Protein 5K04 (pdb70)

InterPro domains:
  IPR011990 Tetratricopeptide-like helical domain superfamily [G3DSA:1.25.40.10] (2-239)
  IPR011990 Tetratricopeptide-like helical domain superfamily [SSF48452] (12-106)
  IPR019183 N-alpha-acetyltransferase 25, NatB auxiliary subunit [PF09797] (243-547)

Secondary structure (DSSP, 8-state):
-HHHHHHHH--HHHHHHHHHHHH---HHHHHHHHHHHHHH-SHHHHHHHHHHHHT----HHHHHHHHHHHHHTT-HHHHHHHHHHHHHH-GGGHHHHHHHHHHHHTTS--HHHHHHHHHHHHHT---HHHHHHHHHHHHHHHTT--HHHHHHHHHHHHHHHHTTPSP-SHHHHHHHHTT--HHHHHHHHTT--SPPPHHHHHHHHHHHHHTT-HHHHHHHHHHHHHHS----HHHHHHHHHHHHHTT--HHHHHTT--S--HHHHHHHHHHHHHTT--SHHHHHHHHHHHTTSTTHHHHHTTS---HHHHH------SHHHHHHHHHHTT----HHHHHHS-S--SSTTSPPTHHHHHHHHHHHH--S-HHHHHHHHHHHHHHHHHSTT-HHHHHHHHHHHTTBS-GGGSHHHHHHTT--THHHHHHGGGGTT----HHHHHHHHHHHHHHHHHHHHHHHHHHHHHHTT-HHHHHHHHHHHHHHHTBHHHHHHHHHHHHHHHHTT-HHHHHHHHHHHHH-HHHHTSPPB----SSGGGTTS---S-------HHHHHHHHHHHHHHT-SS--HHHHHHHHHHHTT----HHHHHHHHHHHHHHHHHHS---HHHHHHHHHHHHHHSSHHHHGGGS-SSTTBTHHHHHHHHHHHHHHHHHHHHHHS--HHHHHHHHHHTTHHHHHHTT-HHHHHHHHHHH-----SS---SHHHHHHHHHHHHHHHHHHHTT-/-EEEE--GGGGGG-HHHHTSTT-----HHHHHHHHHH-GGGEEEEEETTTTEEEEEEEEEEEEE---EEEEEEEEEEE-GGG-SSSHHHHHHHHGGGSHHHHTSSEEEEEEETT-HHHHHHHHHTT-EEEEEE-----S-TTS-EEEEEEE--

Structure (mmCIF, N/CA/C/O backbone):
data_5K04
#
_entry.id   5K04
#
_cell.length_a   108.450
_cell.length_b   108.450
_cell.length_c   223.294
_cell.angle_alpha   90.000
_cell.angle_beta   90.000
_cell.angle_gamma   90.000
#
_symmetry.space_group_name_H-M   'P 43 21 2'
#
loop_
_entity.id
_entity.type
_entity.pdbx_description
1 polymer 'Uncharacterized protein'
2 polymer 'N-terminal acetyltransferase B complex subunit NAT3'
3 non-polymer '2-(N-MORPHOLINO)-ETHANESULFONIC ACID'
4 non-polymer 'COENZYME A'
5 water water
#
loop_
_atom_site.group_PDB
_atom_site.id
_atom_site.type_symbol
_atom_site.label_atom_id
_atom_site.label_alt_id
_atom_site.label_comp_id
_atom_site.label_asym_id
_atom_site.label_entity_id
_atom_site.label_seq_id
_atom_site.pdbx_PDB_ins_code
_atom_site.Cartn_x
_atom_site.Cartn_y
_atom_site.Cartn_z
_atom_site.occupancy
_atom_site.B_iso_or_equiv
_atom_site.auth_seq_id
_atom_site.auth_comp_id
_atom_site.auth_asym_id
_atom_site.auth_atom_id
_atom_site.pdbx_PDB_model_num
ATOM 1 N N . GLU A 1 13 ? 10.537 13.148 -29.822 1.00 125.70 8 GLU A N 1
ATOM 2 C CA . GLU A 1 13 ? 9.619 12.021 -29.951 1.00 119.53 8 GLU A CA 1
ATOM 3 C C . GLU A 1 13 ? 10.366 10.761 -30.369 1.00 118.62 8 GLU A C 1
ATOM 4 O O . GLU A 1 13 ? 9.971 9.651 -30.011 1.00 115.86 8 GLU A O 1
ATOM 6 N N . ILE A 1 14 ? 11.446 10.945 -31.134 1.00 123.65 9 ILE A N 1
ATOM 7 C CA . ILE A 1 14 ? 12.253 9.808 -31.572 1.00 125.75 9 ILE A CA 1
ATOM 8 C C . ILE A 1 14 ? 12.776 9.010 -30.383 1.00 132.49 9 ILE A C 1
ATOM 9 O O . ILE A 1 14 ? 12.800 7.774 -30.416 1.00 132.54 9 ILE A O 1
ATOM 11 N N . ILE A 1 15 ? 13.192 9.703 -29.318 1.00 137.02 10 ILE A N 1
ATOM 12 C CA . ILE A 1 15 ? 13.628 9.016 -28.105 1.00 136.91 10 ILE A CA 1
ATOM 13 C C . ILE A 1 15 ? 12.485 8.252 -27.448 1.00 132.24 10 ILE A C 1
ATOM 14 O O . ILE A 1 15 ? 12.716 7.226 -26.798 1.00 132.51 10 ILE A O 1
ATOM 16 N N . ASP A 1 16 ? 11.250 8.729 -27.607 1.00 131.29 11 ASP A N 1
ATOM 17 C CA . ASP A 1 16 ? 10.109 8.045 -27.006 1.00 134.95 11 ASP A CA 1
ATOM 18 C C . ASP A 1 16 ? 9.807 6.732 -27.719 1.00 133.61 11 ASP A C 1
ATOM 19 O O . ASP A 1 16 ? 9.421 5.747 -27.079 1.00 135.08 11 ASP A O 1
ATOM 21 N N . PHE A 1 17 ? 9.966 6.701 -29.045 1.00 129.54 12 PHE A N 1
ATOM 22 C CA . PHE A 1 17 ? 9.729 5.468 -29.790 1.00 125.45 12 PHE A CA 1
ATOM 23 C C . PHE A 1 17 ? 10.717 4.381 -29.387 1.00 126.50 12 PHE A C 1
ATOM 24 O O . PHE A 1 17 ? 10.362 3.198 -29.333 1.00 125.87 12 PHE A O 1
ATOM 26 N N . ILE A 1 18 ? 11.965 4.763 -29.099 1.00 127.69 13 ILE A N 1
ATOM 27 C CA . ILE A 1 18 ? 12.945 3.792 -28.618 1.00 128.95 13 ILE A CA 1
ATOM 28 C C . ILE A 1 18 ? 12.554 3.255 -27.247 1.00 132.57 13 ILE A C 1
ATOM 29 O O . ILE A 1 18 ? 12.780 2.077 -26.943 1.00 129.26 13 ILE A O 1
ATOM 31 N N . ASP A 1 19 ? 11.966 4.109 -26.405 1.00 137.57 14 ASP A N 1
ATOM 32 C CA . ASP A 1 19 ? 11.510 3.674 -25.088 1.00 134.69 14 ASP A CA 1
ATOM 33 C C . ASP A 1 19 ? 10.406 2.636 -25.210 1.00 125.82 14 ASP A C 1
ATOM 34 O O . ASP A 1 19 ? 10.457 1.576 -24.575 1.00 121.12 14 ASP A O 1
ATOM 36 N N . GLN A 1 20 ? 9.393 2.936 -26.025 1.00 127.85 15 GLN A N 1
ATOM 37 C CA . GLN A 1 20 ? 8.305 1.996 -26.273 1.00 125.81 15 GLN A CA 1
ATOM 38 C C . GLN A 1 20 ? 8.841 0.649 -26.741 1.00 127.49 15 GLN A C 1
ATOM 39 O O . GLN A 1 20 ? 8.526 -0.396 -26.159 1.00 127.89 15 GLN A O 1
ATOM 41 N N . GLY A 1 21 ? 9.671 0.658 -27.787 1.00 124.03 16 GLY A N 1
ATOM 42 C CA . GLY A 1 21 ? 10.252 -0.579 -28.294 1.00 113.46 16 GLY A CA 1
ATOM 43 C C . GLY A 1 21 ? 11.140 -1.263 -27.264 1.00 118.34 16 GLY A C 1
ATOM 44 O O . GLY A 1 21 ? 11.425 -2.458 -27.410 1.00 118.66 16 GLY A O 1
ATOM 45 N N . ASN A 1 22 ? 11.572 -0.536 -26.231 1.00 120.09 17 ASN A N 1
ATOM 46 C CA . ASN A 1 22 ? 12.472 -1.052 -25.196 1.00 120.19 17 ASN A CA 1
ATOM 47 C C . ASN A 1 22 ? 13.752 -1.617 -25.795 1.00 123.76 17 ASN A C 1
ATOM 48 O O . ASN A 1 22 ? 13.876 -2.826 -25.980 1.00 127.33 17 ASN A O 1
ATOM 50 N N . THR A 1 24 ? 15.609 -0.685 -23.446 1.00 134.17 19 THR A N 1
ATOM 51 C CA . THR A 1 24 ? 14.770 -0.276 -22.325 1.00 136.88 19 THR A CA 1
ATOM 52 C C . THR A 1 24 ? 15.564 0.529 -21.293 1.00 139.55 19 THR A C 1
ATOM 53 O O . THR A 1 24 ? 14.994 1.329 -20.550 1.00 134.72 19 THR A O 1
ATOM 55 N N . TYR A 1 25 ? 16.881 0.315 -21.251 1.00 146.74 20 TYR A N 1
ATOM 56 C CA . TYR A 1 25 ? 17.748 1.025 -20.314 1.00 148.96 20 TYR A CA 1
ATOM 57 C C . TYR A 1 25 ? 18.216 2.371 -20.857 1.00 150.99 20 TYR A C 1
ATOM 58 O O . TYR A 1 25 ? 18.315 3.343 -20.099 1.00 151.15 20 TYR A O 1
ATOM 60 N N . ALA A 1 26 ? 18.515 2.447 -22.158 1.00 149.45 21 ALA A N 1
ATOM 61 C CA . ALA A 1 26 ? 18.850 3.728 -22.771 1.00 144.11 21 ALA A CA 1
ATOM 62 C C . ALA A 1 26 ? 17.668 4.683 -22.750 1.00 142.41 21 ALA A C 1
ATOM 63 O O . ALA A 1 26 ? 17.858 5.896 -22.895 1.00 142.75 21 ALA A O 1
ATOM 65 N N . GLN A 1 27 ? 16.455 4.158 -22.567 1.00 139.20 22 GLN A N 1
ATOM 66 C CA . GLN A 1 27 ? 15.264 4.996 -22.521 1.00 133.42 22 GLN A CA 1
ATOM 67 C C . GLN A 1 27 ? 15.267 5.887 -21.284 1.00 133.15 22 GLN A C 1
ATOM 68 O O . GLN A 1 27 ? 15.133 7.111 -21.386 1.00 133.66 22 GLN A O 1
ATOM 70 N N . SER A 1 28 ? 15.418 5.283 -20.100 1.00 131.50 23 SER A N 1
ATOM 71 C CA . SER A 1 28 ? 15.434 6.062 -18.864 1.00 128.70 23 SER A CA 1
ATOM 72 C C . SER A 1 28 ? 16.584 7.059 -18.845 1.00 135.02 23 SER A C 1
ATOM 73 O O . SER A 1 28 ? 16.461 8.138 -18.256 1.00 134.71 23 SER A O 1
ATOM 75 N N . LEU A 1 29 ? 17.706 6.718 -19.486 1.00 140.23 24 LEU A N 1
ATOM 76 C CA . LEU A 1 29 ? 18.827 7.649 -19.568 1.00 140.58 24 LEU A CA 1
ATOM 77 C C . LEU A 1 29 ? 18.532 8.785 -20.540 1.00 139.70 24 LEU A C 1
ATOM 78 O O . LEU A 1 29 ? 18.852 9.947 -20.262 1.00 139.54 24 LEU A O 1
ATOM 80 N N . ILE A 1 30 ? 17.924 8.470 -21.688 1.00 138.38 25 ILE A N 1
ATOM 81 C CA . ILE A 1 30 ? 17.566 9.515 -22.642 1.00 134.85 25 ILE A CA 1
ATOM 82 C C . ILE A 1 30 ? 16.554 10.483 -22.042 1.00 134.61 25 ILE A C 1
ATOM 83 O O . ILE A 1 30 ? 16.633 11.696 -22.267 1.00 134.63 25 ILE A O 1
ATOM 85 N N . THR A 1 31 ? 15.598 9.966 -21.265 1.00 133.13 26 THR A N 1
ATOM 86 C CA . THR A 1 31 ? 14.619 10.829 -20.611 1.00 128.41 26 THR A CA 1
ATOM 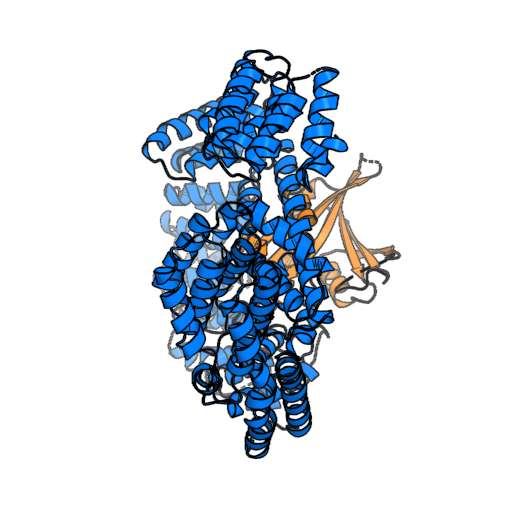87 C C . THR A 1 31 ? 15.233 11.562 -19.428 1.00 131.20 26 THR A C 1
ATOM 88 O O . THR A 1 31 ? 14.881 12.717 -19.161 1.00 128.00 26 THR A O 1
ATOM 90 N N . LYS A 1 32 ? 16.153 10.909 -18.709 1.00 136.06 27 LYS A N 1
ATOM 91 C CA . LYS A 1 32 ? 16.860 11.584 -17.625 1.00 130.66 27 LYS A CA 1
ATOM 92 C C . LYS A 1 32 ? 17.670 12.759 -18.155 1.00 131.61 27 LYS A C 1
ATOM 93 O O . LYS A 1 32 ? 17.805 13.787 -17.482 1.00 128.05 27 LYS A O 1
ATOM 95 N N . LYS A 1 33 ? 18.200 12.630 -19.372 1.00 137.01 28 LYS A N 1
ATOM 96 C CA . LYS A 1 33 ? 18.938 13.718 -19.999 1.00 142.64 28 LYS A CA 1
ATOM 97 C C . LYS A 1 33 ? 17.996 14.786 -20.542 1.00 140.99 28 LYS A C 1
ATOM 98 O O . LYS A 1 33 ? 18.179 15.979 -20.277 1.00 142.66 28 LYS A O 1
ATOM 100 N N . LEU A 1 34 ? 16.982 14.372 -21.306 1.00 138.87 29 LEU A N 1
ATOM 101 C CA . LEU A 1 34 ? 16.050 15.327 -21.901 1.00 135.43 29 LEU A CA 1
ATOM 102 C C . LEU A 1 34 ? 15.324 16.134 -20.830 1.00 135.86 29 LEU A C 1
ATOM 103 O O . LEU A 1 34 ? 15.191 17.359 -20.940 1.00 132.61 29 LEU A O 1
ATOM 105 N N . ALA A 1 35 ? 14.845 15.459 -19.783 1.00 138.32 30 ALA A N 1
ATOM 106 C CA . ALA A 1 35 ? 14.139 16.161 -18.717 1.00 138.43 30 ALA A CA 1
ATOM 107 C C . ALA A 1 35 ? 15.087 17.034 -17.903 1.00 142.75 30 ALA A C 1
ATOM 108 O O . ALA A 1 35 ? 14.697 18.112 -17.438 1.00 142.70 30 ALA A O 1
ATOM 110 N N . LYS A 1 36 ? 16.334 16.585 -17.712 1.00 143.99 31 LYS A N 1
ATOM 111 C CA . LYS A 1 36 ? 17.318 17.426 -17.039 1.00 140.76 31 LYS A CA 1
ATOM 112 C C . LYS A 1 36 ? 17.558 18.715 -17.810 1.00 141.67 31 LYS A C 1
ATOM 113 O O . LYS A 1 36 ? 17.936 19.732 -17.218 1.00 140.65 31 LYS A O 1
ATOM 115 N N . SER A 1 37 ? 17.335 18.694 -19.126 1.00 144.88 32 SER A N 1
ATOM 116 C CA . SER A 1 37 ? 17.393 19.921 -19.913 1.00 147.71 32 SER A CA 1
ATOM 117 C C . SER A 1 37 ? 16.198 20.820 -19.614 1.00 148.76 32 SER A C 1
ATOM 118 O O . SER A 1 37 ? 16.359 22.024 -19.383 1.00 151.45 32 SER A O 1
ATOM 120 N N . PRO A 1 38 ? 14.992 20.254 -19.612 1.00 143.19 33 PRO A N 1
ATOM 121 C CA . PRO A 1 38 ? 13.784 21.017 -19.309 1.00 136.83 33 PRO A CA 1
ATOM 122 C C . PRO A 1 38 ? 13.812 21.544 -17.878 1.00 137.05 33 PRO A C 1
ATOM 123 O O . PRO A 1 38 ? 13.650 22.741 -17.648 1.00 138.24 33 PRO A O 1
ATOM 125 N N . LEU A 1 41 ? 7.961 20.173 -20.725 1.00 113.81 36 LEU A N 1
ATOM 126 C CA . LEU A 1 41 ? 8.474 19.605 -19.487 1.00 118.80 36 LEU A CA 1
ATOM 127 C C . LEU A 1 41 ? 7.551 18.509 -18.961 1.00 120.06 36 LEU A C 1
ATOM 128 O O . LEU A 1 41 ? 8.011 17.431 -18.588 1.00 122.69 36 LEU A O 1
ATOM 130 N N . PHE A 1 42 ? 6.242 18.788 -18.939 1.00 115.30 37 PHE A N 1
ATOM 131 C CA . PHE A 1 42 ? 5.289 17.820 -18.403 1.00 108.36 37 PHE A CA 1
ATOM 132 C C . PHE A 1 42 ? 5.284 16.534 -19.218 1.00 108.18 37 PHE A C 1
ATOM 133 O O . PHE A 1 42 ? 5.084 15.445 -18.667 1.00 103.93 37 PHE A O 1
ATOM 135 N N . TYR A 1 43 ? 5.522 16.644 -20.527 1.00 112.37 38 TYR A N 1
ATOM 136 C CA . TYR A 1 43 ? 5.583 15.469 -21.392 1.00 107.61 38 TYR A CA 1
ATOM 137 C C . TYR A 1 43 ? 6.650 14.487 -20.923 1.00 107.34 38 TYR A C 1
ATOM 138 O O . TYR A 1 43 ? 6.375 13.299 -20.719 1.00 105.55 38 TYR A O 1
ATOM 147 N N . HIS A 1 44 ? 7.882 14.972 -20.746 1.00 111.21 39 HIS A N 1
ATOM 148 C CA . HIS A 1 44 ? 8.988 14.084 -20.399 1.00 111.46 39 HIS A CA 1
ATOM 149 C C . HIS A 1 44 ? 8.759 13.412 -19.053 1.00 108.16 39 HIS A C 1
ATOM 150 O O . HIS A 1 44 ? 9.107 12.240 -18.870 1.00 103.74 39 HIS A O 1
ATOM 157 N N . VAL A 1 45 ? 8.167 14.138 -18.099 1.00 113.48 40 VAL A N 1
ATOM 158 C CA . VAL A 1 45 ? 7.829 13.539 -16.811 1.00 115.21 40 VAL A CA 1
ATOM 159 C C . VAL A 1 45 ? 6.784 12.446 -16.980 1.00 109.41 40 VAL A C 1
ATOM 160 O O . VAL A 1 45 ? 6.839 11.410 -16.310 1.00 107.28 40 VAL A O 1
ATOM 162 N N . LEU A 1 46 ? 5.824 12.662 -17.876 1.00 105.91 41 LEU A N 1
ATOM 163 C CA . LEU A 1 46 ? 4.873 11.608 -18.200 1.00 106.16 41 LEU A CA 1
ATOM 164 C C . LEU A 1 46 ? 5.581 10.407 -18.809 1.00 107.95 41 LEU A C 1
ATOM 165 O O . LEU A 1 46 ? 5.231 9.254 -18.527 1.00 109.23 41 LEU A O 1
ATOM 170 N N . GLN A 1 47 ? 6.583 10.663 -19.647 1.00 108.01 42 GLN A N 1
ATOM 171 C CA . GLN A 1 47 ? 7.404 9.589 -20.188 1.00 111.20 42 GLN A CA 1
ATOM 172 C C . GLN A 1 47 ? 8.129 8.845 -19.076 1.00 114.00 42 GLN A C 1
ATOM 173 O O . GLN A 1 47 ? 8.012 7.620 -18.946 1.00 113.16 42 GLN A O 1
ATOM 179 N N . ASN A 1 48 ? 8.897 9.580 -18.269 1.00 114.64 43 ASN A N 1
ATOM 180 C CA . ASN A 1 48 ? 9.648 8.976 -17.175 1.00 119.51 43 ASN A CA 1
ATOM 181 C C . ASN A 1 48 ? 8.790 8.017 -16.363 1.00 119.17 43 ASN A C 1
ATOM 182 O O . ASN A 1 48 ? 9.209 6.901 -16.046 1.00 120.54 43 ASN A O 1
ATOM 184 N N . GLU A 1 49 ? 7.562 8.428 -16.059 1.00 115.37 44 GLU A N 1
ATOM 185 C CA . GLU A 1 49 ? 6.685 7.636 -15.211 1.00 111.58 44 GLU A CA 1
ATOM 186 C C . GLU A 1 49 ? 6.027 6.493 -15.965 1.00 109.53 44 GLU A C 1
ATOM 187 O O . GLU A 1 49 ? 5.584 5.521 -15.341 1.00 111.61 44 GLU A O 1
ATOM 193 N N . ILE A 1 50 ? 5.977 6.576 -17.293 1.00 105.37 45 ILE A N 1
ATOM 194 C CA . ILE A 1 50 ? 5.624 5.407 -18.090 1.00 103.21 45 ILE A CA 1
ATOM 195 C C . ILE A 1 50 ? 6.738 4.375 -18.051 1.00 105.23 45 ILE A C 1
ATOM 196 O O . ILE A 1 50 ? 6.489 3.179 -17.854 1.00 103.88 45 ILE A O 1
ATOM 198 N N . HIS A 1 51 ? 7.980 4.823 -18.249 1.00 106.29 46 HIS A N 1
ATOM 199 C CA . HIS A 1 51 ? 9.117 3.915 -18.169 1.00 110.58 46 HIS A CA 1
ATOM 200 C C . HIS A 1 51 ? 9.165 3.229 -16.812 1.00 117.48 46 HIS A C 1
ATOM 201 O O . HIS A 1 51 ? 9.530 2.051 -16.714 1.00 121.96 46 HIS A O 1
ATOM 203 N N . LEU A 1 52 ? 8.795 3.950 -15.752 1.00 115.27 47 LEU A N 1
ATOM 204 C CA . LEU A 1 52 ? 8.672 3.317 -14.446 1.00 111.03 47 LEU A CA 1
ATOM 205 C C . LEU A 1 52 ? 7.576 2.261 -14.468 1.00 108.40 47 LEU A C 1
ATOM 206 O O . LEU A 1 52 ? 7.787 1.129 -14.024 1.00 107.31 47 LEU A O 1
ATOM 211 N N . LYS A 1 53 ? 6.405 2.607 -15.015 1.00 108.13 48 LYS A N 1
ATOM 212 C CA . LYS A 1 53 ? 5.337 1.622 -15.164 1.00 108.64 48 LYS A CA 1
ATOM 213 C C . LYS A 1 53 ? 5.834 0.377 -15.885 1.00 115.43 48 LYS A C 1
ATOM 214 O O . LYS A 1 53 ? 5.459 -0.748 -15.535 1.00 115.14 48 LYS A O 1
ATOM 216 N N . SER A 1 54 ? 6.697 0.559 -16.887 1.00 119.55 49 SER A N 1
ATOM 217 C CA . SER A 1 54 ? 7.298 -0.577 -17.577 1.00 121.31 49 SER A CA 1
ATOM 218 C C . SER A 1 54 ? 8.241 -1.364 -16.673 1.00 120.17 49 SER A C 1
ATOM 219 O O . SER A 1 54 ? 8.477 -2.551 -16.923 1.00 118.80 49 SER A O 1
ATOM 221 N N . GLY A 1 55 ? 8.777 -0.735 -15.628 1.00 120.35 50 GLY A N 1
ATOM 222 C CA . GLY A 1 55 ? 9.531 -1.441 -14.610 1.00 118.38 50 GLY A CA 1
ATOM 223 C C . GLY A 1 55 ? 8.664 -1.844 -13.428 1.00 120.52 50 GLY A C 1
ATOM 224 O O . GLY A 1 55 ? 8.649 -3.017 -13.049 1.00 118.83 50 GLY A O 1
ATOM 225 N N . GLN A 1 56 ? 7.948 -0.882 -12.833 1.00 124.26 51 GLN A N 1
ATOM 226 C CA . GLN A 1 56 ? 7.031 -1.121 -11.719 1.00 119.55 51 GLN A CA 1
ATOM 227 C C . GLN A 1 56 ? 6.038 0.037 -11.625 1.00 116.01 51 GLN A C 1
ATOM 228 O O . GLN A 1 56 ? 6.395 1.198 -11.847 1.00 115.07 51 GLN A O 1
ATOM 230 N N . ARG A 1 57 ? 4.798 -0.288 -11.244 1.00 112.13 52 ARG A N 1
ATOM 231 C CA . ARG A 1 57 ? 3.637 0.532 -11.587 1.00 109.00 52 ARG A CA 1
ATOM 232 C C . ARG A 1 57 ? 3.042 1.364 -10.458 1.00 111.82 52 ARG A C 1
ATOM 233 O O . ARG A 1 57 ? 2.510 2.440 -10.738 1.00 110.06 52 ARG A O 1
ATOM 235 N N . GLU A 1 58 ? 3.054 0.887 -9.209 1.00 115.23 53 GLU A N 1
ATOM 236 C CA . G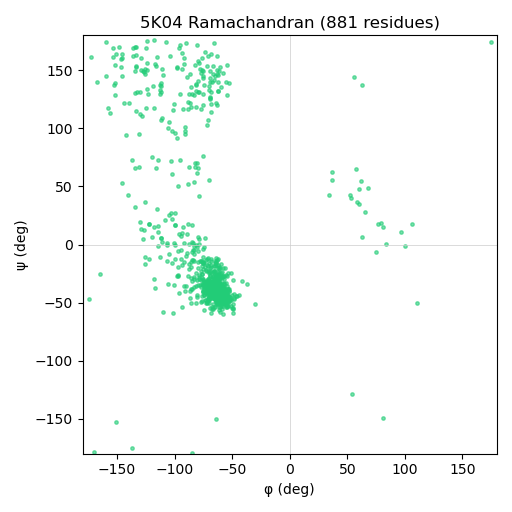LU A 1 58 ? 2.414 1.647 -8.137 1.00 111.19 53 GLU A CA 1
ATOM 237 C C . GLU A 1 58 ? 2.987 3.053 -8.055 1.00 110.16 53 GLU A C 1
ATOM 238 O O . GLU A 1 58 ? 2.248 4.023 -7.847 1.00 104.11 53 GLU A O 1
ATOM 240 N N . LEU A 1 59 ? 4.303 3.183 -8.230 1.00 117.66 54 LEU A N 1
ATOM 241 C CA . LEU A 1 59 ? 4.900 4.506 -8.349 1.00 119.98 54 LEU A CA 1
ATOM 242 C C . LEU A 1 59 ? 4.324 5.253 -9.545 1.00 117.17 54 LEU A C 1
ATOM 243 O O . LEU A 1 59 ? 4.031 6.449 -9.454 1.00 114.95 54 LEU A O 1
ATOM 245 N N . ALA A 1 60 ? 4.119 4.550 -10.662 1.00 118.83 55 ALA A N 1
ATOM 246 C CA . ALA A 1 60 ? 3.713 5.209 -11.902 1.00 109.92 55 ALA A CA 1
ATOM 247 C C . ALA A 1 60 ? 2.337 5.854 -11.782 1.00 103.16 55 ALA A C 1
ATOM 248 O O . ALA A 1 60 ? 2.104 6.932 -12.340 1.00 97.81 55 ALA A O 1
ATOM 250 N N . ILE A 1 61 ? 1.406 5.210 -11.072 1.00 102.61 56 ILE A N 1
ATOM 251 C CA . ILE A 1 61 ? 0.068 5.780 -10.914 1.00 98.64 56 ILE A CA 1
ATOM 252 C C . ILE A 1 61 ? 0.110 7.006 -10.008 1.00 102.32 56 ILE A C 1
ATOM 253 O O . ILE A 1 61 ? -0.425 8.069 -10.348 1.00 99.29 56 ILE A O 1
ATOM 258 N N . LYS A 1 62 ? 0.732 6.869 -8.831 1.00 110.06 57 LYS A N 1
ATOM 259 C CA . LYS A 1 62 ? 0.978 8.027 -7.972 1.00 112.34 57 LYS A CA 1
ATOM 260 C C . LYS A 1 62 ? 1.625 9.158 -8.756 1.00 110.20 57 LYS A C 1
ATOM 261 O O . LYS A 1 62 ? 1.255 10.328 -8.614 1.00 109.13 57 LYS A O 1
ATOM 267 N N . LYS A 1 63 ? 2.607 8.819 -9.588 1.00 108.12 58 LYS A N 1
ATOM 268 C CA . LYS A 1 63 ? 3.335 9.831 -10.343 1.00 104.16 58 LYS A CA 1
ATOM 269 C C . LYS A 1 63 ? 2.462 10.457 -11.432 1.00 104.04 58 LYS A C 1
ATOM 270 O O . LYS A 1 63 ? 2.529 11.673 -11.671 1.00 99.96 58 LYS A O 1
ATOM 276 N N . ASN A 1 64 ? 1.621 9.650 -12.089 1.00 104.85 59 ASN A N 1
ATOM 277 C CA . ASN A 1 64 ? 0.718 10.193 -13.105 1.00 98.47 59 ASN A CA 1
ATOM 278 C C . ASN A 1 64 ? -0.421 10.981 -12.468 1.00 92.00 59 ASN A C 1
ATOM 279 O O . ASN A 1 64 ? -0.856 12.001 -13.013 1.00 83.06 59 ASN A O 1
ATOM 284 N N . LEU A 1 65 ? -0.912 10.526 -11.311 1.00 97.61 60 LEU A N 1
ATOM 285 C CA . LEU A 1 65 ? -1.859 11.330 -10.545 1.00 96.87 60 LEU A CA 1
ATOM 286 C C . LEU A 1 65 ? -1.250 12.672 -10.172 1.00 98.39 60 LEU A C 1
ATOM 287 O O . LEU A 1 65 ? -1.929 13.705 -10.211 1.00 93.91 60 LEU A O 1
ATOM 292 N N . GLU A 1 66 ? 0.032 12.669 -9.801 1.00 105.98 61 GLU A N 1
ATOM 293 C CA . GLU A 1 66 ? 0.744 13.909 -9.519 1.00 106.94 61 GLU A CA 1
ATOM 294 C C . GLU A 1 66 ? 0.745 14.829 -10.736 1.00 102.83 61 GLU A C 1
ATOM 295 O O . GLU A 1 66 ? 0.527 16.039 -10.608 1.00 99.87 61 GLU A O 1
ATOM 301 N N . LEU A 1 67 ? 0.966 14.267 -11.929 1.00 104.83 62 LEU A N 1
ATOM 302 C CA . LEU A 1 67 ? 0.966 15.072 -13.150 1.00 100.04 62 LEU A CA 1
ATOM 303 C C . LEU A 1 67 ? -0.415 15.644 -13.447 1.00 95.27 62 LEU A C 1
ATOM 304 O O . LEU A 1 67 ? -0.539 16.800 -13.873 1.00 93.88 62 LEU A O 1
ATOM 309 N N . LEU A 1 68 ? -1.459 14.841 -13.247 1.00 88.58 63 LEU A N 1
ATOM 310 C CA . LEU A 1 68 ? -2.814 15.277 -13.557 1.00 88.88 63 LEU A CA 1
ATOM 311 C C . LEU A 1 68 ? -3.160 16.572 -12.837 1.00 90.94 63 LEU A C 1
ATOM 312 O O . LEU A 1 68 ? -3.753 17.484 -13.426 1.00 82.46 63 LEU A O 1
ATOM 317 N N . ASN A 1 69 ? -2.771 16.681 -11.566 1.00 100.09 64 ASN A N 1
ATOM 318 C CA . ASN A 1 69 ? -3.145 17.842 -10.768 1.00 102.93 64 ASN A CA 1
ATOM 319 C C . ASN A 1 69 ? -2.419 19.110 -11.200 1.00 104.56 64 ASN A C 1
ATOM 320 O O . ASN A 1 69 ? -2.876 20.209 -10.872 1.00 104.58 64 ASN A O 1
ATOM 325 N N . ARG A 1 70 ? -1.315 18.989 -11.936 1.00 102.81 65 ARG A N 1
ATOM 326 C CA . ARG A 1 70 ? -0.626 20.155 -12.472 1.00 97.76 65 ARG A CA 1
ATOM 327 C C . ARG A 1 70 ? -1.308 20.716 -13.710 1.00 90.11 65 ARG A C 1
ATOM 328 O O . ARG A 1 70 ? -0.814 21.695 -14.276 1.00 87.16 65 ARG A O 1
ATOM 336 N N . TYR A 1 71 ? -2.425 20.112 -14.138 1.00 95.47 66 TYR A N 1
ATOM 337 C CA . TYR A 1 71 ? -3.285 20.572 -15.231 1.00 93.02 66 TYR A CA 1
ATOM 338 C C . TYR A 1 71 ? -2.675 20.664 -16.630 1.00 91.55 66 TYR A C 1
ATOM 339 O O . TYR A 1 71 ? -2.757 21.705 -17.295 1.00 94.57 66 TYR A O 1
ATOM 348 N N . PRO A 1 72 ? -2.105 19.554 -17.109 1.00 87.98 67 PRO A N 1
ATOM 349 C CA . PRO A 1 72 ? -1.076 19.624 -18.160 1.00 91.14 67 PRO A CA 1
ATOM 350 C C . PRO A 1 72 ? -1.082 20.602 -19.320 1.00 99.86 67 PRO A C 1
ATOM 351 O O . PRO A 1 72 ? 0.005 20.965 -19.791 1.00 107.34 67 PRO A O 1
ATOM 355 N N . ASN A 1 73 ? -2.246 20.983 -19.847 1.00 98.44 68 ASN A N 1
ATOM 356 C CA . ASN A 1 73 ? -2.447 22.002 -20.902 1.00 103.29 68 ASN A CA 1
ATOM 357 C C . ASN A 1 73 ? -1.813 21.708 -22.270 1.00 102.64 68 ASN A C 1
ATOM 358 O O . ASN A 1 73 ? -1.888 22.576 -23.145 1.00 99.76 68 ASN A O 1
ATOM 363 N N . ASP A 1 74 ? -1.229 20.529 -22.500 1.00 103.55 69 ASP A N 1
ATOM 364 C CA . ASP A 1 74 ? -0.668 20.191 -23.810 1.00 98.14 69 ASP A CA 1
ATOM 365 C C . ASP A 1 74 ? -1.366 18.968 -24.397 1.00 95.26 69 ASP A C 1
ATOM 366 O O . ASP A 1 74 ? -1.574 17.977 -23.688 1.00 96.22 69 ASP A O 1
ATOM 371 N N . PRO A 1 75 ? -1.712 18.987 -25.688 1.00 92.93 70 PRO A N 1
ATOM 372 C CA . PRO A 1 75 ? -2.566 17.905 -26.222 1.00 86.63 70 PRO A CA 1
ATOM 373 C C . PRO A 1 75 ? -1.923 16.526 -26.165 1.00 86.66 70 PRO A C 1
ATOM 374 O O . PRO A 1 75 ? -2.587 15.554 -25.784 1.00 73.95 70 PRO A O 1
ATOM 378 N N . LEU A 1 76 ? -0.644 16.409 -26.534 1.00 98.89 71 LEU A N 1
ATOM 379 C CA . LEU A 1 76 ? 0.009 15.100 -26.517 1.00 98.78 71 LEU A CA 1
ATOM 380 C C . LEU A 1 76 ? 0.122 14.555 -25.101 1.00 95.05 71 LEU A C 1
ATOM 381 O O . LEU A 1 76 ? -0.126 13.367 -24.865 1.00 93.28 71 LEU A O 1
ATOM 386 N N . THR A 1 77 ? 0.505 15.408 -24.148 1.00 92.23 72 THR A N 1
ATOM 387 C CA . THR A 1 77 ? 0.629 14.965 -22.765 1.00 92.38 72 THR A CA 1
ATOM 388 C C . THR A 1 77 ? -0.726 14.554 -22.197 1.00 87.20 72 THR A C 1
ATOM 389 O O . THR A 1 77 ? -0.829 13.551 -21.481 1.00 84.06 72 THR A O 1
ATOM 393 N N . ILE A 1 78 ? -1.779 15.310 -22.519 1.00 80.89 73 ILE A N 1
ATOM 394 C CA . ILE A 1 78 ? -3.121 14.958 -22.061 1.00 71.84 73 ILE A CA 1
ATOM 395 C C . ILE A 1 78 ? -3.524 13.602 -22.615 1.00 73.66 73 ILE A C 1
ATOM 396 O O . ILE A 1 78 ? -4.002 12.730 -21.879 1.00 66.04 73 ILE A O 1
ATOM 401 N N . GLU A 1 79 ? -3.318 13.404 -23.924 1.00 87.38 74 GLU A N 1
ATOM 402 C CA . GLU A 1 79 ? -3.680 12.142 -24.566 1.00 89.02 74 GLU A CA 1
ATOM 403 C C . GLU A 1 79 ? -3.008 10.967 -23.875 1.00 80.70 74 GLU A C 1
ATOM 404 O O . GLU A 1 79 ? -3.648 9.943 -23.611 1.00 75.28 74 GLU A O 1
ATOM 410 N N . LYS A 1 80 ? -1.722 11.104 -23.551 1.00 80.78 75 LYS A N 1
ATOM 411 C CA . LYS A 1 80 ? -1.007 9.982 -22.958 1.00 89.07 75 LYS A CA 1
ATOM 412 C C . LYS A 1 80 ? -1.497 9.710 -21.543 1.00 85.89 75 LYS A C 1
ATOM 413 O O . LYS A 1 80 ? -1.802 8.563 -21.196 1.00 84.34 75 LYS A O 1
ATOM 419 N N . LEU A 1 81 ? -1.615 10.755 -20.722 1.00 84.88 76 LEU A N 1
ATOM 420 C CA . LEU A 1 81 ? -2.217 10.598 -19.398 1.00 83.62 76 LEU A CA 1
ATOM 421 C C . LEU A 1 81 ? -3.549 9.855 -19.475 1.00 87.75 76 LEU A C 1
ATOM 422 O O . LEU A 1 81 ? -3.716 8.793 -18.865 1.00 90.12 76 LEU A O 1
ATOM 427 N N . SER A 1 82 ? -4.509 10.400 -20.237 1.00 82.68 77 SER A N 1
ATOM 428 C CA . SER A 1 82 ? -5.819 9.760 -20.355 1.00 85.45 77 SER A CA 1
ATOM 429 C C . SER A 1 82 ? -5.682 8.338 -20.866 1.00 87.95 77 SER A C 1
ATOM 430 O O . SER A 1 82 ? -6.450 7.452 -20.475 1.00 86.02 77 SER A O 1
ATOM 433 N N . ASP A 1 83 ? -4.703 8.098 -21.736 1.00 91.47 78 ASP A N 1
ATOM 434 C CA . ASP A 1 83 ? -4.402 6.732 -22.143 1.00 95.89 78 ASP A CA 1
ATOM 435 C C . ASP A 1 83 ? -3.911 5.907 -20.956 1.00 95.61 78 ASP A C 1
ATOM 436 O O . ASP A 1 83 ? -4.392 4.793 -20.724 1.00 91.03 78 ASP A O 1
ATOM 441 N N . PHE A 1 84 ? -2.977 6.456 -20.170 1.00 100.38 79 PHE A N 1
ATOM 442 C CA . PHE A 1 84 ? -2.410 5.711 -19.048 1.00 105.87 79 PHE A CA 1
ATOM 443 C C . PHE A 1 84 ? -3.477 5.336 -18.025 1.00 99.18 79 PHE A C 1
ATOM 444 O O . PHE A 1 84 ? -3.534 4.191 -17.564 1.00 98.83 79 PHE A O 1
ATOM 452 N N . PHE A 1 85 ? -4.329 6.292 -17.648 1.00 96.04 80 PHE A N 1
ATOM 453 C CA . PHE A 1 85 ? -5.333 6.008 -16.625 1.00 94.47 80 PHE A CA 1
ATOM 454 C C . PHE A 1 85 ? -6.364 5.010 -17.127 1.00 94.18 80 PHE A C 1
ATOM 455 O O . PHE A 1 85 ? -6.799 4.129 -16.376 1.00 94.05 80 PHE A O 1
ATOM 463 N N . SER A 1 86 ? -6.769 5.135 -18.392 1.00 92.51 81 SER A N 1
ATOM 464 C CA . SER A 1 86 ? -7.676 4.151 -18.967 1.00 91.24 81 SER A CA 1
ATOM 465 C C . SER A 1 86 ? -7.049 2.763 -18.981 1.00 95.50 81 SER A C 1
ATOM 466 O O . SER A 1 86 ? -7.747 1.765 -18.772 1.00 92.25 81 SER A O 1
ATOM 469 N N . LYS A 1 87 ? -5.734 2.679 -19.211 1.00 102.08 82 LYS A N 1
ATOM 470 C CA . LYS A 1 87 ? -5.040 1.396 -19.160 1.00 103.90 82 LYS A CA 1
ATOM 471 C C . LYS A 1 87 ? -5.106 0.765 -17.777 1.00 100.73 82 LYS A C 1
ATOM 472 O O . LYS A 1 87 ? -5.016 -0.461 -17.663 1.00 101.40 82 LYS A O 1
ATOM 478 N N . MET A 1 88 ? -5.261 1.569 -16.727 1.00 99.28 83 MET A N 1
ATOM 479 C CA . MET A 1 88 ? -5.314 1.075 -15.360 1.00 97.08 83 MET A CA 1
ATOM 480 C C . MET A 1 88 ? -6.737 1.028 -14.813 1.00 100.05 83 MET A C 1
ATOM 481 O O . MET A 1 88 ? -6.925 1.030 -13.592 1.00 98.16 83 MET A O 1
ATOM 486 N N . GLU A 1 89 ? -7.739 0.985 -15.695 1.00 102.99 84 GLU A N 1
ATOM 487 C CA . GLU A 1 89 ? -9.145 0.897 -15.294 1.00 105.42 84 GLU A CA 1
ATOM 488 C C . GLU A 1 89 ? -9.531 2.073 -14.402 1.00 103.08 84 GLU A C 1
ATOM 489 O O . GLU A 1 89 ? -10.307 1.938 -13.454 1.00 101.68 84 GLU A O 1
ATOM 495 N N . MET A 1 90 ? -8.975 3.237 -14.712 1.00 104.31 85 MET A N 1
ATOM 496 C CA . MET A 1 90 ? -9.232 4.473 -13.986 1.00 100.44 85 MET A CA 1
ATOM 497 C C . MET A 1 90 ? -9.904 5.460 -14.939 1.00 100.52 85 MET A C 1
ATOM 498 O O . MET A 1 90 ? -9.337 6.501 -15.283 1.00 99.24 85 MET A O 1
ATOM 503 N N . GLU A 1 91 ? -11.124 5.117 -15.369 1.00 107.35 86 GLU A N 1
ATOM 504 C CA . GLU A 1 91 ? -11.860 5.953 -16.317 1.00 109.21 86 GLU A CA 1
ATOM 505 C C . GLU A 1 91 ? -12.142 7.338 -15.755 1.00 102.15 86 GLU A C 1
ATOM 506 O O . GLU A 1 91 ? -12.258 8.302 -16.520 1.00 94.37 86 GLU A O 1
ATOM 512 N N . LYS A 1 92 ? -12.287 7.450 -14.431 1.00 103.61 87 LYS A N 1
ATOM 513 C CA . LYS A 1 92 ? -12.479 8.754 -13.807 1.00 97.88 87 LYS A CA 1
ATOM 514 C C . LYS A 1 92 ? -11.362 9.705 -14.209 1.00 90.24 87 LYS A C 1
ATOM 515 O O . LYS A 1 92 ? -11.608 10.798 -14.733 1.00 78.82 87 LYS A O 1
ATOM 521 N N . GLU A 1 93 ? -10.118 9.275 -14.007 1.00 93.10 88 GLU A N 1
ATOM 522 C CA . GLU A 1 93 ? -8.968 10.132 -14.241 1.00 83.13 88 GLU A CA 1
ATOM 523 C C . GLU A 1 93 ? -8.693 10.325 -15.733 1.00 75.31 88 GLU A C 1
ATOM 524 O O . GLU A 1 93 ? -8.309 11.422 -16.151 1.00 69.63 88 GLU A O 1
ATOM 530 N N . SER A 1 94 ? -8.895 9.288 -16.555 1.00 78.13 89 SER A N 1
ATOM 531 C CA . SER A 1 94 ? -8.663 9.433 -17.995 1.00 83.68 89 SER A CA 1
ATOM 532 C C . SER A 1 94 ? -9.565 10.497 -18.613 1.00 69.86 89 SER A C 1
ATOM 533 O O . SER A 1 94 ? -9.190 11.131 -19.603 1.00 62.53 89 SER A O 1
ATOM 536 N N . SER A 1 95 ? -10.749 10.710 -18.041 1.00 70.80 90 SER A N 1
ATOM 537 C CA . SER A 1 95 ? -11.632 11.774 -18.503 1.00 68.99 90 SER A CA 1
ATOM 538 C C . SER A 1 95 ? -11.256 13.119 -17.887 1.00 62.44 90 SER A C 1
ATOM 539 O O . SER A 1 95 ? -11.340 14.159 -18.551 1.00 50.31 90 SER A O 1
ATOM 542 N N . LEU A 1 96 ? -10.823 13.113 -16.624 1.00 67.96 91 LEU A N 1
ATOM 543 C CA . LEU A 1 96 ? -10.551 14.359 -15.918 1.00 72.91 91 LEU A CA 1
ATOM 544 C C . LEU A 1 96 ? -9.392 15.150 -16.528 1.00 72.36 91 LEU A C 1
ATOM 545 O O . LEU A 1 96 ? -9.343 16.376 -16.377 1.00 65.95 91 LEU A O 1
ATOM 550 N N . VAL A 1 97 ? -8.447 14.485 -17.199 1.00 69.61 92 VAL A N 1
ATOM 551 C CA . VAL A 1 97 ? -7.341 15.214 -17.819 1.00 71.89 92 VAL A CA 1
ATOM 552 C C . VAL A 1 97 ? -7.869 16.182 -18.867 1.00 64.71 92 VAL A C 1
ATOM 553 O O . VAL A 1 97 ? -7.479 17.353 -18.913 1.00 61.78 92 VAL A O 1
ATOM 557 N N . TYR A 1 98 ? -8.766 15.697 -19.731 1.00 67.85 93 TYR A N 1
ATOM 558 C CA . TYR A 1 98 ? -9.332 16.550 -20.769 1.00 58.67 93 TYR A CA 1
ATOM 559 C C . TYR A 1 98 ? -10.268 17.597 -20.174 1.00 56.55 93 TYR A C 1
ATOM 560 O O . TYR A 1 98 ? -10.202 18.776 -20.547 1.00 52.16 93 TYR A O 1
ATOM 569 N N . GLU A 1 99 ? -11.143 17.182 -19.246 1.00 64.44 94 GLU A N 1
ATOM 570 C CA . GLU A 1 99 ? -12.106 18.105 -18.644 1.00 60.60 94 GLU A CA 1
ATOM 571 C C . GLU A 1 99 ? -11.403 19.242 -17.920 1.00 59.09 94 GLU A C 1
ATOM 572 O O . GLU A 1 99 ? -11.830 20.400 -17.998 1.00 53.97 94 GLU A O 1
ATOM 578 N N . ASN A 1 100 ? -10.331 18.926 -17.195 1.00 63.48 95 ASN A N 1
ATOM 579 C CA . ASN A 1 100 ? -9.580 19.970 -16.511 1.00 61.93 95 ASN A CA 1
ATOM 580 C C . ASN A 1 100 ? -8.978 20.945 -17.511 1.00 62.84 95 ASN A C 1
ATOM 581 O O . ASN A 1 100 ? -8.968 22.158 -17.276 1.00 63.75 95 ASN A O 1
ATOM 586 N N . ALA A 1 101 ? -8.495 20.434 -18.647 1.00 66.57 96 ALA A N 1
ATOM 587 C CA . ALA A 1 101 ? -7.899 21.303 -19.659 1.00 65.52 96 ALA A CA 1
ATOM 588 C C . ALA A 1 101 ? -8.947 22.203 -20.305 1.00 66.31 96 ALA A C 1
ATOM 589 O O . ALA A 1 101 ? -8.701 23.392 -20.535 1.00 63.69 96 ALA A O 1
ATOM 591 N N . ILE A 1 102 ? -10.117 21.644 -20.617 1.00 68.08 97 ILE A N 1
ATOM 592 C CA . ILE A 1 102 ? -11.209 22.430 -21.182 1.00 60.75 97 ILE A CA 1
ATOM 593 C C . ILE A 1 102 ? -11.676 23.487 -20.192 1.00 67.10 97 ILE A C 1
ATOM 594 O O . ILE A 1 102 ? -11.923 24.644 -20.558 1.00 64.03 97 ILE A O 1
ATOM 599 N N . LYS A 1 103 ? -11.827 23.095 -18.925 1.00 72.35 98 LYS A N 1
ATOM 600 C CA . LYS A 1 103 ? -12.197 24.044 -17.881 1.00 72.35 98 LYS A CA 1
ATOM 601 C C . LYS A 1 103 ? -11.173 25.174 -17.769 1.00 75.68 98 LYS A C 1
ATOM 602 O O . LYS A 1 103 ? -11.543 26.352 -17.703 1.00 71.14 98 LYS A O 1
ATOM 608 N N . LYS A 1 104 ? -9.878 24.834 -17.787 1.00 82.11 99 LYS A N 1
ATOM 609 C CA . LYS A 1 104 ? -8.804 25.810 -17.590 1.00 77.19 99 LYS A CA 1
ATOM 610 C C . LYS A 1 104 ? -8.536 26.654 -18.835 1.00 77.69 99 LYS A C 1
ATOM 611 O O . LYS A 1 104 ? -8.113 27.809 -18.711 1.00 71.04 99 LYS A O 1
ATOM 617 N N . TYR A 1 105 ? -8.756 26.105 -20.033 1.00 77.57 100 TYR A N 1
ATOM 618 C CA . TYR A 1 105 ? -8.436 26.774 -21.299 1.00 72.31 100 TYR A CA 1
ATOM 619 C C . TYR A 1 105 ? -9.593 26.631 -22.282 1.00 70.37 100 TYR A C 1
ATOM 620 O O . TYR A 1 105 ? -9.450 26.000 -23.336 1.00 64.97 100 TYR A O 1
ATOM 629 N N . PRO A 1 106 ? -10.749 27.233 -21.981 1.00 73.15 101 PRO A N 1
ATOM 630 C CA . PRO A 1 106 ? -11.943 27.006 -22.821 1.00 69.22 101 PRO A CA 1
ATOM 631 C C . PRO A 1 106 ? -11.822 27.472 -24.281 1.00 67.64 101 PRO A C 1
ATOM 632 O O . PRO A 1 106 ? -12.675 27.087 -25.098 1.00 57.53 101 PRO A O 1
ATOM 636 N N . VAL A 1 107 ? -10.804 28.259 -24.647 1.00 64.89 102 VAL A N 1
ATOM 637 C CA . VAL A 1 107 ? -10.618 28.596 -26.058 1.00 67.54 102 VAL A CA 1
ATOM 638 C C . VAL A 1 107 ? -10.151 27.404 -26.883 1.00 66.82 102 VAL A C 1
ATOM 639 O O . VAL A 1 107 ? -10.345 27.388 -28.104 1.00 59.44 102 VAL A O 1
ATOM 643 N N . SER A 1 108 ? -9.507 26.421 -26.254 1.00 71.96 103 SER A N 1
ATOM 644 C CA . SER A 1 108 ? -9.050 25.215 -26.929 1.00 68.18 103 SER A CA 1
ATOM 645 C C . SER A 1 108 ? -10.072 24.085 -26.854 1.00 55.58 103 SER A C 1
ATOM 646 O O . SER A 1 108 ? -9.736 22.933 -27.148 1.00 55.72 103 SER A O 1
ATOM 649 N N . THR A 1 109 ? -11.315 24.411 -26.488 1.00 53.38 104 THR A N 1
ATOM 650 C CA . THR A 1 109 ? -12.358 23.414 -26.265 1.00 51.13 104 THR A CA 1
ATOM 651 C C . THR A 1 109 ? -12.577 22.528 -27.486 1.00 49.70 104 THR A C 1
ATOM 652 O O . THR A 1 109 ? -12.588 21.296 -27.374 1.00 43.23 104 THR A O 1
ATOM 656 N N . GLU A 1 110 ? -12.762 23.139 -28.660 1.00 54.19 105 GLU A N 1
ATOM 657 C CA . GLU A 1 110 ? -13.005 22.355 -29.866 1.00 56.68 105 GLU A CA 1
ATOM 658 C C . GLU A 1 110 ? -11.830 21.420 -30.151 1.00 53.19 105 GLU A C 1
ATOM 659 O O . GLU A 1 110 ? -12.004 20.200 -30.261 1.00 40.99 105 GLU A O 1
ATOM 665 N N . THR A 1 111 ? -10.620 21.980 -30.217 1.00 53.59 106 THR A N 1
ATOM 666 C CA . THR A 1 111 ? -9.420 21.200 -30.527 1.00 54.27 106 THR A CA 1
ATOM 667 C C . THR A 1 111 ? -9.187 20.080 -29.514 1.00 50.69 106 THR A C 1
ATOM 668 O O . THR A 1 111 ? -8.853 18.950 -29.894 1.00 36.36 106 THR A O 1
ATOM 672 N N . LEU A 1 112 ? -9.345 20.377 -28.217 1.00 49.92 107 LEU A N 1
ATOM 673 C CA . LEU A 1 112 ? -9.188 19.339 -27.205 1.00 53.61 107 LEU A CA 1
ATOM 674 C C . LEU A 1 112 ? -10.256 18.261 -27.361 1.00 48.93 107 LEU A C 1
ATOM 675 O O . LEU A 1 112 ? -9.951 17.064 -27.339 1.00 35.85 107 LEU A O 1
ATOM 680 N N . CYS A 1 113 ? -11.512 18.680 -27.539 1.00 47.25 108 CYS A N 1
ATOM 681 C CA . CYS A 1 113 ? -12.618 17.735 -27.635 1.00 48.11 108 CYS A CA 1
ATOM 682 C C . CYS A 1 113 ? -12.465 16.817 -28.845 1.00 43.17 108 CYS A C 1
ATOM 683 O O . CYS A 1 113 ? -12.729 15.615 -28.748 1.00 34.20 108 CYS A O 1
ATOM 686 N N . LEU A 1 114 ? -11.968 17.348 -29.975 1.00 52.59 109 LEU A N 1
ATOM 687 C CA . LEU A 1 114 ? -11.823 16.524 -31.179 1.00 50.28 109 LEU A CA 1
ATOM 688 C C . LEU A 1 114 ? -10.704 15.500 -31.032 1.00 47.52 109 LEU A C 1
ATOM 689 O O . LEU A 1 114 ? -10.825 14.375 -31.528 1.00 39.60 109 LEU A O 1
ATOM 694 N N . SER A 1 115 ? -9.600 15.875 -30.371 1.00 47.92 110 SER A N 1
ATOM 695 C CA . SER A 1 115 ? -8.549 14.907 -30.040 1.00 43.98 110 SER A CA 1
ATOM 696 C C . SER A 1 115 ? -9.085 13.830 -29.096 1.00 43.48 110 SER A C 1
ATOM 697 O O . SER A 1 115 ? -8.911 12.631 -29.332 1.00 35.62 110 SER A O 1
ATOM 700 N N . TRP A 1 116 ? -9.741 14.264 -28.010 1.00 47.27 111 TRP A N 1
ATOM 701 C CA . TRP A 1 116 ? -10.448 13.378 -27.091 1.00 48.43 111 TRP A CA 1
ATOM 702 C C . TRP A 1 116 ? -11.348 12.400 -27.834 1.00 48.01 111 TRP A C 1
ATOM 703 O O . TRP A 1 116 ? -11.355 11.198 -27.554 1.00 40.03 111 TRP A O 1
ATOM 714 N N . PHE A 1 117 ? -12.127 12.913 -28.783 1.00 50.96 112 PHE A N 1
ATOM 715 C CA . PHE A 1 117 ? -13.103 12.093 -29.487 1.00 50.10 112 PHE A CA 1
ATOM 716 C C . PHE A 1 117 ? -12.417 11.133 -30.452 1.00 41.13 112 PHE A C 1
ATOM 717 O O . PHE A 1 117 ? -12.721 9.937 -30.470 1.00 29.04 112 PHE A O 1
ATOM 725 N N . ASP A 1 118 ? -11.478 11.650 -31.254 1.00 47.49 113 ASP A N 1
ATOM 726 C CA . ASP A 1 118 ? -10.762 10.818 -32.219 1.00 45.15 113 ASP A CA 1
ATOM 727 C C . ASP A 1 118 ? -10.012 9.691 -31.530 1.00 43.15 113 ASP A C 1
ATOM 728 O O . ASP A 1 118 ? -9.951 8.573 -32.045 1.00 37.38 113 ASP A O 1
ATOM 733 N N . ASN A 1 119 ? -9.442 9.966 -30.359 1.00 53.35 114 ASN A N 1
ATOM 734 C CA . ASN A 1 119 ? -8.743 8.936 -29.611 1.00 51.79 114 ASN A CA 1
ATOM 735 C C . ASN A 1 119 ? -9.706 8.001 -28.896 1.00 51.78 114 ASN A C 1
ATOM 736 O O . ASN A 1 119 ? -9.338 6.864 -28.604 1.00 48.38 114 ASN A O 1
ATOM 741 N N . SER A 1 120 ? -10.938 8.448 -28.640 1.00 49.49 115 SER A N 1
ATOM 742 C CA . SER A 1 120 ? -11.908 7.676 -27.878 1.00 52.55 115 SER A CA 1
ATOM 743 C C . SER A 1 120 ? -12.693 6.697 -28.730 1.00 51.42 115 SER A C 1
ATOM 744 O O . SER A 1 120 ? -13.342 5.812 -28.168 1.00 49.55 115 SER A O 1
ATOM 747 N N . ILE A 1 121 ? -12.659 6.836 -30.057 1.00 54.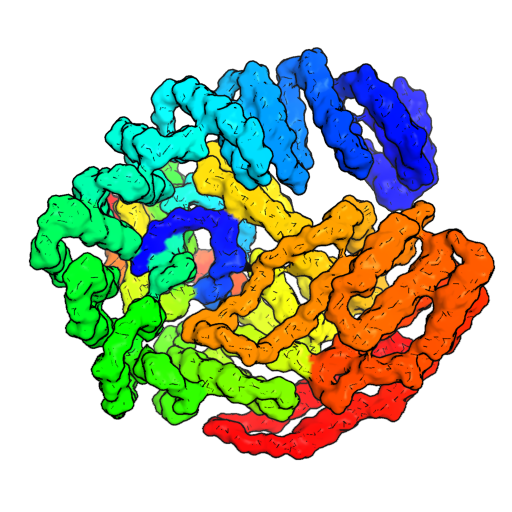24 116 ILE A N 1
ATOM 748 C CA . ILE A 1 121 ? -13.581 6.080 -30.902 1.00 59.25 116 ILE A CA 1
ATOM 749 C C . ILE A 1 121 ? -13.369 4.579 -30.722 1.00 72.17 116 ILE A C 1
ATOM 750 O O . ILE A 1 121 ? -14.326 3.826 -30.501 1.00 62.16 116 ILE A O 1
ATOM 755 N N . GLU A 1 122 ? -12.105 4.136 -30.769 1.00 79.19 117 GLU A N 1
ATOM 756 C CA . GLU A 1 122 ? -11.751 2.733 -30.552 1.00 74.83 117 GLU A CA 1
ATOM 757 C C . GLU A 1 122 ? -12.391 2.152 -29.294 1.00 67.40 117 GLU A C 1
ATOM 758 O O . GLU A 1 122 ? -12.671 0.950 -29.239 1.00 60.52 117 GLU A O 1
ATOM 764 N N . LYS A 1 123 ? -12.619 2.980 -28.280 1.00 71.70 118 LYS A N 1
ATOM 765 C CA . LYS A 1 123 ? -13.243 2.583 -27.019 1.00 75.35 118 LYS A CA 1
ATOM 766 C C . LYS A 1 123 ? -14.661 3.125 -27.030 1.00 75.34 118 LYS A C 1
ATOM 767 O O . LYS A 1 123 ? -14.891 4.298 -26.728 1.00 82.77 118 LYS A O 1
ATOM 773 N N . TYR A 1 124 ? -15.618 2.266 -27.346 1.00 71.48 119 TYR A N 1
ATOM 774 C CA . TYR A 1 124 ? -16.966 2.732 -27.682 1.00 74.01 119 TYR A CA 1
ATOM 775 C C . TYR A 1 124 ? -17.760 2.999 -26.400 1.00 73.08 119 TYR A C 1
ATOM 776 O O . TYR A 1 124 ? -18.744 2.332 -26.073 1.00 65.12 119 TYR A O 1
ATOM 785 N N . ASP A 1 125 ? -17.302 4.012 -25.665 1.00 79.94 120 ASP A N 1
ATOM 786 C CA . ASP A 1 125 ? -17.911 4.429 -24.400 1.00 75.03 120 ASP A CA 1
ATOM 787 C C . ASP A 1 125 ? -18.822 5.605 -24.718 1.00 60.17 120 ASP A C 1
ATOM 788 O O . ASP A 1 125 ? -18.408 6.767 -24.691 1.00 44.42 120 ASP A O 1
ATOM 793 N N . PHE A 1 126 ? -20.087 5.288 -24.996 1.00 66.39 121 PHE A N 1
ATOM 794 C CA . PHE A 1 126 ? -21.051 6.308 -25.403 1.00 70.02 121 PHE A CA 1
ATOM 795 C C . PHE A 1 126 ? -21.267 7.368 -24.328 1.00 57.17 121 PHE A C 1
ATOM 796 O O . PHE A 1 126 ? -21.755 8.458 -24.646 1.00 51.05 121 PHE A O 1
ATOM 804 N N . LYS A 1 127 ? -20.948 7.060 -23.064 1.00 64.41 122 LYS A N 1
ATOM 805 C CA . LYS A 1 127 ? -20.959 8.082 -22.018 1.00 74.32 122 LYS A CA 1
ATOM 806 C C . LYS A 1 127 ? -19.843 9.089 -22.232 1.00 65.93 122 LYS A C 1
ATOM 807 O O . LYS A 1 127 ? -19.996 10.268 -21.895 1.00 46.86 122 LYS A O 1
ATOM 813 N N . VAL A 1 128 ? -18.720 8.631 -22.795 1.00 73.43 123 VAL A N 1
ATOM 814 C CA . VAL A 1 128 ? -17.622 9.524 -23.145 1.00 59.24 123 VAL A CA 1
ATOM 815 C C . VAL A 1 128 ? -17.979 10.355 -24.376 1.00 46.86 123 VAL A C 1
ATOM 816 O O . VAL A 1 128 ? -17.810 11.578 -24.373 1.00 38.42 123 VAL A O 1
ATOM 820 N N . PHE A 1 129 ? -18.494 9.710 -25.435 1.00 44.06 124 PHE A N 1
ATOM 821 C CA . PHE A 1 129 ? -18.964 10.452 -26.602 1.00 46.58 124 PHE A CA 1
ATOM 822 C C . PHE A 1 129 ? -19.891 11.582 -26.177 1.00 47.84 124 PHE A C 1
ATOM 823 O O . PHE A 1 129 ? -19.721 12.738 -26.578 1.00 36.57 124 PHE A O 1
ATOM 831 N N . ASN A 1 130 ? -20.892 11.244 -25.360 1.00 49.93 125 ASN A N 1
ATOM 832 C CA . ASN A 1 130 ? -21.886 12.209 -24.924 1.00 47.77 125 ASN A CA 1
ATOM 833 C C . ASN A 1 130 ? -21.268 13.261 -24.010 1.00 43.30 125 ASN A C 1
ATOM 834 O O . ASN A 1 130 ? -21.647 14.436 -24.062 1.00 32.70 125 ASN A O 1
ATOM 839 N N . ARG A 1 131 ? -20.309 12.856 -23.178 1.00 46.88 126 ARG A N 1
ATOM 840 C CA . ARG A 1 131 ? -19.593 13.827 -22.364 1.00 48.80 126 ARG A CA 1
ATOM 841 C C . ARG A 1 131 ? -18.750 14.761 -23.228 1.00 42.37 126 ARG A C 1
ATOM 842 O O . ARG A 1 131 ? -18.720 15.973 -22.993 1.00 34.72 126 ARG A O 1
ATOM 850 N N . ILE A 1 132 ? -18.055 14.218 -24.231 1.00 48.87 127 ILE A N 1
ATOM 851 C CA . ILE A 1 132 ? -17.270 15.066 -25.126 1.00 50.83 127 ILE A CA 1
ATOM 852 C C . ILE A 1 132 ? -18.175 16.062 -25.823 1.00 50.02 127 ILE A C 1
ATOM 853 O O . ILE A 1 132 ? -17.901 17.267 -25.866 1.00 30.94 127 ILE A O 1
ATOM 858 N N . PHE A 1 133 ? -19.276 15.560 -26.376 1.00 48.81 128 PHE A N 1
ATOM 859 C CA . PHE A 1 133 ? -20.205 16.401 -27.101 1.00 41.91 128 PHE A CA 1
ATOM 860 C C . PHE A 1 133 ? -20.860 17.436 -26.193 1.00 40.52 128 PHE A C 1
ATOM 861 O O . PHE A 1 133 ? -21.186 18.538 -26.646 1.00 32.83 128 PHE A O 1
ATOM 869 N N . MET A 1 134 ? -21.032 17.117 -24.910 1.00 49.33 129 MET A N 1
ATOM 870 C CA . MET A 1 134 ? -21.578 18.094 -23.975 1.00 47.84 129 MET A CA 1
ATOM 871 C C . MET A 1 134 ? -20.654 19.305 -23.846 1.00 41.22 129 MET A C 1
ATOM 872 O O . MET A 1 134 ? -21.096 20.453 -23.970 1.00 37.55 129 MET A O 1
ATOM 877 N N . TYR A 1 135 ? -19.365 19.065 -23.582 1.00 53.11 130 TYR A N 1
ATOM 878 C CA . TYR A 1 135 ? -18.403 20.167 -23.519 1.00 54.33 130 TYR A CA 1
ATOM 879 C C . TYR A 1 135 ? -18.329 20.908 -24.848 1.00 51.47 130 TYR A C 1
ATOM 880 O O . TYR A 1 135 ? -18.281 22.141 -24.887 1.00 50.39 130 TYR A O 1
ATOM 889 N N . LEU A 1 136 ? -18.330 20.165 -25.947 1.00 51.13 131 LEU A N 1
ATOM 890 C CA . LEU A 1 136 ? -18.155 20.762 -27.260 1.00 56.26 131 LEU A CA 1
ATOM 891 C C . LEU A 1 136 ? -19.360 21.608 -27.655 1.00 54.68 131 LEU A C 1
ATOM 892 O O . LEU A 1 136 ? -19.232 22.560 -28.434 1.00 49.11 131 LEU A O 1
ATOM 897 N N . ASN A 1 137 ? -20.528 21.277 -27.133 1.00 51.86 132 ASN A N 1
ATOM 898 C CA . ASN A 1 137 ? -21.734 22.017 -27.446 1.00 53.71 132 ASN A CA 1
ATOM 899 C C . ASN A 1 137 ? -21.944 23.202 -26.517 1.00 53.64 132 ASN A C 1
ATOM 900 O O . ASN A 1 137 ? -22.685 24.132 -26.864 1.00 35.73 132 ASN A O 1
ATOM 905 N N . LYS A 1 138 ? -21.318 23.184 -25.342 1.00 55.96 133 LYS A N 1
ATOM 906 C CA . LYS A 1 138 ? -21.431 24.315 -24.436 1.00 58.09 133 LYS A CA 1
ATOM 907 C C . LYS A 1 138 ? -20.594 25.476 -24.953 1.00 68.24 133 LYS A C 1
ATOM 908 O O . LYS A 1 138 ? -21.109 26.572 -25.204 1.00 70.95 133 LYS A O 1
ATOM 914 N N . ASN A 1 139 ? -19.303 25.232 -25.160 1.00 85.37 134 ASN A N 1
ATOM 915 C CA . ASN A 1 139 ? -18.404 26.148 -25.864 1.00 88.46 134 ASN A CA 1
ATOM 916 C C . ASN A 1 139 ? -18.419 25.867 -27.367 1.00 83.61 134 ASN A C 1
ATOM 917 O O . ASN A 1 139 ? -17.389 25.671 -28.007 1.00 72.71 134 ASN A O 1
ATOM 922 N N . GLY A 1 140 ? -19.624 25.841 -27.932 1.00 98.49 135 GLY A N 1
ATOM 923 C CA . GLY A 1 140 ? -19.827 25.555 -29.338 1.00 98.81 135 GLY A CA 1
ATOM 924 C C . GLY A 1 140 ? -20.966 26.358 -29.931 1.00 98.85 135 GLY A C 1
ATOM 925 O O . GLY A 1 140 ? -22.106 26.309 -29.454 1.00 87.64 135 GLY A O 1
ATOM 926 N N . LYS A 1 141 ? -20.649 27.130 -30.962 1.00 105.41 136 LYS A N 1
ATOM 927 C CA . LYS A 1 141 ? -21.638 27.857 -31.758 1.00 97.27 136 LYS A CA 1
ATOM 928 C C . LYS A 1 141 ? -21.984 27.071 -33.012 1.00 85.08 136 LYS A C 1
ATOM 929 O O . LYS A 1 141 ? -21.942 27.596 -34.130 1.00 82.62 136 LYS A O 1
ATOM 935 N N . SER A 1 142 ? -22.311 25.790 -32.844 1.00 65.83 137 SER A N 1
ATOM 936 C CA . SER A 1 142 ? -22.370 24.871 -33.969 1.00 43.80 137 SER A CA 1
ATOM 937 C C . SER A 1 142 ? -23.646 24.052 -33.919 1.00 43.05 137 SER A C 1
ATOM 938 O O . SER A 1 142 ? -23.857 23.261 -32.994 1.00 40.57 137 SER A O 1
ATOM 941 N N . ARG A 1 143 ? -24.492 24.259 -34.921 1.00 41.75 138 ARG A N 1
ATOM 942 C CA . ARG A 1 143 ? -25.627 23.382 -35.166 1.00 37.42 138 ARG A CA 1
ATOM 943 C C . ARG A 1 143 ? -25.185 21.921 -35.280 1.00 35.08 138 ARG A C 1
ATOM 944 O O . ARG A 1 143 ? -25.824 21.022 -34.723 1.00 25.32 138 ARG A O 1
ATOM 952 N N . LEU A 1 144 ? -24.082 21.676 -35.996 1.00 38.97 139 LEU A N 1
ATOM 953 C CA . LEU A 1 144 ? -23.545 20.326 -36.134 1.00 40.66 139 LEU A CA 1
ATOM 954 C C . LEU A 1 144 ? -23.258 19.706 -34.772 1.00 44.74 139 LEU A C 1
ATOM 955 O O . LEU A 1 144 ? -23.624 18.553 -34.516 1.00 34.34 139 LEU A O 1
ATOM 960 N N . HIS A 1 145 ? -22.601 20.470 -33.882 1.00 45.22 140 HIS A N 1
ATOM 961 C CA . HIS A 1 145 ? -22.238 19.962 -32.560 1.00 43.27 140 HIS A CA 1
ATOM 962 C C . HIS A 1 145 ? -23.466 19.683 -31.708 1.00 41.10 140 HIS A C 1
ATOM 963 O O . HIS A 1 145 ? -23.462 18.742 -30.905 1.00 30.64 140 HIS A O 1
ATOM 970 N N . THR A 1 146 ? -24.518 20.494 -31.852 1.00 47.72 141 THR A N 1
ATOM 971 C CA . THR A 1 146 ? -25.760 20.197 -31.145 1.00 46.89 141 THR A CA 1
ATOM 972 C C . THR A 1 146 ? -26.348 18.873 -31.622 1.00 38.92 141 THR A C 1
ATOM 973 O O . THR A 1 146 ? -26.851 18.070 -30.822 1.00 28.61 141 THR A O 1
ATOM 977 N N . LEU A 1 147 ? -26.258 18.617 -32.926 1.00 41.10 142 LEU A N 1
ATOM 978 C CA . LEU A 1 147 ? -26.740 17.360 -33.484 1.00 41.97 142 LEU A CA 1
ATOM 979 C C . LEU A 1 147 ? -25.938 16.182 -32.945 1.00 37.72 142 LEU A C 1
ATOM 980 O O . LEU A 1 147 ? -26.509 15.149 -32.580 1.00 22.65 142 LEU A O 1
ATOM 985 N N . TRP A 1 148 ? -24.604 16.319 -32.924 1.00 43.01 143 TRP A N 1
ATOM 986 C CA . TRP A 1 148 ? -23.726 15.318 -32.319 1.00 41.07 143 TRP A CA 1
ATOM 987 C C . TRP A 1 148 ? -24.200 14.948 -30.921 1.00 38.92 143 TRP A C 1
ATOM 988 O O . TRP A 1 148 ? -24.444 13.776 -30.604 1.00 23.85 143 TRP A O 1
ATOM 999 N N . TYR A 1 149 ? -24.332 15.970 -30.077 1.00 39.91 144 TYR A N 1
ATOM 1000 C CA . TYR A 1 149 ? -24.723 15.785 -28.688 1.00 42.11 144 TYR A CA 1
ATOM 1001 C C . TYR A 1 149 ? -26.064 15.064 -28.595 1.00 40.27 144 TYR A C 1
ATOM 1002 O O . TYR A 1 149 ? -26.203 14.091 -27.848 1.00 32.62 144 TYR A O 1
ATOM 1011 N N . ALA A 1 150 ? -27.042 15.504 -29.400 1.00 44.39 145 ALA A N 1
ATOM 1012 C CA . ALA A 1 150 ? -28.370 14.890 -29.431 1.00 44.01 145 ALA A CA 1
ATOM 1013 C C . ALA A 1 150 ? -28.304 13.446 -29.903 1.00 37.90 145 ALA A C 1
ATOM 1014 O O . ALA A 1 150 ? -28.913 12.545 -29.306 1.00 26.29 145 ALA A O 1
ATOM 1016 N N . PHE A 1 151 ? -27.590 13.216 -30.999 1.00 35.07 146 PHE A N 1
ATOM 1017 C CA . PHE A 1 151 ? -27.440 11.859 -31.508 1.00 43.52 146 PHE A CA 1
ATOM 1018 C C . PHE A 1 151 ? -26.766 10.955 -30.478 1.00 40.41 146 PHE A C 1
ATOM 1019 O O . PHE A 1 151 ? -27.114 9.773 -30.363 1.00 32.50 146 PHE A O 1
ATOM 1027 N N . SER A 1 152 ? -25.834 11.510 -29.695 1.00 43.65 147 SER A N 1
ATOM 1028 C CA . SER A 1 152 ? -25.126 10.725 -28.691 1.00 38.90 147 SER A CA 1
ATOM 1029 C C . SER A 1 152 ? -26.063 10.245 -27.590 1.00 42.38 147 SER A C 1
ATOM 1030 O O . SER A 1 152 ? -25.753 9.252 -26.924 1.00 30.07 147 SER A O 1
ATOM 1033 N N . PHE A 1 153 ? -27.201 10.925 -27.388 1.00 47.92 148 PHE A N 1
ATOM 1034 C CA . PHE A 1 153 ? -28.175 10.463 -26.399 1.00 40.17 148 PHE A CA 1
ATOM 1035 C C . PHE A 1 153 ? -28.916 9.232 -26.887 1.00 35.27 148 PHE A C 1
ATOM 1036 O O . PHE A 1 153 ? -29.241 8.340 -26.095 1.00 33.97 148 PHE A O 1
ATOM 1044 N N . HIS A 1 154 ? -29.186 9.176 -28.187 1.00 42.49 149 HIS A N 1
ATOM 1045 C CA . HIS A 1 154 ? -29.692 7.955 -28.797 1.00 48.15 149 HIS A CA 1
ATOM 1046 C C . HIS A 1 154 ? -28.701 6.804 -28.653 1.00 48.17 149 HIS A C 1
ATOM 1047 O O . HIS A 1 154 ? -29.093 5.676 -28.332 1.00 37.26 149 HIS A O 1
ATOM 1054 N N . LEU A 1 155 ? -27.415 7.064 -28.934 1.00 51.24 150 LEU A N 1
ATOM 1055 C CA . LEU A 1 155 ? -26.383 6.044 -28.770 1.00 47.96 150 LEU A CA 1
ATOM 1056 C C . LEU A 1 155 ? -26.396 5.470 -27.364 1.00 47.08 150 LEU A C 1
ATOM 1057 O O . LEU A 1 155 ? -26.327 4.248 -27.184 1.00 28.43 150 LEU A O 1
ATOM 1062 N N . LEU A 1 156 ? -26.491 6.350 -26.357 1.00 50.00 151 LEU A N 1
ATOM 1063 C CA . LEU A 1 156 ? -26.542 5.920 -24.960 1.00 49.69 151 LEU A CA 1
ATOM 1064 C C . LEU A 1 156 ? -27.780 5.085 -24.691 1.00 46.89 151 LEU A C 1
ATOM 1065 O O . LEU A 1 156 ? -27.710 4.048 -24.024 1.00 42.08 151 LEU A O 1
ATOM 1070 N N . LEU A 1 157 ? -28.932 5.542 -25.196 1.00 49.80 152 LEU A N 1
ATOM 1071 C CA . LEU A 1 157 ? -30.191 4.822 -25.027 1.00 54.03 152 LEU A CA 1
ATOM 1072 C C . LEU A 1 157 ? -30.115 3.398 -25.553 1.00 58.47 152 LEU A C 1
ATOM 1073 O O . LEU A 1 157 ? -30.933 2.556 -25.160 1.00 58.88 152 LEU A O 1
ATOM 1078 N N . GLN A 1 158 ? -29.154 3.118 -26.437 1.00 60.06 153 GLN A N 1
ATOM 1079 C CA . GLN A 1 158 ? -28.980 1.801 -27.021 1.00 62.59 153 GLN A CA 1
ATOM 1080 C C . GLN A 1 158 ? -28.150 0.898 -26.129 1.00 64.39 153 GLN A C 1
ATOM 1081 O O . GLN A 1 158 ? -27.624 -0.113 -26.602 1.00 63.48 153 GLN A O 1
ATOM 1087 N N . GLU A 1 159 ? -27.993 1.247 -24.858 1.00 70.70 154 GLU A N 1
ATOM 1088 C CA . GLU A 1 159 ? -27.177 0.444 -23.952 1.00 78.03 154 GLU A CA 1
ATOM 1089 C C . GLU A 1 159 ? -27.940 -0.140 -22.770 1.00 82.01 154 GLU A C 1
ATOM 1090 O O . GLU A 1 159 ? -27.559 -1.210 -22.290 1.00 84.39 154 GLU A O 1
ATOM 1096 N N . GLY A 1 160 ? -28.995 0.508 -22.296 1.00 84.13 155 GLY A N 1
ATOM 1097 C CA . GLY A 1 160 ? -29.945 -0.129 -21.406 1.00 83.57 155 GLY A CA 1
ATOM 1098 C C . GLY A 1 160 ? -29.931 0.247 -19.926 1.00 86.69 155 GLY A C 1
ATOM 1099 O O . GLY A 1 160 ? -30.480 -0.513 -19.114 1.00 87.55 155 GLY A O 1
ATOM 1100 N N . GLU A 1 161 ? -29.325 1.373 -19.547 1.00 85.92 156 GLU A N 1
ATOM 1101 C CA . GLU A 1 161 ? -29.512 1.918 -18.201 1.00 85.06 156 GLU A CA 1
ATOM 1102 C C . GLU A 1 161 ? -30.894 2.561 -18.167 1.00 88.08 156 GLU A C 1
ATOM 1103 O O . GLU A 1 161 ? -31.056 3.783 -18.213 1.00 88.64 156 GLU A O 1
ATOM 1109 N N . THR A 1 162 ? -31.907 1.697 -18.081 1.00 92.15 157 THR A N 1
ATOM 1110 C CA . THR A 1 162 ? -33.303 2.104 -18.182 1.00 91.78 157 THR A CA 1
ATOM 1111 C C . THR A 1 162 ? -33.673 3.216 -17.208 1.00 93.56 157 THR A C 1
ATOM 1112 O O . THR A 1 162 ? -34.630 3.956 -17.464 1.00 92.01 157 THR A O 1
ATOM 1116 N N . ASP A 1 163 ? -32.947 3.350 -16.094 1.00 96.95 158 ASP A N 1
ATOM 1117 C CA . ASP A 1 163 ? -33.267 4.395 -15.127 1.00 92.55 158 ASP A CA 1
ATOM 1118 C C . ASP A 1 163 ? -32.871 5.783 -15.621 1.00 78.86 158 ASP A C 1
ATOM 1119 O O . ASP A 1 163 ? -33.376 6.782 -15.097 1.00 76.74 158 ASP A O 1
ATOM 1124 N N . LYS A 1 164 ? -31.982 5.865 -16.608 1.00 72.35 159 LYS A N 1
ATOM 1125 C CA . LYS A 1 164 ? -31.593 7.128 -17.221 1.00 73.43 159 LYS A CA 1
ATOM 1126 C C . LYS A 1 164 ? -32.351 7.408 -18.513 1.00 61.01 159 LYS A C 1
ATOM 1127 O O . LYS A 1 164 ? -32.211 8.499 -19.075 1.00 53.54 159 LYS A O 1
ATOM 1133 N N . ALA A 1 165 ? -33.163 6.454 -18.977 1.00 49.31 160 ALA A N 1
ATOM 1134 C CA . ALA A 1 165 ? -33.687 6.499 -20.337 1.00 54.75 160 ALA A CA 1
ATOM 1135 C C . ALA A 1 165 ? -34.583 7.713 -20.554 1.00 57.59 160 ALA A C 1
ATOM 1136 O O . ALA A 1 165 ? -34.479 8.408 -21.573 1.00 48.28 160 ALA A O 1
ATOM 1138 N N . SER A 1 166 ? -35.481 7.972 -19.605 1.00 58.74 161 SER A N 1
ATOM 1139 C CA . SER A 1 166 ? -36.383 9.111 -19.702 1.00 53.85 161 SER A CA 1
ATOM 1140 C C . SER A 1 166 ? -35.606 10.425 -19.810 1.00 50.02 161 SER A C 1
ATOM 1141 O O . SER A 1 166 ? -35.925 11.287 -20.639 1.00 42.53 161 SER A O 1
ATOM 1144 N N . LEU A 1 167 ? -34.578 10.598 -18.973 1.00 45.83 162 LEU A N 1
ATOM 1145 C CA . LEU A 1 167 ? -33.771 11.813 -19.028 1.00 47.34 162 LEU A CA 1
ATOM 1146 C C . LEU A 1 167 ? -33.060 11.945 -20.368 1.00 48.93 162 LEU A C 1
ATOM 1147 O O . LEU A 1 167 ? -33.083 13.013 -20.995 1.00 34.43 162 LEU A O 1
ATOM 1152 N N . TYR A 1 168 ? -32.400 10.863 -20.808 1.00 51.79 163 TYR A N 1
ATOM 1153 C CA . TYR A 1 168 ? -31.649 10.887 -22.061 1.00 49.48 163 TYR A CA 1
ATOM 1154 C C . TYR A 1 168 ? -32.559 11.225 -23.234 1.00 44.86 163 TYR A C 1
ATOM 1155 O O . TYR A 1 168 ? -32.176 11.965 -24.147 1.00 30.38 163 TYR A O 1
ATOM 1164 N N . ASN A 1 169 ? -33.776 10.695 -23.216 1.00 46.32 164 ASN A N 1
ATOM 1165 C CA . ASN A 1 169 ? -34.709 10.938 -24.304 1.00 40.93 164 ASN A CA 1
ATOM 1166 C C . ASN A 1 169 ? -35.220 12.368 -24.287 1.00 40.28 164 ASN A C 1
ATOM 1167 O O . ASN A 1 169 ? -35.424 12.971 -25.347 1.00 32.68 164 ASN A O 1
ATOM 1172 N N . SER A 1 170 ? -35.436 12.919 -23.088 1.00 39.30 165 SER A N 1
ATOM 1173 C CA . SER A 1 170 ? -35.900 14.296 -22.954 1.00 42.43 165 SER A CA 1
ATOM 1174 C C . SER A 1 170 ? -34.824 15.292 -23.364 1.00 43.52 165 SER A C 1
ATOM 1175 O O . SER A 1 170 ? -35.131 16.345 -23.933 1.00 26.92 165 SER A O 1
ATOM 1178 N N . LEU A 1 171 ? -33.557 14.992 -23.060 1.00 49.49 166 LEU A N 1
ATOM 1179 C CA . LEU A 1 171 ? -32.484 15.919 -23.417 1.00 43.11 166 LEU A CA 1
ATOM 1180 C C . LEU A 1 171 ? -32.235 15.911 -24.919 1.00 40.46 166 LEU A C 1
ATOM 1181 O O . LEU A 1 171 ? -31.949 16.957 -25.511 1.00 36.03 166 LEU A O 1
ATOM 1186 N N . GLY A 1 172 ? -32.331 14.742 -25.556 1.00 45.17 167 GLY A N 1
ATOM 1187 C CA . GLY A 1 172 ? -32.115 14.689 -26.994 1.00 46.19 167 GLY A CA 1
ATOM 1188 C C . GLY A 1 172 ? -33.240 15.355 -27.762 1.00 41.10 167 GLY A C 1
ATOM 1189 O O . GLY A 1 172 ? -33.001 16.084 -28.730 1.00 31.52 167 GLY A O 1
ATOM 1190 N N . LYS A 1 173 ? -34.482 15.106 -27.337 1.00 40.89 168 LYS A N 1
ATOM 1191 C CA . LYS A 1 173 ? -35.643 15.713 -27.970 1.00 43.74 168 LYS A CA 1
ATOM 1192 C C . LYS A 1 173 ? -35.568 17.230 -27.905 1.00 42.31 168 LYS A C 1
ATOM 1193 O O . LYS A 1 173 ? -35.804 17.924 -28.900 1.00 31.55 168 LYS A O 1
ATOM 1199 N N . LYS A 1 174 ? -35.217 17.758 -26.738 1.00 50.19 169 LYS A N 1
ATOM 1200 C CA . LYS A 1 174 ? -35.200 19.202 -26.530 1.00 48.15 169 LYS A CA 1
ATOM 1201 C C . LYS A 1 174 ? -34.062 19.868 -27.301 1.00 35.68 169 LYS A C 1
ATOM 1202 O O . LYS A 1 174 ? -34.218 20.986 -27.797 1.00 26.86 169 LYS A O 1
ATOM 1208 N N . LEU A 1 175 ? -32.913 19.201 -27.407 1.00 42.14 170 LEU A N 1
ATOM 1209 C CA . LEU A 1 175 ? -31.824 19.710 -28.240 1.00 44.97 170 LEU A CA 1
ATOM 1210 C C . LEU A 1 175 ? -32.246 19.817 -29.696 1.00 43.70 170 LEU A C 1
ATOM 1211 O O . LEU A 1 175 ? -31.920 20.796 -30.376 1.00 24.48 170 LEU A O 1
ATOM 1216 N N . MET A 1 176 ? -32.953 18.796 -30.198 1.00 43.11 171 MET A N 1
ATOM 1217 C CA . MET A 1 176 ? -33.401 18.799 -31.588 1.00 36.95 171 MET A CA 1
ATOM 1218 C C . MET A 1 176 ? -34.492 19.840 -31.813 1.00 41.36 171 MET A C 1
ATOM 1219 O O . MET A 1 176 ? -34.476 20.557 -32.820 1.00 28.31 171 MET A O 1
ATOM 1224 N N . GLU A 1 177 ? -35.437 19.955 -30.872 1.00 46.28 172 GLU A N 1
ATOM 1225 C CA . GLU A 1 177 ? -36.462 20.985 -30.987 1.00 42.78 172 GLU A CA 1
ATOM 1226 C C . GLU A 1 177 ? -35.830 22.369 -31.086 1.00 41.56 172 GLU A C 1
ATOM 1227 O O . GLU A 1 177 ? -36.328 23.223 -31.829 1.00 31.02 172 GLU A O 1
ATOM 1233 N N . GLY A 1 178 ? -34.685 22.583 -30.421 1.00 50.91 173 GLY A N 1
ATOM 1234 C CA . GLY A 1 178 ? -33.964 23.853 -30.500 1.00 44.61 173 GLY A CA 1
ATOM 1235 C C . GLY A 1 178 ? -33.427 24.199 -31.886 1.00 45.16 173 GLY A C 1
ATOM 1236 O O . GLY A 1 178 ? -33.075 25.360 -32.122 1.00 31.65 173 GLY A O 1
ATOM 1237 N N . LEU A 1 179 ? -33.369 23.227 -32.801 1.00 49.20 174 LEU A N 1
ATOM 1238 C CA . LEU A 1 179 ? -32.796 23.404 -34.134 1.00 46.43 174 LEU A CA 1
ATOM 1239 C C . LEU A 1 179 ? -33.849 23.634 -35.208 1.00 50.54 174 LEU A C 1
ATOM 1240 O O . LEU A 1 179 ? -33.497 23.787 -36.382 1.00 48.14 174 LEU A O 1
ATOM 1245 N N . GLN A 1 180 ? -35.125 23.633 -34.841 1.00 44.09 175 GLN A N 1
ATOM 1246 C CA . GLN A 1 180 ? -36.163 23.862 -35.825 1.00 44.66 175 GLN A CA 1
ATOM 1247 C C . GLN A 1 180 ? -36.078 25.295 -36.346 1.00 37.64 175 GLN A C 1
ATOM 1248 O O . GLN A 1 180 ? -35.727 26.210 -35.601 1.00 27.15 175 GLN A O 1
ATOM 1254 N N . PRO A 1 181 ? -36.417 25.518 -37.631 1.00 50.17 176 PRO A N 1
ATOM 1255 C CA . PRO A 1 181 ? -36.914 24.500 -38.577 1.00 35.14 176 PRO A CA 1
ATOM 1256 C C . PRO A 1 181 ? -35.799 23.610 -39.105 1.00 38.24 176 PRO A C 1
ATOM 1257 O O . PRO A 1 181 ? -34.662 24.069 -39.243 1.00 34.90 176 PRO A O 1
ATOM 1261 N N . PHE A 1 182 ? -36.127 22.352 -39.386 1.00 43.46 177 PHE A N 1
ATOM 1262 C CA . PHE A 1 182 ? -35.138 21.388 -39.841 1.00 41.90 177 PHE A CA 1
ATOM 1263 C C . PHE A 1 182 ? -34.761 21.650 -41.297 1.00 39.86 177 PHE A C 1
ATOM 1264 O O . PHE A 1 182 ? -35.601 22.015 -42.122 1.00 28.60 177 PHE A O 1
ATOM 1272 N N . GLU A 1 183 ? -33.488 21.440 -41.608 1.00 42.74 178 GLU A N 1
ATOM 1273 C CA . GLU A 1 183 ? -32.962 21.777 -42.919 1.00 45.80 178 GLU A CA 1
ATOM 1274 C C . GLU A 1 183 ? -32.784 20.569 -43.829 1.00 45.61 178 GLU A C 1
ATOM 1275 O O . GLU A 1 183 ? -32.632 20.749 -45.040 1.00 34.07 178 GLU A O 1
ATOM 1281 N N . ASN A 1 184 ? -32.799 19.350 -43.287 1.00 43.66 179 ASN A N 1
ATOM 1282 C CA . ASN A 1 184 ? -32.602 18.170 -44.111 1.00 44.82 179 ASN A CA 1
ATOM 1283 C C . ASN A 1 184 ? -33.162 16.951 -43.390 1.00 40.31 179 ASN A C 1
ATOM 1284 O O . ASN A 1 184 ? -33.569 17.013 -42.227 1.00 26.65 179 ASN A O 1
ATOM 1289 N N . THR A 1 185 ? -33.151 15.826 -44.107 1.00 38.04 180 THR A N 1
ATOM 1290 C CA . THR A 1 185 ? -33.769 14.596 -43.629 1.00 37.38 180 THR A CA 1
ATOM 1291 C C . THR A 1 185 ? -32.932 13.893 -42.563 1.00 35.97 180 THR A C 1
ATOM 1292 O O . THR A 1 185 ? -33.471 13.068 -41.816 1.00 23.85 180 THR A O 1
ATOM 1296 N N . GLN A 1 186 ? -31.637 14.229 -42.459 1.00 43.29 181 GLN A N 1
ATOM 1297 C CA . GLN A 1 186 ? -30.795 13.698 -41.386 1.00 40.07 181 GLN A CA 1
ATOM 1298 C C . GLN A 1 186 ? -31.188 14.279 -40.033 1.00 38.68 181 GLN A C 1
ATOM 1299 O O . GLN A 1 186 ? -31.267 13.552 -39.031 1.00 31.68 181 GLN A O 1
ATOM 1305 N N . GLU A 1 187 ? -31.398 15.599 -39.980 1.00 42.41 182 GLU A N 1
ATOM 1306 C CA . GLU A 1 187 ? -31.814 16.229 -38.730 1.00 40.69 182 GLU A CA 1
ATOM 1307 C C . GLU A 1 187 ? -33.176 15.697 -38.294 1.00 34.94 182 GLU A C 1
ATOM 1308 O O . GLU A 1 187 ? -33.380 15.374 -37.120 1.00 27.97 182 GLU A O 1
ATOM 1314 N N . ILE A 1 188 ? -34.115 15.592 -39.236 1.00 37.92 183 ILE A N 1
ATOM 1315 C CA . ILE A 1 188 ? -35.429 15.037 -38.927 1.00 38.43 183 ILE A CA 1
ATOM 1316 C C . ILE A 1 188 ? -35.291 13.613 -38.401 1.00 35.98 183 ILE A C 1
ATOM 1317 O O . ILE A 1 188 ? -35.926 13.240 -37.406 1.00 25.43 183 ILE A O 1
ATOM 1322 N N . TYR A 1 189 ? -34.432 12.808 -39.038 1.00 43.47 184 TYR A N 1
ATOM 1323 C CA . TYR A 1 189 ? -34.177 11.455 -38.548 1.00 37.20 184 TYR A CA 1
ATOM 1324 C C . TYR A 1 189 ? -33.769 11.471 -37.071 1.00 35.18 184 TYR A C 1
ATOM 1325 O O . TYR A 1 189 ? -34.349 10.749 -36.251 1.00 23.98 184 TYR A O 1
ATOM 1334 N N . VAL A 1 190 ? -32.793 12.319 -36.710 1.00 39.89 185 VAL A N 1
ATOM 1335 C CA . VAL A 1 190 ? -32.296 12.348 -35.334 1.00 38.80 185 VAL A CA 1
ATOM 1336 C C . VAL A 1 190 ? -33.435 12.633 -34.373 1.00 37.12 185 VAL A C 1
ATOM 1337 O O . VAL A 1 190 ? -33.576 11.978 -33.333 1.00 34.64 185 VAL A O 1
ATOM 1341 N N . TYR A 1 191 ? -34.258 13.629 -34.713 1.00 40.20 186 TYR A N 1
ATOM 1342 C CA . TYR A 1 191 ? -35.404 13.997 -33.891 1.00 37.07 186 TYR A CA 1
ATOM 1343 C C . TYR A 1 191 ? -36.304 12.786 -33.638 1.00 38.54 186 TYR A C 1
ATOM 1344 O O . TYR A 1 191 ? -36.713 12.536 -32.498 1.00 24.56 186 TYR A O 1
ATOM 1353 N N . THR A 1 192 ? -36.594 11.998 -34.693 1.00 42.70 187 THR A N 1
ATOM 1354 C CA . THR A 1 192 ? -37.488 10.846 -34.549 1.00 36.71 187 THR A CA 1
ATOM 1355 C C . THR A 1 192 ? -36.944 9.807 -33.581 1.00 36.84 187 THR A C 1
ATOM 1356 O O . THR A 1 192 ? -37.720 8.996 -33.066 1.00 27.45 187 THR A O 1
ATOM 1360 N N . LEU A 1 193 ? -35.633 9.813 -33.315 1.00 42.03 188 LEU A N 1
ATOM 1361 C CA . LEU A 1 193 ? -35.079 8.842 -32.375 1.00 38.28 188 LEU A CA 1
ATOM 1362 C C . LEU A 1 193 ? -35.607 9.037 -30.958 1.00 36.76 188 LEU A C 1
ATOM 1363 O O . LEU A 1 193 ? -35.477 8.129 -30.138 1.00 32.21 188 LEU A O 1
ATOM 1368 N N . PHE A 1 194 ? -36.208 10.186 -30.648 1.00 40.93 189 PHE A N 1
ATOM 1369 C CA . PHE A 1 194 ? -36.688 10.459 -29.295 1.00 41.90 189 PHE A CA 1
ATOM 1370 C C . PHE A 1 194 ? -38.203 10.574 -29.217 1.00 40.92 189 PHE A C 1
ATOM 1371 O O . PHE A 1 194 ? -38.729 10.989 -28.177 1.00 29.27 189 PHE A O 1
ATOM 1379 N N . LEU A 1 195 ? -38.914 10.214 -30.288 1.00 44.11 190 LEU A N 1
ATOM 1380 C CA . LEU A 1 195 ? -40.339 10.450 -30.411 1.00 37.08 190 LEU A CA 1
ATOM 1381 C C . LEU A 1 195 ? -41.131 9.154 -30.351 1.00 41.62 190 LEU A C 1
ATOM 1382 O O . LEU A 1 195 ? -40.669 8.097 -30.787 1.00 32.40 190 LEU A O 1
ATOM 1387 N N . SER A 1 196 ? -42.362 9.264 -29.859 1.00 47.87 191 SER A N 1
ATOM 1388 C CA . SER A 1 196 ? -43.281 8.147 -29.930 1.00 39.33 191 SER A CA 1
ATOM 1389 C C . SER A 1 196 ? -43.780 7.970 -31.359 1.00 38.71 191 SER A C 1
ATOM 1390 O O . SER A 1 196 ? -43.636 8.842 -32.222 1.00 28.20 191 SER A O 1
ATOM 1393 N N . SER A 1 197 ? -44.388 6.811 -31.591 1.00 46.14 192 SER A N 1
ATOM 1394 C CA . SER A 1 197 ? -45.017 6.539 -32.876 1.00 41.89 192 SER A CA 1
ATOM 1395 C C . SER A 1 197 ? -46.077 7.591 -33.200 1.00 45.24 192 SER A C 1
ATOM 1396 O O . SER A 1 197 ? -46.211 8.012 -34.357 1.00 29.93 192 SER A O 1
ATOM 1399 N N . LYS A 1 198 ? -46.836 8.032 -32.182 1.00 46.48 193 LYS A N 1
ATOM 1400 C CA . LYS A 1 198 ? -47.839 9.076 -32.388 1.00 42.42 193 LYS A CA 1
ATOM 1401 C C . LYS A 1 198 ? -47.186 10.385 -32.798 1.00 42.65 193 LYS A C 1
ATOM 1402 O O . LYS A 1 198 ? -47.665 11.073 -33.710 1.00 32.17 193 LYS A O 1
ATOM 1408 N N . GLU A 1 199 ? -46.093 10.749 -32.124 1.00 45.30 194 GLU A N 1
ATOM 1409 C CA . GLU A 1 199 ? -45.417 12.001 -32.435 1.00 43.23 194 GLU A CA 1
ATOM 1410 C C . GLU A 1 199 ? -44.748 11.936 -33.804 1.00 38.57 194 GLU A C 1
ATOM 1411 O O . GLU A 1 199 ? -44.783 12.909 -34.564 1.00 25.85 194 GLU A O 1
ATOM 1417 N N . ILE A 1 200 ? -44.156 10.786 -34.138 1.00 43.57 195 ILE A N 1
ATOM 1418 C CA . ILE A 1 200 ? -43.509 10.607 -35.439 1.00 41.90 195 ILE A CA 1
ATOM 1419 C C . ILE A 1 200 ? -44.493 10.894 -36.577 1.00 42.56 195 ILE A C 1
ATOM 1420 O O . ILE A 1 200 ? -44.176 11.622 -37.526 1.00 36.60 195 ILE A O 1
ATOM 1425 N N . GLU A 1 201 ? -45.697 10.313 -36.513 1.00 46.29 196 GLU A N 1
ATOM 1426 C CA . GLU A 1 201 ? -46.684 10.561 -37.567 1.00 45.87 196 GLU A CA 1
ATOM 1427 C C . GLU A 1 201 ? -47.033 12.038 -37.651 1.00 47.13 196 GLU A C 1
ATOM 1428 O O . GLU A 1 201 ? -47.094 12.618 -38.742 1.00 40.82 196 GLU A O 1
ATOM 1434 N N . GLN A 1 202 ? -47.292 12.651 -36.492 1.00 44.13 197 GLN A N 1
ATOM 1435 C CA . GLN A 1 202 ? -47.627 14.066 -36.441 1.00 43.43 197 GLN A CA 1
ATOM 1436 C C . GLN A 1 202 ? -46.494 14.919 -37.013 1.00 36.48 197 GLN A C 1
ATOM 1437 O O . GLN A 1 202 ? -46.739 15.847 -37.787 1.00 36.02 197 GLN A O 1
ATOM 1443 N N . VAL A 1 203 ? -45.245 14.593 -36.675 1.00 45.07 198 VAL A N 1
ATOM 1444 C CA . VAL A 1 203 ? -44.107 15.364 -37.174 1.00 45.44 198 VAL A CA 1
ATOM 1445 C C . VAL A 1 203 ? -43.929 15.156 -38.673 1.00 38.18 198 VAL A C 1
ATOM 1446 O O . VAL A 1 203 ? -43.898 16.117 -39.449 1.00 27.98 198 VAL A O 1
ATOM 1450 N N . LEU A 1 204 ? -43.819 13.894 -39.102 1.00 41.76 199 LEU A N 1
ATOM 1451 C CA . LEU A 1 204 ? -43.534 13.603 -40.503 1.00 40.80 199 LEU A CA 1
ATOM 1452 C C . LEU A 1 204 ? -44.664 14.030 -41.440 1.00 42.10 199 LEU A C 1
ATOM 1453 O O . LEU A 1 204 ? -44.415 14.244 -42.628 1.00 36.62 199 LEU A O 1
ATOM 1458 N N . SER A 1 205 ? -45.892 14.168 -40.931 1.00 46.84 200 SER A N 1
ATOM 1459 C CA . SER A 1 205 ? -47.009 14.619 -41.753 1.00 39.89 200 SER A CA 1
ATOM 1460 C C . SER A 1 205 ? -46.941 16.108 -42.061 1.00 38.71 200 SER A C 1
ATOM 1461 O O . SER A 1 205 ? -47.662 16.572 -42.945 1.00 29.34 200 SER A O 1
ATOM 1464 N N . GLY A 1 206 ? -46.125 16.876 -41.333 1.00 47.66 201 GLY A N 1
ATOM 1465 C CA . GLY A 1 206 ? -46.012 18.300 -41.601 1.00 46.01 201 GLY A CA 1
ATOM 1466 C C . GLY A 1 206 ? -44.718 18.711 -42.285 1.00 45.59 201 GLY A C 1
ATOM 1467 O O . GLY A 1 206 ? -44.479 19.895 -42.527 1.00 40.02 201 GLY A O 1
ATOM 1468 N N . VAL A 1 207 ? -43.859 17.742 -42.586 1.00 53.26 202 VAL A N 1
ATOM 1469 C CA . VAL A 1 207 ? -42.572 18.053 -43.187 1.00 51.82 202 VAL A CA 1
ATOM 1470 C C . VAL A 1 207 ? -42.789 18.558 -44.601 1.00 50.77 202 VAL A C 1
ATOM 1471 O O . VAL A 1 207 ? -43.420 17.881 -45.420 1.00 38.72 202 VAL A O 1
ATOM 1475 N N . THR A 1 208 ? -42.238 19.740 -44.901 1.00 56.13 203 THR A N 1
ATOM 1476 C CA . THR A 1 208 ? -42.293 20.279 -46.258 1.00 54.20 203 THR A CA 1
ATOM 1477 C C . THR A 1 208 ? -41.170 19.757 -47.146 1.00 49.18 203 THR A C 1
ATOM 1478 O O . THR A 1 208 ? -41.369 19.616 -48.357 1.00 42.99 203 THR A O 1
ATOM 1482 N N . LEU A 1 209 ? -40.005 19.459 -46.571 1.00 50.87 204 LEU A N 1
ATOM 1483 C CA . LEU A 1 209 ? -38.921 18.854 -47.333 1.00 49.11 204 LEU A CA 1
ATOM 1484 C C . LEU A 1 209 ? -39.339 17.485 -47.868 1.00 50.15 204 LEU A C 1
ATOM 1485 O O . LEU A 1 209 ? -40.064 16.742 -47.200 1.00 45.76 204 LEU A O 1
ATOM 1490 N N . PRO A 1 210 ? -38.858 17.108 -49.049 1.00 50.89 205 PRO A N 1
ATOM 1491 C CA . PRO A 1 210 ? -39.102 15.744 -49.531 1.00 44.12 205 PRO A CA 1
ATOM 1492 C C . PRO A 1 210 ? -38.470 14.728 -48.597 1.00 38.46 205 PRO A C 1
ATOM 1493 O O . PRO A 1 210 ? -37.303 14.846 -48.219 1.00 34.79 205 PRO A O 1
ATOM 1497 N N . LEU A 1 211 ? -39.249 13.717 -48.244 1.00 47.49 206 LEU A N 1
ATOM 1498 C CA . LEU A 1 211 ? -38.771 12.631 -47.405 1.00 42.28 206 LEU A CA 1
ATOM 1499 C C . LEU A 1 211 ? -37.885 11.686 -48.205 1.00 42.65 206 LEU A C 1
ATOM 1500 O O . LEU A 1 211 ? -38.122 11.422 -49.389 1.00 31.28 206 LEU A O 1
ATOM 1505 N N . ASP A 1 212 ? -36.872 11.154 -47.537 1.00 44.42 207 ASP A N 1
ATOM 1506 C CA . ASP A 1 212 ? -36.062 10.104 -48.121 1.00 40.18 207 ASP A CA 1
ATOM 1507 C C . ASP A 1 212 ? -36.677 8.750 -47.771 1.00 38.78 207 ASP A C 1
ATOM 1508 O O . ASP A 1 212 ? -37.641 8.662 -47.005 1.00 22.23 207 ASP A O 1
ATOM 1513 N N . LEU A 1 213 ? -36.112 7.684 -48.359 1.00 45.52 208 LEU A N 1
ATOM 1514 C CA . LEU A 1 213 ? -36.652 6.341 -48.145 1.00 44.12 208 LEU A CA 1
ATOM 1515 C C . LEU A 1 213 ? -36.683 5.998 -46.659 1.00 40.80 208 LEU A C 1
ATOM 1516 O O . LEU A 1 213 ? -37.665 5.446 -46.164 1.00 29.15 208 LEU A O 1
ATOM 1521 N N . GLU A 1 214 ? -35.622 6.350 -45.929 1.00 48.12 209 GLU A N 1
ATOM 1522 C CA . GLU A 1 214 ? -35.547 6.059 -44.498 1.00 44.82 209 GLU A CA 1
ATOM 1523 C C . GLU A 1 214 ? -36.770 6.594 -43.755 1.00 41.57 209 GLU A C 1
ATOM 1524 O O . GLU A 1 214 ? -37.374 5.892 -42.938 1.00 35.90 209 GLU A O 1
ATOM 1530 N N . LEU A 1 215 ? -37.154 7.844 -44.040 1.00 42.23 210 LEU A N 1
ATOM 1531 C CA . LEU A 1 215 ? -38.243 8.485 -43.308 1.00 44.53 210 LEU A CA 1
ATOM 1532 C C . LEU A 1 215 ? -39.608 8.059 -43.829 1.00 40.38 210 LEU A C 1
ATOM 1533 O O . LEU A 1 215 ? -40.571 8.010 -43.052 1.00 25.66 210 LEU A O 1
ATOM 1538 N N . LYS A 1 216 ? -39.707 7.747 -45.129 1.00 46.45 211 LYS A N 1
ATOM 1539 C CA . LYS A 1 216 ? -40.949 7.198 -45.668 1.00 42.75 211 LYS A CA 1
ATOM 1540 C C . LYS A 1 216 ? -41.287 5.885 -44.989 1.00 35.25 211 LYS A C 1
ATOM 1541 O O . LYS A 1 216 ? -42.429 5.659 -44.576 1.00 27.32 211 LYS A O 1
ATOM 1547 N N . LEU A 1 217 ? -40.290 5.005 -44.852 1.00 42.92 212 LEU A N 1
ATOM 1548 C CA . LEU A 1 217 ? -40.526 3.732 -44.178 1.00 47.79 212 LEU A CA 1
ATOM 1549 C C . LEU A 1 217 ? -40.925 3.959 -42.732 1.00 41.65 212 LEU A C 1
ATOM 1550 O O . LEU A 1 217 ? -41.844 3.311 -42.221 1.00 32.22 212 LEU A O 1
ATOM 1555 N N . LEU A 1 218 ? -40.247 4.897 -42.067 1.00 57.30 213 LEU A N 1
ATOM 1556 C CA . LEU A 1 218 ? -40.563 5.231 -40.685 1.00 48.81 213 LEU A CA 1
ATOM 1557 C C . LEU A 1 218 ? -41.968 5.815 -40.572 1.00 43.23 213 LEU A C 1
ATOM 1558 O O . LEU A 1 218 ? -42.712 5.492 -39.640 1.00 30.91 213 LEU A O 1
ATOM 1563 N N . TYR A 1 219 ? -42.346 6.671 -41.526 1.00 41.97 214 TYR A N 1
ATOM 1564 C CA . TYR A 1 219 ? -43.683 7.245 -41.531 1.00 42.71 214 TYR A CA 1
ATOM 1565 C C . TYR A 1 219 ? -44.746 6.160 -41.659 1.00 45.55 214 TYR A C 1
ATOM 1566 O O . TYR A 1 219 ? -45.780 6.204 -40.980 1.00 33.83 214 TYR A O 1
ATOM 1575 N N . MET A 1 220 ? -44.514 5.182 -42.542 1.00 49.88 215 MET A N 1
ATOM 1576 C CA . MET A 1 220 ? -45.509 4.137 -42.764 1.00 46.05 215 MET A CA 1
ATOM 1577 C C . MET A 1 220 ? -45.604 3.213 -41.555 1.00 38.41 215 MET A C 1
ATOM 1578 O O . MET A 1 220 ? -46.701 2.802 -41.165 1.00 28.05 215 MET A O 1
ATOM 1583 N N . LYS A 1 221 ? -44.459 2.895 -40.939 1.00 43.80 216 LYS A N 1
ATOM 1584 C CA . LYS A 1 221 ? -44.452 2.061 -39.743 1.00 45.02 216 LYS A CA 1
ATOM 1585 C C . LYS A 1 221 ? -45.186 2.740 -38.593 1.00 45.61 216 LYS A C 1
ATOM 1586 O O . LYS A 1 221 ? -45.916 2.087 -37.837 1.00 39.48 216 LYS A O 1
ATOM 1592 N N . ALA A 1 222 ? -45.003 4.053 -38.459 1.00 42.09 217 ALA A N 1
ATOM 1593 C CA . ALA A 1 222 ? -45.681 4.803 -37.410 1.00 42.74 217 ALA A CA 1
ATOM 1594 C C . ALA A 1 222 ? -47.193 4.770 -37.601 1.00 42.18 217 ALA A C 1
ATOM 1595 O O . ALA A 1 222 ? -47.935 4.410 -36.674 1.00 32.16 217 ALA A O 1
ATOM 1597 N N . MET A 1 223 ? -47.667 5.114 -38.810 1.00 44.85 218 MET A N 1
ATOM 1598 C CA . MET A 1 223 ? -49.102 5.078 -39.099 1.00 41.60 218 MET A CA 1
ATOM 1599 C C . MET A 1 223 ? -49.700 3.717 -38.799 1.00 42.87 218 MET A C 1
ATOM 1600 O O . MET A 1 223 ? -50.802 3.614 -38.247 1.00 36.74 218 MET A O 1
ATOM 1605 N N . LYS A 1 224 ? -48.993 2.655 -39.174 1.00 46.63 219 LYS A N 1
ATOM 1606 C CA . LYS A 1 224 ? -49.494 1.320 -38.891 1.00 51.16 219 LYS A CA 1
ATOM 1607 C C . LYS A 1 224 ? -49.617 1.101 -37.391 1.00 50.10 219 LYS A C 1
ATOM 1608 O O . LYS A 1 224 ? -50.649 0.625 -36.908 1.00 44.58 219 LYS A O 1
ATOM 1614 N N . GLU A 1 225 ? -48.575 1.472 -36.636 1.00 51.94 220 GLU A N 1
ATOM 1615 C CA . GLU A 1 225 ? -48.596 1.313 -35.184 1.00 52.81 220 GLU A CA 1
ATOM 1616 C C . GLU A 1 225 ? -49.675 2.176 -34.533 1.00 48.80 220 GLU A C 1
ATOM 1617 O O . GLU A 1 225 ? -50.273 1.774 -33.531 1.00 37.72 220 GLU A O 1
ATOM 1623 N N . ASN A 1 226 ? -49.934 3.366 -35.080 1.00 50.18 221 ASN A N 1
ATOM 1624 C CA . ASN A 1 226 ? -50.993 4.220 -34.553 1.00 46.98 221 ASN A CA 1
ATOM 1625 C C . ASN A 1 226 ? -52.384 3.819 -35.042 1.00 45.79 221 ASN A C 1
ATOM 1626 O O . ASN A 1 226 ? -53.371 4.436 -34.623 1.00 34.90 221 ASN A O 1
ATOM 1631 N N . ALA A 1 227 ? -52.485 2.804 -35.904 1.00 51.41 222 ALA A N 1
ATOM 1632 C CA . ALA A 1 227 ? -53.752 2.405 -36.529 1.00 47.61 222 ALA A CA 1
ATOM 1633 C C . ALA A 1 227 ? -54.336 3.545 -37.356 1.00 45.86 222 ALA A C 1
ATOM 1634 O O . ALA A 1 227 ? -55.556 3.729 -37.414 1.00 37.63 222 ALA A O 1
ATOM 1636 N N . SER A 1 228 ? -53.452 4.331 -37.977 1.00 53.57 223 SER A N 1
ATOM 1637 C CA . SER A 1 228 ? -53.846 5.434 -38.860 1.00 51.39 223 SER A CA 1
ATOM 1638 C C . SER A 1 228 ? -54.038 4.896 -40.281 1.00 51.43 223 SER A C 1
ATOM 1639 O O . SER A 1 228 ? -53.292 5.197 -41.219 1.00 40.88 223 SER A O 1
ATOM 1642 N N . PHE A 1 229 ? -55.068 4.062 -40.423 1.00 58.47 224 PHE A N 1
ATOM 1643 C CA . PHE A 1 229 ? -55.187 3.254 -41.626 1.00 54.14 224 PHE A CA 1
ATOM 1644 C C . PHE A 1 229 ? -55.740 4.044 -42.796 1.00 53.34 224 PHE A C 1
ATOM 1645 O O . PHE A 1 229 ? -55.443 3.719 -43.951 1.00 46.99 224 PHE A O 1
ATOM 1653 N N . GLU A 1 230 ? -56.538 5.076 -42.533 1.00 60.76 225 GLU A N 1
ATOM 1654 C CA . GLU A 1 230 ? -56.895 5.985 -43.613 1.00 59.55 225 GLU A CA 1
ATOM 1655 C C . GLU A 1 230 ? -55.648 6.669 -44.161 1.00 55.68 225 GLU A C 1
ATOM 1656 O O . GLU A 1 230 ? -55.390 6.641 -45.370 1.00 48.98 225 GLU A O 1
ATOM 1662 N N . ALA A 1 231 ? -54.831 7.246 -43.270 1.00 51.98 226 ALA A N 1
ATOM 1663 C CA . ALA A 1 231 ? -53.671 8.003 -43.720 1.00 49.27 226 ALA A CA 1
ATOM 1664 C C . ALA A 1 231 ? -52.664 7.114 -44.437 1.00 42.53 226 ALA A C 1
ATOM 1665 O O . ALA A 1 231 ? -51.960 7.573 -45.342 1.00 40.15 226 ALA A O 1
ATOM 1667 N N . LEU A 1 232 ? -52.574 5.852 -44.040 1.00 41.86 227 LEU A N 1
ATOM 1668 C CA . LEU A 1 232 ? -51.571 4.965 -44.609 1.00 45.00 227 LEU A CA 1
ATOM 1669 C C . LEU A 1 232 ? -52.018 4.401 -45.944 1.00 44.64 227 LEU A C 1
ATOM 1670 O O . LEU A 1 232 ? -51.191 4.207 -46.838 1.00 32.82 227 LEU A O 1
ATOM 1675 N N . HIS A 1 233 ? -53.319 4.124 -46.077 1.00 44.21 228 HIS A N 1
ATOM 1676 C CA . HIS A 1 233 ? -53.863 3.626 -47.330 1.00 46.13 228 HIS A CA 1
ATOM 1677 C C . HIS A 1 233 ? -53.728 4.681 -48.412 1.00 52.31 228 HIS A C 1
ATOM 1678 O O . HIS A 1 233 ? -53.280 4.395 -49.530 1.00 49.02 228 HIS A O 1
ATOM 1685 N N . ALA A 1 234 ? -54.080 5.920 -48.070 1.00 55.47 229 ALA A N 1
ATOM 1686 C CA . ALA A 1 234 ? -53.851 7.052 -48.959 1.00 53.48 229 ALA A CA 1
ATOM 1687 C C . ALA A 1 234 ? -52.373 7.199 -49.293 1.00 45.53 229 ALA A C 1
ATOM 1688 O O . ALA A 1 234 ? -52.005 7.373 -50.460 1.00 41.43 229 ALA A O 1
ATOM 1690 N N . TYR A 1 235 ? -51.505 7.124 -48.283 1.00 50.77 230 TYR A N 1
ATOM 1691 C CA . TYR A 1 235 ? -50.080 7.347 -48.529 1.00 51.02 230 TYR A CA 1
ATOM 1692 C C . TYR A 1 235 ? -49.493 6.235 -49.400 1.00 49.67 230 TYR A C 1
ATOM 1693 O O . TYR A 1 235 ? -48.875 6.510 -50.437 1.00 41.78 230 TYR A O 1
ATOM 1702 N N . THR A 1 236 ? -49.713 4.970 -49.018 1.00 56.12 231 THR A N 1
ATOM 1703 C CA . THR A 1 236 ? -49.181 3.857 -49.802 1.00 51.94 231 THR A CA 1
ATOM 1704 C C . THR A 1 236 ? -49.729 3.864 -51.227 1.00 48.29 231 THR A C 1
ATOM 1705 O O . THR A 1 236 ? -48.977 3.650 -52.186 1.00 36.88 231 THR A O 1
ATOM 1709 N N . GLU A 1 237 ? -51.032 4.121 -51.384 1.00 49.91 232 GLU A N 1
ATOM 1710 C CA . GLU A 1 237 ? -51.617 4.191 -52.722 1.00 55.74 232 GLU A CA 1
ATOM 1711 C C . GLU A 1 237 ? -50.900 5.226 -53.588 1.00 55.26 232 GLU A C 1
ATOM 1712 O O . GLU A 1 237 ? -50.638 4.980 -54.773 1.00 50.09 232 GLU A O 1
ATOM 1718 N N . LYS A 1 238 ? -50.546 6.376 -53.005 1.00 59.21 233 LYS A N 1
ATOM 1719 C CA . LYS A 1 238 ? -49.760 7.367 -53.735 1.00 58.85 233 LYS A CA 1
ATOM 1720 C C . LYS A 1 238 ? -48.433 6.776 -54.206 1.00 51.60 233 LYS A C 1
ATOM 1721 O O . LYS A 1 238 ? -48.078 6.881 -55.388 1.00 37.46 233 LYS A O 1
ATOM 1727 N N . LEU A 1 239 ? -47.681 6.156 -53.286 1.00 45.39 234 LEU A N 1
ATOM 1728 C CA . LEU A 1 239 ? -46.382 5.598 -53.649 1.00 45.78 234 LEU A CA 1
ATOM 1729 C C . LEU A 1 239 ? -46.517 4.579 -54.764 1.00 43.68 234 LEU A C 1
ATOM 1730 O O . LEU A 1 239 ? -45.723 4.579 -55.710 1.00 36.96 234 LEU A O 1
ATOM 1735 N N . LEU A 1 240 ? -47.536 3.718 -54.677 1.00 52.63 235 LEU A N 1
ATOM 1736 C CA . LEU A 1 240 ? -47.640 2.556 -55.555 1.00 53.11 235 LEU A CA 1
ATOM 1737 C C . LEU A 1 240 ? -48.208 2.914 -56.926 1.00 57.61 235 LEU A C 1
ATOM 1738 O O . LEU A 1 240 ? -47.705 2.438 -57.952 1.00 46.49 235 LEU A O 1
ATOM 1743 N N . PHE A 1 241 ? -49.256 3.738 -56.966 1.00 54.79 236 PHE A N 1
ATOM 1744 C CA . PHE A 1 241 ? -49.985 3.989 -58.204 1.00 58.04 236 PHE A CA 1
ATOM 1745 C C . PHE A 1 241 ? -49.594 5.293 -58.892 1.00 59.00 236 PHE A C 1
ATOM 1746 O O . PHE A 1 241 ? -49.966 5.489 -60.054 1.00 61.41 236 PHE A O 1
ATOM 1754 N N . LYS A 1 242 ? -48.853 6.178 -58.220 1.00 56.67 237 LYS A N 1
ATOM 1755 C CA . LYS A 1 242 ? -48.454 7.454 -58.806 1.00 57.72 237 LYS A CA 1
ATOM 1756 C C . LYS A 1 242 ? -46.952 7.733 -58.783 1.00 61.41 237 LYS A C 1
ATOM 1757 O O . LYS A 1 242 ? -46.505 8.615 -59.527 1.00 61.08 237 LYS A O 1
ATOM 1763 N N . GLU A 1 243 ? -46.159 7.023 -57.978 1.00 60.95 238 GLU A N 1
ATOM 1764 C CA . GLU A 1 243 ? -44.727 7.290 -57.863 1.00 52.42 238 GLU A CA 1
ATOM 1765 C C . GLU A 1 243 ? -43.880 6.066 -58.213 1.00 51.96 238 GLU A C 1
ATOM 1766 O O . GLU A 1 243 ? -42.688 6.017 -57.877 1.00 44.69 238 GLU A O 1
ATOM 1772 N N . LYS A 1 244 ? -44.485 5.095 -58.899 1.00 65.01 239 LYS A N 1
ATOM 1773 C CA . LYS A 1 244 ? -43.853 3.867 -59.409 1.00 71.92 239 LYS A CA 1
ATOM 1774 C C . LYS A 1 244 ? -42.795 3.324 -58.451 1.00 63.76 239 LYS A C 1
ATOM 1775 O O . LYS A 1 244 ? -41.635 3.085 -58.803 1.00 61.57 239 LYS A O 1
ATOM 1781 N N . PHE A 1 245 ? -43.236 3.104 -57.221 1.00 65.39 240 PHE A N 1
ATOM 1782 C CA . PHE A 1 245 ? -42.361 2.518 -56.225 1.00 62.09 240 PHE A CA 1
ATOM 1783 C C . PHE A 1 245 ? -42.300 0.995 -56.377 1.00 66.14 240 PHE A C 1
ATOM 1784 O O . PHE A 1 245 ? -41.208 0.425 -56.487 1.00 78.31 240 PHE A O 1
ATOM 1792 N N . ASP A 1 246 ? -43.454 0.330 -56.446 1.00 58.44 241 ASP A N 1
ATOM 1793 C CA . ASP A 1 246 ? -43.551 -1.129 -56.682 1.00 49.55 241 ASP A CA 1
ATOM 1794 C C . ASP A 1 246 ? -42.779 -1.914 -55.622 1.00 43.76 241 ASP A C 1
ATOM 1795 O O . ASP A 1 246 ? -41.808 -2.619 -55.905 1.00 34.83 241 ASP A O 1
ATOM 1800 N N . ASP A 1 247 ? -43.262 -1.791 -54.388 1.00 50.79 242 ASP A N 1
ATOM 1801 C CA . ASP A 1 247 ? -42.563 -2.233 -53.187 1.00 42.01 242 ASP A CA 1
ATOM 1802 C C . ASP A 1 247 ? -43.469 -3.184 -52.412 1.00 47.21 242 ASP A C 1
ATOM 1803 O O . ASP A 1 247 ? -44.555 -2.788 -51.968 1.00 33.86 242 ASP A O 1
ATOM 1808 N N . PHE A 1 248 ? -43.028 -4.437 -52.253 1.00 48.39 243 PHE A N 1
ATOM 1809 C CA . PHE A 1 248 ? -43.913 -5.456 -51.692 1.00 47.30 243 PHE A CA 1
ATOM 1810 C C . PHE A 1 248 ? -44.386 -5.081 -50.288 1.00 40.77 243 PHE A C 1
ATOM 1811 O O . PHE A 1 248 ? -45.579 -5.167 -49.987 1.00 36.24 243 PHE A O 1
ATOM 1819 N N . ASP A 1 249 ? -43.461 -4.666 -49.417 1.00 45.85 244 ASP A N 1
ATOM 1820 C CA . ASP A 1 249 ? -43.844 -4.248 -48.072 1.00 41.73 244 ASP A CA 1
ATOM 1821 C C . ASP A 1 249 ? -44.886 -3.133 -48.117 1.00 39.03 244 ASP A C 1
ATOM 1822 O O . ASP A 1 249 ? -45.827 -3.115 -47.315 1.00 35.01 244 ASP A O 1
ATOM 1827 N N . THR A 1 250 ? -44.752 -2.212 -49.075 1.00 47.34 245 THR A N 1
ATOM 1828 C CA . THR A 1 250 ? -45.718 -1.129 -49.216 1.00 46.08 245 THR A CA 1
ATOM 1829 C C . THR A 1 250 ? -47.050 -1.631 -49.773 1.00 43.58 245 THR A C 1
ATOM 1830 O O . THR A 1 250 ? -48.110 -1.094 -49.419 1.00 37.74 245 THR A O 1
ATOM 1834 N N . TRP A 1 251 ? -47.019 -2.668 -50.620 1.00 50.14 246 TRP A N 1
ATOM 1835 C CA . TRP A 1 251 ? -48.257 -3.268 -51.113 1.00 49.59 246 TRP A CA 1
ATOM 1836 C C . TRP A 1 251 ? -49.028 -3.923 -49.978 1.00 44.32 246 TRP A C 1
ATOM 1837 O O . TRP A 1 251 ? -50.258 -3.800 -49.898 1.00 39.57 246 TRP A O 1
ATOM 1848 N N . LYS A 1 252 ? -48.320 -4.622 -49.093 1.00 46.11 247 LYS A N 1
ATOM 1849 C CA . LYS A 1 252 ? -48.985 -5.314 -47.995 1.00 48.86 247 LYS A CA 1
ATOM 1850 C C . LYS A 1 252 ? -49.658 -4.325 -47.055 1.00 47.23 247 LYS A C 1
ATOM 1851 O O . LYS A 1 252 ? -50.799 -4.542 -46.628 1.00 41.03 247 LYS A O 1
ATOM 1857 N N . LEU A 1 253 ? -48.967 -3.228 -46.729 1.00 54.56 248 LEU A N 1
ATOM 1858 C CA . LEU A 1 253 ? -49.587 -2.177 -45.928 1.00 53.15 248 LEU A CA 1
ATOM 1859 C C . LEU A 1 253 ? -50.813 -1.599 -46.630 1.00 48.09 248 LEU A C 1
ATOM 1860 O O . LEU A 1 253 ? -51.808 -1.270 -45.976 1.00 43.73 248 LEU A O 1
ATOM 1865 N N . TRP A 1 254 ? -50.777 -1.525 -47.965 1.00 52.25 249 TRP A N 1
ATOM 1866 C CA . TRP A 1 254 ? -51.894 -0.956 -48.716 1.00 53.80 249 TRP A CA 1
ATOM 1867 C C . TRP A 1 254 ? -53.146 -1.824 -48.629 1.00 49.69 249 TRP A C 1
ATOM 1868 O O . TRP A 1 254 ? -54.258 -1.293 -48.518 1.00 42.84 249 TRP A O 1
ATOM 1879 N N . ILE A 1 255 ? -52.998 -3.155 -48.700 1.00 53.47 250 ILE A N 1
ATOM 1880 C CA . ILE A 1 255 ? -54.177 -4.017 -48.583 1.00 60.31 250 ILE A CA 1
ATOM 1881 C C . ILE A 1 255 ? -54.610 -4.139 -47.131 1.00 56.10 250 ILE A C 1
ATOM 1882 O O . ILE A 1 255 ? -55.807 -4.240 -46.835 1.00 40.76 250 ILE A O 1
ATOM 1887 N N . LEU A 1 256 ? -53.645 -4.147 -46.211 1.00 59.71 251 LEU A N 1
ATOM 1888 C CA . LEU A 1 256 ? -53.975 -4.145 -44.794 1.00 62.88 251 LEU A CA 1
ATOM 1889 C C . LEU A 1 256 ? -54.829 -2.932 -44.450 1.00 54.17 251 LEU A C 1
ATOM 1890 O O . LEU A 1 256 ? -55.968 -3.064 -43.993 1.00 42.35 251 LEU A O 1
ATOM 1895 N N . SER A 1 257 ? -54.292 -1.734 -44.693 1.00 54.24 252 SER A N 1
ATOM 1896 C CA . SER A 1 257 ? -55.027 -0.520 -44.373 1.00 52.70 252 SER A CA 1
ATOM 1897 C C . SER A 1 257 ? -56.324 -0.435 -45.168 1.00 52.62 252 SER A C 1
ATOM 1898 O O . SER A 1 257 ? -57.338 0.056 -44.653 1.00 45.00 252 SER A O 1
ATOM 1901 N N . GLY A 1 258 ? -56.318 -0.929 -46.406 1.00 54.29 253 GLY A N 1
ATOM 1902 C CA . GLY A 1 258 ? -57.544 -0.942 -47.194 1.00 59.65 253 GLY A CA 1
ATOM 1903 C C . GLY A 1 258 ? -58.663 -1.711 -46.517 1.00 62.45 253 GLY A C 1
ATOM 1904 O O . GLY A 1 258 ? -59.800 -1.237 -46.426 1.00 59.46 253 GLY A O 1
ATOM 1905 N N . LYS A 1 259 ? -58.356 -2.913 -46.023 1.00 66.39 254 LYS A N 1
ATOM 1906 C CA . LYS A 1 259 ? -59.366 -3.677 -45.296 1.00 60.27 254 LYS A CA 1
ATOM 1907 C C . LYS A 1 259 ? -59.769 -2.960 -44.015 1.00 57.43 254 LYS A C 1
ATOM 1908 O O . LYS A 1 259 ? -60.951 -2.913 -43.664 1.00 47.87 254 LYS A O 1
ATOM 1914 N N . GLU A 1 260 ? -58.794 -2.374 -43.317 1.00 64.21 255 GLU A N 1
ATOM 1915 C CA . GLU A 1 260 ? -59.079 -1.746 -42.035 1.00 64.51 255 GLU A CA 1
ATOM 1916 C C . GLU A 1 260 ? -60.093 -0.614 -42.177 1.00 62.55 255 GLU A C 1
ATOM 1917 O O . GLU A 1 260 ? -60.925 -0.407 -41.288 1.00 57.45 255 GLU A O 1
ATOM 1923 N N . ILE A 1 261 ? -60.061 0.106 -43.302 1.00 62.81 256 ILE A N 1
ATOM 1924 C CA . ILE A 1 261 ? -60.956 1.240 -43.515 1.00 60.05 256 ILE A CA 1
ATOM 1925 C C . ILE A 1 261 ? -62.223 0.809 -44.254 1.00 64.33 256 ILE A C 1
ATOM 1926 O O . ILE A 1 261 ? -63.017 1.655 -44.682 1.00 55.14 256 ILE A O 1
ATOM 1931 N N . GLY A 1 262 ? -62.421 -0.505 -44.411 1.00 68.49 257 GLY A N 1
ATOM 1932 C CA . GLY A 1 262 ? -63.678 -1.047 -44.901 1.00 69.09 257 GLY A CA 1
ATOM 1933 C C . GLY A 1 262 ? -63.754 -1.367 -46.380 1.00 65.50 257 GLY A C 1
ATOM 1934 O O . GLY A 1 262 ? -64.853 -1.637 -46.879 1.00 54.80 257 GLY A O 1
ATOM 1935 N N . LYS A 1 263 ? -62.633 -1.347 -47.097 1.00 66.76 258 LYS A N 1
ATOM 1936 C CA . LYS A 1 263 ? -62.664 -1.638 -48.523 1.00 58.18 258 LYS A CA 1
ATOM 1937 C C . LYS A 1 263 ? -62.986 -3.106 -48.754 1.00 59.35 258 LYS A C 1
ATOM 1938 O O . LYS A 1 263 ? -62.561 -3.980 -47.993 1.00 55.77 258 LYS A O 1
ATOM 1944 N N . SER A 1 264 ? -63.748 -3.377 -49.812 1.00 69.53 259 SER A N 1
ATOM 1945 C CA . SER A 1 264 ? -64.057 -4.756 -50.161 1.00 71.00 259 SER A CA 1
ATOM 1946 C C . SER A 1 264 ? -62.859 -5.430 -50.828 1.00 66.09 259 SER A C 1
ATOM 1947 O O . SER A 1 264 ? -61.938 -4.778 -51.326 1.00 52.07 259 SER A O 1
ATOM 1950 N N . PHE A 1 265 ? -62.885 -6.766 -50.825 1.00 75.13 260 PHE A N 1
ATOM 1951 C CA . PHE A 1 265 ? -61.887 -7.527 -51.568 1.00 70.97 260 PHE A CA 1
ATOM 1952 C C . PHE A 1 265 ? -61.868 -7.099 -53.030 1.00 69.12 260 PHE A C 1
ATOM 1953 O O . PHE A 1 265 ? -60.806 -6.813 -53.595 1.00 58.61 260 PHE A O 1
ATOM 1961 N N . GLU A 1 266 ? -63.053 -7.024 -53.646 1.00 71.02 261 GLU A N 1
ATOM 1962 C CA . GLU A 1 266 ? -63.162 -6.654 -55.054 1.00 66.12 261 GLU A CA 1
ATOM 1963 C C . GLU A 1 266 ? -62.592 -5.261 -55.313 1.00 68.49 261 GLU A C 1
ATOM 1964 O O . GLU A 1 266 ? -61.951 -5.029 -56.345 1.00 60.30 261 GLU A O 1
ATOM 1970 N N . GLU A 1 267 ? -62.853 -4.312 -54.404 1.00 68.87 262 GLU A N 1
ATOM 1971 C CA . GLU A 1 267 ? -62.320 -2.962 -54.564 1.00 72.43 262 GLU A CA 1
ATOM 1972 C C . GLU A 1 267 ? -60.800 -2.980 -54.665 1.00 66.64 262 GLU A C 1
ATOM 1973 O O . GLU A 1 267 ? -60.217 -2.263 -55.486 1.00 64.15 262 GLU A O 1
ATOM 1979 N N . LEU A 1 268 ? -60.142 -3.802 -53.843 1.00 62.67 263 LEU A N 1
ATOM 1980 C CA . LEU A 1 268 ? -58.685 -3.878 -53.882 1.00 59.37 263 LEU A CA 1
ATOM 1981 C C . LEU A 1 268 ? -58.209 -4.615 -55.130 1.00 57.89 263 LEU A C 1
ATOM 1982 O O . LEU A 1 268 ? -57.368 -4.107 -55.880 1.00 54.93 263 LEU A O 1
ATOM 1987 N N . ASP A 1 269 ? -58.778 -5.796 -55.384 1.00 60.19 264 ASP A N 1
ATOM 1988 C CA . ASP A 1 269 ? -58.334 -6.658 -56.480 1.00 61.81 264 ASP A CA 1
ATOM 1989 C C . ASP A 1 269 ? -58.503 -5.996 -57.847 1.00 61.65 264 ASP A C 1
ATOM 1990 O O . ASP A 1 269 ? -57.704 -6.246 -58.755 1.00 51.49 264 ASP A O 1
ATOM 1995 N N . GLN A 1 270 ? -59.520 -5.144 -58.015 1.00 63.92 265 GLN A N 1
ATOM 1996 C CA . GLN A 1 270 ? -59.729 -4.486 -59.304 1.00 67.12 265 GLN A CA 1
ATOM 1997 C C . GLN A 1 270 ? -58.590 -3.531 -59.646 1.00 62.89 265 GLN A C 1
ATOM 1998 O O . GLN A 1 270 ? -58.358 -3.245 -60.824 1.00 52.00 265 GLN A O 1
ATOM 2004 N N . LYS A 1 271 ? -57.869 -3.027 -58.640 1.00 66.57 266 LYS A N 1
ATOM 2005 C CA . LYS A 1 271 ? -56.679 -2.216 -58.883 1.00 72.63 266 LYS A CA 1
ATOM 2006 C C . LYS A 1 271 ? -55.426 -3.053 -59.132 1.00 68.39 266 LYS A C 1
ATOM 2007 O O . LYS A 1 271 ? -54.361 -2.484 -59.392 1.00 61.07 266 LYS A O 1
ATOM 2013 N N . LEU A 1 272 ? -55.532 -4.379 -59.080 1.00 72.29 267 LEU A N 1
ATOM 2014 C CA . LEU A 1 272 ? -54.379 -5.262 -59.248 1.00 69.36 267 LEU A CA 1
ATOM 2015 C C . LEU A 1 272 ? -54.403 -5.874 -60.650 1.00 64.72 267 LEU A C 1
ATOM 2016 O O . LEU A 1 272 ? -54.664 -7.059 -60.845 1.00 59.49 267 LEU A O 1
ATOM 2021 N N . THR A 1 273 ? -54.102 -5.026 -61.636 1.00 72.02 268 THR A N 1
ATOM 2022 C CA . THR A 1 273 ? -54.299 -5.355 -63.048 1.00 76.59 268 THR A CA 1
ATOM 2023 C C . THR A 1 273 ? -53.034 -5.833 -63.753 1.00 67.39 268 THR A C 1
ATOM 2024 O O . THR A 1 273 ? -53.130 -6.594 -64.721 1.00 57.37 268 THR A O 1
ATOM 2028 N N . LEU A 1 274 ? -51.849 -5.405 -63.291 1.00 67.93 269 LEU A N 1
ATOM 2029 C CA . LEU A 1 274 ? -50.554 -5.704 -63.894 1.00 69.64 269 LEU A CA 1
ATOM 2030 C C . LEU A 1 274 ? -50.033 -7.046 -63.398 1.00 65.39 269 LEU A C 1
ATOM 2031 O O . LEU A 1 274 ? -49.988 -7.274 -62.185 1.00 62.21 269 LEU A O 1
ATOM 2036 N N . PRO A 1 275 ? -49.623 -7.943 -64.291 1.00 67.18 270 PRO A N 1
ATOM 2037 C CA . PRO A 1 275 ? -49.163 -9.268 -63.844 1.00 64.71 270 PRO A CA 1
ATOM 2038 C C . PRO A 1 275 ? -47.739 -9.276 -63.299 1.00 62.84 270 PRO A C 1
ATOM 2039 O O . PRO A 1 275 ? -46.976 -10.207 -63.579 1.00 55.12 270 PRO A O 1
ATOM 2043 N N . THR A 1 276 ? -47.377 -8.265 -62.506 1.00 65.28 271 THR A N 1
ATOM 2044 C CA . THR A 1 276 ? -46.036 -8.207 -61.946 1.00 57.15 271 THR A CA 1
ATOM 2045 C C . THR A 1 276 ? -45.855 -9.282 -60.876 1.00 54.72 271 THR A C 1
ATOM 2046 O O . THR A 1 276 ? -46.819 -9.863 -60.364 1.00 49.78 271 THR A O 1
ATOM 2050 N N . ARG A 1 277 ? -44.584 -9.566 -60.577 1.00 53.34 272 ARG A N 1
ATOM 2051 C CA . ARG A 1 277 ? -44.251 -10.511 -59.516 1.00 51.87 272 ARG A CA 1
ATOM 2052 C C . ARG A 1 277 ? -44.897 -10.102 -58.198 1.00 48.29 272 ARG A C 1
ATOM 2053 O O . ARG A 1 277 ? -45.612 -10.893 -57.571 1.00 48.21 272 ARG A O 1
ATOM 2061 N N . ASN A 1 278 ? -44.663 -8.860 -57.771 1.00 53.59 273 ASN A N 1
ATOM 2062 C CA . ASN A 1 278 ? -45.144 -8.427 -56.462 1.00 50.63 273 ASN A CA 1
ATOM 2063 C C . ASN A 1 278 ? -46.665 -8.479 -56.373 1.00 48.60 273 ASN A C 1
ATOM 2064 O O . ASN A 1 278 ? -47.219 -8.816 -55.321 1.00 36.26 273 ASN A O 1
ATOM 2069 N N . ILE A 1 279 ? -47.355 -8.143 -57.464 1.00 44.19 274 ILE A N 1
ATOM 2070 C CA . ILE A 1 279 ? -48.813 -8.177 -57.446 1.00 48.28 274 ILE A CA 1
ATOM 2071 C C . ILE A 1 279 ? -49.309 -9.620 -57.472 1.00 51.27 274 ILE A C 1
ATOM 2072 O O . ILE A 1 279 ? -50.341 -9.945 -56.872 1.00 41.07 274 ILE A O 1
ATOM 2077 N N . SER A 1 280 ? -48.569 -10.512 -58.135 1.00 57.23 275 SER A N 1
ATOM 2078 C CA . SER A 1 280 ? -48.965 -11.914 -58.174 1.00 50.88 275 SER A CA 1
ATOM 2079 C C . SER A 1 280 ? -48.876 -12.541 -56.794 1.00 42.71 275 SER A C 1
ATOM 2080 O O . SER A 1 280 ? -49.773 -13.281 -56.382 1.00 42.41 275 SER A O 1
ATOM 2083 N N . LEU A 1 281 ? -47.812 -12.225 -56.053 1.00 50.12 276 LEU A N 1
ATOM 2084 C CA . LEU A 1 281 ? -47.706 -12.684 -54.673 1.00 47.11 276 LEU A CA 1
ATOM 2085 C C . LEU A 1 281 ? -48.719 -11.977 -53.787 1.00 47.33 276 LEU A C 1
ATOM 2086 O O . LEU A 1 281 ? -49.262 -12.580 -52.853 1.00 41.85 276 LEU A O 1
ATOM 2091 N N . LEU A 1 282 ? -48.983 -10.699 -54.066 1.00 52.84 277 LEU A N 1
ATOM 2092 C CA . LEU A 1 282 ? -49.908 -9.941 -53.229 1.00 56.36 277 LEU A CA 1
ATOM 2093 C C . LEU A 1 282 ? -51.297 -10.553 -53.255 1.00 52.28 277 LEU A C 1
ATOM 2094 O O . LEU A 1 282 ? -51.998 -10.554 -52.238 1.00 41.10 277 LEU A O 1
ATOM 2099 N N . LYS A 1 283 ? -51.704 -11.087 -54.417 1.00 57.40 278 LYS A N 1
ATOM 2100 C CA . LYS A 1 283 ? -53.017 -11.715 -54.550 1.00 52.68 278 LYS A CA 1
ATOM 2101 C C . LYS A 1 283 ? -53.165 -12.887 -53.591 1.00 53.96 278 LYS A C 1
ATOM 2102 O O . LYS A 1 283 ? -54.259 -13.124 -53.061 1.00 46.23 278 LYS A O 1
ATOM 2108 N N . ILE A 1 284 ? -52.065 -13.603 -53.336 1.00 61.50 279 ILE A N 1
ATOM 2109 C CA . ILE A 1 284 ? -52.044 -14.608 -52.278 1.00 58.78 279 ILE A CA 1
ATOM 2110 C C . ILE A 1 284 ? -52.218 -13.946 -50.923 1.00 53.82 279 ILE A C 1
ATOM 2111 O O . ILE A 1 284 ? -53.008 -14.398 -50.085 1.00 51.96 279 ILE A O 1
ATOM 2116 N N . GLU A 1 285 ? -51.459 -12.877 -50.682 1.00 57.26 280 GLU A N 1
ATOM 2117 C CA . GLU A 1 285 ? -51.563 -12.150 -49.421 1.00 51.95 280 GLU A CA 1
ATOM 2118 C C . GLU A 1 285 ? -52.956 -11.550 -49.243 1.00 54.18 280 GLU A C 1
ATOM 2119 O O . GLU A 1 285 ? -53.432 -11.398 -48.112 1.00 46.58 280 GLU A O 1
ATOM 2125 N N . LEU A 1 286 ? -53.634 -11.230 -50.348 1.00 58.51 281 LEU A N 1
ATOM 2126 C CA . LEU A 1 286 ? -54.955 -10.624 -50.250 1.00 56.50 281 LEU A CA 1
ATOM 2127 C C . LEU A 1 286 ? -56.016 -11.678 -49.967 1.00 58.21 281 LEU A C 1
ATOM 2128 O O . LEU A 1 286 ? -56.976 -11.405 -49.243 1.00 47.54 281 LEU A O 1
ATOM 2133 N N . ASP A 1 287 ? -55.847 -12.890 -50.515 1.00 64.86 282 ASP A N 1
ATOM 2134 C CA . ASP A 1 287 ? -56.724 -14.004 -50.157 1.00 62.31 282 ASP A CA 1
ATOM 2135 C C . ASP A 1 287 ? -56.641 -14.312 -48.666 1.00 60.46 282 ASP A C 1
ATOM 2136 O O . ASP A 1 287 ? -57.666 -14.479 -47.995 1.00 57.42 282 ASP A O 1
ATOM 2141 N N . ILE A 1 288 ? -55.421 -14.400 -48.135 1.00 63.91 283 ILE A N 1
ATOM 2142 C CA . ILE A 1 288 ? -55.232 -14.653 -46.710 1.00 66.89 283 ILE A CA 1
ATOM 2143 C C . ILE A 1 288 ? -55.911 -13.566 -45.883 1.00 65.88 283 ILE A C 1
ATOM 2144 O O . ILE A 1 288 ? -56.618 -13.851 -44.909 1.00 58.66 283 ILE A O 1
ATOM 2149 N N . LEU A 1 289 ? -55.713 -12.305 -46.276 1.00 67.05 284 LEU A N 1
ATOM 2150 C CA . LEU A 1 289 ? -56.234 -11.167 -45.524 1.00 64.63 284 LEU A CA 1
ATOM 2151 C C . LEU A 1 289 ? -57.758 -11.166 -45.456 1.00 62.70 284 LEU A C 1
ATOM 2152 O O . LEU A 1 289 ? -58.335 -10.649 -44.492 1.00 56.69 284 LEU A O 1
ATOM 2157 N N . TYR A 1 290 ? -58.424 -11.726 -46.466 1.00 59.59 285 TYR A N 1
ATOM 2158 C CA . TYR A 1 290 ? -59.879 -11.762 -46.521 1.00 63.08 285 TYR A CA 1
ATOM 2159 C C . TYR A 1 290 ? -60.415 -13.166 -46.293 1.00 59.74 285 TYR A C 1
ATOM 2160 O O . TYR A 1 290 ? -61.547 -13.468 -46.687 1.00 56.63 285 TYR A O 1
ATOM 2169 N N . SER A 1 291 ? -59.611 -14.030 -45.669 1.00 68.12 286 SER A N 1
ATOM 2170 C CA . SER A 1 291 ? -60.033 -15.379 -45.282 1.00 72.47 286 SER A CA 1
ATOM 2171 C C . SER A 1 291 ? -60.636 -16.153 -46.460 1.00 69.99 286 SER A C 1
ATOM 2172 O O . SER A 1 291 ? -61.638 -16.858 -46.326 1.00 63.98 286 SER A O 1
ATOM 2175 N N . ARG A 1 292 ? -59.997 -16.033 -47.622 1.00 71.06 287 ARG A N 1
ATOM 2176 C CA . ARG A 1 292 ? -60.386 -16.712 -48.848 1.00 70.18 287 ARG A CA 1
ATOM 2177 C C . ARG A 1 292 ? -59.404 -17.841 -49.171 1.00 77.12 287 ARG A C 1
ATOM 2178 O O . ARG A 1 292 ? -58.365 -18.008 -48.524 1.00 79.31 287 ARG A O 1
ATOM 2186 N N . ASN A 1 293 ? -59.738 -18.606 -50.213 1.00 78.68 288 ASN A N 1
ATOM 2187 C CA . ASN A 1 293 ? -58.953 -19.767 -50.599 1.00 74.76 288 ASN A CA 1
ATOM 2188 C C . ASN A 1 293 ? -57.703 -19.366 -51.379 1.00 68.17 288 ASN A C 1
ATOM 2189 O O . ASN A 1 293 ? -57.773 -18.610 -52.352 1.00 56.73 288 ASN A O 1
ATOM 2194 N N . ILE A 1 294 ? -56.563 -19.925 -50.965 1.00 76.67 289 ILE A N 1
ATOM 2195 C CA . ILE A 1 294 ? -55.254 -19.607 -51.531 1.00 79.12 289 ILE A CA 1
ATOM 2196 C C . ILE A 1 294 ? -55.058 -20.152 -52.950 1.00 73.14 289 ILE A C 1
ATOM 2197 O O . ILE A 1 294 ? -54.264 -19.597 -53.719 1.00 70.11 289 ILE A O 1
ATOM 2202 N N . GLU A 1 295 ? -55.810 -21.189 -53.332 1.00 70.32 290 GLU A N 1
ATOM 2203 C CA . GLU A 1 295 ? -55.396 -22.102 -54.400 1.00 69.72 290 GLU A CA 1
ATOM 2204 C C . GLU A 1 295 ? -55.170 -21.398 -55.735 1.00 69.56 290 GLU A C 1
ATOM 2205 O O . GLU A 1 295 ? -54.110 -21.545 -56.354 1.00 66.05 290 GLU A O 1
ATOM 2211 N N . THR A 1 296 ? -56.184 -20.682 -56.228 1.00 75.11 291 THR A N 1
ATOM 2212 C CA . THR A 1 296 ? -56.114 -20.152 -57.588 1.00 69.81 291 THR A CA 1
ATOM 2213 C C . THR A 1 296 ? -54.991 -19.130 -57.731 1.00 66.52 291 THR A C 1
ATOM 2214 O O . THR A 1 296 ? -54.328 -19.070 -58.773 1.00 58.47 291 THR A O 1
ATOM 2218 N N . SER A 1 297 ? -54.754 -18.320 -56.695 1.00 68.09 292 SER A N 1
ATOM 2219 C CA . SER A 1 297 ? -53.689 -17.331 -56.793 1.00 65.66 292 SER A CA 1
ATOM 2220 C C . SER A 1 297 ? -52.307 -17.962 -56.638 1.00 63.03 292 SER A C 1
ATOM 2221 O O . SER A 1 297 ? -51.329 -17.422 -57.164 1.00 49.16 292 SER A O 1
ATOM 2224 N N . VAL A 1 298 ? -52.206 -19.108 -55.958 1.00 65.56 293 VAL A N 1
ATOM 2225 C CA . VAL A 1 298 ? -50.950 -19.854 -55.976 1.00 62.94 293 VAL A CA 1
ATOM 2226 C C . VAL A 1 298 ? -50.692 -20.415 -57.366 1.00 58.75 293 VAL A C 1
ATOM 2227 O O . VAL A 1 298 ? -49.576 -20.326 -57.892 1.00 50.05 293 VAL A O 1
ATOM 2231 N N . GLU A 1 299 ? -51.719 -21.010 -57.979 1.00 60.81 294 GLU A N 1
ATOM 2232 C CA . GLU A 1 299 ? -51.574 -21.555 -59.326 1.00 59.62 294 GLU A CA 1
ATOM 2233 C C . GLU A 1 299 ? -51.222 -20.463 -60.333 1.00 57.07 294 GLU A C 1
ATOM 2234 O O . GLU A 1 299 ? -50.410 -20.684 -61.236 1.00 52.69 294 GLU A O 1
ATOM 2240 N N . ASN A 1 300 ? -51.807 -19.267 -60.180 1.00 64.24 295 ASN A N 1
ATOM 2241 C CA . ASN A 1 300 ? -51.545 -18.184 -61.127 1.00 55.34 295 ASN A CA 1
ATOM 2242 C C . ASN A 1 300 ? -50.118 -17.661 -60.981 1.00 54.06 295 ASN A C 1
ATOM 2243 O O . ASN A 1 300 ? -49.470 -17.329 -61.979 1.00 49.03 295 ASN A O 1
ATOM 2248 N N . TYR A 1 301 ? -49.606 -17.585 -59.750 1.00 55.06 296 TYR A N 1
ATOM 2249 C CA . TYR A 1 301 ? -48.209 -17.195 -59.579 1.00 50.83 296 TYR A CA 1
ATOM 2250 C C . TYR A 1 301 ? -47.284 -18.224 -60.213 1.00 53.77 296 TYR A C 1
ATOM 2251 O O . TYR A 1 301 ? -46.331 -17.865 -60.913 1.00 49.03 296 TYR A O 1
ATOM 2260 N N . TYR A 1 302 ? -47.569 -19.511 -59.990 1.00 58.47 297 TYR A N 1
ATOM 2261 C CA . TYR A 1 302 ? -46.721 -20.580 -60.504 1.00 55.44 297 TYR A CA 1
ATOM 2262 C C . TYR A 1 302 ? -46.699 -20.588 -62.031 1.00 60.71 297 TYR A C 1
ATOM 2263 O O . TYR A 1 302 ? -45.652 -20.833 -62.642 1.00 54.16 297 TYR A O 1
ATOM 2272 N N . GLN A 1 303 ? -47.848 -20.338 -62.665 1.00 64.59 298 GLN A N 1
ATOM 2273 C CA . GLN A 1 303 ? -47.904 -20.368 -64.124 1.00 61.92 298 GLN A CA 1
ATOM 2274 C C . GLN A 1 303 ? -47.086 -19.244 -64.729 1.00 51.77 298 GLN A C 1
ATOM 2275 O O . GLN A 1 303 ? -46.518 -19.398 -65.815 1.00 51.06 298 GLN A O 1
ATOM 2281 N N . LYS A 1 304 ? -47.020 -18.111 -64.039 1.00 55.99 299 LYS A N 1
ATOM 2282 C CA . LYS A 1 304 ? -46.259 -16.976 -64.526 1.00 61.46 299 LYS A CA 1
ATOM 2283 C C . LYS A 1 304 ? -44.778 -17.082 -64.191 1.00 60.43 299 LYS A C 1
ATOM 2284 O O . LYS A 1 304 ? -43.950 -16.550 -64.937 1.00 58.13 299 LYS A O 1
ATOM 2290 N N . PHE A 1 305 ? -44.416 -17.771 -63.098 1.00 60.04 300 PHE A N 1
ATOM 2291 C CA . PHE A 1 305 ? -43.049 -17.696 -62.589 1.00 55.61 300 PHE A CA 1
ATOM 2292 C C . PHE A 1 305 ? -42.346 -19.045 -62.397 1.00 56.99 300 PHE A C 1
ATOM 2293 O O . PHE A 1 305 ? -41.254 -19.075 -61.822 1.00 43.19 300 PHE A O 1
ATOM 2301 N N . ASN A 1 306 ? -42.895 -20.153 -62.920 1.00 49.00 301 ASN A N 1
ATOM 2302 C CA . ASN A 1 306 ? -42.211 -21.438 -62.746 1.00 47.18 301 ASN A CA 1
ATOM 2303 C C . ASN A 1 306 ? -40.903 -21.526 -63.537 1.00 44.11 301 ASN A C 1
ATOM 2304 O O . ASN A 1 306 ? -40.033 -22.317 -63.169 1.00 35.13 301 ASN A O 1
ATOM 2309 N N . THR A 1 307 ? -40.750 -20.747 -64.614 1.00 51.58 302 THR A N 1
ATOM 2310 C CA . THR A 1 307 ? -39.491 -20.673 -65.348 1.00 46.96 302 THR A CA 1
ATOM 2311 C C . THR A 1 307 ? -38.465 -19.783 -64.659 1.00 49.91 302 THR A C 1
ATOM 2312 O O . THR A 1 307 ? -37.379 -19.575 -65.216 1.00 35.66 302 THR A O 1
ATOM 2316 N N . LYS A 1 308 ? -38.777 -19.272 -63.466 1.00 49.59 303 LYS A N 1
ATOM 2317 C CA . LYS A 1 308 ? -37.891 -18.386 -62.719 1.00 44.15 303 LYS A CA 1
ATOM 2318 C C . LYS A 1 308 ? -37.405 -19.078 -61.453 1.00 44.69 303 LYS A C 1
ATOM 2319 O O . LYS A 1 308 ? -38.180 -19.725 -60.740 1.00 36.42 303 LYS A O 1
ATOM 2325 N N . LEU A 1 309 ? -36.116 -18.921 -61.170 1.00 52.61 304 LEU A N 1
ATOM 2326 C CA . LEU A 1 309 ? -35.539 -19.594 -60.020 1.00 49.35 304 LEU A CA 1
ATOM 2327 C C . LEU A 1 309 ? -36.143 -19.108 -58.701 1.00 47.36 304 LEU A C 1
ATOM 2328 O O . LEU A 1 309 ? -36.011 -19.788 -57.679 1.00 33.05 304 LEU A O 1
ATOM 2333 N N . CYS A 1 310 ? -36.837 -17.966 -58.716 1.00 54.17 305 CYS A N 1
ATOM 2334 C CA . CYS A 1 310 ? -37.467 -17.429 -57.514 1.00 54.20 305 CYS A CA 1
ATOM 2335 C C . CYS A 1 310 ? -38.701 -18.214 -57.075 1.00 47.10 305 CYS A C 1
ATOM 2336 O O . CYS A 1 310 ? -39.047 -18.147 -55.889 1.00 40.68 305 CYS A O 1
ATOM 2339 N N . CYS A 1 311 ? -39.349 -18.969 -57.986 1.00 42.25 306 CYS A N 1
ATOM 2340 C CA . CYS A 1 311 ? -40.705 -19.464 -57.740 1.00 46.84 306 CYS A CA 1
ATOM 2341 C C . CYS A 1 311 ? -40.820 -20.175 -56.390 1.00 34.44 306 CYS A C 1
ATOM 2342 O O . CYS A 1 311 ? -41.686 -19.848 -55.573 1.00 31.10 306 CYS A O 1
ATOM 2345 N N . TYR A 1 312 ? -39.946 -21.148 -56.147 1.00 42.04 307 TYR A N 1
ATOM 2346 C CA . TYR A 1 312 ? -40.045 -21.970 -54.942 1.00 50.12 307 TYR A CA 1
ATOM 2347 C C . TYR A 1 312 ? -39.936 -21.130 -53.680 1.00 53.21 307 TYR A C 1
ATOM 2348 O O . TYR A 1 312 ? -40.728 -21.296 -52.745 1.00 46.21 307 TYR A O 1
ATOM 2357 N N . ALA A 1 313 ? -38.924 -20.252 -53.616 1.00 50.32 308 ALA A N 1
ATOM 2358 C CA . ALA A 1 313 ? -38.717 -19.458 -52.405 1.00 50.82 308 ALA A CA 1
ATOM 2359 C C . ALA A 1 313 ? -39.889 -18.510 -52.159 1.00 43.61 308 ALA A C 1
ATOM 2360 O O . ALA A 1 313 ? -40.257 -18.251 -51.008 1.00 33.19 308 ALA A O 1
ATOM 2362 N N . ASP A 1 314 ? -40.500 -18.016 -53.227 1.00 46.60 309 ASP A N 1
ATOM 2363 C CA . ASP A 1 314 ? -41.653 -17.140 -53.086 1.00 43.57 309 ASP A CA 1
ATOM 2364 C C . ASP A 1 314 ? -42.883 -17.895 -52.557 1.00 46.58 309 ASP A C 1
ATOM 2365 O O . ASP A 1 314 ? -43.610 -17.385 -51.695 1.00 36.68 309 ASP A O 1
ATOM 2370 N N . LEU A 1 315 ? -43.142 -19.108 -53.056 1.00 55.09 310 LEU A N 1
ATOM 2371 C CA . LEU A 1 315 ? -44.365 -19.817 -52.671 1.00 53.12 310 LEU A CA 1
ATOM 2372 C C . LEU A 1 315 ? -44.230 -20.610 -51.374 1.00 53.66 310 LEU A C 1
ATOM 2373 O O . LEU A 1 315 ? -45.173 -20.653 -50.571 1.00 43.39 310 LEU A O 1
ATOM 2378 N N . SER A 1 316 ? -43.071 -21.233 -51.150 1.00 59.89 311 SER A N 1
ATOM 2379 C CA . SER A 1 316 ? -42.887 -22.119 -50.008 1.00 64.20 311 SER A CA 1
ATOM 2380 C C . SER A 1 316 ? -43.030 -21.397 -48.679 1.00 63.95 311 SER A C 1
ATOM 2381 O O . SER A 1 316 ? -43.141 -22.062 -47.642 1.00 66.60 311 SER A O 1
ATOM 2384 N N . GLN A 1 317 ? -43.031 -20.065 -48.682 1.00 59.62 312 GLN A N 1
ATOM 2385 C CA . GLN A 1 317 ? -43.284 -19.327 -47.453 1.00 64.13 312 GLN A CA 1
ATOM 2386 C C . GLN A 1 317 ? -44.756 -19.349 -47.056 1.00 63.94 312 GLN A C 1
ATOM 2387 O O . GLN A 1 317 ? -45.085 -19.011 -45.915 1.00 59.94 312 GLN A O 1
ATOM 2393 N N . TYR A 1 318 ? -45.644 -19.718 -47.973 1.00 62.40 313 TYR A N 1
ATOM 2394 C CA . TYR A 1 318 ? -47.053 -19.899 -47.673 1.00 59.97 313 TYR A CA 1
ATOM 2395 C C . TYR A 1 318 ? -47.329 -21.370 -47.404 1.00 60.50 313 TYR A C 1
ATOM 2396 O O . TYR A 1 318 ? -46.482 -22.239 -47.624 1.00 60.69 313 TYR A O 1
ATOM 2405 N N . GLU A 1 319 ? -48.530 -21.637 -46.899 1.00 66.72 314 GLU A N 1
ATOM 2406 C CA . GLU A 1 319 ? -48.983 -23.002 -46.653 1.00 71.39 314 GLU A CA 1
ATOM 2407 C C . GLU A 1 319 ? -49.688 -23.462 -47.917 1.00 68.38 314 GLU A C 1
ATOM 2408 O O . GLU A 1 319 ? -50.834 -23.087 -48.182 1.00 59.85 314 GLU A O 1
ATOM 2414 N N . LEU A 1 320 ? -48.987 -24.253 -48.705 1.00 66.79 315 LEU A N 1
ATOM 2415 C CA . LEU A 1 320 ? -49.479 -24.600 -50.019 1.00 59.77 315 LEU A CA 1
ATOM 2416 C C . LEU A 1 320 ? -50.500 -25.728 -49.924 1.00 60.06 315 LEU A C 1
ATOM 2417 O O . LEU A 1 320 ? -50.307 -26.683 -49.168 1.00 57.02 315 LEU A O 1
ATOM 2422 N N . PRO A 1 321 ? -51.600 -25.627 -50.661 1.00 67.77 316 PRO A N 1
ATOM 2423 C CA . PRO A 1 321 ? -52.597 -26.703 -50.649 1.00 74.18 316 PRO A CA 1
ATOM 2424 C C . PRO A 1 321 ? -52.030 -27.986 -51.245 1.00 80.93 316 PRO A C 1
ATOM 2425 O O . PRO A 1 321 ? -51.230 -27.960 -52.183 1.00 78.78 316 PRO A O 1
ATOM 2429 N N . THR A 1 322 ? -52.459 -29.123 -50.686 1.00 87.81 317 THR A N 1
ATOM 2430 C CA . THR A 1 322 ? -51.965 -30.417 -51.150 1.00 82.53 317 THR A CA 1
ATOM 2431 C C . THR A 1 322 ? -52.405 -30.728 -52.581 1.00 70.86 317 THR A C 1
ATOM 2432 O O . THR A 1 322 ? -51.786 -31.567 -53.242 1.00 67.97 317 THR A O 1
ATOM 2436 N N . SER A 1 323 ? -53.428 -30.040 -53.085 1.00 68.57 318 SER A N 1
ATOM 2437 C CA . SER A 1 323 ? -53.831 -30.209 -54.479 1.00 75.12 318 SER A CA 1
ATOM 2438 C C . SER A 1 323 ? -52.810 -29.604 -55.443 1.00 81.43 318 SER A C 1
ATOM 2439 O O . SER A 1 323 ? -52.533 -30.182 -56.502 1.00 82.01 318 SER A O 1
ATOM 2442 N N . PHE A 1 324 ? -52.268 -28.426 -55.110 1.00 79.55 319 PHE A N 1
ATOM 2443 C CA . PHE A 1 324 ? -51.279 -27.789 -55.978 1.00 71.44 319 PHE A CA 1
ATOM 2444 C C . PHE A 1 324 ? -50.036 -28.652 -56.113 1.00 64.79 319 PHE A C 1
ATOM 2445 O O . PHE A 1 324 ? -49.522 -28.854 -57.220 1.00 58.28 319 PHE A O 1
ATOM 2453 N N . ILE A 1 325 ? -49.547 -29.177 -54.988 1.00 68.34 320 ILE A N 1
ATOM 2454 C CA . ILE A 1 325 ? -48.386 -30.053 -54.995 1.00 63.51 320 ILE A CA 1
ATOM 2455 C C . ILE A 1 325 ? -48.685 -31.351 -55.727 1.00 74.76 320 ILE A C 1
ATOM 2456 O O . ILE A 1 325 ? -47.785 -31.955 -56.323 1.00 71.85 320 ILE A O 1
ATOM 2461 N N . GLY A 1 326 ? -49.943 -31.800 -55.697 1.00 85.94 321 GLY A N 1
ATOM 2462 C CA . GLY A 1 326 ? -50.319 -33.013 -56.400 1.00 86.85 321 GLY A CA 1
ATOM 2463 C C . GLY A 1 326 ? -49.967 -32.994 -57.870 1.00 87.53 321 GLY A C 1
ATOM 2464 O O . GLY A 1 326 ? -49.751 -34.049 -58.472 1.00 91.98 321 GLY A O 1
ATOM 2465 N N . SER A 1 327 ? -49.891 -31.805 -58.465 1.00 89.93 322 SER A N 1
ATOM 2466 C CA . SER A 1 327 ? -49.357 -31.671 -59.812 1.00 95.56 322 SER A CA 1
ATOM 2467 C C . SER A 1 327 ? -47.849 -31.933 -59.815 1.00 99.85 322 SER A C 1
ATOM 2468 O O . SER A 1 327 ? -47.056 -31.086 -60.241 1.00 95.40 322 SER A O 1
ATOM 2471 N N . LEU A 1 328 ? -47.455 -33.108 -59.312 1.00 105.22 323 LEU A N 1
ATOM 2472 C CA . LEU A 1 328 ? -46.104 -33.648 -59.421 1.00 98.03 323 LEU A CA 1
ATOM 2473 C C . LEU A 1 328 ? -46.016 -34.738 -60.488 1.00 98.95 323 LEU A C 1
ATOM 2474 O O . LEU A 1 328 ? -45.161 -35.628 -60.409 1.00 92.71 323 LEU A O 1
ATOM 2479 N N . LYS A 1 329 ? -46.885 -34.679 -61.491 1.00 98.72 324 LYS A N 1
ATOM 2480 C CA . LYS A 1 329 ? -47.005 -35.723 -62.497 1.00 100.21 324 LYS A CA 1
ATOM 2481 C C . LYS A 1 329 ? -46.370 -35.239 -63.799 1.00 106.24 324 LYS A C 1
ATOM 2482 O O . LYS A 1 329 ? -46.931 -34.380 -64.490 1.00 105.77 324 LYS A O 1
ATOM 2488 N N . ASN A 1 330 ? -45.186 -35.778 -64.106 1.00 108.19 325 ASN A N 1
ATOM 2489 C CA . ASN A 1 330 ? -44.483 -35.579 -65.381 1.00 102.56 325 ASN A CA 1
ATOM 2490 C C . ASN A 1 330 ? -44.102 -34.127 -65.645 1.00 93.39 325 ASN A C 1
ATOM 2491 O O . ASN A 1 330 ? -43.572 -33.809 -66.712 1.00 92.55 325 ASN A O 1
ATOM 2496 N N . GLU A 1 334 ? -39.957 -32.329 -67.391 1.00 92.20 329 GLU A N 1
ATOM 2497 C CA . GLU A 1 334 ? -40.453 -31.284 -68.276 1.00 84.15 329 GLU A CA 1
ATOM 2498 C C . GLU A 1 334 ? -39.319 -30.723 -69.139 1.00 77.47 329 GLU A C 1
ATOM 2499 O O . GLU A 1 334 ? -38.176 -31.175 -69.046 1.00 75.44 329 GLU A O 1
ATOM 2505 N N . GLU A 1 335 ? -39.635 -29.733 -69.977 1.00 69.63 330 GLU A N 1
ATOM 2506 C CA . GLU A 1 335 ? -38.662 -29.221 -70.935 1.00 68.51 330 GLU A CA 1
ATOM 2507 C C . GLU A 1 335 ? -37.840 -28.067 -70.384 1.00 64.07 330 GLU A C 1
ATOM 2508 O O . GLU A 1 335 ? -36.655 -27.956 -70.707 1.00 60.65 330 GLU A O 1
ATOM 2514 N N . ASN A 1 336 ? -38.442 -27.209 -69.561 1.00 62.15 331 ASN A N 1
ATOM 2515 C CA . ASN A 1 336 ? -37.748 -26.053 -69.013 1.00 55.44 331 ASN A CA 1
ATOM 2516 C C . ASN A 1 336 ? -37.051 -26.446 -67.716 1.00 52.73 331 ASN A C 1
ATOM 2517 O O . ASN A 1 336 ? -37.704 -26.798 -66.725 1.00 38.46 331 ASN A O 1
ATOM 2522 N N . LEU A 1 337 ? -35.721 -26.347 -67.734 1.00 46.39 332 LEU A N 1
ATOM 2523 C CA . LEU A 1 337 ? -34.888 -26.810 -66.630 1.00 48.72 332 LEU A CA 1
ATOM 2524 C C . LEU A 1 337 ? -35.326 -26.207 -65.296 1.00 48.85 332 LEU A C 1
ATOM 2525 O O . LEU A 1 337 ? -35.487 -26.922 -64.301 1.00 44.19 332 LEU A O 1
ATOM 2530 N N . ILE A 1 338 ? -35.543 -24.892 -65.263 1.00 51.88 333 ILE A N 1
ATOM 2531 C CA . ILE A 1 338 ? -35.895 -24.223 -64.008 1.00 48.20 333 ILE A CA 1
ATOM 2532 C C . ILE A 1 338 ? -37.297 -24.622 -63.524 1.00 44.30 333 ILE A C 1
ATOM 2533 O O . ILE A 1 338 ? -37.531 -24.754 -62.316 1.00 34.61 333 ILE A O 1
ATOM 2538 N N . THR A 1 339 ? -38.236 -24.856 -64.444 1.00 47.24 334 THR A N 1
ATOM 2539 C CA . THR A 1 339 ? -39.506 -25.468 -64.061 1.00 43.54 334 THR A CA 1
ATOM 2540 C C . THR A 1 339 ? -39.268 -26.768 -63.304 1.00 43.50 334 THR A C 1
ATOM 2541 O O . THR A 1 339 ? -39.879 -27.008 -62.260 1.00 36.54 334 THR A O 1
ATOM 2545 N N . VAL A 1 340 ? -38.350 -27.604 -63.799 1.00 58.83 335 VAL A N 1
ATOM 2546 C CA . VAL A 1 340 ? -38.063 -28.871 -63.133 1.00 51.13 335 VAL A CA 1
ATOM 2547 C C . VAL A 1 340 ? -37.399 -28.634 -61.779 1.00 43.40 335 VAL A C 1
ATOM 2548 O O . VAL A 1 340 ? -37.702 -29.317 -60.794 1.00 41.06 335 VAL A O 1
ATOM 2552 N N . VAL A 1 341 ? -36.491 -27.662 -61.708 1.00 44.85 336 VAL A N 1
ATOM 2553 C CA . VAL A 1 341 ? -35.814 -27.362 -60.451 1.00 46.02 336 VAL A CA 1
ATOM 2554 C C . VAL A 1 341 ? -36.835 -26.983 -59.381 1.00 50.03 336 VAL A C 1
ATOM 2555 O O . VAL A 1 341 ? -36.798 -27.489 -58.253 1.00 45.87 336 VAL A O 1
ATOM 2559 N N . ASN A 1 342 ? -37.770 -26.096 -59.728 1.00 48.21 337 ASN A N 1
ATOM 2560 C CA . ASN A 1 342 ? -38.786 -25.682 -58.766 1.00 45.38 337 ASN A CA 1
ATOM 2561 C C . ASN A 1 342 ? -39.663 -26.860 -58.357 1.00 40.26 337 ASN A C 1
ATOM 2562 O O . ASN A 1 342 ? -39.899 -27.086 -57.164 1.00 35.91 337 ASN A O 1
ATOM 2567 N N . ASN A 1 343 ? -40.112 -27.654 -59.340 1.00 43.65 338 ASN A N 1
ATOM 2568 C CA . ASN A 1 343 ? -40.968 -28.806 -59.050 1.00 42.43 338 ASN A CA 1
ATOM 2569 C C . ASN A 1 343 ? -40.271 -29.807 -58.138 1.00 45.29 338 ASN A C 1
ATOM 2570 O O . ASN A 1 343 ? -40.876 -30.307 -57.183 1.00 41.01 338 ASN A O 1
ATOM 2575 N N . ARG A 1 344 ? -38.994 -30.103 -58.404 1.00 54.92 339 ARG A N 1
ATOM 2576 C CA . ARG A 1 344 ? -38.262 -31.032 -57.544 1.00 52.60 339 ARG A CA 1
ATOM 2577 C C . ARG A 1 344 ? -38.097 -30.476 -56.134 1.00 53.18 339 ARG A C 1
ATOM 2578 O O . ARG A 1 344 ? -38.067 -31.238 -55.161 1.00 44.66 339 ARG A O 1
ATOM 2586 N N . LYS A 1 345 ? -37.979 -29.152 -56.008 1.00 55.35 340 LYS A N 1
ATOM 2587 C CA . LYS A 1 345 ? -37.943 -28.533 -54.687 1.00 45.26 340 LYS A CA 1
ATOM 2588 C C . LYS A 1 345 ? -39.301 -28.621 -54.003 1.00 46.40 340 LYS A C 1
ATOM 2589 O O . LYS A 1 345 ? -39.379 -28.916 -52.806 1.00 44.13 340 LYS A O 1
ATOM 2595 N N . PHE A 1 346 ? -40.382 -28.366 -54.747 1.00 48.81 341 PHE A N 1
ATOM 2596 C CA . PHE A 1 346 ? -41.707 -28.411 -54.144 1.00 48.84 341 PHE A CA 1
ATOM 2597 C C . PHE A 1 346 ? -41.993 -29.788 -53.551 1.00 56.75 341 PHE A C 1
ATOM 2598 O O . PHE A 1 346 ? -42.519 -29.890 -52.437 1.00 53.80 341 PHE A O 1
ATOM 2606 N N . VAL A 1 347 ? -41.625 -30.860 -54.261 1.00 61.55 342 VAL A N 1
ATOM 2607 C CA . VAL A 1 347 ? -41.878 -32.229 -53.801 1.00 50.64 342 VAL A CA 1
ATOM 2608 C C . VAL A 1 347 ? -40.720 -32.735 -52.949 1.00 49.34 342 VAL A C 1
ATOM 2609 O O . VAL A 1 347 ? -40.672 -33.916 -52.594 1.00 55.23 342 VAL A O 1
ATOM 2613 N N . ASN A 1 348 ? -39.800 -31.838 -52.605 1.00 57.21 343 ASN A N 1
ATOM 2614 C CA . ASN A 1 348 ? -38.548 -32.148 -51.907 1.00 63.63 343 ASN A CA 1
ATOM 2615 C C . ASN A 1 348 ? -37.944 -33.483 -52.349 1.00 62.17 343 ASN A C 1
ATOM 2616 O O . ASN A 1 348 ? -37.785 -34.419 -51.566 1.00 57.07 343 ASN A O 1
ATOM 2621 N N . GLN A 1 349 ? -37.594 -33.552 -53.633 1.00 61.21 344 GLN A N 1
ATOM 2622 C CA . GLN A 1 349 ? -36.943 -34.736 -54.174 1.00 55.30 344 GLN A CA 1
ATOM 2623 C C . GLN A 1 349 ? -35.438 -34.533 -54.165 1.00 50.23 344 GLN A C 1
ATOM 2624 O O . GLN A 1 349 ? -34.944 -33.513 -54.647 1.00 45.32 344 GLN A O 1
ATOM 2630 N N . THR A 1 350 ? -34.716 -35.516 -53.620 1.00 61.23 345 THR A N 1
ATOM 2631 C CA . THR A 1 350 ? -33.269 -35.450 -53.482 1.00 62.38 345 THR A CA 1
ATOM 2632 C C . THR A 1 350 ? -32.519 -36.312 -54.487 1.00 58.85 345 THR A C 1
ATOM 2633 O O . THR A 1 350 ? -31.290 -36.213 -54.556 1.00 55.45 345 THR A O 1
ATOM 2637 N N . ASP A 1 351 ? -33.211 -37.151 -55.256 1.00 58.13 346 ASP A N 1
ATOM 2638 C CA . ASP A 1 351 ? -32.572 -37.995 -56.271 1.00 63.22 346 ASP A CA 1
ATOM 2639 C C . ASP A 1 351 ? -32.759 -37.321 -57.628 1.00 56.74 346 ASP A C 1
ATOM 2640 O O . ASP A 1 351 ? -33.795 -37.483 -58.282 1.00 41.30 346 ASP A O 1
ATOM 2645 N N . ASN A 1 352 ? -31.741 -36.570 -58.055 1.00 54.75 347 ASN A N 1
ATOM 2646 C CA . ASN A 1 352 ? -31.883 -35.652 -59.178 1.00 55.62 347 ASN A CA 1
ATOM 2647 C C . ASN A 1 352 ? -30.809 -35.813 -60.255 1.00 54.07 347 ASN A C 1
ATOM 2648 O O . ASN A 1 352 ? -30.686 -34.941 -61.122 1.00 47.93 347 ASN A O 1
ATOM 2653 N N . TRP A 1 353 ? -30.036 -36.903 -60.234 1.00 59.04 348 TRP A N 1
ATOM 2654 C CA . TRP A 1 353 ? -29.058 -37.133 -61.294 1.00 56.10 348 TRP A CA 1
ATOM 2655 C C . TRP A 1 353 ? -29.722 -37.272 -62.656 1.00 48.04 348 TRP A C 1
ATOM 2656 O O . TRP A 1 353 ? -29.113 -36.935 -63.678 1.00 43.03 348 TRP A O 1
ATOM 2667 N N . ASP A 1 354 ? -30.966 -37.752 -62.691 1.00 46.06 349 ASP A N 1
ATOM 2668 C CA . ASP A 1 354 ? -31.658 -37.884 -63.970 1.00 47.83 349 ASP A CA 1
ATOM 2669 C C . ASP A 1 354 ? -31.800 -36.527 -64.651 1.00 47.73 349 ASP A C 1
ATOM 2670 O O . ASP A 1 354 ? -31.646 -36.417 -65.872 1.00 40.74 349 ASP A O 1
ATOM 2675 N N . VAL A 1 355 ? -32.058 -35.472 -63.871 1.00 53.82 350 VAL A N 1
ATOM 2676 C CA . VAL A 1 355 ? -32.188 -34.141 -64.456 1.00 53.79 350 VAL A CA 1
ATOM 2677 C C . VAL A 1 355 ? -30.819 -33.596 -64.823 1.00 50.50 350 VAL A C 1
ATOM 2678 O O . VAL A 1 355 ? -30.644 -32.982 -65.886 1.00 38.12 350 VAL A O 1
ATOM 2682 N N . TYR A 1 356 ? -29.828 -33.815 -63.948 1.00 48.02 351 TYR A N 1
ATOM 2683 C CA . TYR A 1 356 ? -28.444 -33.483 -64.271 1.00 45.74 351 TYR A CA 1
ATOM 2684 C C . TYR A 1 356 ? -28.031 -34.071 -65.622 1.00 49.55 351 TYR A C 1
ATOM 2685 O O . TYR A 1 356 ? -27.460 -33.376 -66.469 1.00 44.65 351 TYR A O 1
ATOM 2694 N N . GLU A 1 357 ? -28.326 -35.351 -65.847 1.00 53.41 352 GLU A N 1
ATOM 2695 C CA . GLU A 1 357 ? -27.931 -35.981 -67.106 1.00 55.94 352 GLU A CA 1
ATOM 2696 C C . GLU A 1 357 ? -28.590 -35.328 -68.315 1.00 55.65 352 GLU A C 1
ATOM 2697 O O . GLU A 1 357 ? -28.047 -35.411 -69.421 1.00 42.64 352 GLU A O 1
ATOM 2703 N N . ARG A 1 358 ? -29.732 -34.667 -68.130 1.00 64.06 353 ARG A N 1
ATOM 2704 C CA . ARG A 1 358 ? -30.408 -33.977 -69.224 1.00 57.06 353 ARG A CA 1
ATOM 2705 C C . ARG A 1 358 ? -29.918 -32.551 -69.422 1.00 49.80 353 ARG A C 1
ATOM 2706 O O . ARG A 1 358 ? -30.168 -31.968 -70.478 1.00 52.43 353 ARG A O 1
ATOM 2714 N N . PHE A 1 359 ? -29.230 -31.977 -68.438 1.00 56.24 354 PHE A N 1
ATOM 2715 C CA . PHE A 1 359 ? -28.754 -30.598 -68.518 1.00 56.57 354 PHE A CA 1
ATOM 2716 C C . PHE A 1 359 ? -27.353 -30.462 -67.914 1.00 54.30 354 PHE A C 1
ATOM 2717 O O . PHE A 1 359 ? -27.069 -29.508 -67.179 1.00 39.91 354 PHE A O 1
ATOM 2725 N N . SER A 1 360 ? -26.454 -31.412 -68.211 1.00 59.78 355 SER A N 1
ATOM 2726 C CA . SER A 1 360 ? -25.101 -31.365 -67.648 1.00 55.42 355 SER A CA 1
ATOM 2727 C C . SER A 1 360 ? -24.251 -30.277 -68.281 1.00 56.03 355 SER A C 1
ATOM 2728 O O . SER A 1 360 ? -23.265 -29.836 -67.678 1.00 42.06 355 SER A O 1
ATOM 2731 N N . THR A 1 361 ? -24.600 -29.862 -69.492 1.00 67.08 356 THR A N 1
ATOM 2732 C CA . THR A 1 361 ? -23.808 -28.904 -70.240 1.00 64.82 356 THR A CA 1
ATOM 2733 C C . THR A 1 361 ? -24.156 -27.492 -69.807 1.00 65.10 356 THR A C 1
ATOM 2734 O O . THR A 1 361 ? -25.329 -27.109 -69.775 1.00 62.80 356 THR A O 1
ATOM 2738 N N . LYS A 1 362 ? -23.128 -26.726 -69.468 1.00 68.19 357 LYS A N 1
ATOM 2739 C CA . LYS A 1 362 ? -23.314 -25.322 -69.158 1.00 68.19 357 LYS A CA 1
ATOM 2740 C C . LYS A 1 362 ? -23.710 -24.559 -70.414 1.00 74.67 357 LYS A C 1
ATOM 2741 O O . LYS A 1 362 ? -23.086 -24.701 -71.472 1.00 70.01 357 LYS A O 1
ATOM 2747 N N . GLU A 1 363 ? -24.757 -23.754 -70.295 1.00 75.81 358 GLU A N 1
ATOM 2748 C CA . GLU A 1 363 ? -25.263 -22.972 -71.406 1.00 67.83 358 GLU A CA 1
ATOM 2749 C C . GLU A 1 363 ? -25.564 -21.560 -70.910 1.00 63.13 358 GLU A C 1
ATOM 2750 O O . GLU A 1 363 ? -25.528 -21.277 -69.709 1.00 53.07 358 GLU A O 1
ATOM 2756 N N . GLY A 1 364 ? -25.827 -20.657 -71.852 1.00 64.77 359 GLY A N 1
ATOM 2757 C CA . GLY A 1 364 ? -26.148 -19.291 -71.487 1.00 56.14 359 GLY A CA 1
ATOM 2758 C C . GLY A 1 364 ? -24.902 -18.475 -71.178 1.00 58.40 359 GLY A C 1
ATOM 2759 O O . GLY A 1 364 ? -23.821 -18.710 -71.723 1.00 53.91 359 GLY A O 1
ATOM 2760 N N . ALA A 1 365 ? -25.065 -17.508 -70.274 1.00 60.82 360 ALA A N 1
ATOM 2761 C CA . ALA A 1 365 ? -23.995 -16.565 -69.968 1.00 64.94 360 ALA A CA 1
ATOM 2762 C C . ALA A 1 365 ? -22.859 -17.255 -69.220 1.00 68.53 360 ALA A C 1
ATOM 2763 O O . ALA A 1 365 ? -23.092 -18.038 -68.293 1.00 70.29 360 ALA A O 1
ATOM 2765 N N . GLU A 1 366 ? -21.617 -16.950 -69.623 1.00 71.43 361 GLU A N 1
ATOM 2766 C CA . GLU A 1 366 ? -20.469 -17.724 -69.143 1.00 74.53 361 GLU A CA 1
ATOM 2767 C C . GLU A 1 366 ? -20.297 -17.629 -67.637 1.00 59.67 361 GLU A C 1
ATOM 2768 O O . GLU A 1 366 ? -19.823 -18.581 -67.011 1.00 59.11 361 GLU A O 1
ATOM 2774 N N . TYR A 1 367 ? -20.681 -16.506 -67.038 1.00 59.06 362 TYR A N 1
ATOM 2775 C CA . TYR A 1 367 ? -20.501 -16.287 -65.608 1.00 52.09 362 TYR A CA 1
ATOM 2776 C C . TYR A 1 367 ? -21.753 -16.612 -64.793 1.00 49.03 362 TYR A C 1
ATOM 2777 O O . TYR A 1 367 ? -21.798 -16.315 -63.593 1.00 39.87 362 TYR A O 1
ATOM 2786 N N . ASP A 1 368 ? -22.763 -17.209 -65.418 1.00 54.23 363 ASP A N 1
ATOM 2787 C CA . ASP A 1 368 ? -23.932 -17.704 -64.710 1.00 58.03 363 ASP A CA 1
ATOM 2788 C C . ASP A 1 368 ? -23.688 -19.120 -64.205 1.00 53.78 363 ASP A C 1
ATOM 2789 O O . ASP A 1 368 ? -22.980 -19.911 -64.828 1.00 45.43 363 ASP A O 1
ATOM 2794 N N . SER A 1 369 ? -24.273 -19.431 -63.055 1.00 55.03 364 SER A N 1
ATOM 2795 C CA . SER A 1 369 ? -24.268 -20.810 -62.599 1.00 45.13 364 SER A CA 1
ATOM 2796 C C . SER A 1 369 ? -25.340 -21.609 -63.344 1.00 49.58 364 SER A C 1
ATOM 2797 O O . SER A 1 369 ? -26.301 -21.058 -63.891 1.00 39.30 364 SER A O 1
ATOM 2800 N N . ASN A 1 370 ? -25.138 -22.920 -63.399 1.00 51.98 365 ASN A N 1
ATOM 2801 C CA . ASN A 1 370 ? -26.104 -23.805 -64.029 1.00 44.89 365 ASN A CA 1
ATOM 2802 C C . ASN A 1 370 ? -27.176 -24.181 -63.016 1.00 51.04 365 ASN A C 1
ATOM 2803 O O . ASN A 1 370 ? -26.861 -24.828 -62.008 1.00 39.46 365 ASN A O 1
ATOM 2808 N N . PRO A 1 371 ? -28.439 -23.834 -63.254 1.00 51.14 366 PRO A N 1
ATOM 2809 C CA . PRO A 1 371 ? -29.474 -24.116 -62.250 1.00 45.42 366 PRO A CA 1
ATOM 2810 C C . PRO A 1 371 ? -29.602 -25.593 -61.882 1.00 42.03 366 PRO A C 1
ATOM 2811 O O . PRO A 1 371 ? -30.145 -25.892 -60.813 1.00 31.72 366 PRO A O 1
ATOM 2815 N N . VAL A 1 372 ? -29.117 -26.525 -62.719 1.00 47.52 367 VAL A N 1
ATOM 2816 C CA . VAL A 1 372 ? -29.168 -27.948 -62.362 1.00 54.29 367 VAL A CA 1
ATOM 2817 C C . VAL A 1 372 ? -28.429 -28.219 -61.065 1.00 47.83 367 VAL A C 1
ATOM 2818 O O . VAL A 1 372 ? -28.744 -29.176 -60.344 1.00 31.42 367 VAL A O 1
ATOM 2822 N N . ASN A 1 373 ? -27.417 -27.411 -60.764 1.00 43.33 368 ASN A N 1
ATOM 2823 C CA . ASN A 1 373 ? -26.594 -27.678 -59.604 1.00 41.76 368 ASN A CA 1
ATOM 2824 C C . ASN A 1 373 ? -27.222 -27.176 -58.319 1.00 37.26 368 ASN A C 1
ATOM 2825 O O . ASN A 1 373 ? -26.622 -27.330 -57.246 1.00 30.07 368 ASN A O 1
ATOM 2830 N N . GLU A 1 374 ? -28.411 -26.570 -58.420 1.00 41.21 369 GLU A N 1
ATOM 2831 C CA . GLU A 1 374 ? -29.265 -26.419 -57.254 1.00 36.73 369 GLU A CA 1
ATOM 2832 C C . GLU A 1 374 ? -29.793 -27.777 -56.822 1.00 41.72 369 GLU A C 1
ATOM 2833 O O . GLU A 1 374 ? -29.882 -28.069 -55.624 1.00 33.58 369 GLU A O 1
ATOM 2839 N N . LEU A 1 375 ? -30.127 -28.629 -57.803 1.00 40.72 370 LEU A N 1
ATOM 2840 C CA . LEU A 1 375 ? -30.610 -29.979 -57.533 1.00 34.74 370 LEU A CA 1
ATOM 2841 C C . LEU A 1 375 ? -29.472 -30.913 -57.132 1.00 43.84 370 LEU A C 1
ATOM 2842 O O . LEU A 1 375 ? -29.600 -31.673 -56.161 1.00 33.27 370 LEU A O 1
ATOM 2847 N N . THR A 1 376 ? -28.347 -30.853 -57.856 1.00 47.36 371 THR A N 1
ATOM 2848 C CA . THR A 1 376 ? -27.239 -31.763 -57.575 1.00 49.41 371 THR A CA 1
ATOM 2849 C C . THR A 1 376 ? -26.637 -31.497 -56.196 1.00 47.41 371 THR A C 1
ATOM 2850 O O . THR A 1 376 ? -26.285 -32.444 -55.475 1.00 33.87 371 THR A O 1
ATOM 2854 N N . LEU A 1 377 ? -26.530 -30.221 -55.800 1.00 43.45 372 LEU A N 1
ATOM 2855 C CA . LEU A 1 377 ? -26.002 -29.916 -54.471 1.00 40.78 372 LEU A CA 1
ATOM 2856 C C . LEU A 1 377 ? -26.909 -30.484 -53.381 1.00 38.31 372 LEU A C 1
ATOM 2857 O O . LEU A 1 377 ? -26.438 -31.131 -52.439 1.00 29.51 372 LEU A O 1
ATOM 2862 N N . ARG A 1 378 ? -28.223 -30.300 -53.526 1.00 43.06 373 ARG A N 1
ATOM 2863 C CA . ARG A 1 378 ? -29.171 -30.936 -52.616 1.00 42.71 373 ARG A CA 1
ATOM 2864 C C . ARG A 1 378 ? -28.975 -32.452 -52.577 1.00 41.79 373 ARG A C 1
ATOM 2865 O O . ARG A 1 378 ? -28.983 -33.066 -51.506 1.00 31.20 373 ARG A O 1
ATOM 2873 N N . THR A 1 379 ? -28.805 -33.078 -53.742 1.00 47.10 374 THR A N 1
ATOM 2874 C CA . THR A 1 379 ? -28.534 -34.509 -53.744 1.00 42.64 374 THR A CA 1
ATOM 2875 C C . THR A 1 379 ? -27.228 -34.809 -53.022 1.00 36.21 374 THR A C 1
ATOM 2876 O O . THR A 1 379 ? -27.158 -35.734 -52.209 1.00 33.40 374 THR A O 1
ATOM 2880 N N . ILE A 1 380 ? -26.190 -34.009 -53.273 1.00 47.84 375 ILE A N 1
ATOM 2881 C CA . ILE A 1 380 ? -24.905 -34.286 -52.644 1.00 45.79 375 ILE A CA 1
ATOM 2882 C C . ILE A 1 380 ? -24.999 -34.081 -51.139 1.00 44.28 375 ILE A C 1
ATOM 2883 O O . ILE A 1 380 ? -24.536 -34.919 -50.355 1.00 34.96 375 ILE A O 1
ATOM 2888 N N . VAL A 1 381 ? -25.646 -32.992 -50.710 1.00 44.11 376 VAL A N 1
ATOM 2889 C CA . VAL A 1 381 ? -25.709 -32.693 -49.282 1.00 44.30 376 VAL A CA 1
ATOM 2890 C C . VAL A 1 381 ? -26.489 -33.775 -48.542 1.00 45.81 376 VAL A C 1
ATOM 2891 O O . VAL A 1 381 ? -26.086 -34.222 -47.459 1.00 38.14 376 VAL A O 1
ATOM 2895 N N . SER A 1 382 ? -27.599 -34.233 -49.130 1.00 47.35 377 SER A N 1
ATOM 2896 C CA . SER A 1 382 ? -28.401 -35.291 -48.519 1.00 47.50 377 SER A CA 1
ATOM 2897 C C . SER A 1 382 ? -27.632 -36.595 -48.406 1.00 46.56 377 SER A C 1
ATOM 2898 O O . SER A 1 382 ? -27.930 -37.417 -47.532 1.00 47.48 377 SER A O 1
ATOM 2901 N N . ASP A 1 383 ? -26.647 -36.809 -49.279 1.00 49.32 378 ASP A N 1
ATOM 2902 C CA . ASP A 1 383 ? -25.885 -38.054 -49.285 1.00 47.01 378 ASP A CA 1
ATOM 2903 C C . ASP A 1 383 ? -24.729 -38.053 -48.283 1.00 45.23 378 ASP A C 1
ATOM 2904 O O . ASP A 1 383 ? -24.175 -39.122 -48.009 1.00 36.41 378 ASP A O 1
ATOM 2909 N N . LEU A 1 384 ? -24.358 -36.890 -47.729 1.00 42.34 379 LEU A N 1
ATOM 2910 C CA . LEU A 1 384 ? -23.170 -36.790 -46.882 1.00 44.70 379 LEU A CA 1
ATOM 2911 C C . LEU A 1 384 ? -23.399 -37.513 -45.563 1.00 50.03 379 LEU A C 1
ATOM 2912 O O . LEU A 1 384 ? -24.390 -37.258 -44.871 1.00 44.69 379 LEU A O 1
ATOM 2917 N N . ASP A 1 385 ? -22.490 -38.425 -45.218 1.00 52.13 380 ASP A N 1
ATOM 2918 C CA . ASP A 1 385 ? -22.624 -39.215 -44.002 1.00 50.40 380 ASP A CA 1
ATOM 2919 C C . ASP A 1 385 ? -21.393 -39.181 -43.102 1.00 44.44 380 ASP A C 1
ATOM 2920 O O . ASP A 1 385 ? -21.375 -39.898 -42.096 1.00 38.28 380 ASP A O 1
ATOM 2925 N N . SER A 1 386 ? -20.370 -38.374 -43.436 1.00 46.00 381 SER A N 1
ATOM 2926 C CA . SER A 1 386 ? -19.117 -38.153 -42.713 1.00 41.96 381 SER A CA 1
ATOM 2927 C C . SER A 1 386 ? -18.139 -39.315 -42.839 1.00 45.93 381 SER A C 1
ATOM 2928 O O . SER A 1 386 ? -17.001 -39.183 -42.408 1.00 39.06 381 SER A O 1
ATOM 2931 N N . SER A 1 387 ? -18.525 -40.436 -43.443 1.00 44.09 382 SER A N 1
ATOM 2932 C CA . SER A 1 387 ? -17.546 -41.471 -43.711 1.00 38.49 382 SER A CA 1
ATOM 2933 C C . SER A 1 387 ? -16.549 -40.965 -44.756 1.00 40.88 382 SER A C 1
ATOM 2934 O O . SER A 1 387 ? -16.942 -40.279 -45.696 1.00 35.30 382 SER A O 1
ATOM 2937 N N . PRO A 1 388 ? -15.250 -41.259 -44.599 1.00 53.04 383 PRO A N 1
ATOM 2938 C CA . PRO A 1 388 ? -14.242 -40.701 -45.530 1.00 48.69 383 PRO A CA 1
ATOM 2939 C C . PRO A 1 388 ? -14.401 -41.149 -46.979 1.00 44.01 383 PRO A C 1
ATOM 2940 O O . PRO A 1 388 ? -14.067 -40.384 -47.891 1.00 36.30 383 PRO A O 1
ATOM 2944 N N . GLN A 1 389 ? -14.888 -42.369 -47.218 1.00 46.48 384 GLN A N 1
ATOM 2945 C CA . GLN A 1 389 ? -15.221 -42.801 -48.573 1.00 48.46 384 GLN A CA 1
ATOM 2946 C C . GLN A 1 389 ? -16.336 -41.951 -49.174 1.00 46.25 384 GLN A C 1
ATOM 2947 O O . GLN A 1 389 ? -16.303 -41.621 -50.365 1.00 33.08 384 GLN A O 1
ATOM 2953 N N . ASN A 1 390 ? -17.353 -41.619 -48.373 1.00 44.44 385 ASN A N 1
ATOM 2954 C CA . ASN A 1 390 ? -18.433 -40.794 -48.895 1.00 47.04 385 ASN A CA 1
ATOM 2955 C C . ASN A 1 390 ? -17.943 -39.380 -49.169 1.00 43.25 385 ASN A C 1
ATOM 2956 O O . ASN A 1 390 ? -18.326 -38.760 -50.167 1.00 29.44 385 ASN A O 1
ATOM 2961 N N . THR A 1 391 ? -17.075 -38.870 -48.296 1.00 51.65 386 THR A N 1
ATOM 2962 C CA . THR A 1 391 ? -16.523 -37.528 -48.458 1.00 45.57 386 THR A CA 1
ATOM 2963 C C . THR A 1 391 ? -15.676 -37.430 -49.723 1.00 37.94 386 THR A C 1
ATOM 2964 O O . THR A 1 391 ? -15.782 -36.463 -50.487 1.00 29.79 386 THR A O 1
ATOM 2968 N N . ILE A 1 392 ? -14.849 -38.445 -49.970 1.00 42.00 387 ILE A N 1
ATOM 2969 C CA . ILE A 1 392 ? -14.003 -38.461 -51.153 1.00 42.14 387 ILE A CA 1
ATOM 2970 C C . ILE A 1 392 ? -14.846 -38.616 -52.411 1.00 44.43 387 ILE A C 1
ATOM 2971 O O . ILE A 1 392 ? -14.611 -37.937 -53.421 1.00 37.55 387 ILE A O 1
ATOM 2976 N N . LYS A 1 393 ? -15.838 -39.509 -52.375 1.00 48.45 388 LYS A N 1
ATOM 2977 C CA . LYS A 1 393 ? -16.730 -39.665 -53.520 1.00 49.41 388 LYS A CA 1
ATOM 2978 C C . LYS A 1 393 ? -17.363 -38.329 -53.891 1.00 45.61 388 LYS A C 1
ATOM 2979 O O . LYS A 1 393 ? -17.359 -37.922 -55.062 1.00 31.07 388 LYS A O 1
ATOM 2985 N N . ASN A 1 394 ? -17.872 -37.609 -52.893 1.00 45.61 389 ASN A N 1
ATOM 2986 C CA . ASN A 1 394 ? -18.556 -36.360 -53.178 1.00 49.40 389 ASN A CA 1
ATOM 2987 C C . ASN A 1 394 ? -17.592 -35.225 -53.508 1.00 45.05 389 ASN A C 1
ATOM 2988 O O . ASN A 1 394 ? -17.973 -34.304 -54.235 1.00 28.61 389 ASN A O 1
ATOM 2993 N N . ILE A 1 395 ? -16.343 -35.286 -53.026 1.00 46.59 390 ILE A N 1
ATOM 2994 C CA . ILE A 1 395 ? -15.300 -34.400 -53.552 1.00 43.48 390 ILE A CA 1
ATOM 2995 C C . ILE A 1 395 ? -15.156 -34.581 -55.067 1.00 45.71 390 ILE A C 1
ATOM 2996 O O . ILE A 1 395 ? -15.039 -33.606 -55.823 1.00 33.99 390 ILE A O 1
ATOM 3001 N N . VAL A 1 396 ? -15.141 -35.837 -55.527 1.00 44.36 391 VAL A N 1
ATOM 3002 C CA . VAL A 1 396 ? -15.031 -36.120 -56.957 1.00 46.72 391 VAL A CA 1
ATOM 3003 C C . VAL A 1 396 ? -16.221 -35.544 -57.718 1.00 43.50 391 VAL A C 1
ATOM 3004 O O . VAL A 1 396 ? -16.078 -35.022 -58.830 1.00 36.20 391 VAL A O 1
ATOM 3008 N N . LEU A 1 397 ? -17.414 -35.618 -57.125 1.00 49.92 392 LEU A N 1
ATOM 3009 C CA . LEU A 1 397 ? -18.599 -35.119 -57.813 1.00 50.33 392 LEU A CA 1
ATOM 3010 C C . LEU A 1 397 ? -18.606 -33.592 -57.864 1.00 44.61 392 LEU A C 1
ATOM 3011 O O . LEU A 1 397 ? -18.901 -33.005 -58.912 1.00 30.63 392 LEU A O 1
ATOM 3016 N N . LEU A 1 398 ? -18.252 -32.935 -56.755 1.00 49.84 393 LEU A N 1
ATOM 3017 C CA . LEU A 1 398 ? -18.192 -31.471 -56.733 1.00 46.57 393 LEU A CA 1
ATOM 3018 C C . LEU A 1 398 ? -17.204 -30.944 -57.769 1.00 39.78 393 LEU A C 1
ATOM 3019 O O . LEU A 1 398 ? -17.549 -30.086 -58.586 1.00 32.43 393 LEU A O 1
ATOM 3024 N N . LYS A 1 399 ? -15.973 -31.482 -57.767 1.00 41.61 394 LYS A N 1
ATOM 3025 C CA . LYS A 1 399 ? -14.973 -31.101 -58.767 1.00 39.35 394 LYS A CA 1
ATOM 3026 C C . LYS A 1 399 ? -15.488 -31.327 -60.183 1.00 39.55 394 LYS A C 1
ATOM 3027 O O . LYS A 1 399 ? -15.229 -30.519 -61.081 1.00 37.49 394 LYS A O 1
ATOM 3033 N N . HIS A 1 400 ? -16.210 -32.426 -60.406 1.00 42.67 395 HIS A N 1
ATOM 3034 C CA . HIS A 1 400 ? -16.697 -32.704 -61.753 1.00 46.59 395 HIS A CA 1
ATOM 3035 C C . HIS A 1 400 ? -17.712 -31.664 -62.193 1.00 41.20 395 HIS A C 1
ATOM 3036 O O . HIS A 1 400 ? -17.636 -31.148 -63.312 1.00 32.77 395 HIS A O 1
ATOM 3043 N N . LEU A 1 401 ? -18.663 -31.342 -61.315 1.00 51.37 396 LEU A N 1
ATOM 3044 C CA . LEU A 1 401 ? -19.622 -30.274 -61.580 1.00 50.57 396 LEU A CA 1
ATOM 3045 C C . LEU A 1 401 ? -18.930 -28.933 -61.827 1.00 45.48 396 LEU A C 1
ATOM 3046 O O . LEU A 1 401 ? -19.354 -28.159 -62.695 1.00 34.08 396 LEU A O 1
ATOM 3051 N N . LEU A 1 402 ? -17.862 -28.641 -61.077 1.00 48.08 397 LEU A N 1
ATOM 3052 C CA . LEU A 1 402 ? -17.181 -27.352 -61.196 1.00 43.93 397 LEU A CA 1
ATOM 3053 C C . LEU A 1 402 ? -16.387 -27.220 -62.491 1.00 39.08 397 LEU A C 1
ATOM 3054 O O . LEU A 1 402 ? -16.034 -26.095 -62.857 1.00 33.37 397 LEU A O 1
ATOM 3059 N N . GLU A 1 403 ? -16.082 -28.337 -63.176 1.00 43.78 398 GLU A N 1
ATOM 3060 C CA . GLU A 1 403 ? -15.419 -28.276 -64.484 1.00 50.25 398 GLU A CA 1
ATOM 3061 C C . GLU A 1 403 ? -16.268 -27.517 -65.497 1.00 51.28 398 GLU A C 1
ATOM 3062 O O . GLU A 1 403 ? -15.755 -26.731 -66.301 1.00 39.01 398 GLU A O 1
ATOM 3068 N N . GLN A 1 404 ? -17.567 -27.772 -65.489 1.00 62.69 399 GLN A N 1
ATOM 3069 C CA . GLN A 1 404 ? -18.506 -27.147 -66.403 1.00 59.86 399 GLN A CA 1
ATOM 3070 C C . GLN A 1 404 ? -19.206 -25.942 -65.785 1.00 57.58 399 GLN A C 1
ATOM 3071 O O . GLN A 1 404 ? -19.584 -25.021 -66.513 1.00 54.26 399 GLN A O 1
ATOM 3077 N N . ASP A 1 405 ? -19.356 -25.913 -64.460 1.00 54.28 400 ASP A N 1
ATOM 3078 C CA . ASP A 1 405 ? -19.997 -24.809 -63.741 1.00 51.27 400 ASP A CA 1
ATOM 3079 C C . ASP A 1 405 ? -18.951 -24.122 -62.860 1.00 46.18 400 ASP A C 1
ATOM 3080 O O . ASP A 1 405 ? -18.976 -24.209 -61.629 1.00 33.64 400 ASP A O 1
ATOM 3085 N N . LYS A 1 406 ? -18.046 -23.377 -63.518 1.00 49.84 401 LYS 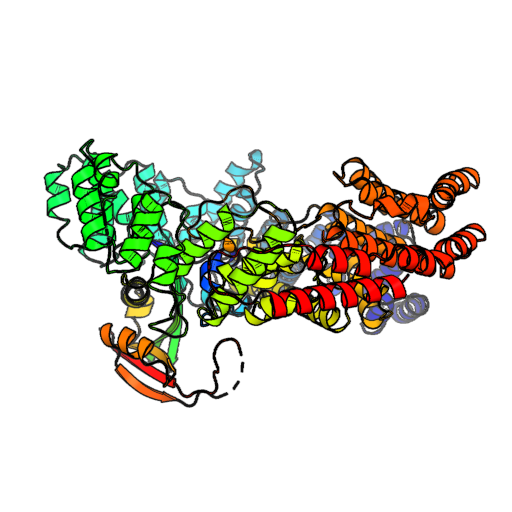A N 1
ATOM 3086 C CA . LYS A 1 406 ? -16.730 -23.040 -62.967 1.00 47.94 401 LYS A CA 1
ATOM 3087 C C . LYS A 1 406 ? -16.759 -21.965 -61.891 1.00 42.82 401 LYS A C 1
ATOM 3088 O O . LYS A 1 406 ? -15.784 -21.844 -61.141 1.00 36.16 401 LYS A O 1
ATOM 3094 N N . TYR A 1 407 ? -17.809 -21.141 -61.827 1.00 49.11 402 TYR A N 1
ATOM 3095 C CA . TYR A 1 407 ? -17.875 -20.063 -60.841 1.00 47.72 402 TYR A CA 1
ATOM 3096 C C . TYR A 1 407 ? -18.993 -20.279 -59.825 1.00 43.66 402 TYR A C 1
ATOM 3097 O O . TYR A 1 407 ? -19.377 -19.338 -59.121 1.00 28.72 402 TYR A O 1
ATOM 3106 N N . ASN A 1 408 ? -19.532 -21.498 -59.737 1.00 47.45 403 ASN A N 1
ATOM 3107 C CA . ASN A 1 408 ? -20.578 -21.773 -58.764 1.00 41.30 403 ASN A CA 1
ATOM 3108 C C . ASN A 1 408 ? -19.956 -21.774 -57.381 1.00 39.37 403 ASN A C 1
ATOM 3109 O O . ASN A 1 408 ? -19.237 -22.705 -57.012 1.00 34.17 403 ASN A O 1
ATOM 3114 N N . TYR A 1 409 ? -20.234 -20.719 -56.615 1.00 43.37 404 TYR A N 1
ATOM 3115 C CA . TYR A 1 409 ? -19.562 -20.541 -55.338 1.00 42.84 404 TYR A CA 1
ATOM 3116 C C . TYR A 1 409 ? -20.061 -21.536 -54.296 1.00 40.77 404 TYR A C 1
ATOM 3117 O O . TYR A 1 409 ? -19.277 -21.987 -53.452 1.00 38.69 404 TYR A O 1
ATOM 3126 N N . LYS A 1 410 ? -21.347 -21.900 -54.332 1.00 40.75 405 LYS A N 1
ATOM 3127 C CA . LYS A 1 410 ? -21.842 -22.841 -53.333 1.00 37.14 405 LYS A CA 1
ATOM 3128 C C . LYS A 1 410 ? -21.121 -24.174 -53.449 1.00 37.76 405 LYS A C 1
ATOM 3129 O O . LYS A 1 410 ? -20.746 -24.774 -52.437 1.00 29.81 405 LYS A O 1
ATOM 3135 N N . LEU A 1 411 ? -20.900 -24.642 -54.676 1.00 44.19 406 LEU A N 1
ATOM 3136 C CA . LEU A 1 411 ? -20.156 -25.883 -54.858 1.00 43.42 406 LEU A CA 1
ATOM 3137 C C . LEU A 1 411 ? -18.736 -25.731 -54.344 1.00 40.40 406 LEU A C 1
ATOM 3138 O O . LEU A 1 411 ? -18.177 -26.671 -53.763 1.00 29.13 406 LEU A O 1
ATOM 3143 N N . LYS A 1 412 ? -18.132 -24.554 -54.566 1.00 41.49 407 LYS A N 1
ATOM 3144 C CA . LYS A 1 412 ? -16.774 -24.293 -54.094 1.00 36.25 407 LYS A CA 1
ATOM 3145 C C . LYS A 1 412 ? -16.701 -24.303 -52.572 1.00 35.39 407 LYS A C 1
ATOM 3146 O O . LYS A 1 412 ? -15.791 -24.908 -51.987 1.00 26.02 407 LYS A O 1
ATOM 3152 N N . LEU A 1 413 ? -17.662 -23.651 -51.911 1.00 33.92 408 LEU A N 1
ATOM 3153 C CA . LEU A 1 413 ? -17.641 -23.619 -50.450 1.00 38.28 408 LEU A CA 1
ATOM 3154 C C . LEU A 1 413 ? -17.756 -25.024 -49.889 1.00 38.39 408 LEU A C 1
ATOM 3155 O O . LEU A 1 413 ? -17.040 -25.387 -48.949 1.00 27.62 408 LEU A O 1
ATOM 3160 N N . TRP A 1 414 ? -18.643 -25.837 -50.471 1.00 37.19 409 TRP A N 1
ATOM 3161 C CA . TRP A 1 414 ? -18.833 -27.197 -49.986 1.00 37.38 409 TRP A CA 1
ATOM 3162 C C . TRP A 1 414 ? -17.580 -28.035 -50.217 1.00 36.37 409 TRP A C 1
ATOM 3163 O O . TRP A 1 414 ? -17.178 -28.813 -49.344 1.00 30.24 409 TRP A O 1
ATOM 3174 N N . LEU A 1 415 ? -16.939 -27.865 -51.380 1.00 40.69 410 LEU A N 1
ATOM 3175 C CA . LEU A 1 415 ? -15.688 -28.564 -51.654 1.00 43.37 410 LEU A CA 1
ATOM 3176 C C . LEU A 1 415 ? -14.652 -28.279 -50.567 1.00 45.92 410 LEU A C 1
ATOM 3177 O O . LEU A 1 415 ? -13.946 -29.190 -50.111 1.00 39.69 410 LEU A O 1
ATOM 3182 N N . MET A 1 416 ? -14.563 -27.019 -50.124 1.00 47.36 411 MET A N 1
ATOM 3183 C CA . MET A 1 416 ? -13.654 -26.692 -49.026 1.00 45.17 411 MET A CA 1
ATOM 3184 C C . MET A 1 416 ? -14.084 -27.370 -47.727 1.00 36.94 411 MET A C 1
ATOM 3185 O O . MET A 1 416 ? -13.238 -27.891 -46.988 1.00 23.19 411 MET A O 1
ATOM 3190 N N . LYS A 1 417 ? -15.397 -27.417 -47.454 1.00 41.98 412 LYS A N 1
ATOM 3191 C CA . LYS A 1 417 ? -15.883 -28.089 -46.243 1.00 43.10 412 LYS A CA 1
ATOM 3192 C C . LYS A 1 417 ? -15.502 -29.565 -46.241 1.00 39.45 412 LYS A C 1
ATOM 3193 O O . LYS A 1 417 ? -15.055 -30.094 -45.219 1.00 39.64 412 LYS A O 1
ATOM 3199 N N . LEU A 1 418 ? -15.683 -30.249 -47.382 1.00 43.71 413 LEU A N 1
ATOM 3200 C CA . LEU A 1 418 ? -15.319 -31.664 -47.472 1.00 44.65 413 LEU A CA 1
ATOM 3201 C C . LEU A 1 418 ? -13.822 -31.859 -47.249 1.00 40.69 413 LEU A C 1
ATOM 3202 O O . LEU A 1 418 ? -13.415 -32.706 -46.448 1.00 27.77 413 LEU A O 1
ATOM 3207 N N . TYR A 1 419 ? -12.989 -31.069 -47.952 1.00 39.63 414 TYR A N 1
ATOM 3208 C CA . TYR A 1 419 ? -11.544 -31.129 -47.755 1.00 39.38 414 TYR A CA 1
ATOM 3209 C C . TYR A 1 419 ? -11.169 -30.868 -46.310 1.00 40.42 414 TYR A C 1
ATOM 3210 O O . TYR A 1 419 ? -10.138 -31.369 -45.834 1.00 32.78 414 TYR A O 1
ATOM 3219 N N . SER A 1 420 ? -11.979 -30.067 -45.607 1.00 39.02 415 SER A N 1
ATOM 3220 C CA . SER A 1 420 ? -11.702 -29.743 -44.213 1.00 33.92 415 SER A CA 1
ATOM 3221 C C . SER A 1 420 ? -11.917 -30.937 -43.300 1.00 37.39 415 SER A C 1
ATOM 3222 O O . SER A 1 420 ? -11.542 -30.861 -42.127 1.00 25.48 415 SER A O 1
ATOM 3225 N N . GLN A 1 421 ? -12.533 -32.011 -43.809 1.00 37.26 416 GLN A N 1
ATOM 3226 C CA . GLN A 1 421 ? -12.745 -33.260 -43.081 1.00 39.26 416 GLN A CA 1
ATOM 3227 C C . GLN A 1 421 ? -11.543 -34.195 -43.149 1.00 39.57 416 GLN A C 1
ATOM 3228 O O . GLN A 1 421 ? -11.504 -35.194 -42.421 1.00 28.09 416 GLN A O 1
ATOM 3234 N N . LEU A 1 422 ? -10.599 -33.921 -44.034 1.00 44.74 417 LEU A N 1
ATOM 3235 C CA . LEU A 1 422 ? -9.480 -34.797 -44.326 1.00 44.23 417 LEU A CA 1
ATOM 3236 C C . LEU A 1 422 ? -8.179 -34.087 -43.967 1.00 41.96 417 LEU A C 1
ATOM 3237 O O . LEU A 1 422 ? -8.176 -32.919 -43.557 1.00 24.87 417 LEU A O 1
ATOM 3242 N N . ASN A 1 423 ? -7.073 -34.824 -44.113 1.00 36.09 418 ASN A N 1
ATOM 3243 C CA . ASN A 1 423 ? -5.734 -34.283 -43.947 1.00 39.60 418 ASN A CA 1
ATOM 3244 C C . ASN A 1 423 ? -5.183 -33.699 -45.245 1.00 41.54 418 ASN A C 1
ATOM 3245 O O . ASN A 1 423 ? -3.968 -33.495 -45.366 1.00 36.42 418 ASN A O 1
ATOM 3250 N N . THR A 1 424 ? -6.067 -33.418 -46.207 1.00 46.17 419 THR A N 1
ATOM 3251 C CA . THR A 1 424 ? -5.729 -32.799 -47.486 1.00 43.76 419 THR A CA 1
ATOM 3252 C C . THR A 1 424 ? -5.656 -31.272 -47.349 1.00 44.58 419 THR A C 1
ATOM 3253 O O . THR A 1 424 ? -6.298 -30.512 -48.076 1.00 30.66 419 THR A O 1
ATOM 3257 N N . ASN A 1 425 ? -4.842 -30.820 -46.392 1.00 47.52 420 ASN A N 1
ATOM 3258 C CA . ASN A 1 425 ? -4.841 -29.410 -46.007 1.00 46.63 420 ASN A CA 1
ATOM 3259 C C . ASN A 1 425 ? -4.215 -28.521 -47.076 1.00 45.34 420 ASN A C 1
ATOM 3260 O O . ASN A 1 425 ? -4.395 -27.297 -47.048 1.00 36.67 420 ASN A O 1
ATOM 3265 N N . ASP A 1 426 ? -3.553 -29.162 -48.035 1.00 50.10 421 ASP A N 1
ATOM 3266 C CA . ASP A 1 426 ? -2.877 -28.566 -49.180 1.00 51.26 421 ASP A CA 1
ATOM 3267 C C . ASP A 1 426 ? -3.835 -27.825 -50.118 1.00 43.32 421 ASP A C 1
ATOM 3268 O O . ASP A 1 426 ? -3.414 -26.913 -50.831 1.00 32.46 421 ASP A O 1
ATOM 3273 N N . LEU A 1 427 ? -5.113 -28.226 -50.152 1.00 46.52 422 LEU A N 1
ATOM 3274 C CA . LEU A 1 427 ? -5.969 -28.066 -51.325 1.00 50.54 422 LEU A CA 1
ATOM 3275 C C . LEU A 1 427 ? -7.089 -27.050 -51.142 1.00 46.59 422 LEU A C 1
ATOM 3276 O O . LEU A 1 427 ? -7.900 -26.861 -52.060 1.00 25.66 422 LEU A O 1
ATOM 3281 N N . ILE A 1 428 ? -7.164 -26.398 -49.991 1.00 45.23 423 ILE A N 1
ATOM 3282 C CA . ILE A 1 428 ? -8.255 -25.468 -49.722 1.00 49.45 423 ILE A CA 1
ATOM 3283 C C . ILE A 1 428 ? -7.940 -24.061 -50.236 1.00 47.31 423 ILE A C 1
ATOM 3284 O O . ILE A 1 428 ? -8.772 -23.430 -50.895 1.00 40.69 423 ILE A O 1
ATOM 3289 N N . PHE A 1 429 ? -6.731 -23.563 -49.959 1.00 43.43 424 PHE A N 1
ATOM 3290 C CA . PHE A 1 429 ? -6.342 -22.215 -50.376 1.00 38.52 424 PHE A CA 1
ATOM 3291 C C . PHE A 1 429 ? -6.544 -21.934 -51.859 1.00 33.88 424 PHE A C 1
ATOM 3292 O O . PHE A 1 429 ? -6.958 -20.809 -52.192 1.00 28.72 424 PHE A O 1
ATOM 3300 N N . PRO A 1 430 ? -6.258 -22.854 -52.784 1.00 37.81 425 PRO A N 1
ATOM 3301 C CA . PRO A 1 430 ? -6.507 -22.532 -54.201 1.00 40.33 425 PRO A CA 1
ATOM 3302 C C . PRO A 1 430 ? -7.970 -22.224 -54.497 1.00 41.37 425 PRO A C 1
ATOM 3303 O O . PRO A 1 430 ? -8.272 -21.351 -55.321 1.00 33.89 425 PRO A O 1
ATOM 3307 N N . ILE A 1 431 ? -8.890 -22.898 -53.805 1.00 49.89 426 ILE A N 1
ATOM 3308 C CA . ILE A 1 431 ? -10.318 -22.666 -54.010 1.00 45.97 426 ILE A CA 1
ATOM 3309 C C . ILE A 1 431 ? -10.727 -21.316 -53.441 1.00 40.08 426 ILE A C 1
ATOM 3310 O O . ILE A 1 431 ? -11.385 -20.513 -54.115 1.00 30.86 426 ILE A O 1
ATOM 3315 N N . TYR A 1 432 ? -10.341 -21.063 -52.187 1.00 42.74 427 TYR A N 1
ATOM 3316 C CA . TYR A 1 432 ? -10.582 -19.788 -51.504 1.00 41.11 427 TYR A CA 1
ATOM 3317 C C . TYR A 1 432 ? -10.100 -18.608 -52.336 1.00 38.31 427 TYR A C 1
ATOM 3318 O O . TYR A 1 432 ? -10.828 -17.624 -52.531 1.00 26.28 427 TYR A O 1
ATOM 3327 N N . ASN A 1 433 ? -8.874 -18.710 -52.862 1.00 39.63 428 ASN A N 1
ATOM 3328 C CA . ASN A 1 433 ? -8.309 -17.639 -53.683 1.00 38.74 428 ASN A CA 1
ATOM 3329 C C . ASN A 1 433 ? -8.962 -17.545 -55.063 1.00 42.09 428 ASN A C 1
ATOM 3330 O O . ASN A 1 433 ? -9.002 -16.459 -55.647 1.00 30.55 428 ASN A O 1
ATOM 3335 N N . GLY A 1 434 ? -9.430 -18.668 -55.623 1.00 47.88 429 GLY A N 1
ATOM 3336 C CA . GLY A 1 434 ? -10.168 -18.618 -56.876 1.00 41.21 429 GLY A CA 1
ATOM 3337 C C . GLY A 1 434 ? -11.528 -17.951 -56.751 1.00 43.26 429 GLY A C 1
ATOM 3338 O O . GLY A 1 434 ? -12.116 -17.559 -57.766 1.00 34.05 429 GLY A O 1
ATOM 3339 N N . LEU A 1 435 ? -12.039 -17.820 -55.522 1.00 45.17 430 LEU A N 1
ATOM 3340 C CA . LEU A 1 435 ? -13.262 -17.076 -55.241 1.00 43.97 430 LEU A CA 1
ATOM 3341 C C . LEU A 1 435 ? -13.006 -15.582 -55.078 1.00 42.56 430 LEU A C 1
ATOM 3342 O O . LEU A 1 435 ? -13.965 -14.809 -54.927 1.00 25.54 430 LEU A O 1
ATOM 3347 N N . LYS A 1 436 ? -11.732 -15.180 -55.118 1.00 44.41 431 LYS A N 1
ATOM 3348 C CA . LYS A 1 436 ? -11.307 -13.780 -55.011 1.00 48.54 431 LYS A CA 1
ATOM 3349 C C . LYS A 1 436 ? -11.893 -13.113 -53.767 1.00 44.81 431 LYS A C 1
ATOM 3350 O O . LYS A 1 436 ? -12.321 -11.958 -53.793 1.00 42.94 431 LYS A O 1
ATOM 3356 N N . ILE A 1 437 ? -11.911 -13.875 -52.668 1.00 50.28 432 ILE A N 1
ATOM 3357 C CA . ILE A 1 437 ? -12.185 -13.333 -51.343 1.00 42.75 432 ILE A CA 1
ATOM 3358 C C . ILE A 1 437 ? -11.219 -12.199 -51.066 1.00 42.08 432 ILE A C 1
ATOM 3359 O O . ILE A 1 437 ? -9.998 -12.357 -51.183 1.00 31.90 432 ILE A O 1
ATOM 3364 N N . ARG A 1 438 ? -11.758 -11.056 -50.665 1.00 43.51 433 ARG A N 1
ATOM 3365 C CA . ARG A 1 438 ? -10.900 -9.939 -50.320 1.00 48.56 433 ARG A CA 1
ATOM 3366 C C . ARG A 1 438 ? -11.612 -9.081 -49.287 1.00 41.84 433 ARG A C 1
ATOM 3367 O O . ARG A 1 438 ? -12.843 -9.091 -49.180 1.00 22.50 433 ARG A O 1
ATOM 3375 N N . MET A 1 439 ? -10.811 -8.361 -48.503 1.00 40.52 434 MET A N 1
ATOM 3376 C CA . MET A 1 439 ? -11.305 -7.376 -47.542 1.00 39.13 434 MET A CA 1
ATOM 3377 C C . MET A 1 439 ? -12.329 -8.036 -46.609 1.00 40.82 434 MET A C 1
ATOM 3378 O O . MET A 1 439 ? -12.032 -9.083 -46.018 1.00 29.70 434 MET A O 1
ATOM 3383 N N . THR A 1 440 ? -13.523 -7.465 -46.442 1.00 41.60 435 THR A N 1
ATOM 3384 C CA . THR A 1 440 ? -14.432 -7.903 -45.392 1.00 37.67 435 THR A CA 1
ATOM 3385 C C . THR A 1 440 ? -14.824 -9.379 -45.525 1.00 36.11 435 THR A C 1
ATOM 3386 O O . THR A 1 440 ? -15.140 -10.032 -44.521 1.00 20.88 435 THR A O 1
ATOM 3390 N N . GLN A 1 441 ? -14.759 -9.939 -46.734 1.00 42.74 436 GLN A N 1
ATOM 3391 C CA . GLN A 1 441 ? -15.052 -11.362 -46.888 1.00 39.09 436 GLN A CA 1
ATOM 3392 C C . GLN A 1 441 ? -14.080 -12.234 -46.093 1.00 34.48 436 GLN A C 1
ATOM 3393 O O . GLN A 1 441 ? -14.445 -13.340 -45.685 1.00 22.21 436 GLN A O 1
ATOM 3399 N N . HIS A 1 442 ? -12.847 -11.761 -45.851 1.00 36.29 437 HIS A N 1
ATOM 3400 C CA . HIS A 1 442 ? -11.945 -12.517 -44.977 1.00 39.94 437 HIS A CA 1
ATOM 3401 C C . HIS A 1 442 ? -12.516 -12.623 -43.571 1.00 39.09 437 HIS A C 1
ATOM 3402 O O . HIS A 1 442 ? -12.396 -13.665 -42.926 1.00 20.77 437 HIS A O 1
ATOM 3409 N N . GLU A 1 443 ? -13.166 -11.556 -43.085 1.00 40.89 438 GLU A N 1
ATOM 3410 C CA . GLU A 1 443 ? -13.724 -11.607 -41.738 1.00 39.73 438 GLU A CA 1
ATOM 3411 C C . GLU A 1 443 ? -14.852 -12.629 -41.650 1.00 36.97 438 GLU A C 1
ATOM 3412 O O . GLU A 1 443 ? -15.030 -13.264 -40.603 1.00 26.22 438 GLU A O 1
ATOM 3418 N N . THR A 1 444 ? -15.577 -12.852 -42.754 1.00 45.43 439 THR A N 1
ATOM 3419 C CA . THR A 1 444 ? -16.720 -13.761 -42.724 1.00 41.75 439 THR A CA 1
ATOM 3420 C C . THR A 1 444 ? -16.406 -15.171 -43.220 1.00 35.52 439 THR A C 1
ATOM 3421 O O . THR A 1 444 ? -17.152 -16.096 -42.879 1.00 21.85 439 THR A O 1
ATOM 3425 N N . LEU A 1 445 ? -15.310 -15.367 -43.982 1.00 36.97 440 LEU A N 1
ATOM 3426 C CA . LEU A 1 445 ? -15.037 -16.636 -44.673 1.00 35.43 440 LEU A CA 1
ATOM 3427 C C . LEU A 1 445 ? -13.708 -17.294 -44.303 1.00 34.84 440 LEU A C 1
ATOM 3428 O O . LEU A 1 445 ? -13.465 -18.443 -44.695 1.00 26.63 440 LEU A O 1
ATOM 3433 N N . ASN A 1 446 ? -12.832 -16.568 -43.626 1.00 38.72 441 ASN A N 1
ATOM 3434 C CA . ASN A 1 446 ? -11.579 -16.990 -43.017 1.00 49.74 441 ASN A CA 1
ATOM 3435 C C . ASN A 1 446 ? -11.546 -18.436 -42.542 1.00 39.06 441 ASN A C 1
ATOM 3436 O O . ASN A 1 446 ? -10.587 -19.176 -42.779 1.00 32.47 441 ASN A O 1
ATOM 3441 N N . TYR A 1 447 ? -12.577 -18.780 -41.769 1.00 41.38 442 TYR A N 1
ATOM 3442 C CA . TYR A 1 447 ? -12.623 -20.038 -41.048 1.00 34.54 442 TYR A CA 1
ATOM 3443 C C . TYR A 1 447 ? -12.594 -21.236 -41.988 1.00 38.05 442 TYR A C 1
ATOM 3444 O O . TYR A 1 447 ? -12.274 -22.343 -41.542 1.00 30.47 442 TYR A O 1
ATOM 3453 N N . TYR A 1 448 ? -12.928 -21.037 -43.276 1.00 33.21 443 TYR A N 1
ATOM 3454 C CA . TYR A 1 448 ? -12.754 -22.091 -44.272 1.00 37.04 443 TYR A CA 1
ATOM 3455 C C . TYR A 1 448 ? -11.296 -22.519 -44.399 1.00 37.08 443 TYR A C 1
ATOM 3456 O O . TYR A 1 448 ? -11.028 -23.612 -44.902 1.00 30.41 443 TYR A O 1
ATOM 3465 N N . LEU A 1 449 ? -10.356 -21.683 -43.956 1.00 45.84 444 LEU A N 1
ATOM 3466 C CA . LEU A 1 449 ? -8.932 -21.985 -4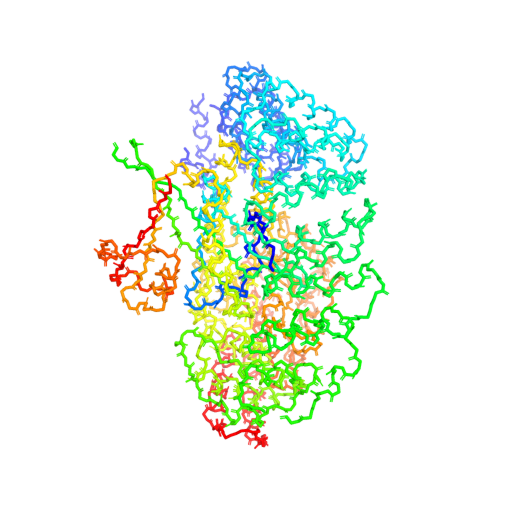4.003 1.00 45.27 444 LEU A CA 1
ATOM 3467 C C . LEU A 1 449 ? -8.418 -22.603 -42.704 1.00 38.03 444 LEU A C 1
ATOM 3468 O O . LEU A 1 449 ? -7.205 -22.798 -42.557 1.00 32.74 444 LEU A O 1
ATOM 3473 N N . THR A 1 450 ? -9.323 -22.931 -41.779 1.00 38.59 445 THR A N 1
ATOM 3474 C CA . THR A 1 450 ? -8.953 -23.426 -40.452 1.00 34.90 445 THR A CA 1
ATOM 3475 C C . THR A 1 450 ? -7.904 -24.540 -40.513 1.00 40.64 445 THR A C 1
ATOM 3476 O O . THR A 1 450 ? -6.916 -24.513 -39.770 1.00 26.77 445 THR A O 1
ATOM 3480 N N . THR A 1 451 ? -8.095 -25.523 -41.399 1.00 43.11 446 THR A N 1
ATOM 3481 C CA . THR A 1 451 ? -7.259 -26.724 -41.452 1.00 33.52 446 THR A CA 1
ATOM 3482 C C . THR A 1 451 ? -6.075 -26.602 -42.402 1.00 38.48 446 THR A C 1
ATOM 3483 O O . THR A 1 451 ? -5.314 -27.565 -42.545 1.00 29.72 446 THR A O 1
ATOM 3487 N N . THR A 1 452 ? -5.901 -25.456 -43.056 1.00 43.35 447 THR A N 1
ATOM 3488 C CA . THR A 1 452 ? -4.784 -25.280 -43.971 1.00 44.24 447 THR A CA 1
ATOM 3489 C C . THR A 1 452 ? -3.453 -25.504 -43.254 1.00 42.12 447 THR A C 1
ATOM 3490 O O . THR A 1 452 ? -3.303 -25.212 -42.063 1.00 30.64 447 THR A O 1
ATOM 3494 N N . ASN A 1 453 ? -2.475 -26.035 -44.017 1.00 46.60 448 ASN A N 1
ATOM 3495 C CA . ASN A 1 453 ? -1.161 -26.504 -43.595 1.00 47.19 448 ASN A CA 1
ATOM 3496 C C . ASN A 1 453 ? -0.212 -25.337 -43.310 1.00 47.54 448 ASN A C 1
ATOM 3497 O O . ASN A 1 453 ? -0.300 -24.279 -43.951 1.00 26.87 448 ASN A O 1
ATOM 3502 N N . PRO A 1 454 ? 0.731 -25.525 -42.361 1.00 48.76 449 PRO A N 1
ATOM 3503 C CA . PRO A 1 454 ? 1.656 -24.443 -41.963 1.00 46.22 449 PRO A CA 1
ATOM 3504 C C . PRO A 1 454 ? 2.812 -24.269 -42.938 1.00 46.56 449 PRO A C 1
ATOM 3505 O O . PRO A 1 454 ? 3.980 -24.496 -42.622 1.00 47.21 449 PRO A O 1
ATOM 3509 N N . SER A 1 455 ? 2.489 -23.849 -44.158 1.00 45.74 450 SER A N 1
ATOM 3510 C CA . SER A 1 455 ? 3.511 -23.524 -45.138 1.00 45.64 450 SER A CA 1
ATOM 3511 C C . SER A 1 455 ? 3.841 -22.030 -45.091 1.00 42.08 450 SER A C 1
ATOM 3512 O O . SER A 1 455 ? 3.107 -21.223 -44.520 1.00 36.28 450 SER A O 1
ATOM 3515 N N . LYS A 1 456 ? 4.971 -21.672 -45.719 1.00 49.75 451 LYS A N 1
ATOM 3516 C CA . LYS A 1 456 ? 5.399 -20.277 -45.800 1.00 51.04 451 LYS A CA 1
ATOM 3517 C C . LYS A 1 456 ? 4.483 -19.463 -46.713 1.00 49.58 451 LYS A C 1
ATOM 3518 O O . LYS A 1 456 ? 4.154 -18.305 -46.412 1.00 33.67 451 LYS A O 1
ATOM 3524 N N . ILE A 1 457 ? 4.055 -20.058 -47.828 1.00 49.93 452 ILE A N 1
ATOM 3525 C CA . ILE A 1 457 ? 3.103 -19.390 -48.717 1.00 52.00 452 ILE A CA 1
ATOM 3526 C C . ILE A 1 457 ? 1.791 -19.108 -47.995 1.00 44.91 452 ILE A C 1
ATOM 3527 O O . ILE A 1 457 ? 1.215 -18.023 -48.129 1.00 41.05 452 ILE A O 1
ATOM 3532 N N . ASN A 1 458 ? 1.309 -20.071 -47.207 1.00 49.32 453 ASN A N 1
ATOM 3533 C CA . ASN A 1 458 ? 0.093 -19.846 -46.435 1.00 51.26 453 ASN A CA 1
ATOM 3534 C C . ASN A 1 458 ? 0.312 -18.783 -45.357 1.00 51.74 453 ASN A C 1
ATOM 3535 O O . ASN A 1 458 ? -0.567 -17.942 -45.118 1.00 35.11 453 ASN A O 1
ATOM 3540 N N . LEU A 1 459 ? 1.483 -18.805 -44.703 1.00 52.69 454 LEU A N 1
ATOM 3541 C CA . LEU A 1 459 ? 1.815 -17.778 -43.718 1.00 47.32 454 LEU A CA 1
ATOM 3542 C C . LEU A 1 459 ? 1.728 -16.379 -44.329 1.00 45.71 454 LEU A C 1
ATOM 3543 O O . LEU A 1 459 ? 1.097 -15.480 -43.766 1.00 32.81 454 LEU A O 1
ATOM 3548 N N . ASP A 1 460 ? 2.349 -16.186 -45.49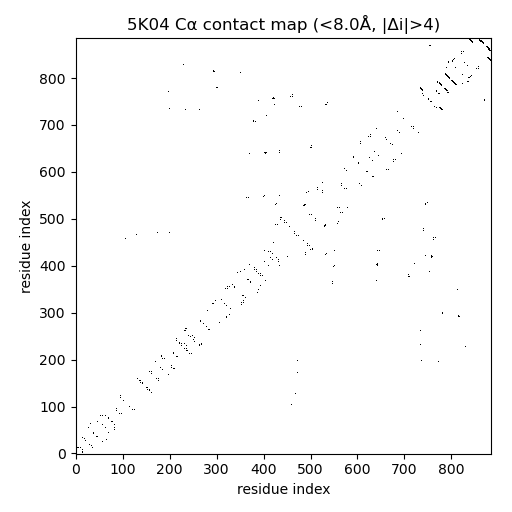5 1.00 50.22 455 ASP A N 1
ATOM 3549 C CA . ASP A 1 460 ? 2.294 -14.889 -46.160 1.00 49.76 455 ASP A CA 1
ATOM 3550 C C . ASP A 1 460 ? 0.869 -14.521 -46.550 1.00 41.04 455 ASP A C 1
ATOM 3551 O O . ASP A 1 460 ? 0.501 -13.343 -46.527 1.00 30.86 455 ASP A O 1
ATOM 3556 N N . ALA A 1 461 ? 0.049 -15.510 -46.889 1.00 47.05 456 ALA A N 1
ATOM 3557 C CA . ALA A 1 461 ? -1.358 -15.235 -47.167 1.00 48.68 456 ALA A CA 1
ATOM 3558 C C . ALA A 1 461 ? -2.090 -14.782 -45.906 1.00 47.46 456 ALA A C 1
ATOM 3559 O O . ALA A 1 461 ? -2.907 -13.852 -45.948 1.00 24.42 456 ALA A O 1
ATOM 3561 N N . TRP A 1 462 ? -1.795 -15.420 -44.768 1.00 47.68 457 TRP A N 1
ATOM 3562 C CA . TRP A 1 462 ? -2.414 -15.010 -43.508 1.00 46.48 457 TRP A CA 1
ATOM 3563 C C . TRP A 1 462 ? -2.012 -13.594 -43.106 1.00 36.34 457 TRP A C 1
ATOM 3564 O O . TRP A 1 462 ? -2.840 -12.824 -42.611 1.00 24.14 457 TRP A O 1
ATOM 3575 N N . VAL A 1 463 ? -0.736 -13.244 -43.283 1.00 40.63 458 VAL A N 1
ATOM 3576 C CA . VAL A 1 463 ? -0.294 -11.881 -43.005 1.00 39.86 458 VAL A CA 1
ATOM 3577 C C . VAL A 1 463 ? -1.056 -10.904 -43.888 1.00 44.45 458 VAL A C 1
ATOM 3578 O O . VAL A 1 463 ? -1.435 -9.807 -43.455 1.00 33.41 458 VAL A O 1
ATOM 3582 N N . ASP A 1 464 ? -1.318 -11.308 -45.136 1.00 46.91 459 ASP A N 1
ATOM 3583 C CA . ASP A 1 464 ? -2.093 -10.477 -46.050 1.00 48.92 459 ASP A CA 1
ATOM 3584 C C . ASP A 1 464 ? -3.514 -10.281 -45.533 1.00 37.33 459 ASP A C 1
ATOM 3585 O O . ASP A 1 464 ? -4.068 -9.177 -45.604 1.00 32.15 459 ASP A O 1
ATOM 3590 N N . ILE A 1 465 ? -4.104 -11.343 -44.983 1.00 36.99 460 ILE A N 1
ATOM 3591 C CA . ILE A 1 465 ? -5.403 -11.240 -44.335 1.00 37.82 460 ILE A CA 1
ATOM 3592 C C . ILE A 1 465 ? -5.337 -10.287 -43.146 1.00 38.66 460 ILE A C 1
ATOM 3593 O O . ILE A 1 465 ? -6.235 -9.458 -42.949 1.00 35.74 460 ILE A O 1
ATOM 3598 N N . TYR A 1 466 ? -4.266 -10.375 -42.345 1.00 46.23 461 TYR A N 1
ATOM 3599 C CA . TYR A 1 466 ? -4.110 -9.450 -41.222 1.00 41.28 461 TYR A CA 1
ATOM 3600 C C . TYR A 1 466 ? -3.985 -7.999 -41.689 1.00 39.56 461 TYR A C 1
ATOM 3601 O O . TYR A 1 466 ? -4.470 -7.087 -41.006 1.00 29.50 461 TYR A O 1
ATOM 3610 N N . ARG A 1 467 ? -3.342 -7.759 -42.844 1.00 42.76 462 ARG A N 1
ATOM 3611 C CA . ARG A 1 467 ? -3.242 -6.390 -43.356 1.00 42.64 462 ARG A CA 1
ATOM 3612 C C . ARG A 1 467 ? -4.602 -5.834 -43.766 1.00 35.50 462 ARG A C 1
ATOM 3613 O O . ARG A 1 467 ? -4.810 -4.618 -43.705 1.00 28.39 462 ARG A O 1
ATOM 3621 N N . PHE A 1 468 ? -5.533 -6.700 -44.184 1.00 40.25 463 PHE A N 1
ATOM 3622 C CA . PHE A 1 468 ? -6.910 -6.263 -44.386 1.00 37.14 463 PHE A CA 1
ATOM 3623 C C . PHE A 1 468 ? -7.486 -5.726 -43.080 1.00 38.02 463 PHE A C 1
ATOM 3624 O O . PHE A 1 468 ? -8.101 -4.656 -43.053 1.00 23.77 463 PHE A O 1
ATOM 3632 N N . TYR A 1 469 ? -7.274 -6.463 -41.981 1.00 38.88 464 TYR A N 1
ATOM 3633 C CA . TYR A 1 469 ? -7.726 -6.015 -40.663 1.00 42.43 464 TYR A CA 1
ATOM 3634 C C . TYR A 1 469 ? -7.121 -4.662 -40.287 1.00 40.82 464 TYR A C 1
ATOM 3635 O O . TYR A 1 469 ? -7.819 -3.788 -39.756 1.00 27.25 464 TYR A O 1
ATOM 3644 N N . LEU A 1 470 ? -5.828 -4.467 -40.563 1.00 42.77 465 LEU A N 1
ATOM 3645 C CA . LEU A 1 470 ? -5.200 -3.171 -40.305 1.00 39.34 465 LEU A CA 1
ATOM 3646 C C . LEU A 1 470 ? -5.836 -2.070 -41.145 1.00 38.77 465 LEU A C 1
ATOM 3647 O O . LEU A 1 470 ? -6.050 -0.952 -40.665 1.00 29.35 465 LEU A O 1
ATOM 3652 N N . THR A 1 471 ? -6.135 -2.378 -42.411 1.00 52.16 466 THR A N 1
ATOM 3653 C CA . THR A 1 471 ? -6.721 -1.411 -43.336 1.00 51.25 466 THR A CA 1
ATOM 3654 C C . THR A 1 471 ? -8.162 -1.061 -42.952 1.00 41.08 466 THR A C 1
ATOM 3655 O O . THR A 1 471 ? -8.551 0.114 -42.951 1.00 30.96 466 THR A O 1
ATOM 3659 N N . SER A 1 472 ? -8.960 -2.074 -42.619 1.00 44.39 467 SER A N 1
ATOM 3660 C CA . SER A 1 472 ? -10.351 -1.857 -42.238 1.00 42.32 467 SER A CA 1
ATOM 3661 C C . SER A 1 472 ? -10.456 -1.034 -40.958 1.00 41.96 467 SER A C 1
ATOM 3662 O O . SER A 1 472 ? -11.283 -0.118 -40.869 1.00 29.94 467 SER A O 1
ATOM 3665 N N . LYS A 1 473 ? -9.616 -1.342 -39.959 1.00 45.82 468 LYS A N 1
ATOM 3666 C CA . LYS A 1 473 ? -9.595 -0.572 -38.718 1.00 42.09 468 LYS A CA 1
ATOM 3667 C C . LYS A 1 473 ? -9.396 0.918 -38.984 1.00 44.51 468 LYS A C 1
ATOM 3668 O O . LYS A 1 473 ? -10.105 1.760 -38.420 1.00 39.84 468 LYS A O 1
ATOM 3674 N N . GLN A 1 474 ? -8.449 1.264 -39.863 1.00 45.62 469 GLN A N 1
ATOM 3675 C CA . GLN A 1 474 ? -8.195 2.675 -40.148 1.00 41.53 469 GLN A CA 1
ATOM 3676 C C . GLN A 1 474 ? -9.273 3.280 -41.044 1.00 39.34 469 GLN A C 1
ATOM 3677 O O . GLN A 1 474 ? -9.606 4.462 -40.898 1.00 28.95 469 GLN A O 1
ATOM 3683 N N . GLU A 1 475 ? -9.820 2.496 -41.979 1.00 46.78 470 GLU A N 1
ATOM 3684 C CA . GLU A 1 475 ? -10.849 3.030 -42.863 1.00 46.40 470 GLU A CA 1
ATOM 3685 C C . GLU A 1 475 ? -12.154 3.303 -42.106 1.00 42.33 470 GLU A C 1
ATOM 3686 O O . GLU A 1 475 ? -12.788 4.347 -42.313 1.00 25.97 470 GLU A O 1
ATOM 3692 N N . ILE A 1 476 ? -12.558 2.406 -41.193 1.00 41.08 471 ILE A N 1
ATOM 3693 C CA . ILE A 1 476 ? -13.825 2.623 -40.494 1.00 39.68 471 ILE A CA 1
ATOM 3694 C C . ILE A 1 476 ? -13.716 3.770 -39.492 1.00 41.25 471 ILE A C 1
ATOM 3695 O O . ILE A 1 476 ? -14.661 4.552 -39.334 1.00 30.71 471 ILE A O 1
ATOM 3700 N N . LYS A 1 477 ? -12.561 3.920 -38.836 1.00 43.58 472 LYS A N 1
ATOM 3701 C CA . LYS A 1 477 ? -12.356 5.078 -37.970 1.00 41.97 472 LYS A CA 1
ATOM 3702 C C . LYS A 1 477 ? -12.580 6.370 -38.742 1.00 43.11 472 LYS A C 1
ATOM 3703 O O . LYS A 1 477 ? -13.340 7.243 -38.305 1.00 32.02 472 LYS A O 1
ATOM 3709 N N . GLU A 1 478 ? -11.936 6.496 -39.911 1.00 49.70 473 GLU A N 1
ATOM 3710 C CA . GLU A 1 478 ? -12.095 7.691 -40.747 1.00 46.81 473 GLU A CA 1
ATOM 3711 C C . GLU A 1 478 ? -13.543 7.864 -41.217 1.00 41.00 473 GLU A C 1
ATOM 3712 O O . GLU A 1 478 ? -14.066 8.980 -41.245 1.00 28.26 473 GLU A O 1
ATOM 3718 N N . SER A 1 479 ? -14.207 6.762 -41.570 1.00 43.70 474 SER A N 1
ATOM 3719 C CA . SER A 1 479 ? -15.627 6.804 -41.920 1.00 45.25 474 SER A CA 1
ATOM 3720 C C . SER A 1 479 ? -16.472 7.391 -40.786 1.00 45.26 474 SER A C 1
ATOM 3721 O O . SER A 1 479 ? -17.383 8.194 -41.030 1.00 26.97 474 SER A O 1
ATOM 3724 N N . ILE A 1 480 ? -16.181 6.999 -39.539 1.00 39.48 475 ILE A N 1
ATOM 3725 C CA . ILE A 1 480 ? -16.897 7.543 -38.386 1.00 43.48 475 ILE A CA 1
ATOM 3726 C C . ILE A 1 480 ? -16.641 9.039 -38.234 1.00 37.06 475 ILE A C 1
ATOM 3727 O O . ILE A 1 480 ? -17.556 9.812 -37.929 1.00 34.02 475 ILE A O 1
ATOM 3732 N N . ILE A 1 481 ? -15.401 9.472 -38.459 1.00 42.61 476 ILE A N 1
ATOM 3733 C CA . ILE A 1 481 ? -15.059 10.889 -38.329 1.00 42.91 476 ILE A CA 1
ATOM 3734 C C . ILE A 1 481 ? -15.760 11.702 -39.405 1.00 37.16 476 ILE A C 1
ATOM 3735 O O . ILE A 1 481 ? -16.349 12.758 -39.135 1.00 31.60 476 ILE A O 1
ATOM 3740 N N . GLN A 1 482 ? -15.703 11.218 -40.643 1.00 37.69 477 GLN A N 1
ATOM 3741 C CA . GLN A 1 482 ? -16.336 11.916 -41.760 1.00 40.97 477 GLN A CA 1
ATOM 3742 C C . GLN A 1 482 ? -17.852 11.864 -41.655 1.00 30.93 477 GLN A C 1
ATOM 3743 O O . GLN A 1 482 ? -18.540 12.831 -42.003 1.00 34.07 477 GLN A O 1
ATOM 3749 N N . GLY A 1 483 ? -18.393 10.728 -41.213 1.00 38.31 478 GLY A N 1
ATOM 3750 C CA . GLY A 1 483 ? -19.832 10.638 -41.039 1.00 40.44 478 GLY A CA 1
ATOM 3751 C C . GLY A 1 483 ? -20.351 11.633 -40.018 1.00 42.84 478 GLY A C 1
ATOM 3752 O O . GLY A 1 483 ? -21.433 12.188 -40.186 1.00 28.93 478 GLY A O 1
ATOM 3753 N N . PHE A 1 484 ? -19.594 11.857 -38.933 1.00 41.94 479 PHE A N 1
ATOM 3754 C CA . PHE A 1 484 ? -19.956 12.918 -37.997 1.00 43.50 479 PHE A CA 1
ATOM 3755 C C . PHE A 1 484 ? -19.753 14.304 -38.611 1.00 40.97 479 PHE A C 1
ATOM 3756 O O . PHE A 1 484 ? -20.616 15.175 -38.472 1.00 31.33 479 PHE A O 1
ATOM 3764 N N . ASP A 1 485 ? -18.610 14.527 -39.283 1.00 39.99 480 ASP A N 1
ATOM 3765 C CA . ASP A 1 485 ? -18.312 15.848 -39.842 1.00 41.67 480 ASP A CA 1
ATOM 3766 C C . ASP A 1 485 ? -19.354 16.254 -40.868 1.00 43.12 480 ASP A C 1
ATOM 3767 O O . ASP A 1 485 ? -19.777 17.415 -40.923 1.00 33.04 480 ASP A O 1
ATOM 3772 N N . ASN A 1 486 ? -19.724 15.330 -41.731 1.00 47.36 481 ASN A N 1
ATOM 3773 C CA . ASN A 1 486 ? -20.932 15.508 -42.505 1.00 54.78 481 ASN A CA 1
ATOM 3774 C C . ASN A 1 486 ? -22.408 15.424 -42.175 1.00 55.30 481 ASN A C 1
ATOM 3775 O O . ASN A 1 486 ? -23.251 15.451 -43.058 1.00 60.91 481 ASN A O 1
ATOM 3780 N N . GLY A 1 487 ? -22.752 15.237 -40.940 1.00 52.37 482 GLY A N 1
ATOM 3781 C CA . GLY A 1 487 ? -24.179 14.966 -40.862 1.00 46.29 482 GLY A CA 1
ATOM 3782 C C . GLY A 1 487 ? -24.981 13.735 -41.177 1.00 36.40 482 GLY A C 1
ATOM 3783 O O . GLY A 1 487 ? -26.190 13.831 -41.382 1.00 29.75 482 GLY A O 1
ATOM 3784 N N . VAL A 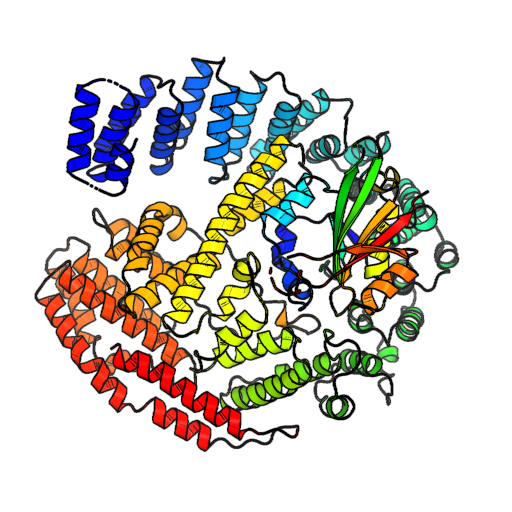1 488 ? -24.314 12.582 -41.265 1.00 36.62 483 VAL A N 1
ATOM 3785 C CA . VAL A 1 488 ? -24.930 11.402 -41.860 1.00 41.53 483 VAL A CA 1
ATOM 3786 C C . VAL A 1 488 ? -25.377 10.456 -40.759 1.00 35.93 483 VAL A C 1
ATOM 3787 O O . VAL A 1 488 ? -24.948 9.297 -40.690 1.00 26.91 483 VAL A O 1
ATOM 3791 N N . PHE A 1 489 ? -26.280 10.952 -39.911 1.00 41.15 484 PHE A N 1
ATOM 3792 C CA . PHE A 1 489 ? -26.736 10.194 -38.748 1.00 38.76 484 PHE A CA 1
ATOM 3793 C C . PHE A 1 489 ? -27.532 8.950 -39.149 1.00 34.79 484 PHE A C 1
ATOM 3794 O O . PHE A 1 489 ? -27.543 7.960 -38.405 1.00 35.01 484 PHE A O 1
ATOM 3802 N N . ASN A 1 490 ? -28.190 8.988 -40.324 1.00 41.39 485 ASN A N 1
ATOM 3803 C CA . ASN A 1 490 ? -28.791 7.851 -41.039 1.00 46.70 485 ASN A CA 1
ATOM 3804 C C . ASN A 1 490 ? -27.949 6.579 -41.046 1.00 41.52 485 ASN A C 1
ATOM 3805 O O . ASN A 1 490 ? -28.491 5.473 -41.134 1.00 32.40 485 ASN A O 1
ATOM 3810 N N . LYS A 1 491 ? -26.623 6.739 -41.032 1.00 40.21 486 LYS A N 1
ATOM 3811 C CA . LYS A 1 491 ? -25.688 5.657 -41.280 1.00 38.13 486 LYS A CA 1
ATOM 3812 C C . LYS A 1 491 ? -24.666 5.492 -40.178 1.00 34.22 486 LYS A C 1
ATOM 3813 O O . LYS A 1 491 ? -23.925 4.500 -40.190 1.00 27.13 486 LYS A O 1
ATOM 3819 N N . LEU A 1 492 ? -24.592 6.450 -39.246 1.00 43.84 487 LEU A N 1
ATOM 3820 C CA . LEU A 1 492 ? -23.497 6.507 -38.284 1.00 44.12 487 LEU A CA 1
ATOM 3821 C C . LEU A 1 492 ? -23.487 5.291 -37.373 1.00 40.29 487 LEU A C 1
ATOM 3822 O O . LEU A 1 492 ? -22.438 4.665 -37.166 1.00 26.94 487 LEU A O 1
ATOM 3827 N N . GLU A 1 493 ? -24.651 4.961 -36.800 1.00 44.08 488 GLU A N 1
ATOM 3828 C CA . GLU A 1 493 ? -24.745 3.812 -35.900 1.00 40.47 488 GLU A CA 1
ATOM 3829 C C . GLU A 1 493 ? -24.200 2.549 -36.553 1.00 33.20 488 GLU A C 1
ATOM 3830 O O . GLU A 1 493 ? -23.558 1.729 -35.892 1.00 23.70 488 GLU A O 1
ATOM 3836 N N . GLY A 1 494 ? -24.455 2.379 -37.861 1.00 38.34 489 GLY A N 1
ATOM 3837 C CA . GLY A 1 494 ? -23.933 1.222 -38.568 1.00 32.60 489 GLY A CA 1
ATOM 3838 C C . GLY A 1 494 ? -22.425 1.263 -38.762 1.00 38.14 489 GLY A C 1
ATOM 3839 O O . GLY A 1 494 ? -21.772 0.219 -38.760 1.00 30.52 489 GLY A O 1
ATOM 3840 N N . PHE A 1 495 ? -21.850 2.460 -38.950 1.00 35.10 490 PHE A N 1
ATOM 3841 C CA . PHE A 1 495 ? -20.389 2.571 -38.972 1.00 36.08 490 PHE A CA 1
ATOM 3842 C C . PHE A 1 495 ? -19.803 2.167 -37.626 1.00 32.10 490 PHE A C 1
ATOM 3843 O O . PHE A 1 495 ? -18.838 1.401 -37.552 1.00 23.48 490 PHE A O 1
ATOM 3851 N N . ILE A 1 496 ? -20.384 2.694 -36.548 1.00 39.55 491 ILE A N 1
ATOM 3852 C CA . ILE A 1 496 ? -19.877 2.441 -35.205 1.00 36.73 491 ILE A CA 1
ATOM 3853 C C . ILE A 1 496 ? -19.985 0.961 -34.875 1.00 37.79 491 ILE A C 1
ATOM 3854 O O . ILE A 1 496 ? -19.021 0.338 -34.402 1.00 25.79 491 ILE A O 1
ATOM 3859 N N . ASN A 1 497 ? -21.149 0.364 -35.163 1.00 45.25 492 ASN A N 1
ATOM 3860 C CA . ASN A 1 497 ? -21.359 -1.055 -34.873 1.00 42.91 492 ASN A CA 1
ATOM 3861 C C . ASN A 1 497 ? -20.460 -1.932 -35.726 1.00 39.26 492 ASN A C 1
ATOM 3862 O O . ASN A 1 497 ? -19.972 -2.969 -35.258 1.00 29.43 492 ASN A O 1
ATOM 3867 N N . PHE A 1 498 ? -20.246 -1.536 -36.986 1.00 42.26 493 PHE A N 1
ATOM 3868 C CA . PHE A 1 498 ? -19.302 -2.241 -37.845 1.00 39.62 493 PHE A CA 1
ATOM 3869 C C . PHE A 1 498 ? -17.922 -2.269 -37.204 1.00 37.01 493 PHE A C 1
ATOM 3870 O O . PHE A 1 498 ? -17.301 -3.329 -37.076 1.00 24.34 493 PHE A O 1
ATOM 3878 N N . SER A 1 499 ? -17.437 -1.092 -36.790 1.00 41.93 494 SER A N 1
ATOM 3879 C CA . SER A 1 499 ? -16.158 -0.988 -36.095 1.00 43.05 494 SER A CA 1
ATOM 3880 C C . SER A 1 499 ? -16.120 -1.898 -34.870 1.00 42.57 494 SER A C 1
ATOM 3881 O O . SER A 1 499 ? -15.207 -2.719 -34.732 1.00 31.84 494 SER A O 1
ATOM 3884 N N . LYS A 1 500 ? -17.116 -1.763 -33.971 1.00 47.72 495 LYS A N 1
ATOM 3885 C CA . LYS A 1 500 ? -17.198 -2.608 -32.770 1.00 46.91 495 LYS A CA 1
ATOM 3886 C C . LYS A 1 500 ? -17.110 -4.092 -33.100 1.00 44.13 495 LYS A C 1
ATOM 3887 O O . LYS A 1 500 ? -16.430 -4.856 -32.403 1.00 31.79 495 LYS A O 1
ATOM 3893 N N . ARG A 1 501 ? -17.840 -4.530 -34.130 1.00 38.00 496 ARG A N 1
ATOM 3894 C CA . ARG A 1 501 ? -17.869 -5.950 -34.439 1.00 39.38 496 ARG A CA 1
ATOM 3895 C C . ARG A 1 501 ? -16.533 -6.437 -34.984 1.00 38.88 496 ARG A C 1
ATOM 3896 O O . ARG A 1 501 ? -16.253 -7.638 -34.928 1.00 25.20 496 ARG A O 1
ATOM 3904 N N . MET A 1 502 ? -15.704 -5.519 -35.492 1.00 40.78 497 MET A N 1
ATOM 3905 C CA . MET A 1 502 ? -14.433 -5.826 -36.141 1.00 40.81 497 MET A CA 1
ATOM 3906 C C . MET A 1 502 ? -13.250 -5.772 -35.185 1.00 36.61 497 MET A C 1
ATOM 3907 O O . MET A 1 502 ? -12.194 -6.336 -35.485 1.00 27.72 497 MET A O 1
ATOM 3912 N N . GLN A 1 503 ? -13.425 -5.126 -34.030 1.00 39.97 498 GLN A N 1
ATOM 3913 C CA . GLN A 1 503 ? -12.309 -4.810 -33.146 1.00 43.11 498 GLN A CA 1
ATOM 3914 C C . GLN A 1 503 ? -11.717 -6.060 -32.499 1.00 43.01 498 GLN A C 1
ATOM 3915 O O . GLN A 1 503 ? -10.501 -6.136 -32.284 1.00 27.77 498 GLN A O 1
ATOM 3921 N N . ASN A 1 504 ? -12.556 -7.039 -32.167 1.00 45.53 499 ASN A N 1
ATOM 3922 C CA . ASN A 1 504 ? -12.100 -8.214 -31.436 1.00 40.19 499 ASN A CA 1
ATOM 3923 C C . ASN A 1 504 ? -12.864 -9.455 -31.877 1.00 35.56 499 ASN A C 1
ATOM 3924 O O . ASN A 1 504 ? -13.438 -10.184 -31.068 1.00 21.83 499 ASN A O 1
ATOM 3929 N N . SER A 1 505 ? -12.888 -9.693 -33.184 1.00 39.54 500 SER A N 1
ATOM 3930 C CA . SER A 1 505 ? -13.648 -10.804 -33.715 1.00 37.25 500 SER A CA 1
ATOM 3931 C C . SER A 1 505 ? -12.838 -12.090 -33.596 1.00 38.93 500 SER A C 1
ATOM 3932 O O . SER A 1 505 ? -11.604 -12.077 -33.545 1.00 29.40 500 SER A O 1
ATOM 3935 N N . ILE A 1 506 ? -13.560 -13.208 -33.532 1.00 38.91 501 ILE A N 1
ATOM 3936 C CA . ILE A 1 506 ? -12.906 -14.507 -33.482 1.00 39.76 501 ILE A CA 1
ATOM 3937 C C . ILE A 1 506 ? -12.093 -14.739 -34.753 1.00 34.62 501 ILE A C 1
ATOM 3938 O O . ILE A 1 506 ? -11.020 -15.349 -34.711 1.00 27.42 501 ILE A O 1
ATOM 3943 N N . SER A 1 507 ? -12.545 -14.185 -35.883 1.00 40.33 502 SER A N 1
ATOM 3944 C CA . SER A 1 507 ? -11.807 -14.350 -37.138 1.00 41.07 502 SER A CA 1
ATOM 3945 C C . SER A 1 507 ? -10.485 -13.577 -37.130 1.00 36.41 502 SER A C 1
ATOM 3946 O O . SER A 1 507 ? -9.498 -14.011 -37.748 1.00 22.32 502 SER A O 1
ATOM 3949 N N . LEU A 1 508 ? -10.457 -12.419 -36.462 1.00 40.71 503 LEU A N 1
ATOM 3950 C CA . LEU A 1 508 ? -9.226 -11.639 -36.321 1.00 41.23 503 LEU A CA 1
ATOM 3951 C C . LEU A 1 508 ? -8.238 -12.350 -35.416 1.00 36.32 503 LEU A C 1
ATOM 3952 O O . LEU A 1 508 ? -7.040 -12.433 -35.717 1.00 25.61 503 LEU A O 1
ATOM 3957 N N . ASN A 1 509 ? -8.732 -12.847 -34.277 1.00 43.04 504 ASN A N 1
ATOM 3958 C CA . ASN A 1 509 ? -7.874 -13.537 -33.320 1.00 41.81 504 ASN A CA 1
ATOM 3959 C C . ASN A 1 509 ? -7.409 -14.887 -33.857 1.00 41.26 504 ASN A C 1
ATOM 3960 O O . ASN A 1 509 ? -6.263 -15.287 -33.633 1.00 22.32 504 ASN A O 1
ATOM 3965 N N . PHE A 1 510 ? -8.269 -15.574 -34.613 1.00 41.43 505 PHE A N 1
ATOM 3966 C CA . PHE A 1 510 ? -7.822 -16.772 -35.314 1.00 43.10 505 PHE A CA 1
ATOM 3967 C C . PHE A 1 510 ? -6.706 -16.450 -36.297 1.00 41.54 505 PHE A C 1
ATOM 3968 O O . PHE A 1 510 ? -5.731 -17.202 -36.408 1.00 26.12 505 PHE A O 1
ATOM 3976 N N . THR A 1 511 ? -6.846 -15.334 -37.026 1.00 45.77 506 THR A N 1
ATOM 3977 C CA . THR A 1 511 ? -5.807 -14.895 -37.953 1.00 38.76 506 THR A CA 1
ATOM 3978 C C . THR A 1 511 ? -4.473 -14.702 -37.235 1.00 38.11 506 THR A C 1
ATOM 3979 O O . THR A 1 511 ? -3.431 -15.150 -37.726 1.00 28.85 506 THR A O 1
ATOM 3983 N N . VAL A 1 512 ? -4.492 -14.067 -36.051 1.00 45.75 507 VAL A N 1
ATOM 3984 C CA . VAL A 1 512 ? -3.266 -13.874 -35.274 1.00 41.96 507 VAL A CA 1
ATOM 3985 C C . VAL A 1 512 ? -2.747 -15.209 -34.748 1.00 39.02 507 VAL A C 1
ATOM 3986 O O . VAL A 1 512 ? -1.549 -15.502 -34.846 1.00 23.99 507 VAL A O 1
ATOM 3990 N N . ALA A 1 513 ? -3.644 -16.050 -34.210 1.00 42.18 508 ALA A N 1
ATOM 3991 C CA . ALA A 1 513 ? -3.235 -17.363 -33.703 1.00 38.66 508 ALA A CA 1
ATOM 3992 C C . ALA A 1 513 ? -2.584 -18.204 -34.795 1.00 39.19 508 ALA A C 1
ATOM 3993 O O . ALA A 1 513 ? -1.577 -18.882 -34.555 1.00 27.17 508 ALA A O 1
ATOM 3995 N N . LYS A 1 514 ? -3.150 -18.153 -36.006 1.00 43.93 509 LYS A N 1
ATOM 3996 C CA . LYS A 1 514 ? -2.656 -18.940 -37.129 1.00 47.09 509 LYS A CA 1
ATOM 3997 C C . LYS A 1 514 ? -1.293 -18.444 -37.606 1.00 41.97 509 LYS A C 1
ATOM 3998 O O . LYS A 1 514 ? -0.418 -19.244 -37.953 1.00 31.64 509 LYS A O 1
ATOM 4004 N N . ILE A 1 515 ? -1.099 -17.127 -37.635 1.00 44.18 510 ILE A N 1
ATOM 4005 C CA . ILE A 1 515 ? 0.203 -16.565 -37.981 1.00 42.66 510 ILE A CA 1
ATOM 4006 C C . ILE A 1 515 ? 1.262 -17.012 -36.985 1.00 38.51 510 ILE A C 1
ATOM 4007 O O . ILE A 1 515 ? 2.387 -17.383 -37.362 1.00 26.48 510 ILE A O 1
ATOM 4012 N N . LEU A 1 516 ? 0.935 -16.938 -35.696 1.00 41.09 511 LEU A N 1
ATOM 4013 C CA . LEU A 1 516 ? 1.888 -17.332 -34.668 1.00 38.75 511 LEU A CA 1
ATOM 4014 C C . LEU A 1 516 ? 2.254 -18.804 -34.810 1.00 34.38 511 LEU A C 1
ATOM 4015 O O . LEU A 1 516 ? 3.432 -19.164 -34.809 1.00 26.24 511 LEU A O 1
ATOM 4020 N N . GLN A 1 517 ? 1.248 -19.659 -35.003 1.00 39.95 512 GLN A N 1
ATOM 4021 C CA . GLN A 1 517 ? 1.483 -21.098 -35.061 1.00 40.38 512 GLN A CA 1
ATOM 4022 C C . GLN A 1 517 ? 2.425 -21.456 -36.201 1.00 37.35 512 GLN A C 1
ATOM 4023 O O . GLN A 1 517 ? 3.404 -22.184 -36.008 1.00 31.36 512 GLN A O 1
ATOM 4029 N N . ILE A 1 518 ? 2.130 -20.957 -37.405 1.00 40.77 513 ILE A N 1
ATOM 4030 C CA . ILE A 1 518 ? 2.959 -21.254 -38.570 1.00 44.53 513 ILE A CA 1
ATOM 4031 C C . ILE A 1 518 ? 4.340 -20.629 -38.413 1.00 46.22 513 ILE A C 1
ATOM 4032 O O . ILE A 1 518 ? 5.364 -21.256 -38.724 1.00 36.17 513 ILE A O 1
ATOM 4037 N N . SER A 1 519 ? 4.394 -19.397 -37.890 1.00 44.62 514 SER A N 1
ATOM 4038 C CA . SER A 1 519 ? 5.683 -18.766 -37.613 1.00 47.20 514 SER A CA 1
ATOM 4039 C C . SER A 1 519 ? 6.565 -19.635 -36.719 1.00 41.86 514 SER A C 1
ATOM 4040 O O . SER A 1 519 ? 7.766 -19.760 -36.972 1.00 30.80 514 SER A O 1
ATOM 4043 N N . THR A 1 520 ? 5.996 -20.227 -35.651 1.00 39.70 515 THR A N 1
ATOM 4044 C CA . THR A 1 520 ? 6.844 -21.002 -34.740 1.00 47.22 515 THR A CA 1
ATOM 4045 C C . THR A 1 520 ? 7.166 -22.383 -35.296 1.00 42.29 515 THR A C 1
ATOM 4046 O O . THR A 1 520 ? 8.238 -22.922 -35.017 1.00 32.04 515 THR A O 1
ATOM 4050 N N . ILE A 1 521 ? 6.268 -22.957 -36.093 1.00 50.70 516 ILE A N 1
ATOM 4051 C CA . ILE A 1 521 ? 6.532 -24.256 -36.708 1.00 51.94 516 ILE A CA 1
ATOM 4052 C C . ILE A 1 521 ? 7.653 -24.138 -37.728 1.00 49.44 516 ILE A C 1
ATOM 4053 O O . ILE A 1 521 ? 8.647 -24.866 -37.669 1.00 38.13 516 ILE A O 1
ATOM 4058 N N . LEU A 1 522 ? 7.494 -23.237 -38.695 1.00 59.83 517 LEU A N 1
ATOM 4059 C CA . LEU A 1 522 ? 8.638 -22.766 -39.457 1.00 61.30 517 LEU A CA 1
ATOM 4060 C C . LEU A 1 522 ? 9.551 -21.986 -38.513 1.00 70.71 517 LEU A C 1
ATOM 4061 O O . LEU A 1 522 ? 9.224 -21.750 -37.353 1.00 80.26 517 LEU A O 1
ATOM 4066 N N . GLY A 1 523 ? 10.715 -21.597 -38.986 1.00 73.29 518 GLY A N 1
ATOM 4067 C CA . GLY A 1 523 ? 11.586 -20.900 -38.057 1.00 70.44 518 GLY A CA 1
ATOM 4068 C C . GLY A 1 523 ? 11.577 -19.394 -38.204 1.00 62.74 518 GLY A C 1
ATOM 4069 O O . GLY A 1 523 ? 12.554 -18.730 -37.849 1.00 56.31 518 GLY A O 1
ATOM 4070 N N . THR A 1 524 ? 10.468 -18.842 -38.697 1.00 68.48 519 THR A N 1
ATOM 4071 C CA . THR A 1 524 ? 10.432 -17.474 -39.221 1.00 67.91 519 THR A CA 1
ATOM 4072 C C . THR A 1 524 ? 10.064 -16.498 -38.111 1.00 64.14 519 THR A C 1
ATOM 4073 O O . THR A 1 524 ? 8.885 -16.264 -37.834 1.00 68.03 519 THR A O 1
ATOM 4077 N N . ASP A 1 525 ? 11.079 -15.908 -37.489 1.00 73.10 520 ASP A N 1
ATOM 4078 C CA . ASP A 1 525 ? 10.886 -14.951 -36.405 1.00 82.40 520 ASP A CA 1
ATOM 4079 C C . ASP A 1 525 ? 10.613 -13.538 -36.905 1.00 74.82 520 ASP A C 1
ATOM 4080 O O . ASP A 1 525 ? 10.348 -12.653 -36.081 1.00 60.65 520 ASP A O 1
ATOM 4085 N N . GLY A 1 526 ? 10.670 -13.309 -38.223 1.00 72.83 521 GLY A N 1
ATOM 4086 C CA . GLY A 1 526 ? 10.385 -11.980 -38.744 1.00 67.59 521 GLY A CA 1
ATOM 4087 C C . GLY A 1 526 ? 9.008 -11.486 -38.345 1.00 66.03 521 GLY A C 1
ATOM 4088 O O . GLY A 1 526 ? 8.845 -10.349 -37.895 1.00 67.59 521 GLY A O 1
ATOM 4089 N N . TYR A 1 527 ? 8.003 -12.350 -38.470 1.00 63.55 522 TYR A N 1
ATOM 4090 C CA . TYR A 1 527 ? 6.633 -11.965 -38.154 1.00 66.61 522 TYR A CA 1
ATOM 4091 C C . TYR A 1 527 ? 6.329 -12.072 -36.667 1.00 65.14 522 TYR A C 1
ATOM 4092 O O . TYR A 1 527 ? 5.485 -11.325 -36.154 1.00 53.17 522 TYR A O 1
ATOM 4101 N N . LEU A 1 528 ? 7.001 -12.989 -35.969 1.00 69.77 523 LEU A N 1
ATOM 4102 C CA . LEU A 1 528 ? 6.637 -13.309 -34.592 1.00 65.66 523 LEU A CA 1
ATOM 4103 C C . LEU A 1 528 ? 6.702 -12.083 -33.684 1.00 63.83 523 LEU A C 1
ATOM 4104 O O . LEU A 1 528 ? 5.818 -11.877 -32.847 1.00 56.94 523 LEU A O 1
ATOM 4109 N N . ASN A 1 529 ? 7.738 -11.252 -33.844 1.00 70.65 524 ASN A N 1
ATOM 4110 C CA . ASN A 1 529 ? 7.947 -10.106 -32.958 1.00 68.84 524 ASN A CA 1
ATOM 4111 C C . ASN A 1 529 ? 6.868 -9.038 -33.122 1.00 64.62 524 ASN A C 1
ATOM 4112 O O . ASN A 1 529 ? 6.574 -8.299 -32.176 1.00 54.69 524 ASN A O 1
ATOM 4117 N N . TYR A 1 530 ? 6.293 -8.915 -34.318 1.00 70.06 525 TYR A N 1
ATOM 4118 C CA . TYR A 1 530 ? 5.228 -7.941 -34.521 1.00 61.60 525 TYR A CA 1
ATOM 4119 C C . TYR A 1 530 ? 3.944 -8.379 -33.827 1.00 51.61 525 TYR A C 1
ATOM 4120 O O . TYR A 1 530 ? 3.221 -7.549 -33.260 1.00 32.22 525 TYR A O 1
ATOM 4129 N N . PHE A 1 531 ? 3.647 -9.679 -33.861 1.00 50.58 526 PHE A N 1
ATOM 4130 C CA . PHE A 1 531 ? 2.384 -10.177 -33.337 1.00 50.17 526 PHE A CA 1
ATOM 4131 C C . PHE A 1 531 ? 2.427 -10.449 -31.841 1.00 48.63 526 PHE A C 1
ATOM 4132 O O . PHE A 1 531 ? 1.400 -10.306 -31.163 1.00 37.21 526 PHE A O 1
ATOM 4140 N N . ILE A 1 532 ? 3.599 -10.787 -31.302 1.00 54.50 527 ILE A N 1
ATOM 4141 C CA . ILE A 1 532 ? 3.772 -10.740 -29.855 1.00 52.34 527 ILE A CA 1
ATOM 4142 C C . ILE A 1 532 ? 3.487 -9.332 -29.346 1.00 52.05 527 ILE A C 1
ATOM 4143 O O . ILE A 1 532 ? 2.809 -9.145 -28.326 1.00 38.37 527 ILE A O 1
ATOM 4148 N N . HIS A 1 533 ? 3.980 -8.317 -30.065 1.00 52.82 528 HIS A N 1
ATOM 4149 C CA . HIS A 1 533 ? 3.746 -6.941 -29.643 1.00 48.59 528 HIS A CA 1
ATOM 4150 C C . HIS A 1 533 ? 2.263 -6.566 -29.703 1.00 44.18 528 HIS A C 1
ATOM 4151 O O . HIS A 1 533 ? 1.800 -5.769 -28.882 1.00 43.69 528 HIS A O 1
ATOM 4158 N N . TYR A 1 534 ? 1.505 -7.133 -30.650 1.00 45.68 529 TYR A N 1
ATOM 4159 C CA . TYR A 1 534 ? 0.055 -6.922 -30.668 1.00 40.70 529 TYR A CA 1
ATOM 4160 C C . TYR A 1 534 ? -0.607 -7.517 -29.426 1.00 42.21 529 TYR A C 1
ATOM 4161 O O . TYR A 1 534 ? -1.506 -6.905 -28.837 1.00 30.45 529 TYR A O 1
ATOM 4170 N N . LEU A 1 535 ? -0.181 -8.719 -29.019 1.00 51.05 530 LEU A N 1
ATOM 4171 C CA . LEU A 1 535 ? -0.814 -9.383 -27.878 1.00 47.72 530 LEU A CA 1
ATOM 4172 C C . LEU A 1 535 ? -0.618 -8.590 -26.587 1.00 45.28 530 LEU A C 1
ATOM 4173 O O . LEU A 1 535 ? -1.563 -8.386 -25.820 1.00 37.04 530 LEU A O 1
ATOM 4178 N N . LYS A 1 536 ? 0.617 -8.159 -26.318 1.00 52.44 531 LYS A N 1
ATOM 4179 C CA . LYS A 1 536 ? 0.908 -7.404 -25.103 1.00 51.29 531 LYS A CA 1
ATOM 4180 C C . LYS A 1 536 ? 0.285 -6.016 -25.139 1.00 52.65 531 LYS A C 1
ATOM 4181 O O . LYS A 1 536 ? 0.034 -5.427 -24.084 1.00 50.59 531 LYS A O 1
ATOM 4187 N N . THR A 1 537 ? 0.009 -5.499 -26.338 1.00 58.09 532 THR A N 1
ATOM 4188 C CA . THR A 1 537 ? -0.713 -4.239 -26.490 1.00 54.82 532 THR A CA 1
ATOM 4189 C C . THR A 1 537 ? -2.217 -4.391 -26.224 1.00 53.46 532 THR A C 1
ATOM 4190 O O . THR A 1 537 ? -2.861 -3.445 -25.758 1.00 45.58 532 THR A O 1
ATOM 4194 N N . ASN A 1 538 ? -2.799 -5.558 -26.499 1.00 51.95 533 ASN A N 1
ATOM 4195 C CA . ASN A 1 538 ? -4.251 -5.705 -26.495 1.00 46.62 533 ASN A CA 1
ATOM 4196 C C . ASN A 1 538 ? -4.693 -6.821 -25.581 1.00 42.36 533 ASN A C 1
ATOM 4197 O O . ASN A 1 538 ? -5.675 -7.522 -25.855 1.00 34.71 533 ASN A O 1
ATOM 4202 N N . GLU A 1 539 ? -3.991 -6.972 -24.458 1.00 47.63 534 GLU A N 1
ATOM 4203 C CA . GLU A 1 539 ? -4.325 -8.023 -23.507 1.00 48.96 534 GLU A CA 1
ATOM 4204 C C . GLU A 1 539 ? -5.792 -7.981 -23.108 1.00 47.91 534 GLU A C 1
ATOM 4205 O O . GLU A 1 539 ? -6.439 -9.030 -22.992 1.00 36.09 534 GLU A O 1
ATOM 4211 N N . ALA A 1 540 ? -6.340 -6.775 -22.908 1.00 53.15 535 ALA A N 1
ATOM 4212 C CA . ALA A 1 540 ? -7.728 -6.657 -22.464 1.00 50.41 535 ALA A CA 1
ATOM 4213 C C . ALA A 1 540 ? -8.687 -7.279 -23.469 1.00 46.42 535 ALA A C 1
ATOM 4214 O O . ALA A 1 540 ? -9.700 -7.877 -23.079 1.00 34.10 535 ALA A O 1
ATOM 4216 N N . LEU A 1 541 ? -8.382 -7.151 -24.771 1.00 48.02 536 LEU A N 1
ATOM 4217 C CA . LEU A 1 541 ? -9.220 -7.772 -25.798 1.00 43.42 536 LEU A CA 1
ATOM 4218 C C . LEU A 1 541 ? -9.011 -9.280 -25.854 1.00 45.36 536 LEU A C 1
ATOM 4219 O O . LEU A 1 541 ? -9.980 -10.040 -25.959 1.00 35.35 536 LEU A O 1
ATOM 4224 N N . ILE A 1 542 ? -7.747 -9.724 -25.785 1.00 52.57 537 ILE A N 1
ATOM 4225 C CA . ILE A 1 542 ? -7.416 -11.149 -25.874 1.00 46.74 537 ILE A CA 1
ATOM 4226 C C . ILE A 1 542 ? -8.191 -11.951 -24.830 1.00 43.49 537 ILE A C 1
ATOM 4227 O O . ILE A 1 542 ? -8.617 -13.086 -25.080 1.00 31.06 537 ILE A O 1
ATOM 4232 N N . VAL A 1 543 ? -8.394 -11.357 -23.651 1.00 46.79 538 VAL A N 1
ATOM 4233 C CA . VAL A 1 543 ? -9.042 -12.001 -22.509 1.00 53.48 538 VAL A CA 1
ATOM 4234 C C . VAL A 1 543 ? -10.552 -11.793 -22.509 1.00 48.28 538 VAL A C 1
ATOM 4235 O O . VAL A 1 543 ? -11.266 -12.439 -21.723 1.00 33.28 538 VAL A O 1
ATOM 4239 N N . SER A 1 544 ? -11.064 -10.926 -23.382 1.00 51.15 539 SER A N 1
ATOM 4240 C CA . SER A 1 544 ? -12.487 -10.649 -23.462 1.00 42.88 539 SER A CA 1
ATOM 4241 C C . SER A 1 544 ? -13.179 -11.677 -24.348 1.00 41.59 539 SER A C 1
ATOM 4242 O O . SER A 1 544 ? -12.569 -12.607 -24.877 1.00 32.45 539 SER A O 1
ATOM 4245 N N . ASP A 1 545 ? -14.485 -11.512 -24.494 1.00 50.04 540 ASP A N 1
ATOM 4246 C CA . ASP A 1 545 ? -15.265 -12.343 -25.387 1.00 46.85 540 ASP A CA 1
ATOM 4247 C C . ASP A 1 545 ? -15.206 -11.763 -26.786 1.00 46.29 540 ASP A C 1
ATOM 4248 O O . ASP A 1 545 ? -15.318 -10.545 -26.976 1.00 36.19 540 ASP A O 1
ATOM 4253 N N . TYR A 1 546 ? -15.002 -12.648 -27.755 1.00 49.82 541 TYR A N 1
ATOM 4254 C CA . TYR A 1 546 ? -14.821 -12.276 -29.149 1.00 47.27 541 TYR A CA 1
ATOM 4255 C C . TYR A 1 546 ? -16.172 -12.210 -29.860 1.00 47.44 541 TYR A C 1
ATOM 4256 O O . TYR A 1 546 ? -17.087 -12.981 -29.558 1.00 34.65 541 TYR A O 1
ATOM 4265 N N . THR A 1 547 ? -16.299 -11.266 -30.787 1.00 50.87 542 THR A N 1
ATOM 4266 C CA . THR A 1 547 ? -17.477 -11.207 -31.631 1.00 44.86 542 THR A CA 1
ATOM 4267 C C . THR A 1 547 ? -17.355 -12.239 -32.756 1.00 40.25 542 THR A C 1
ATOM 4268 O O . THR A 1 547 ? -16.268 -12.719 -33.084 1.00 31.08 542 THR A O 1
ATOM 4272 N N . ASP A 1 548 ? -18.503 -12.618 -33.309 1.00 40.82 543 ASP A N 1
ATOM 4273 C CA . ASP A 1 548 ? -18.579 -13.643 -34.342 1.00 34.92 543 ASP A CA 1
ATOM 4274 C C . ASP A 1 548 ? -19.411 -13.096 -35.494 1.00 36.91 543 ASP A C 1
ATOM 4275 O O . ASP A 1 548 ? -20.622 -12.894 -35.360 1.00 31.97 543 ASP A O 1
ATOM 4280 N N . ASN A 1 549 ? -18.748 -12.879 -36.620 1.00 38.31 544 ASN A N 1
ATOM 4281 C CA . ASN A 1 549 ? -19.378 -12.457 -37.860 1.00 41.69 544 ASN A CA 1
ATOM 4282 C C . ASN A 1 549 ? -19.186 -13.483 -38.976 1.00 36.57 544 ASN A C 1
ATOM 4283 O O . ASN A 1 549 ? -19.433 -13.177 -40.154 1.00 24.24 544 ASN A O 1
ATOM 4288 N N . ARG A 1 550 ? -18.774 -14.697 -38.632 1.00 39.35 545 ARG A N 1
ATOM 4289 C CA . ARG A 1 550 ? -18.543 -15.719 -39.640 1.00 41.50 545 ARG A CA 1
ATOM 4290 C C . ARG A 1 550 ? -19.834 -16.068 -40.378 1.00 36.55 545 ARG A C 1
ATOM 4291 O O . ARG A 1 550 ? -20.932 -15.999 -39.823 1.00 26.74 545 ARG A O 1
ATOM 4299 N N . ASP A 1 551 ? -19.672 -16.468 -41.642 1.00 44.72 546 ASP A N 1
ATOM 4300 C CA . ASP A 1 551 ? -20.762 -16.778 -42.573 1.00 43.31 546 ASP A CA 1
ATOM 4301 C C . ASP A 1 551 ? -20.902 -18.294 -42.682 1.00 33.07 546 ASP A C 1
ATOM 4302 O O . ASP A 1 551 ? -20.168 -18.936 -43.428 1.00 25.27 546 ASP A O 1
ATOM 4307 N N . PHE A 1 552 ? -21.847 -18.858 -41.926 1.00 39.55 547 PHE A N 1
ATOM 4308 C CA . PHE A 1 552 ? -22.203 -20.270 -41.974 1.00 39.94 547 PHE A CA 1
ATOM 4309 C C . PHE A 1 552 ? -23.455 -20.524 -42.805 1.00 38.43 547 PHE A C 1
ATOM 4310 O O . PHE A 1 552 ? -24.061 -21.593 -42.691 1.00 28.45 547 PHE A O 1
ATOM 4318 N N . LYS A 1 553 ? -23.847 -19.569 -43.634 1.00 42.41 548 LYS A N 1
ATOM 4319 C CA . LYS A 1 553 ? -25.129 -19.585 -44.324 1.00 42.42 548 LYS A CA 1
ATOM 4320 C C . LYS A 1 553 ? -25.026 -19.643 -45.841 1.00 36.44 548 LYS A C 1
ATOM 4321 O O . LYS A 1 553 ? -25.856 -20.297 -46.476 1.00 24.78 548 LYS A O 1
ATOM 4327 N N . SER A 1 554 ? -24.038 -18.964 -46.441 1.00 42.20 549 SER A N 1
ATOM 4328 C CA . SER A 1 554 ? -24.015 -18.785 -47.893 1.00 43.66 549 SER A CA 1
ATOM 4329 C C . SER A 1 554 ? -23.998 -20.111 -48.642 1.00 37.88 549 SER A C 1
ATOM 4330 O O . SER A 1 554 ? -24.582 -20.211 -49.724 1.00 34.42 549 SER A O 1
ATOM 4333 N N . GLU A 1 555 ? -23.361 -21.148 -48.085 1.00 42.96 550 GLU A N 1
ATOM 4334 C CA . GLU A 1 555 ? -23.344 -22.437 -48.773 1.00 43.22 550 GLU A CA 1
ATOM 4335 C C . GLU A 1 555 ? -24.678 -23.163 -48.687 1.00 43.92 550 GLU A C 1
ATOM 4336 O O . GLU A 1 555 ? -24.812 -24.242 -49.281 1.00 23.35 550 GLU A O 1
ATOM 4342 N N . TRP A 1 556 ? -25.657 -22.585 -47.979 1.00 49.10 551 TRP A N 1
ATOM 4343 C CA . TRP A 1 556 ? -26.995 -23.146 -47.807 1.00 44.84 551 TRP A CA 1
ATOM 4344 C C . TRP A 1 556 ? -28.066 -22.333 -48.512 1.00 46.84 551 TRP A C 1
ATOM 4345 O O . TRP A 1 556 ? -29.256 -22.627 -48.346 1.00 40.54 551 TRP A O 1
ATOM 4356 N N . ASN A 1 557 ? -27.674 -21.312 -49.274 1.00 50.79 552 ASN A N 1
ATOM 4357 C CA . ASN A 1 557 ? -28.628 -20.395 -49.886 1.00 48.11 552 ASN A CA 1
ATOM 4358 C C . ASN A 1 557 ? -29.512 -21.142 -50.870 1.00 45.16 552 ASN A C 1
ATOM 4359 O O . ASN A 1 557 ? -29.017 -21.752 -51.821 1.00 35.75 552 ASN A O 1
ATOM 4364 N N . GLY A 1 558 ? -30.823 -21.119 -50.619 1.00 60.56 553 GLY A N 1
ATOM 4365 C CA . GLY A 1 558 ? -31.762 -21.862 -51.430 1.00 63.67 553 GLY A CA 1
ATOM 4366 C C . GLY A 1 558 ? -31.913 -23.307 -51.034 1.00 68.80 553 GLY A C 1
ATOM 4367 O O . GLY A 1 558 ? -32.684 -24.035 -51.675 1.00 68.23 553 GLY A O 1
ATOM 4368 N N . LEU A 1 559 ? -31.192 -23.750 -50.007 1.00 67.86 554 LEU A N 1
ATOM 4369 C CA . LEU A 1 559 ? -31.335 -25.085 -49.450 1.00 56.17 554 LEU A CA 1
ATOM 4370 C C . LEU A 1 559 ? -31.850 -24.970 -48.029 1.00 48.05 554 LEU A C 1
ATOM 4371 O O . LEU A 1 559 ? -31.761 -23.916 -47.395 1.00 40.13 554 LEU A O 1
ATOM 4376 N N . GLU A 1 560 ? -32.391 -26.076 -47.534 1.00 52.32 555 GLU A N 1
ATOM 4377 C CA . GLU A 1 560 ? -32.762 -26.176 -46.132 1.00 51.64 555 GLU A CA 1
ATOM 4378 C C . GLU A 1 560 ? -31.537 -26.641 -45.355 1.00 47.74 555 GLU A C 1
ATOM 4379 O O . GLU A 1 560 ? -30.979 -27.707 -45.649 1.00 34.45 555 GLU A O 1
ATOM 4385 N N . LYS A 1 561 ? -31.110 -25.835 -44.379 1.00 56.48 556 LYS A N 1
ATOM 4386 C CA . LYS A 1 561 ? -29.967 -26.204 -43.550 1.00 57.28 556 LYS A CA 1
ATOM 4387 C C . LYS A 1 561 ? -30.313 -27.379 -42.645 1.00 56.69 556 LYS A C 1
ATOM 4388 O O . LYS A 1 561 ? -31.294 -27.345 -41.897 1.00 52.11 556 LYS A O 1
ATOM 4394 N N . ILE A 1 562 ? -29.505 -28.431 -42.737 1.00 62.53 557 ILE A N 1
ATOM 4395 C CA . ILE A 1 562 ? -29.630 -29.626 -41.921 1.00 53.61 557 ILE A CA 1
ATOM 4396 C C . ILE A 1 562 ? -28.298 -29.854 -41.229 1.00 56.27 557 ILE A C 1
ATOM 4397 O O . ILE A 1 562 ? -27.285 -29.228 -41.553 1.00 44.60 557 ILE A O 1
ATOM 4402 N N . ASP A 1 563 ? -28.312 -30.782 -40.276 1.00 61.94 558 ASP A N 1
ATOM 4403 C CA . ASP A 1 563 ? -27.090 -31.226 -39.618 1.00 55.95 558 ASP A CA 1
ATOM 4404 C C . ASP A 1 563 ? -26.243 -32.001 -40.617 1.00 50.58 558 ASP A C 1
ATOM 4405 O O . ASP A 1 563 ? -26.645 -33.065 -41.097 1.00 43.89 558 ASP A O 1
ATOM 4410 N N . CYS A 1 564 ? -25.090 -31.437 -40.955 1.00 48.92 559 CYS A N 1
ATOM 4411 C CA . CYS A 1 564 ? -24.153 -32.016 -41.903 1.00 57.78 559 CYS A CA 1
ATOM 4412 C C . CYS A 1 564 ? -22.764 -31.843 -41.301 1.00 58.43 559 CYS A C 1
ATOM 4413 O O . CYS A 1 564 ? -22.616 -31.385 -40.162 1.00 51.93 559 CYS A O 1
ATOM 4416 N N . ILE A 1 565 ? -21.746 -32.216 -42.079 1.00 53.88 560 ILE A N 1
ATOM 4417 C CA . ILE A 1 565 ? -20.377 -31.944 -41.686 1.00 49.00 560 ILE A CA 1
ATOM 4418 C C . ILE A 1 565 ? -20.151 -30.433 -41.544 1.00 47.02 560 ILE A C 1
ATOM 4419 O O . ILE A 1 565 ? -20.812 -29.603 -42.183 1.00 38.33 560 ILE A O 1
ATOM 4424 N N . ASP A 1 566 ? -19.193 -30.088 -40.698 1.00 48.27 561 ASP A N 1
ATOM 4425 C CA . ASP A 1 566 ? -18.852 -28.718 -40.373 1.00 42.82 561 ASP A CA 1
ATOM 4426 C C . ASP A 1 566 ? -17.356 -28.520 -40.589 1.00 40.27 561 ASP A C 1
ATOM 4427 O O . ASP A 1 566 ? -16.570 -29.458 -40.437 1.00 26.82 561 ASP A O 1
ATOM 4432 N N . VAL A 1 567 ? -16.963 -27.306 -40.965 1.00 44.09 562 VAL A N 1
ATOM 4433 C CA . VAL A 1 567 ? -15.546 -26.978 -40.794 1.00 42.49 562 VAL A CA 1
ATOM 4434 C C . VAL A 1 567 ? -15.207 -27.047 -39.306 1.00 40.43 562 VAL A C 1
ATOM 4435 O O . VAL A 1 567 ? -15.981 -26.552 -38.461 1.00 24.03 562 VAL A O 1
ATOM 4439 N N . PRO A 1 568 ? -14.134 -27.706 -38.931 1.00 44.11 563 PRO A N 1
ATOM 4440 C CA . PRO A 1 568 ? -13.828 -27.956 -37.504 1.00 41.98 563 PRO A CA 1
ATOM 4441 C C . PRO A 1 568 ? -13.142 -26.787 -36.806 1.00 45.10 563 PRO A C 1
ATOM 4442 O O . PRO A 1 568 ? -11.959 -26.834 -36.418 1.00 37.87 563 PRO A O 1
ATOM 4446 N N . VAL A 1 569 ? -13.903 -25.721 -36.601 1.00 43.90 564 VAL A N 1
ATOM 4447 C CA . VAL A 1 569 ? -13.406 -24.570 -35.863 1.00 49.89 564 VAL A CA 1
ATOM 4448 C C . VAL A 1 569 ? -13.311 -24.941 -34.392 1.00 42.42 564 VAL A C 1
ATOM 4449 O O . VAL A 1 569 ? -14.032 -25.818 -33.906 1.00 25.79 564 VAL A O 1
ATOM 4453 N N . ASN A 1 570 ? -12.405 -24.263 -33.676 1.00 43.48 565 ASN A N 1
ATOM 4454 C CA . ASN A 1 570 ? -12.228 -24.438 -32.226 1.00 47.01 565 ASN A CA 1
ATOM 4455 C C . ASN A 1 570 ? -11.942 -23.060 -31.626 1.00 43.98 565 ASN A C 1
ATOM 4456 O O . ASN A 1 570 ? -10.790 -22.614 -31.583 1.00 32.56 565 ASN A O 1
ATOM 4461 N N . ASP A 1 571 ? -12.999 -22.400 -31.150 1.00 39.21 566 ASP A N 1
ATOM 4462 C CA . ASP A 1 571 ? -12.877 -20.995 -30.767 1.00 43.07 566 ASP A CA 1
ATOM 4463 C C . ASP A 1 571 ? -12.176 -20.819 -29.428 1.00 36.97 566 ASP A C 1
ATOM 4464 O O . ASP A 1 571 ? -11.441 -19.837 -29.236 1.00 23.12 566 ASP A O 1
ATOM 4469 N N . VAL A 1 572 ? -12.381 -21.748 -28.493 1.00 44.26 567 VAL A N 1
ATOM 4470 C CA . VAL A 1 572 ? -11.712 -21.631 -27.202 1.00 46.46 567 VAL A CA 1
ATOM 4471 C C . VAL A 1 572 ? -10.208 -21.865 -27.336 1.00 40.07 567 VAL A C 1
ATOM 4472 O O . VAL A 1 572 ? -9.407 -21.217 -26.658 1.00 26.43 567 VAL A O 1
ATOM 4476 N N . ALA A 1 573 ? -9.797 -22.772 -28.228 1.00 46.18 568 ALA A N 1
ATOM 4477 C CA . ALA A 1 573 ? -8.370 -23.005 -28.426 1.00 42.54 568 ALA A CA 1
ATOM 4478 C C . ALA A 1 573 ? -7.683 -21.756 -28.972 1.00 38.29 568 ALA A C 1
ATOM 4479 O O . ALA A 1 573 ? -6.562 -21.427 -28.572 1.00 33.69 568 ALA A O 1
ATOM 4481 N N . THR A 1 574 ? -8.351 -21.047 -29.881 1.00 38.37 569 THR A N 1
ATOM 4482 C CA . THR A 1 574 ? -7.833 -19.783 -30.402 1.00 36.37 569 THR A CA 1
ATOM 4483 C C . THR A 1 574 ? -7.485 -18.827 -29.272 1.00 39.43 569 THR A C 1
ATOM 4484 O O . THR A 1 574 ? -6.389 -18.265 -29.237 1.00 26.31 569 THR A O 1
ATOM 4488 N N . LYS A 1 575 ? -8.406 -18.651 -28.316 1.00 40.52 570 LYS A N 1
ATOM 4489 C CA . LYS A 1 575 ? -8.111 -17.770 -27.192 1.00 41.40 570 LYS A CA 1
ATOM 4490 C C . LYS A 1 575 ? -6.934 -18.289 -26.371 1.00 39.01 570 LYS A C 1
ATOM 4491 O O . LYS A 1 575 ? -6.066 -17.513 -25.950 1.00 29.29 570 LYS A O 1
ATOM 4497 N N . LEU A 1 576 ? -6.879 -19.609 -26.153 1.00 41.87 571 LEU A N 1
ATOM 4498 C CA . LEU A 1 576 ? -5.832 -20.184 -25.320 1.00 41.87 571 LEU A CA 1
ATOM 4499 C C . LEU A 1 576 ? -4.476 -20.086 -25.996 1.00 39.09 571 LEU A C 1
ATOM 4500 O O . LEU A 1 576 ? -3.458 -19.863 -25.325 1.00 29.47 571 LEU A O 1
ATOM 4505 N N . LYS A 1 577 ? -4.443 -20.273 -27.320 1.00 42.99 572 LYS A N 1
ATOM 4506 C CA . LYS A 1 577 ? -3.204 -20.093 -28.065 1.00 44.61 572 LYS A CA 1
ATOM 4507 C C . LYS A 1 577 ? -2.648 -18.699 -27.837 1.00 38.94 572 LYS A C 1
ATOM 4508 O O . LYS A 1 577 ? -1.451 -18.528 -27.588 1.00 30.12 572 LYS A O 1
ATOM 4514 N N . LEU A 1 578 ? -3.521 -17.685 -27.899 1.00 46.57 573 LEU A N 1
ATOM 4515 C CA . LEU A 1 578 ? -3.072 -16.307 -27.726 1.00 41.90 573 LEU A CA 1
ATOM 4516 C C . LEU A 1 578 ? -2.613 -16.058 -26.295 1.00 35.36 573 LEU A C 1
ATOM 4517 O O . LEU A 1 578 ? -1.631 -15.343 -26.069 1.00 34.43 573 LEU A O 1
ATOM 4522 N N . LEU A 1 579 ? -3.292 -16.662 -25.319 1.00 43.00 574 LEU A N 1
ATOM 4523 C CA . LEU A 1 579 ? -2.795 -16.622 -23.946 1.00 44.48 574 LEU A CA 1
ATOM 4524 C C . LEU A 1 579 ? -1.423 -17.268 -23.847 1.00 41.35 574 LEU A C 1
ATOM 4525 O O . LEU A 1 579 ? -0.494 -16.687 -23.265 1.00 35.06 574 LEU A O 1
ATOM 4530 N N . VAL A 1 580 ? -1.271 -18.464 -24.430 1.00 41.16 575 VAL A N 1
ATOM 4531 C CA . VAL A 1 580 ? 0.022 -19.153 -24.407 1.00 44.66 575 VAL A CA 1
ATOM 4532 C C . VAL A 1 580 ? 1.128 -18.202 -24.842 1.00 40.08 575 VAL A C 1
ATOM 4533 O O . VAL A 1 580 ? 2.116 -17.993 -24.130 1.00 28.07 575 VAL A O 1
ATOM 4537 N N . TYR A 1 581 ? 0.967 -17.602 -26.020 1.00 41.12 576 TYR A N 1
ATOM 4538 C CA . TYR A 1 581 ? 2.016 -16.729 -26.531 1.00 46.32 576 TYR A CA 1
ATOM 4539 C C . TYR A 1 581 ? 2.172 -15.493 -25.653 1.00 43.37 576 TYR A C 1
ATOM 4540 O O . TYR A 1 581 ? 3.288 -15.011 -25.444 1.00 28.61 576 TYR A O 1
ATOM 4549 N N . SER A 1 582 ? 1.065 -14.988 -25.105 1.00 46.49 577 SER A N 1
ATOM 4550 C CA . SER A 1 582 ? 1.132 -13.839 -24.209 1.00 43.42 577 SER A CA 1
ATOM 4551 C C . SER A 1 582 ? 1.926 -14.171 -22.952 1.00 44.53 577 SER A C 1
ATOM 4552 O O . SER A 1 582 ? 2.671 -13.328 -22.435 1.00 33.55 577 SER A O 1
ATOM 4555 N N . ILE A 1 583 ? 1.780 -15.400 -22.454 1.00 47.82 578 ILE A N 1
ATOM 4556 C CA . ILE A 1 583 ? 2.455 -15.822 -21.229 1.00 48.13 578 ILE A CA 1
ATOM 4557 C C . ILE A 1 583 ? 3.931 -16.099 -21.489 1.00 42.31 578 ILE A C 1
ATOM 4558 O O . ILE A 1 583 ? 4.803 -15.628 -20.756 1.00 31.37 578 ILE A O 1
ATOM 4563 N N . VAL A 1 584 ? 4.220 -16.870 -22.538 1.00 45.84 579 VAL A N 1
ATOM 4564 C CA . VAL A 1 584 ? 5.596 -17.135 -22.957 1.00 47.43 579 VAL A CA 1
ATOM 4565 C C . VAL A 1 584 ? 6.416 -15.850 -22.970 1.00 50.17 579 VAL A C 1
ATOM 4566 O O . VAL A 1 584 ? 7.557 -15.812 -22.489 1.00 37.20 579 VAL A O 1
ATOM 4570 N N . PHE A 1 585 ? 5.839 -14.769 -23.501 1.00 51.65 580 PHE A N 1
ATOM 4571 C CA . PHE A 1 585 ? 6.553 -13.509 -23.668 1.00 56.17 580 PHE A CA 1
ATOM 4572 C C . PHE A 1 585 ? 6.144 -12.460 -22.632 1.00 52.98 580 PHE A C 1
ATOM 4573 O O . PHE A 1 585 ? 6.290 -11.258 -22.864 1.00 48.46 580 PHE A O 1
ATOM 4581 N N . GLU A 1 586 ? 5.655 -12.907 -21.476 1.00 54.19 581 GLU A N 1
ATOM 4582 C CA . GLU A 1 586 ? 5.429 -12.030 -20.332 1.00 54.70 581 GLU A CA 1
ATOM 4583 C C . GLU A 1 586 ? 6.717 -11.950 -19.517 1.00 54.55 581 GLU A C 1
ATOM 4584 O O . GLU A 1 586 ? 7.320 -12.981 -19.198 1.00 43.07 581 GLU A O 1
ATOM 4590 N N . ASP A 1 587 ? 7.154 -10.722 -19.213 1.00 64.70 582 ASP A N 1
ATOM 4591 C CA . ASP A 1 587 ? 8.421 -10.512 -18.524 1.00 64.19 582 ASP A CA 1
ATOM 4592 C C . ASP A 1 587 ? 8.280 -10.087 -17.070 1.00 61.80 582 ASP A C 1
ATOM 4593 O O . ASP A 1 587 ? 9.272 -10.142 -16.332 1.00 64.71 582 ASP A O 1
ATOM 4598 N N . GLN A 1 588 ? 7.092 -9.662 -16.640 1.00 70.12 583 GLN A N 1
ATOM 4599 C CA . GLN A 1 588 ? 6.918 -9.133 -15.292 1.00 70.47 583 GLN A CA 1
ATOM 4600 C C . GLN A 1 588 ? 6.115 -10.046 -14.375 1.00 70.47 583 GLN A C 1
ATOM 4601 O O . GLN A 1 588 ? 6.619 -10.445 -13.326 1.00 67.62 583 GLN A O 1
ATOM 4607 N N . ASP A 1 589 ? 4.880 -10.390 -14.744 1.00 71.49 584 ASP A N 1
ATOM 4608 C CA . ASP A 1 589 ? 4.042 -11.222 -13.877 1.00 70.46 584 ASP A CA 1
ATOM 4609 C C . ASP A 1 589 ? 3.017 -11.925 -14.758 1.00 65.03 584 ASP A C 1
ATOM 4610 O O . ASP A 1 589 ? 2.130 -11.277 -15.324 1.00 65.35 584 ASP A O 1
ATOM 4615 N N . ALA A 1 590 ? 3.135 -13.249 -14.864 1.00 58.92 585 ALA A N 1
ATOM 4616 C CA . ALA A 1 590 ? 2.278 -14.057 -15.725 1.00 60.49 585 ALA A CA 1
ATOM 4617 C C . ALA A 1 590 ? 1.087 -14.638 -14.979 1.00 57.10 585 ALA A C 1
ATOM 4618 O O . ALA A 1 590 ? 0.224 -15.259 -15.603 1.00 42.79 585 ALA A O 1
ATOM 4620 N N . SER A 1 591 ? 1.020 -14.426 -13.660 1.00 58.48 586 SER A N 1
ATOM 4621 C CA . SER A 1 591 ? 0.033 -15.098 -12.823 1.00 57.86 586 SER A CA 1
ATOM 4622 C C . SER A 1 591 ? -1.391 -14.710 -13.202 1.00 56.17 586 SER A C 1
ATOM 4623 O O . SER A 1 591 ? -2.290 -15.560 -13.227 1.00 49.78 586 SER A O 1
ATOM 4626 N N . ARG A 1 592 ? -1.614 -13.429 -13.490 1.00 58.32 587 ARG A N 1
ATOM 4627 C CA . ARG A 1 592 ? -2.927 -12.973 -13.934 1.00 53.28 587 ARG A CA 1
ATOM 4628 C C . ARG A 1 592 ? -3.347 -13.661 -15.234 1.00 47.43 587 ARG A C 1
ATOM 4629 O O . ARG A 1 592 ? -4.512 -14.041 -15.401 1.00 41.46 587 ARG A O 1
ATOM 4637 N N . LEU A 1 593 ? -2.414 -13.826 -16.171 1.00 55.76 588 LEU A N 1
ATOM 4638 C CA . LEU A 1 593 ? -2.757 -14.483 -17.429 1.00 55.07 588 LEU A CA 1
ATOM 4639 C C . LEU A 1 593 ? -2.988 -15.979 -17.239 1.00 53.05 588 LEU A C 1
ATOM 4640 O O . LEU A 1 593 ? -3.837 -16.568 -17.912 1.00 28.88 588 LEU A O 1
ATOM 4645 N N . LEU A 1 594 ? -2.242 -16.606 -16.323 1.00 54.98 589 LEU A N 1
ATOM 4646 C CA . LEU A 1 594 ? -2.426 -18.026 -16.052 1.00 51.79 589 LEU A CA 1
ATOM 4647 C C . LEU A 1 594 ? -3.748 -18.299 -15.349 1.00 50.75 589 LEU A C 1
ATOM 4648 O O . LEU A 1 594 ? -4.341 -19.364 -15.538 1.00 42.77 589 LEU A O 1
ATOM 4653 N N . LYS A 1 595 ? -4.221 -17.353 -14.539 1.00 57.03 590 LYS A N 1
ATOM 4654 C CA . LYS A 1 595 ? -5.536 -17.491 -13.930 1.00 52.61 590 LYS A CA 1
ATOM 4655 C C . LYS A 1 595 ? -6.633 -17.460 -14.987 1.00 49.12 590 LYS A C 1
ATOM 4656 O O . LYS A 1 595 ? -7.570 -18.267 -14.945 1.00 42.88 590 LYS A O 1
ATOM 4662 N N . VAL A 1 596 ? -6.529 -16.546 -15.951 1.00 50.77 591 VAL A N 1
ATOM 4663 C CA . VAL A 1 596 ? -7.469 -16.553 -17.067 1.00 45.40 591 VAL A CA 1
ATOM 4664 C C . VAL A 1 596 ? -7.378 -17.877 -17.817 1.00 47.66 591 VAL A C 1
ATOM 4665 O O . VAL A 1 596 ? -8.396 -18.512 -18.120 1.00 39.78 591 VAL A O 1
ATOM 4669 N N . PHE A 1 597 ? -6.150 -18.323 -18.097 1.00 53.03 592 PHE A N 1
ATOM 4670 C CA . PHE A 1 597 ? -5.926 -19.586 -18.797 1.00 47.13 592 PHE A CA 1
ATOM 4671 C C . PHE A 1 597 ? -6.639 -20.731 -18.091 1.00 43.77 592 PHE A C 1
ATOM 4672 O O . PHE A 1 597 ? -7.323 -21.546 -18.720 1.00 41.01 592 PHE A O 1
ATOM 4680 N N . ASN A 1 598 ? -6.488 -20.802 -16.774 1.00 45.85 593 ASN A N 1
ATOM 4681 C CA . ASN A 1 598 ? -6.999 -21.941 -16.023 1.00 49.45 593 ASN A CA 1
ATOM 4682 C C . ASN A 1 598 ? -8.521 -21.894 -15.867 1.00 50.13 593 ASN A C 1
ATOM 4683 O O . ASN A 1 598 ? -9.170 -22.946 -15.831 1.00 33.21 593 ASN A O 1
ATOM 4688 N N . LYS A 1 599 ? -9.106 -20.690 -15.785 1.00 54.53 594 LYS A N 1
ATOM 4689 C CA . LYS A 1 599 ? -10.560 -20.562 -15.782 1.00 54.81 594 LYS A CA 1
ATOM 4690 C C . LYS A 1 599 ? -11.160 -21.030 -17.107 1.00 49.64 594 LYS A C 1
ATOM 4691 O O . LYS A 1 599 ? -12.216 -21.671 -17.131 1.00 42.21 594 LYS A O 1
ATOM 4697 N N . ILE A 1 600 ? -10.486 -20.725 -18.216 1.00 45.63 595 ILE A N 1
ATOM 4698 C CA . ILE A 1 600 ? -10.975 -21.098 -19.536 1.00 43.57 595 ILE A CA 1
ATOM 4699 C C . ILE A 1 600 ? -10.883 -22.607 -19.753 1.00 50.80 595 ILE A C 1
ATOM 4700 O O . ILE A 1 600 ? -11.832 -23.229 -20.244 1.00 39.29 595 ILE A O 1
ATOM 4705 N N . THR A 1 601 ? -9.737 -23.220 -19.401 1.00 54.11 596 THR A N 1
ATOM 4706 C CA . THR A 1 601 ? -9.615 -24.675 -19.527 1.00 47.22 596 THR A CA 1
ATOM 4707 C C . THR A 1 601 ? -10.596 -25.399 -18.614 1.00 44.14 596 THR A C 1
ATOM 4708 O O . THR A 1 601 ? -11.030 -26.509 -18.927 1.00 36.19 596 THR A O 1
ATOM 4712 N N . SER A 1 602 ? -10.951 -24.795 -17.482 1.00 55.30 597 SER A N 1
ATOM 4713 C CA . SER A 1 602 ? -11.908 -25.423 -16.574 1.00 54.92 597 SER A CA 1
ATOM 4714 C C . SER A 1 602 ? -13.298 -25.573 -17.192 1.00 52.23 597 SER A C 1
ATOM 4715 O O . SER A 1 602 ? -14.099 -26.368 -16.696 1.00 47.38 597 SER A O 1
ATOM 4718 N N . ASN A 1 603 ? -13.602 -24.842 -18.271 1.00 54.20 598 ASN A N 1
ATOM 4719 C CA . ASN A 1 603 ? -14.946 -24.826 -18.848 1.00 53.80 598 ASN A CA 1
ATOM 4720 C C . ASN A 1 603 ? -14.916 -24.965 -20.369 1.00 47.31 598 ASN A C 1
ATOM 4721 O O . ASN A 1 603 ? -15.797 -24.443 -21.058 1.00 44.15 598 ASN A O 1
ATOM 4726 N N . ALA A 1 604 ? -13.936 -25.703 -20.905 1.00 49.15 599 ALA A N 1
ATOM 4727 C CA . ALA A 1 604 ? -13.489 -25.554 -22.289 1.00 48.28 599 ALA A CA 1
ATOM 4728 C C . ALA A 1 604 ? -14.230 -26.401 -23.335 1.00 60.87 599 ALA A C 1
ATOM 4729 O O . ALA A 1 604 ? -14.247 -26.010 -24.512 1.00 73.81 599 ALA A O 1
ATOM 4731 N N . LYS A 1 605 ? -14.797 -27.557 -22.979 1.00 46.56 600 LYS A N 1
ATOM 4732 C CA . LYS A 1 605 ? -15.563 -28.401 -23.936 1.00 48.24 600 LYS A CA 1
ATOM 4733 C C . LYS A 1 605 ? -14.686 -29.034 -25.026 1.00 42.67 600 LYS A C 1
ATOM 4734 O O . LYS A 1 605 ? -15.042 -29.039 -26.202 1.00 40.93 600 LYS A O 1
ATOM 4740 N N . PHE A 1 606 ? -13.580 -29.655 -24.616 1.00 49.34 601 PHE A N 1
ATOM 4741 C CA . PHE A 1 606 ? -12.568 -30.164 -25.535 1.00 46.53 601 PHE A CA 1
ATOM 4742 C C . PHE A 1 606 ? -12.621 -31.684 -25.709 1.00 42.08 601 PHE A C 1
ATOM 4743 O O . PHE A 1 606 ? -13.203 -32.423 -24.908 1.00 26.00 601 PHE A O 1
ATOM 4751 N N . SER A 1 607 ? -11.984 -32.137 -26.790 1.00 52.08 602 SER A N 1
ATOM 4752 C CA . SER A 1 607 ? -11.592 -33.533 -26.951 1.00 46.70 602 SER A CA 1
ATOM 4753 C C . SER A 1 607 ? -10.585 -33.953 -25.878 1.00 43.77 602 SER A C 1
ATOM 4754 O O . SER A 1 607 ? -9.927 -33.122 -25.240 1.00 31.03 602 SER A O 1
ATOM 4757 N N . VAL A 1 608 ? -10.454 -35.274 -25.700 1.00 46.82 603 VAL A N 1
ATOM 4758 C CA . VAL A 1 608 ? -9.503 -35.799 -24.720 1.00 36.36 603 VAL A CA 1
ATOM 4759 C C . VAL A 1 608 ? -8.120 -35.217 -24.963 1.00 37.79 603 VAL A C 1
ATOM 4760 O O . VAL A 1 608 ? -7.465 -34.717 -24.039 1.00 29.14 603 VAL A O 1
ATOM 4764 N N . PHE A 1 609 ? -7.675 -35.228 -26.225 1.00 42.51 604 PHE A N 1
ATOM 4765 C CA . PHE A 1 609 ? -6.316 -34.785 -26.507 1.00 38.91 604 PHE A CA 1
ATOM 4766 C C . PHE A 1 609 ? -6.140 -33.302 -26.221 1.00 36.61 604 PHE A C 1
ATOM 4767 O O . PHE A 1 609 ? -5.130 -32.893 -25.634 1.00 26.69 604 PHE A O 1
ATOM 4775 N N . ASP A 1 610 ? -7.107 -32.479 -26.638 1.00 44.33 605 ASP A N 1
ATOM 4776 C CA . ASP A 1 610 ? -7.003 -31.045 -26.391 1.00 44.93 605 ASP A CA 1
ATOM 4777 C C . ASP A 1 610 ? -7.019 -30.730 -24.899 1.00 37.52 605 ASP A C 1
ATOM 4778 O O . ASP A 1 610 ? -6.325 -29.810 -24.463 1.00 25.99 605 ASP A O 1
ATOM 4783 N N . ASN A 1 611 ? -7.778 -31.488 -24.098 1.00 45.13 606 ASN A N 1
ATOM 4784 C CA . ASN A 1 611 ? -7.727 -31.288 -22.648 1.00 47.70 606 ASN A CA 1
ATOM 4785 C C . ASN A 1 611 ? -6.330 -31.583 -22.100 1.00 45.27 606 ASN A C 1
ATOM 4786 O O . ASN A 1 611 ? -5.836 -30.863 -21.228 1.00 27.73 606 ASN A O 1
ATOM 4791 N N . LEU A 1 612 ? -5.665 -32.625 -22.621 1.00 42.66 607 LEU A N 1
ATOM 4792 C CA . LEU A 1 612 ? -4.301 -32.920 -22.197 1.00 40.64 607 LEU A CA 1
ATOM 4793 C C . LEU A 1 612 ? -3.323 -31.853 -22.685 1.00 40.22 607 LEU A C 1
ATOM 4794 O O . LEU A 1 612 ? -2.460 -31.398 -21.928 1.00 28.34 607 LEU A O 1
ATOM 4799 N N . LEU A 1 613 ? -3.454 -31.440 -23.947 1.00 44.01 608 LEU A N 1
ATOM 4800 C CA . LEU A 1 613 ? -2.567 -30.433 -24.523 1.00 42.52 608 LEU A CA 1
ATOM 4801 C C . LEU A 1 613 ? -2.505 -29.178 -23.658 1.00 42.16 608 LEU A C 1
ATOM 4802 O O . LEU A 1 613 ? -1.418 -28.657 -23.370 1.00 28.82 608 LEU A O 1
ATOM 4807 N N . TYR A 1 614 ? -3.671 -28.668 -23.246 1.00 37.39 609 TYR A N 1
ATOM 4808 C CA . TYR A 1 614 ? -3.699 -27.385 -22.560 1.00 38.92 609 TYR A CA 1
ATOM 4809 C C . TYR A 1 614 ? -3.346 -27.520 -21.091 1.00 39.68 609 TYR A C 1
ATOM 4810 O O . TYR A 1 614 ? -2.858 -26.559 -20.491 1.00 27.91 609 TYR A O 1
ATOM 4819 N N . LYS A 1 615 ? -3.560 -28.705 -20.513 1.00 47.01 610 LYS A N 1
ATOM 4820 C CA . LYS A 1 615 ? -2.970 -29.000 -19.216 1.00 46.55 610 LYS A CA 1
ATOM 4821 C C . LYS A 1 615 ? -1.442 -29.052 -19.314 1.00 43.67 610 LYS A C 1
ATOM 4822 O O . LYS A 1 615 ? -0.740 -28.457 -18.487 1.00 31.83 610 LYS A O 1
ATOM 4828 N N . LEU A 1 616 ? -0.913 -29.743 -20.331 1.00 40.56 611 LEU A N 1
ATOM 4829 C CA . LEU A 1 616 ? 0.525 -29.714 -20.584 1.00 41.88 611 LEU A CA 1
ATOM 4830 C C . LEU A 1 616 ? 1.022 -28.279 -20.711 1.00 38.98 611 LEU A C 1
ATOM 4831 O O . LEU A 1 616 ? 1.985 -27.888 -20.045 1.00 30.06 611 LEU A O 1
ATOM 4836 N N . TYR A 1 617 ? 0.342 -27.465 -21.532 1.00 40.25 612 TYR A N 1
ATOM 4837 C CA . TYR A 1 617 ? 0.728 -26.063 -21.672 1.00 40.92 612 TYR A CA 1
ATOM 4838 C C . TYR A 1 617 ? 0.729 -25.358 -20.319 1.00 41.92 612 TYR A C 1
ATOM 4839 O O . TYR A 1 617 ? 1.714 -24.716 -19.940 1.00 31.02 612 TYR A O 1
ATOM 4848 N N . PHE A 1 618 ? -0.352 -25.510 -19.558 1.00 45.37 613 PHE A N 1
ATOM 4849 C CA . PHE A 1 618 ? -0.467 -24.806 -18.286 1.00 43.69 613 PHE A CA 1
ATOM 4850 C C . PHE A 1 618 ? 0.689 -25.159 -17.355 1.00 45.50 613 PHE A C 1
ATOM 4851 O O . PHE A 1 618 ? 1.312 -24.275 -16.756 1.00 37.97 613 PHE A O 1
ATOM 4859 N N . ASN A 1 619 ? 0.990 -26.454 -17.223 1.00 50.79 614 ASN A N 1
ATOM 4860 C CA . ASN A 1 619 ? 2.097 -26.874 -16.372 1.00 48.93 614 ASN A CA 1
ATOM 4861 C C . ASN A 1 619 ? 3.420 -26.328 -16.882 1.00 46.70 614 ASN A C 1
ATOM 4862 O O . ASN A 1 619 ? 4.308 -25.978 -16.088 1.00 33.10 614 ASN A O 1
ATOM 4867 N N . LEU A 1 620 ? 3.569 -26.257 -18.210 1.00 46.72 615 LEU A N 1
ATOM 4868 C CA . LEU A 1 620 ? 4.817 -25.797 -18.806 1.00 44.00 615 LEU A CA 1
ATOM 4869 C C . LEU A 1 620 ? 5.050 -24.325 -18.508 1.00 43.05 615 LEU A C 1
ATOM 4870 O O . LEU A 1 620 ? 6.169 -23.919 -18.168 1.00 34.18 615 LEU A O 1
ATOM 4875 N N . LEU A 1 621 ? 3.996 -23.514 -18.616 1.00 44.17 616 LEU A N 1
ATOM 4876 C CA . LEU A 1 621 ? 4.127 -22.077 -18.431 1.00 42.40 616 LEU A CA 1
ATOM 4877 C C . LEU A 1 621 ? 4.290 -21.722 -16.961 1.00 35.45 616 LEU A C 1
ATOM 4878 O O . LEU A 1 621 ? 5.063 -20.822 -16.623 1.00 33.15 616 LEU A O 1
ATOM 4883 N N . LYS A 1 622 ? 3.575 -22.433 -16.078 1.00 49.68 617 LYS A N 1
ATOM 4884 C CA . LYS A 1 622 ? 3.680 -22.190 -14.640 1.00 54.59 617 LYS A CA 1
ATOM 4885 C C . LYS A 1 622 ? 5.099 -22.445 -14.140 1.00 51.62 617 LYS A C 1
ATOM 4886 O O . LYS A 1 622 ? 5.633 -21.684 -13.324 1.00 40.72 617 LYS A O 1
ATOM 4892 N N . ILE A 1 623 ? 5.729 -23.502 -14.651 1.00 54.96 618 ILE A N 1
ATOM 4893 C CA . ILE A 1 623 ? 7.067 -23.902 -14.236 1.00 55.88 618 ILE A CA 1
ATOM 4894 C C . ILE A 1 623 ? 8.132 -22.956 -14.777 1.00 49.73 618 ILE A C 1
ATOM 4895 O O . ILE A 1 623 ? 9.156 -22.729 -14.125 1.00 44.25 618 ILE A O 1
ATOM 4900 N N . THR A 1 624 ? 7.914 -22.385 -15.958 1.00 50.52 619 THR A N 1
ATOM 4901 C CA . THR A 1 624 ? 8.896 -21.506 -16.587 1.00 48.88 619 THR A CA 1
ATOM 4902 C C . THR A 1 624 ? 8.648 -20.020 -16.351 1.00 46.65 619 THR A C 1
ATOM 4903 O O . THR A 1 624 ? 9.605 -19.244 -16.368 1.00 41.09 619 THR A O 1
ATOM 4907 N N . LYS A 1 625 ? 7.405 -19.601 -16.111 1.00 45.78 620 LYS A N 1
ATOM 4908 C CA . LYS A 1 625 ? 7.067 -18.182 -16.118 1.00 48.56 620 LYS A CA 1
ATOM 4909 C C . LYS A 1 625 ? 6.530 -17.689 -14.777 1.00 52.45 620 LYS A C 1
ATOM 4910 O O . LYS A 1 625 ? 6.081 -16.539 -14.687 1.00 50.93 620 LYS A O 1
ATOM 4916 N N . THR A 1 626 ? 6.544 -18.524 -13.740 1.00 53.97 621 THR A N 1
ATOM 4917 C CA . THR A 1 626 ? 6.145 -18.097 -12.410 1.00 52.39 621 THR A CA 1
ATOM 4918 C C . THR A 1 626 ? 7.158 -18.588 -11.393 1.00 52.86 621 THR A C 1
ATOM 4919 O O . THR A 1 626 ? 7.955 -19.489 -11.652 1.00 44.11 621 THR A O 1
ATOM 4923 N N . LYS A 1 627 ? 7.100 -17.970 -10.223 1.00 63.20 622 LYS A N 1
ATOM 4924 C CA . LYS A 1 627 ? 7.941 -18.331 -9.097 1.00 60.02 622 LYS A CA 1
ATOM 4925 C C . LYS A 1 627 ? 7.176 -19.343 -8.257 1.00 53.76 622 LYS A C 1
ATOM 4926 O O . LYS A 1 627 ? 6.101 -19.037 -7.732 1.00 45.05 622 LYS A O 1
ATOM 4932 N N . LEU A 1 628 ? 7.708 -20.558 -8.165 1.00 63.05 623 LEU A N 1
ATOM 4933 C CA . LEU A 1 628 ? 7.084 -21.638 -7.416 1.00 59.03 623 LEU A CA 1
ATOM 4934 C C . LEU A 1 628 ? 8.066 -22.173 -6.387 1.00 55.29 623 LEU A C 1
ATOM 4935 O O . LEU A 1 628 ? 9.284 -22.131 -6.588 1.00 49.93 623 LEU A O 1
ATOM 4940 N N . ASN A 1 629 ? 7.531 -22.676 -5.277 1.00 56.91 624 ASN A N 1
ATOM 4941 C CA . ASN A 1 629 ? 8.374 -23.430 -4.386 1.00 58.14 624 ASN A CA 1
ATOM 4942 C C . ASN A 1 629 ? 8.753 -24.722 -5.098 1.00 58.58 624 ASN A C 1
ATOM 4943 O O . ASN A 1 629 ? 8.144 -25.084 -6.109 1.00 42.67 624 ASN A O 1
ATOM 4948 N N . PRO A 1 630 ? 9.775 -25.425 -4.608 1.00 57.62 625 PRO A N 1
ATOM 4949 C CA . PRO A 1 630 ? 10.252 -26.601 -5.351 1.00 58.96 625 PRO A CA 1
ATOM 4950 C C . PRO A 1 630 ? 9.221 -27.724 -5.453 1.00 55.71 625 PRO A C 1
ATOM 4951 O O . PRO A 1 630 ? 9.258 -28.494 -6.421 1.00 45.01 625 PRO A O 1
ATOM 4955 N N . GLN A 1 631 ? 8.288 -27.830 -4.497 1.00 66.77 626 GLN A N 1
ATOM 4956 C CA . GLN A 1 631 ? 7.311 -28.920 -4.530 1.00 67.28 626 GLN A CA 1
ATOM 4957 C C . GLN A 1 631 ? 6.232 -28.690 -5.584 1.00 52.33 626 GLN A C 1
ATOM 4958 O O . GLN A 1 631 ? 5.815 -29.633 -6.262 1.00 50.59 626 GLN A O 1
ATOM 4964 N N . GLU A 1 632 ? 5.762 -27.449 -5.727 1.00 55.55 627 GLU A N 1
ATOM 4965 C CA . GLU A 1 632 ? 4.816 -27.140 -6.791 1.00 59.54 627 GLU A CA 1
ATOM 4966 C C . GLU A 1 632 ? 5.451 -27.378 -8.154 1.00 55.09 627 GLU A C 1
ATOM 4967 O O . GLU A 1 632 ? 4.830 -27.973 -9.043 1.00 45.05 627 GLU A O 1
ATOM 4973 N N . THR A 1 633 ? 6.705 -26.933 -8.322 1.00 58.74 628 THR A N 1
ATOM 4974 C CA . THR A 1 633 ? 7.465 -27.177 -9.549 1.00 53.65 628 THR A CA 1
ATOM 4975 C C . THR A 1 633 ? 7.493 -28.666 -9.897 1.00 54.90 628 THR A C 1
ATOM 4976 O O . THR A 1 633 ? 7.240 -29.067 -11.043 1.00 38.32 628 THR A O 1
ATOM 4980 N N . GLN A 1 634 ? 7.794 -29.502 -8.899 1.00 58.85 629 GLN A N 1
ATOM 4981 C CA . GLN A 1 634 ? 7.976 -30.927 -9.141 1.00 52.18 629 GLN A CA 1
ATOM 4982 C C . GLN A 1 634 ? 6.657 -31.606 -9.486 1.00 54.34 629 GLN A C 1
ATOM 4983 O O . GLN A 1 634 ? 6.625 -32.497 -10.343 1.00 48.71 629 GLN A O 1
ATOM 4989 N N . SER A 1 635 ? 5.553 -31.194 -8.851 1.00 57.78 630 SER A N 1
ATOM 4990 C CA . SER A 1 635 ? 4.266 -31.806 -9.182 1.00 58.13 630 SER A CA 1
ATOM 4991 C C . SER A 1 635 ? 3.870 -31.493 -10.620 1.00 48.97 630 SER A C 1
ATOM 4992 O O . SER A 1 635 ? 3.594 -32.401 -11.409 1.00 43.16 630 SER A O 1
ATOM 4995 N N . LEU A 1 636 ? 3.850 -30.208 -10.979 1.00 47.23 631 LEU A N 1
ATOM 4996 C CA . LEU A 1 636 ? 3.537 -29.830 -12.356 1.00 45.30 631 LEU A CA 1
ATOM 4997 C C . LEU A 1 636 ? 4.503 -30.474 -13.349 1.00 48.21 631 LEU A C 1
ATOM 4998 O O . LEU A 1 636 ? 4.099 -30.892 -14.443 1.00 34.70 631 LEU A O 1
ATOM 5003 N N . TYR A 1 637 ? 5.782 -30.587 -12.978 1.00 55.37 632 TYR A N 1
ATOM 5004 C CA . TYR A 1 637 ? 6.752 -31.129 -13.920 1.00 54.90 632 TYR A CA 1
ATOM 5005 C C . TYR A 1 637 ? 6.623 -32.642 -14.064 1.00 49.19 632 TYR A C 1
ATOM 5006 O O . TYR A 1 637 ? 6.851 -33.176 -15.159 1.00 36.03 632 TYR A O 1
ATOM 5015 N N . ASN A 1 638 ? 6.267 -33.340 -12.974 1.00 46.74 633 ASN A N 1
ATOM 5016 C CA . ASN A 1 638 ? 6.070 -34.787 -13.039 1.00 48.69 633 ASN A CA 1
ATOM 5017 C C . ASN A 1 638 ? 4.968 -35.150 -14.032 1.00 50.18 633 ASN A C 1
ATOM 5018 O O . ASN A 1 638 ? 5.085 -36.138 -14.766 1.00 36.27 633 ASN A O 1
ATOM 5023 N N . TYR A 1 639 ? 3.892 -34.354 -14.077 1.00 49.26 634 TYR A N 1
ATOM 5024 C CA . TYR A 1 639 ? 2.820 -34.644 -15.021 1.00 44.92 634 TYR A CA 1
ATOM 5025 C C . TYR A 1 639 ? 3.300 -34.506 -16.463 1.00 40.17 634 TYR A C 1
ATOM 5026 O O . TYR A 1 639 ? 2.933 -35.314 -17.324 1.00 33.61 634 TYR A O 1
ATOM 5035 N N . LEU A 1 640 ? 4.131 -33.494 -16.744 1.00 52.98 635 LEU A N 1
ATOM 5036 C CA . LEU A 1 640 ? 4.742 -33.378 -18.071 1.00 50.35 635 LEU A CA 1
ATOM 5037 C C . LEU A 1 640 ? 5.635 -34.580 -18.367 1.00 45.21 635 LEU A C 1
ATOM 5038 O O . LEU A 1 640 ? 5.625 -35.117 -19.478 1.00 33.94 635 LEU A O 1
ATOM 5043 N N . GLN A 1 641 ? 6.389 -35.034 -17.365 1.00 52.10 636 GLN A N 1
ATOM 5044 C CA . GLN A 1 641 ? 7.318 -36.140 -17.568 1.00 57.90 636 GLN A CA 1
ATOM 5045 C C . GLN A 1 641 ? 6.581 -37.437 -17.899 1.00 53.00 636 GLN A C 1
ATOM 5046 O O . GLN A 1 641 ? 7.011 -38.199 -18.772 1.00 35.63 636 GLN A O 1
ATOM 5052 N N . LYS A 1 642 ? 5.463 -37.700 -17.217 1.00 49.01 637 LYS A N 1
ATOM 5053 C CA . LYS A 1 642 ? 4.745 -38.949 -17.424 1.00 48.91 637 LYS A CA 1
ATOM 5054 C C . LYS A 1 642 ? 4.079 -39.000 -18.798 1.00 49.64 637 LYS A C 1
ATOM 5055 O O . LYS A 1 642 ? 3.913 -40.087 -19.362 1.00 39.05 637 LYS A O 1
ATOM 5061 N N . ASN A 1 643 ? 3.706 -37.842 -19.358 1.00 41.99 638 ASN A N 1
ATOM 5062 C CA . ASN A 1 643 ? 2.832 -37.786 -20.521 1.00 41.65 638 ASN A CA 1
ATOM 5063 C C . ASN A 1 643 ? 3.498 -37.269 -21.793 1.00 42.74 638 ASN A C 1
ATOM 5064 O O . ASN A 1 643 ? 2.893 -37.365 -22.866 1.00 31.71 638 ASN A O 1
ATOM 5069 N N . LEU A 1 644 ? 4.714 -36.722 -21.712 1.00 44.55 639 LEU A N 1
ATOM 5070 C CA . LEU A 1 644 ? 5.484 -36.384 -22.914 1.00 42.59 639 LEU A CA 1
ATOM 5071 C C . LEU A 1 644 ? 6.153 -37.659 -23.435 1.00 42.83 639 LEU A C 1
ATOM 5072 O O . LEU A 1 644 ? 7.366 -37.872 -23.342 1.00 35.10 639 LEU A O 1
ATOM 5077 N N . LYS A 1 645 ? 5.302 -38.536 -23.957 1.00 48.79 640 LYS A N 1
ATOM 5078 C CA . LYS A 1 645 ? 5.666 -39.848 -24.467 1.00 44.59 640 LYS A CA 1
ATOM 5079 C C . LYS A 1 645 ? 4.649 -40.204 -25.538 1.00 41.21 640 LYS A C 1
ATOM 5080 O O . LYS A 1 645 ? 3.451 -39.973 -25.347 1.00 35.49 640 LYS A O 1
ATOM 5086 N N . THR A 1 646 ? 5.119 -40.788 -26.648 1.00 42.99 641 THR A N 1
ATOM 5087 C CA . THR A 1 646 ? 4.189 -41.151 -27.718 1.00 52.02 641 THR A CA 1
ATOM 5088 C C . THR A 1 646 ? 3.122 -42.123 -27.234 1.00 44.09 641 THR A C 1
ATOM 5089 O O . THR A 1 646 ? 1.969 -42.043 -27.670 1.00 32.04 641 THR A O 1
ATOM 5093 N N . ASP A 1 647 ? 3.485 -43.034 -26.324 1.00 46.14 642 ASP A N 1
ATOM 5094 C CA . ASP A 1 647 ? 2.504 -43.965 -25.774 1.00 50.58 642 ASP A CA 1
ATOM 5095 C C . ASP A 1 647 ? 1.341 -43.242 -25.108 1.00 45.01 642 ASP A C 1
ATOM 5096 O O . ASP A 1 647 ? 0.235 -43.782 -25.056 1.00 33.15 642 ASP A O 1
ATOM 5101 N N . LYS A 1 648 ? 1.563 -42.023 -24.606 1.00 48.43 643 LYS A N 1
ATOM 5102 C CA . LYS A 1 648 ? 0.463 -41.224 -24.075 1.00 44.04 643 LYS A CA 1
ATOM 5103 C C . LYS A 1 648 ? -0.148 -40.311 -25.127 1.00 47.64 643 LYS A C 1
ATOM 5104 O O . LYS A 1 648 ? -1.364 -40.075 -25.116 1.00 39.53 643 LYS A O 1
ATOM 5110 N N . LEU A 1 649 ? 0.679 -39.776 -26.027 1.00 50.12 644 LEU A N 1
ATOM 5111 C CA . LEU A 1 649 ? 0.222 -38.771 -26.978 1.00 47.05 644 LEU A CA 1
ATOM 5112 C C . LEU A 1 649 ? -0.451 -39.367 -28.210 1.00 42.27 644 LEU A C 1
ATOM 5113 O O . LEU A 1 649 ? -1.095 -38.621 -28.943 1.00 31.53 644 LEU A O 1
ATOM 5118 N N . LYS A 1 650 ? -0.309 -40.683 -28.442 1.00 47.39 645 LYS A N 1
ATOM 5119 C CA . LYS A 1 650 ? -0.987 -41.408 -29.522 1.00 48.57 645 LYS A CA 1
ATOM 5120 C C . LYS A 1 650 ? -2.487 -41.165 -29.557 1.00 40.25 645 LYS A C 1
ATOM 5121 O O . LYS A 1 650 ? -3.115 -41.369 -30.600 1.00 34.97 645 LYS A O 1
ATOM 5127 N N . ILE A 1 651 ? -3.090 -40.789 -28.429 1.00 44.54 646 ILE A N 1
ATOM 5128 C CA . ILE A 1 651 ? -4.520 -40.529 -28.400 1.00 40.76 646 ILE A CA 1
ATOM 5129 C C . ILE A 1 651 ? -4.898 -39.355 -29.273 1.00 33.95 646 ILE A C 1
ATOM 5130 O O . ILE A 1 651 ? -6.084 -39.111 -29.494 1.00 33.09 646 ILE A O 1
ATOM 5135 N N . LEU A 1 652 ? -3.913 -38.589 -29.745 1.00 42.04 647 LEU A N 1
ATOM 5136 C CA . LEU A 1 652 ? -4.191 -37.575 -30.758 1.00 45.30 647 LEU A CA 1
ATOM 5137 C C . LEU A 1 652 ? -4.577 -38.212 -32.089 1.00 48.30 647 LEU A C 1
ATOM 5138 O O . LEU A 1 652 ? -5.192 -37.550 -32.932 1.00 26.95 647 LEU A O 1
ATOM 5143 N N . ILE A 1 653 ? -4.234 -39.480 -32.288 1.00 50.85 648 ILE A N 1
ATOM 5144 C CA . ILE A 1 653 ? -4.534 -40.181 -33.529 1.00 46.75 648 ILE A CA 1
ATOM 5145 C C . ILE A 1 653 ? -5.973 -40.678 -33.501 1.00 46.01 648 ILE A C 1
ATOM 5146 O O . ILE A 1 653 ? -6.347 -41.484 -32.633 1.00 37.80 648 ILE A O 1
ATOM 5151 N N . PRO A 1 654 ? -6.808 -40.215 -34.417 1.00 51.23 649 PRO A N 1
ATOM 5152 C CA . PRO A 1 654 ? -8.184 -40.699 -34.457 1.00 42.55 649 PRO A CA 1
ATOM 5153 C C . PRO A 1 654 ? -8.235 -42.086 -35.070 1.00 42.99 649 PRO A C 1
ATOM 5154 O O . PRO A 1 654 ? -7.405 -42.449 -35.908 1.00 29.11 649 PRO A O 1
ATOM 5158 N N . GLU A 1 655 ? -9.229 -42.872 -34.625 1.00 47.94 650 GLU A N 1
ATOM 5159 C CA . GLU A 1 655 ? -9.389 -44.226 -35.156 1.00 52.08 650 GLU A CA 1
ATOM 5160 C C . GLU A 1 655 ? -9.709 -44.217 -36.647 1.00 51.65 650 GLU A C 1
ATOM 5161 O O . GLU A 1 655 ? -9.423 -45.197 -37.343 1.00 40.20 650 GLU A O 1
ATOM 5167 N N . ASN A 1 656 ? -10.308 -43.134 -37.152 1.00 57.49 651 ASN A N 1
ATOM 5168 C CA . ASN A 1 656 ? -10.409 -42.901 -38.592 1.00 52.23 651 ASN A CA 1
ATOM 5169 C C . ASN A 1 656 ? -9.188 -42.093 -39.017 1.00 44.46 651 ASN A C 1
ATOM 5170 O O . ASN A 1 656 ? -9.173 -40.862 -38.903 1.00 31.63 651 ASN A O 1
ATOM 5175 N N . LEU A 1 657 ? -8.169 -42.789 -39.534 1.00 46.32 652 LEU A N 1
ATOM 5176 C CA . LEU A 1 657 ? -6.908 -42.137 -39.882 1.00 45.88 652 LEU A CA 1
ATOM 5177 C C . LEU A 1 657 ? -7.070 -41.060 -40.947 1.00 42.37 652 LEU A C 1
ATOM 5178 O O . LEU A 1 657 ? -6.238 -40.146 -41.021 1.00 36.88 652 LEU A O 1
ATOM 5183 N N . LEU A 1 658 ? -8.113 -41.143 -41.779 1.00 43.95 653 LEU A N 1
ATOM 5184 C CA . LEU A 1 658 ? -8.332 -40.137 -42.812 1.00 43.54 653 LEU A CA 1
ATOM 5185 C C . LEU A 1 658 ? -8.936 -38.839 -42.267 1.00 38.84 653 LEU A C 1
ATOM 5186 O O . LEU A 1 658 ? -8.918 -37.824 -42.976 1.00 27.11 653 LEU A O 1
ATOM 5191 N N . SER A 1 659 ? -9.450 -38.848 -41.030 1.00 44.34 654 SER A N 1
ATOM 5192 C CA . SER A 1 659 ? -9.967 -37.631 -40.411 1.00 41.58 654 SER A CA 1
ATOM 5193 C C . SER A 1 659 ? -8.894 -36.561 -40.298 1.00 44.01 654 SER A C 1
ATOM 5194 O O . SER A 1 659 ? -7.755 -36.831 -39.886 1.00 28.30 654 SER A O 1
ATOM 5197 N N . GLY A 1 660 ? -9.285 -35.331 -40.649 1.00 46.18 655 GLY A N 1
ATOM 5198 C CA . GLY A 1 660 ? -8.410 -34.175 -40.542 1.00 43.01 655 GLY A CA 1
ATOM 5199 C C . GLY A 1 660 ? -7.905 -33.883 -39.140 1.00 37.96 655 GLY A C 1
ATOM 5200 O O . GLY A 1 660 ? -6.936 -33.129 -38.994 1.00 33.92 655 GLY A O 1
ATOM 5201 N N . GLU A 1 661 ? -8.542 -34.447 -38.104 1.00 47.86 656 GLU A N 1
ATOM 5202 C CA . GLU A 1 661 ? -8.064 -34.242 -36.737 1.00 50.01 656 GLU A CA 1
ATOM 5203 C C . GLU A 1 661 ? -6.643 -34.721 -36.547 1.00 45.03 656 GLU A C 1
ATOM 5204 O O . GLU A 1 661 ? -5.982 -34.282 -35.602 1.00 31.84 656 GLU A O 1
ATOM 5210 N N . LEU A 1 662 ? -6.184 -35.659 -37.381 1.00 42.04 657 LEU A N 1
ATOM 5211 C CA . LEU A 1 662 ? -4.826 -36.160 -37.232 1.00 43.31 657 LEU A CA 1
ATOM 5212 C C . LEU A 1 662 ? -3.806 -35.046 -37.443 1.00 39.48 657 LEU A C 1
ATOM 5213 O O . LEU A 1 662 ? -2.914 -34.839 -36.614 1.00 27.47 657 LEU A O 1
ATOM 5218 N N . THR A 1 663 ? -3.938 -34.295 -38.537 1.00 44.35 658 THR A N 1
ATOM 5219 C CA . THR A 1 663 ? -2.972 -33.234 -38.787 1.00 45.81 658 THR A CA 1
ATOM 5220 C C . THR A 1 663 ? -3.249 -31.994 -37.944 1.00 42.28 658 THR A C 1
ATOM 5221 O O . THR A 1 663 ? -2.316 -31.247 -37.626 1.00 34.86 658 THR A O 1
ATOM 5225 N N . GLN A 1 664 ? -4.503 -31.780 -37.537 1.00 42.90 659 GLN A N 1
ATOM 5226 C CA . GLN A 1 664 ? -4.787 -30.705 -36.589 1.00 42.42 659 GLN A CA 1
ATOM 5227 C C . GLN A 1 664 ? -4.055 -30.928 -35.261 1.00 43.26 659 GLN A C 1
ATOM 5228 O O . GLN A 1 664 ? -3.362 -30.033 -34.756 1.00 24.47 659 GLN A O 1
ATOM 5234 N N . ASN A 1 665 ? -4.248 -32.109 -34.652 1.00 40.17 660 ASN A N 1
ATOM 5235 C CA . ASN A 1 665 ? -3.601 -32.409 -33.378 1.00 40.35 660 ASN A CA 1
ATOM 5236 C C . ASN A 1 665 ? -2.084 -32.462 -33.529 1.00 39.99 660 ASN A C 1
ATOM 5237 O O . ASN A 1 665 ? -1.348 -31.984 -32.659 1.00 29.54 660 ASN A O 1
ATOM 5242 N N . LEU A 1 666 ? -1.605 -33.073 -34.619 1.00 35.46 661 LEU A N 1
ATOM 5243 C CA . LEU A 1 666 ? -0.172 -33.203 -34.833 1.00 41.66 661 LEU A CA 1
ATOM 5244 C C . LEU A 1 666 ? 0.473 -31.831 -35.002 1.00 45.68 661 LEU A C 1
ATOM 5245 O O . LEU A 1 666 ? 1.569 -31.583 -34.477 1.00 33.39 661 LEU A O 1
ATOM 5250 N N . THR A 1 667 ? -0.216 -30.921 -35.707 1.00 48.98 662 THR A N 1
ATOM 5251 C CA . THR A 1 667 ? 0.258 -29.548 -35.848 1.00 42.90 662 THR A CA 1
ATOM 5252 C C . THR A 1 667 ? 0.359 -28.879 -34.484 1.00 40.72 662 THR A C 1
ATOM 5253 O O . THR A 1 667 ? 1.317 -28.146 -34.211 1.00 31.42 662 THR A O 1
ATOM 5257 N N . ASN A 1 668 ? -0.596 -29.163 -33.596 1.00 41.21 663 ASN A N 1
ATOM 5258 C CA . ASN A 1 668 ? -0.569 -28.557 -32.270 1.00 40.41 663 ASN A CA 1
ATOM 5259 C C . ASN A 1 668 ? 0.515 -29.176 -31.409 1.00 40.75 663 ASN A C 1
ATOM 5260 O O . ASN A 1 668 ? 1.158 -28.476 -30.614 1.00 36.19 663 ASN A O 1
ATOM 5265 N N . LEU A 1 669 ? 0.737 -30.485 -31.564 1.00 44.79 664 LEU A N 1
ATOM 5266 C CA . LEU A 1 669 ? 1.864 -31.123 -30.896 1.00 44.10 664 LEU A CA 1
ATOM 5267 C C . LEU A 1 669 ? 3.190 -30.522 -31.352 1.00 39.53 664 LEU A C 1
ATOM 5268 O O . LEU A 1 669 ? 4.074 -30.266 -30.524 1.00 28.97 664 LEU A O 1
ATOM 5273 N N . VAL A 1 670 ? 3.354 -30.299 -32.664 1.00 45.19 665 VAL A N 1
ATOM 5274 C CA . VAL A 1 670 ? 4.618 -29.749 -33.168 1.00 45.18 665 VAL A CA 1
ATOM 5275 C C . VAL A 1 670 ? 4.859 -28.371 -32.574 1.00 44.02 665 VAL A C 1
ATOM 5276 O O . VAL A 1 670 ? 5.970 -28.053 -32.130 1.00 31.05 665 VAL A O 1
ATOM 5280 N N . GLU A 1 671 ? 3.807 -27.535 -32.560 1.00 46.19 666 GLU A N 1
ATOM 5281 C CA . GLU A 1 671 ? 3.907 -26.188 -32.013 1.00 42.19 666 GLU A CA 1
ATOM 5282 C C . GLU A 1 671 ? 4.255 -26.234 -30.531 1.00 41.29 666 GLU A C 1
ATOM 5283 O O . GLU A 1 671 ? 5.097 -25.461 -30.050 1.00 28.32 666 GLU A O 1
ATOM 5289 N N . PHE A 1 672 ? 3.626 -27.157 -29.797 1.00 43.67 667 PHE A N 1
ATOM 5290 C CA . PHE A 1 672 ? 3.905 -27.300 -28.373 1.00 36.00 667 PHE A CA 1
ATOM 5291 C C . PHE A 1 672 ? 5.370 -27.656 -28.128 1.00 39.52 667 PHE A C 1
ATOM 5292 O O . PHE A 1 672 ? 5.986 -27.166 -27.175 1.00 31.85 667 PHE A O 1
ATOM 5300 N N . ILE A 1 673 ? 5.944 -28.512 -28.974 1.00 51.65 668 ILE A N 1
ATOM 5301 C CA . ILE A 1 673 ? 7.342 -28.899 -28.794 1.00 49.31 668 ILE A CA 1
ATOM 5302 C C . ILE A 1 673 ? 8.264 -27.740 -29.140 1.00 41.97 668 ILE A C 1
ATOM 5303 O O . ILE A 1 673 ? 9.295 -27.537 -28.490 1.00 34.48 668 ILE A O 1
ATOM 5308 N N . LYS A 1 674 ? 7.909 -26.961 -30.168 1.00 43.37 669 LYS A N 1
ATOM 5309 C CA . LYS A 1 674 ? 8.690 -25.767 -30.473 1.00 45.87 669 LYS A CA 1
ATOM 5310 C C . LYS A 1 674 ? 8.710 -24.814 -29.281 1.00 43.90 669 LYS A C 1
ATOM 5311 O O . LYS A 1 674 ? 9.743 -24.210 -28.975 1.00 43.68 669 LYS A O 1
ATOM 5317 N N . ILE A 1 675 ? 7.569 -24.672 -28.600 1.00 47.34 670 ILE A N 1
ATOM 5318 C CA . ILE A 1 675 ? 7.477 -23.788 -27.442 1.00 50.23 670 ILE A CA 1
ATOM 5319 C C . ILE A 1 675 ? 8.256 -24.364 -26.256 1.00 47.50 670 ILE A C 1
ATOM 5320 O O . ILE A 1 675 ? 8.919 -23.627 -25.512 1.00 37.37 670 ILE A O 1
ATOM 5325 N N . VAL A 1 676 ? 8.214 -25.689 -26.075 1.00 51.20 671 VAL A N 1
ATOM 5326 C CA . VAL A 1 676 ? 9.076 -26.333 -25.082 1.00 54.43 671 VAL A CA 1
ATOM 5327 C C . VAL A 1 676 ? 10.534 -25.940 -25.311 1.00 53.18 671 VAL A C 1
ATOM 5328 O O . VAL A 1 676 ? 11.261 -25.587 -24.373 1.00 41.85 671 VAL A O 1
ATOM 5332 N N . LYS A 1 677 ? 10.979 -25.989 -26.573 1.00 54.09 672 LYS A N 1
ATOM 5333 C CA . LYS A 1 677 ? 12.372 -25.673 -26.876 1.00 51.77 672 LYS A CA 1
ATOM 5334 C C . LYS A 1 677 ? 12.661 -24.196 -26.662 1.00 50.91 672 LYS A C 1
ATOM 5335 O O . LYS A 1 677 ? 13.731 -23.836 -26.160 1.00 44.62 672 LYS A O 1
ATOM 5341 N N . LEU A 1 678 ? 11.715 -23.326 -27.021 1.00 56.08 673 LEU A N 1
ATOM 5342 C CA . LEU A 1 678 ? 11.910 -21.897 -26.801 1.00 52.45 673 LEU A CA 1
ATOM 5343 C C . LEU A 1 678 ? 12.084 -21.599 -25.314 1.00 49.94 673 LEU A C 1
ATOM 5344 O O . LEU A 1 678 ? 13.019 -20.892 -24.910 1.00 45.55 673 LEU A O 1
ATOM 5349 N N . LEU A 1 679 ? 11.199 -22.151 -24.481 1.00 51.98 674 LEU A N 1
ATOM 5350 C CA . LEU A 1 679 ? 11.276 -21.909 -23.045 1.00 53.83 674 LEU A CA 1
ATOM 5351 C C . LEU A 1 679 ? 12.518 -22.545 -22.430 1.00 54.02 674 LEU A C 1
ATOM 5352 O O . LEU A 1 679 ? 13.108 -21.981 -21.500 1.00 46.80 674 LEU A O 1
ATOM 5357 N N . ALA A 1 680 ? 12.931 -23.714 -22.929 1.00 54.01 675 ALA A N 1
ATOM 5358 C CA . ALA A 1 680 ? 14.159 -24.327 -22.433 1.00 52.77 675 ALA A CA 1
ATOM 5359 C C . ALA A 1 680 ? 15.358 -23.400 -22.613 1.00 57.65 675 ALA A C 1
ATOM 5360 O O . ALA A 1 680 ? 16.251 -23.356 -21.758 1.00 59.01 675 ALA A O 1
ATOM 5362 N N . LYS A 1 681 ? 15.393 -22.651 -23.718 1.00 60.91 676 LYS A N 1
ATOM 5363 C CA . LYS A 1 681 ? 16.431 -21.645 -23.921 1.00 62.88 676 LYS A CA 1
ATOM 5364 C C . LYS A 1 681 ? 16.266 -20.478 -22.952 1.00 63.16 676 LYS A C 1
ATOM 5365 O O . LYS A 1 681 ? 17.172 -20.168 -22.173 1.00 59.77 676 LYS A O 1
ATOM 5371 N N . ARG A 1 682 ? 15.103 -19.812 -22.997 1.00 71.29 677 ARG A N 1
ATOM 5372 C CA . ARG A 1 682 ? 14.876 -18.607 -22.198 1.00 66.05 677 ARG A CA 1
ATOM 5373 C C . ARG A 1 682 ? 14.923 -18.883 -20.701 1.00 62.66 677 ARG A C 1
ATOM 5374 O O . ARG A 1 682 ? 15.258 -17.982 -19.924 1.00 63.27 677 ARG A O 1
ATOM 5382 N N . HIS A 1 683 ? 14.586 -20.100 -20.272 1.00 64.98 678 HIS A N 1
ATOM 5383 C CA . HIS A 1 683 ? 14.512 -20.438 -18.847 1.00 72.37 678 HIS A CA 1
ATOM 5384 C C . HIS A 1 683 ? 15.149 -21.802 -18.597 1.00 68.06 678 HIS A C 1
ATOM 5385 O O . HIS A 1 683 ? 14.466 -22.787 -18.292 1.00 62.29 678 HIS A O 1
ATOM 5392 N N . PRO A 1 684 ? 16.481 -21.875 -18.666 1.00 72.31 679 PRO A N 1
ATOM 5393 C CA . PRO A 1 684 ? 17.163 -23.173 -18.593 1.00 66.18 679 PRO A CA 1
ATOM 5394 C C . PRO A 1 684 ? 17.069 -23.770 -17.203 1.00 62.56 679 PRO A C 1
ATOM 5395 O O . PRO A 1 684 ? 17.347 -23.105 -16.205 1.00 57.41 679 PRO A O 1
ATOM 5399 N N . SER A 1 685 ? 16.711 -25.049 -17.159 1.00 68.97 680 SER A N 1
ATOM 5400 C CA . SER A 1 685 ? 16.679 -25.819 -15.928 1.00 60.17 680 SER A CA 1
ATOM 5401 C C . SER A 1 685 ? 16.951 -27.270 -16.276 1.00 55.38 680 SER A C 1
ATOM 5402 O O . SER A 1 685 ? 16.838 -27.676 -17.435 1.00 54.22 680 SER A O 1
ATOM 5405 N N . SER A 1 686 ? 17.292 -28.058 -15.251 1.00 57.25 681 SER A N 1
ATOM 5406 C CA . SER A 1 686 ? 17.469 -29.493 -15.464 1.00 58.43 681 SER A CA 1
ATOM 5407 C C . SER A 1 686 ? 16.168 -30.146 -15.939 1.00 57.59 681 SER A C 1
ATOM 5408 O O . SER A 1 686 ? 16.185 -31.017 -16.818 1.00 42.52 681 SER A O 1
ATOM 5411 N N . TYR A 1 687 ? 15.024 -29.722 -15.391 1.00 62.19 682 TYR A N 1
ATOM 5412 C CA . TYR A 1 687 ? 13.777 -30.373 -15.785 1.00 63.63 682 TYR A CA 1
ATOM 5413 C C . TYR A 1 687 ? 13.318 -29.947 -17.182 1.00 55.79 682 TYR A C 1
ATOM 5414 O O . TYR A 1 687 ? 12.688 -30.747 -17.886 1.00 43.93 682 TYR A O 1
ATOM 5423 N N . MET A 1 688 ? 13.645 -28.724 -17.624 1.00 57.16 683 MET A N 1
ATOM 5424 C CA . MET A 1 688 ? 13.348 -28.356 -19.009 1.00 55.56 683 MET A CA 1
ATOM 5425 C C . MET A 1 688 ? 14.245 -29.106 -19.992 1.00 58.41 683 MET A C 1
ATOM 5426 O O . MET A 1 688 ? 13.782 -29.543 -21.055 1.00 44.35 683 MET A O 1
ATOM 5431 N N . ASN A 1 689 ? 15.533 -29.261 -19.659 1.00 61.61 684 ASN A N 1
ATOM 5432 C CA . ASN A 1 689 ? 16.418 -30.050 -20.511 1.00 56.05 684 ASN A CA 1
ATOM 5433 C C . ASN A 1 689 ? 15.951 -31.494 -20.606 1.00 52.41 684 ASN A C 1
ATOM 5434 O O . ASN A 1 689 ? 16.161 -32.149 -21.631 1.00 40.22 684 ASN A O 1
ATOM 5439 N N . GLN A 1 690 ? 15.298 -32.002 -19.562 1.00 57.35 685 GLN A N 1
ATOM 5440 C CA . GLN A 1 690 ? 14.760 -33.353 -19.632 1.00 54.86 685 GLN A CA 1
ATOM 5441 C C . GLN A 1 690 ? 13.524 -33.410 -20.525 1.00 53.59 685 GLN A C 1
ATOM 5442 O O . GLN A 1 690 ? 13.316 -34.400 -21.240 1.00 49.32 685 GLN A O 1
ATOM 5448 N N . LEU A 1 691 ? 12.698 -32.355 -20.515 1.00 48.65 686 LEU A N 1
ATOM 5449 C CA . LEU A 1 691 ? 11.579 -32.310 -21.453 1.00 49.50 686 LEU A CA 1
ATOM 5450 C C . LEU A 1 691 ? 12.079 -32.194 -22.888 1.00 49.61 686 LEU A C 1
ATOM 5451 O O . LEU A 1 691 ? 11.537 -32.839 -23.794 1.00 36.38 686 LEU A O 1
ATOM 5456 N N . VAL A 1 692 ? 13.116 -31.376 -23.114 1.00 54.26 687 VAL A N 1
ATOM 5457 C CA . VAL A 1 692 ? 13.740 -31.329 -24.435 1.00 52.99 687 VAL A CA 1
ATOM 5458 C C . VAL A 1 692 ? 14.224 -32.716 -24.831 1.00 51.95 687 VAL A C 1
ATOM 5459 O O . VAL A 1 692 ? 14.078 -33.137 -25.986 1.00 37.80 687 VAL A O 1
ATOM 5463 N N . ASN A 1 693 ? 14.771 -33.464 -23.866 1.00 56.92 688 ASN A N 1
ATOM 5464 C CA . ASN A 1 693 ? 15.228 -34.822 -24.146 1.00 58.31 688 ASN A CA 1
ATOM 5465 C C . ASN A 1 693 ? 14.061 -35.751 -24.449 1.00 52.63 688 ASN A C 1
ATOM 5466 O O . ASN A 1 693 ? 14.155 -36.603 -25.340 1.00 43.59 688 ASN A O 1
ATOM 5471 N N . LEU A 1 694 ? 12.959 -35.603 -23.709 1.00 60.84 689 LEU A N 1
ATOM 5472 C CA . LEU A 1 694 ? 11.819 -36.497 -23.874 1.00 57.14 689 LEU A CA 1
ATOM 5473 C C . LEU A 1 694 ? 11.164 -36.343 -25.240 1.00 50.60 689 LEU A C 1
ATOM 5474 O O . LEU A 1 694 ? 10.651 -37.325 -25.792 1.00 41.98 689 LEU A O 1
ATOM 5479 N N . VAL A 1 695 ? 11.153 -35.122 -25.791 1.00 50.45 690 VAL A N 1
ATOM 5480 C CA . VAL A 1 695 ? 10.506 -34.886 -27.083 1.00 51.67 690 VAL A CA 1
ATOM 5481 C C . VAL A 1 695 ? 11.366 -35.314 -28.259 1.00 49.80 690 VAL A C 1
ATOM 5482 O O . VAL A 1 695 ? 10.842 -35.460 -29.368 1.00 33.39 690 VAL A O 1
ATOM 5486 N N . LYS A 1 696 ? 12.664 -35.553 -28.032 1.00 58.58 691 LYS A N 1
ATOM 5487 C CA . LYS A 1 696 ? 13.591 -35.945 -29.095 1.00 59.21 691 LYS A CA 1
ATOM 5488 C C . LYS A 1 696 ? 13.127 -37.128 -29.948 1.00 50.61 691 LYS A C 1
ATOM 5489 O O . LYS A 1 696 ? 13.240 -37.044 -31.181 1.00 40.36 691 LYS A O 1
ATOM 5495 N N . PRO A 1 697 ? 12.627 -38.239 -29.394 1.00 57.31 692 PRO A N 1
ATOM 5496 C CA . PRO A 1 697 ? 12.283 -39.388 -30.247 1.00 59.63 692 PRO A CA 1
ATOM 5497 C C . PRO A 1 697 ? 10.899 -39.331 -30.882 1.00 56.21 692 PRO A C 1
ATOM 5498 O O . PRO A 1 697 ? 10.528 -40.283 -31.582 1.00 47.30 692 PRO A O 1
ATOM 5502 N N . PHE A 1 698 ? 10.135 -38.254 -30.662 1.00 51.78 693 PHE A N 1
ATOM 5503 C CA . PHE A 1 698 ? 8.763 -38.187 -31.165 1.00 46.44 693 PHE A CA 1
ATOM 5504 C C . PHE A 1 698 ? 8.718 -38.389 -32.674 1.00 43.61 693 PHE A C 1
ATOM 5505 O O . PHE A 1 698 ? 7.889 -39.150 -33.189 1.00 33.65 693 PHE A O 1
ATOM 5513 N N . GLY A 1 699 ? 9.592 -37.688 -33.401 1.00 50.24 694 GLY A N 1
ATOM 5514 C CA . GLY A 1 699 ? 9.559 -37.764 -34.853 1.00 45.33 694 GLY A CA 1
ATOM 5515 C C . GLY A 1 699 ? 9.788 -39.176 -35.350 1.00 49.57 694 GLY A C 1
ATOM 5516 O O . GLY A 1 699 ? 9.025 -39.687 -36.173 1.00 40.05 694 GLY A O 1
ATOM 5517 N N . LYS A 1 700 ? 10.827 -39.837 -34.826 1.00 51.32 695 LYS A N 1
ATOM 5518 C CA . LYS A 1 700 ? 11.043 -41.243 -35.153 1.00 54.84 695 LYS A CA 1
ATOM 5519 C C . LYS A 1 700 ? 9.842 -42.094 -34.754 1.00 51.54 695 LYS A C 1
ATOM 5520 O O . LYS A 1 700 ? 9.381 -42.942 -35.529 1.00 38.99 695 LYS A O 1
ATOM 5526 N N . GLU A 1 701 ? 9.308 -41.867 -33.552 1.00 59.76 696 GLU A N 1
ATOM 5527 C CA . GLU A 1 701 ? 8.271 -42.754 -33.035 1.00 57.21 696 GLU A CA 1
ATOM 5528 C C . GLU A 1 701 ? 6.955 -42.583 -33.794 1.00 49.35 696 GLU A C 1
ATOM 5529 O O . GLU A 1 701 ? 6.242 -43.571 -34.016 1.00 39.46 696 GLU A O 1
ATOM 5535 N N . PHE A 1 702 ? 6.638 -41.358 -34.238 1.00 47.03 697 PHE A N 1
ATOM 5536 C CA . PHE A 1 702 ? 5.397 -41.149 -34.989 1.00 54.42 697 PHE A CA 1
ATOM 5537 C C . PHE A 1 702 ? 5.525 -41.631 -36.438 1.00 43.39 697 PHE A C 1
ATOM 5538 O O . PHE A 1 702 ? 4.569 -42.178 -37.000 1.00 32.39 697 PHE A O 1
ATOM 5546 N N . LYS A 1 703 ? 6.698 -41.455 -37.046 1.00 46.63 698 LYS A N 1
ATOM 5547 C CA . LYS A 1 703 ? 6.943 -42.023 -38.371 1.00 50.15 698 LYS A CA 1
ATOM 5548 C C . LYS A 1 703 ? 6.709 -43.528 -38.391 1.00 48.56 698 LYS A C 1
ATOM 5549 O O . LYS A 1 703 ? 6.085 -44.051 -39.319 1.00 44.62 698 LYS A O 1
ATOM 5555 N N . ASN A 1 704 ? 7.174 -44.237 -37.362 1.00 54.50 699 ASN A N 1
ATOM 5556 C CA . ASN A 1 704 ? 7.018 -45.687 -37.305 1.00 49.30 699 ASN A CA 1
ATOM 5557 C C . ASN A 1 704 ? 5.567 -46.140 -37.197 1.00 46.09 699 ASN A C 1
ATOM 5558 O O . ASN A 1 704 ? 5.296 -47.328 -37.390 1.00 41.77 699 ASN A O 1
ATOM 5563 N N . LEU A 1 705 ? 4.639 -45.237 -36.878 1.00 55.93 700 LEU A N 1
ATOM 5564 C CA . LEU A 1 705 ? 3.212 -45.543 -36.917 1.00 56.79 700 LEU A CA 1
ATOM 5565 C C . LEU A 1 705 ? 2.665 -45.593 -38.337 1.00 47.51 700 LEU A C 1
ATOM 5566 O O . LEU A 1 705 ? 1.556 -46.100 -38.529 1.00 36.23 700 LEU A O 1
ATOM 5571 N N . LYS A 1 706 ? 3.402 -45.048 -39.315 1.00 46.52 701 LYS A N 1
ATOM 5572 C CA . LYS A 1 706 ? 3.078 -45.193 -40.740 1.00 57.34 701 LYS A CA 1
ATOM 5573 C C . LYS A 1 706 ? 1.695 -44.622 -41.071 1.00 50.78 701 LYS A C 1
ATOM 5574 O O . LYS A 1 706 ? 0.883 -45.251 -41.752 1.00 45.09 701 LYS A O 1
ATOM 5580 N N . LEU A 1 707 ? 1.438 -43.403 -40.590 1.00 44.39 702 LEU A N 1
ATOM 5581 C CA . LEU A 1 707 ? 0.115 -42.805 -40.743 1.00 48.86 702 LEU A CA 1
ATOM 5582 C C . LEU A 1 707 ? -0.213 -42.522 -42.206 1.00 48.20 702 LEU A C 1
ATOM 5583 O O . LEU A 1 707 ? -1.377 -42.608 -42.613 1.00 35.25 702 LEU A O 1
ATOM 5588 N N . VAL A 1 708 ? 0.800 -42.181 -43.003 1.00 53.05 703 VAL A N 1
ATOM 5589 C CA . VAL A 1 708 ? 0.612 -41.956 -44.432 1.00 50.21 703 VAL A CA 1
ATOM 5590 C C . VAL A 1 708 ? 0.239 -43.255 -45.135 1.00 44.90 703 VAL A C 1
ATOM 5591 O O . VAL A 1 708 ? -0.793 -43.334 -45.806 1.00 40.82 703 VAL A O 1
ATOM 5595 N N . GLN A 1 709 ? 1.077 -44.291 -44.985 1.00 46.65 704 GLN A N 1
ATOM 5596 C CA . GLN A 1 709 ? 0.872 -45.562 -45.684 1.00 49.16 704 GLN A CA 1
ATOM 5597 C C . GLN A 1 709 ? -0.501 -46.135 -45.380 1.00 46.90 704 GLN A C 1
ATOM 5598 O O . GLN A 1 709 ? -1.232 -46.556 -46.283 1.00 41.58 704 GLN A O 1
ATOM 5604 N N . ARG A 1 710 ? -0.867 -46.155 -44.103 1.00 50.92 705 ARG A N 1
ATOM 5605 C CA . ARG A 1 710 ? -2.160 -46.696 -43.713 1.00 53.04 705 ARG A CA 1
ATOM 5606 C C . ARG A 1 710 ? -3.309 -45.901 -44.332 1.00 49.39 705 ARG A C 1
ATOM 5607 O O . ARG A 1 710 ? -4.310 -46.479 -44.762 1.00 40.98 705 ARG A O 1
ATOM 5615 N N . GLN A 1 711 ? -3.172 -44.574 -44.409 1.00 51.72 706 GLN A N 1
ATOM 5616 C CA . GLN A 1 711 ? -4.177 -43.767 -45.097 1.00 43.86 706 GLN A CA 1
ATOM 5617 C C . GLN A 1 711 ? -4.228 -44.101 -46.589 1.00 42.92 706 GLN A C 1
ATOM 5618 O O . GLN A 1 711 ? -5.316 -44.204 -47.172 1.00 38.01 706 GLN A O 1
ATOM 5624 N N . HIS A 1 712 ? -3.062 -44.280 -47.222 1.00 45.16 707 HIS A N 1
ATOM 5625 C CA . HIS A 1 712 ? -3.024 -44.667 -48.632 1.00 51.24 707 HIS A CA 1
ATOM 5626 C C . HIS A 1 712 ? -3.665 -46.034 -48.864 1.00 50.58 707 HIS A C 1
ATOM 5627 O O . HIS A 1 712 ? -4.307 -46.257 -49.898 1.00 41.91 707 HIS A O 1
ATOM 5634 N N . GLU A 1 713 ? -3.483 -46.967 -47.918 1.00 52.70 708 GLU A N 1
ATOM 5635 C CA . GLU A 1 713 ? -4.060 -48.305 -48.044 1.00 51.85 708 GLU A CA 1
ATOM 5636 C C . GLU A 1 713 ? -5.581 -48.268 -47.931 1.00 53.55 708 GLU A C 1
ATOM 5637 O O . GLU A 1 713 ? -6.282 -48.979 -48.660 1.00 49.15 708 GLU A O 1
ATOM 5643 N N . ILE A 1 714 ? -6.105 -47.454 -47.012 1.00 59.71 709 ILE A N 1
ATOM 5644 C CA . ILE A 1 714 ? -7.553 -47.336 -46.843 1.00 60.05 709 ILE A CA 1
ATOM 5645 C C . ILE A 1 714 ? -8.177 -46.759 -48.104 1.00 57.47 709 ILE A C 1
ATOM 5646 O O . ILE A 1 714 ? -9.229 -47.216 -48.565 1.00 57.32 709 ILE A O 1
ATOM 5651 N N . ILE A 1 715 ? -7.516 -45.759 -48.689 1.00 52.99 710 ILE A N 1
ATOM 5652 C CA . ILE A 1 715 ? -7.998 -45.105 -49.901 1.00 46.04 710 ILE A CA 1
ATOM 5653 C C . ILE A 1 715 ? -8.018 -46.082 -51.072 1.00 49.34 710 ILE A C 1
ATOM 5654 O O . ILE A 1 715 ? -8.998 -46.151 -51.823 1.00 41.24 710 ILE A O 1
ATOM 5659 N N . ASP A 1 716 ? -6.946 -46.875 -51.227 1.00 54.43 711 ASP A N 1
ATOM 5660 C CA . ASP A 1 716 ? -6.871 -47.829 -52.328 1.00 53.63 711 ASP A CA 1
ATOM 5661 C C . ASP A 1 716 ? -7.868 -48.972 -52.158 1.00 52.72 711 ASP A C 1
ATOM 5662 O O . ASP A 1 716 ? -8.293 -49.573 -53.149 1.00 51.53 711 ASP A O 1
ATOM 5667 N N . SER A 1 717 ? -8.248 -49.288 -50.921 1.00 54.91 712 SER A N 1
ATOM 5668 C CA . SER A 1 717 ? -9.219 -50.347 -50.669 1.00 53.12 712 SER A CA 1
ATOM 5669 C C . SER A 1 717 ? -10.660 -49.881 -50.816 1.00 52.20 712 SER A C 1
ATOM 5670 O O . SER A 1 717 ? -11.565 -50.718 -50.766 1.00 41.77 712 SER A O 1
ATOM 5673 N N . MET A 1 718 ? -10.899 -48.579 -50.984 1.00 54.44 713 MET A N 1
ATOM 5674 C CA . MET A 1 718 ? -12.264 -48.082 -51.078 1.00 53.49 713 MET A CA 1
ATOM 5675 C C . MET A 1 718 ? -12.814 -48.310 -52.481 1.00 60.84 713 MET A C 1
ATOM 5676 O O . MET A 1 718 ? -12.157 -47.994 -53.478 1.00 62.48 713 MET A O 1
ATOM 5681 N N . ASP A 1 719 ? -14.010 -48.877 -52.551 1.00 64.12 714 ASP A N 1
ATOM 5682 C CA . ASP A 1 719 ? -14.722 -49.030 -53.808 1.00 62.26 714 ASP A CA 1
ATOM 5683 C C . ASP A 1 719 ? -15.636 -47.832 -54.042 1.00 61.50 714 ASP A C 1
ATOM 5684 O O . ASP A 1 719 ? -16.058 -47.142 -53.117 1.00 68.08 714 ASP A O 1
ATOM 5689 N N . PHE A 1 720 ? -15.937 -47.592 -55.306 1.00 62.64 715 PHE A N 1
ATOM 5690 C CA . PHE A 1 720 ? -16.670 -46.404 -55.705 1.00 57.30 715 PHE A CA 1
ATOM 5691 C C . PHE A 1 720 ? -17.672 -46.769 -56.786 1.00 58.95 715 PHE A C 1
ATOM 5692 O O . PHE A 1 720 ? -17.288 -47.283 -57.843 1.00 51.97 715 PHE A O 1
ATOM 5700 N N . GLU A 1 721 ? -18.952 -46.503 -56.510 1.00 61.50 716 GLU A N 1
ATOM 5701 C CA . GLU A 1 721 ? -20.035 -46.614 -57.480 1.00 60.20 716 GLU A CA 1
ATOM 5702 C C . GLU A 1 721 ? -20.633 -45.221 -57.597 1.00 52.33 716 GLU A C 1
ATOM 5703 O O . GLU A 1 721 ? -21.716 -44.950 -57.055 1.00 45.04 716 GLU A O 1
ATOM 5709 N N . PRO A 1 722 ? -19.943 -44.310 -58.297 1.00 58.00 717 PRO A N 1
ATOM 5710 C CA . PRO A 1 722 ? -20.466 -42.944 -58.405 1.00 55.39 717 PRO A CA 1
ATOM 5711 C C . PRO A 1 722 ? -21.727 -42.926 -59.199 1.00 54.37 717 PRO A C 1
ATOM 5712 O O . PRO A 1 722 ? -21.992 -43.795 -60.053 1.00 38.94 717 PRO A O 1
ATOM 5716 N N . PRO A 1 723 ? -22.615 -41.934 -58.964 1.00 58.90 718 PRO A N 1
ATOM 5717 C CA . PRO A 1 723 ? -23.889 -41.863 -59.687 1.00 57.27 718 PRO A CA 1
ATOM 5718 C C . PRO A 1 723 ? -23.779 -41.341 -61.114 1.00 54.24 718 PRO A C 1
ATOM 5719 O O . PRO A 1 723 ? -24.743 -41.483 -61.878 1.00 44.08 718 PRO A O 1
ATOM 5723 N N . ILE A 1 724 ? -22.652 -40.739 -61.495 1.00 57.33 719 ILE A N 1
ATOM 5724 C CA . ILE A 1 724 ? -22.442 -40.228 -62.838 1.00 59.76 719 ILE A CA 1
ATOM 5725 C C . ILE A 1 724 ? -21.060 -40.682 -63.296 1.00 59.51 719 ILE A C 1
ATOM 5726 O O . ILE A 1 724 ? -20.261 -41.195 -62.512 1.00 49.46 719 ILE A O 1
ATOM 5731 N N . SER A 1 725 ? -20.782 -40.483 -64.585 1.00 57.37 720 SER A N 1
ATOM 5732 C CA . SER A 1 725 ? -19.498 -40.880 -65.142 1.00 49.57 720 SER A CA 1
ATOM 5733 C C . SER A 1 725 ? -18.434 -39.874 -64.734 1.00 59.67 720 SER A C 1
ATOM 5734 O O . SER A 1 725 ? -18.504 -38.695 -65.101 1.00 59.99 720 SER A O 1
ATOM 5737 N N . VAL A 1 726 ? -17.448 -40.347 -63.972 1.00 62.26 721 VAL A N 1
ATOM 5738 C CA . VAL A 1 726 ? -16.349 -39.533 -63.464 1.00 47.48 721 VAL A CA 1
ATOM 5739 C C . VAL A 1 726 ? -15.098 -40.401 -63.431 1.00 49.98 721 VAL A C 1
ATOM 5740 O O . VAL A 1 726 ? -15.164 -41.629 -63.515 1.00 48.45 721 VAL A O 1
ATOM 5744 N N . ASP A 1 727 ? -13.947 -39.747 -63.316 1.00 63.01 722 ASP A N 1
ATOM 5745 C CA . ASP A 1 727 ? -12.683 -40.412 -63.029 1.00 64.52 722 ASP A CA 1
ATOM 5746 C C . ASP A 1 727 ? -12.365 -40.215 -61.554 1.00 56.59 722 ASP A C 1
ATOM 5747 O O . ASP A 1 727 ? -12.168 -39.081 -61.099 1.00 50.98 722 ASP A O 1
ATOM 5752 N N . ILE A 1 728 ? -12.343 -41.322 -60.807 1.00 58.92 723 ILE A N 1
ATOM 5753 C CA . ILE A 1 728 ? -11.931 -41.289 -59.406 1.00 56.44 723 ILE A CA 1
ATOM 5754 C C . ILE A 1 728 ? -10.418 -41.172 -59.302 1.00 57.12 723 ILE A C 1
ATOM 5755 O O . ILE A 1 728 ? -9.891 -40.593 -58.343 1.00 41.45 723 ILE A O 1
ATOM 5760 N N . SER A 1 729 ? -9.711 -41.697 -60.309 1.00 63.36 724 SER A N 1
ATOM 5761 C CA . SER A 1 729 ? -8.285 -41.988 -60.208 1.00 61.11 724 SER A CA 1
ATOM 5762 C C . SER A 1 729 ? -7.470 -40.733 -59.929 1.00 51.90 724 SER A C 1
ATOM 5763 O O . SER A 1 729 ? -6.627 -40.713 -59.026 1.00 44.89 724 SER A O 1
ATOM 5766 N N . GLN A 1 730 ? -7.702 -39.679 -60.715 1.00 53.10 725 GLN A N 1
ATOM 5767 C CA . GLN A 1 730 ? -6.921 -38.456 -60.592 1.00 53.27 725 GLN A CA 1
ATOM 5768 C C . GLN A 1 730 ? -7.084 -37.828 -59.212 1.00 51.04 725 GLN A C 1
ATOM 5769 O O . GLN A 1 730 ? -6.133 -37.247 -58.675 1.00 40.43 725 GLN A O 1
ATOM 5775 N N . THR A 1 731 ? -8.282 -37.948 -58.623 1.00 53.73 726 THR A N 1
ATOM 5776 C CA . THR A 1 731 ? -8.530 -37.379 -57.300 1.00 54.21 726 THR A CA 1
ATOM 5777 C C . THR A 1 731 ? -7.888 -38.228 -56.203 1.00 54.22 726 THR A C 1
ATOM 5778 O O . THR A 1 731 ? -7.321 -37.686 -55.246 1.00 36.32 726 THR A O 1
ATOM 5782 N N . LYS A 1 732 ? -7.958 -39.561 -56.332 1.00 59.01 727 LYS A N 1
ATOM 5783 C CA . LYS A 1 732 ? -7.287 -40.434 -55.372 1.00 55.08 727 LYS A CA 1
ATOM 5784 C C . LYS A 1 732 ? -5.803 -40.126 -55.306 1.00 52.55 727 LYS A C 1
ATOM 5785 O O . LYS A 1 732 ? -5.223 -40.066 -54.216 1.00 36.82 727 LYS A O 1
ATOM 5791 N N . LEU A 1 733 ? -5.178 -39.895 -56.465 1.00 58.98 728 LEU A N 1
ATOM 5792 C CA . LEU A 1 733 ? -3.749 -39.614 -56.480 1.00 55.22 728 LEU A CA 1
ATOM 5793 C C . LEU A 1 733 ? -3.445 -38.257 -55.858 1.00 47.44 728 LEU A C 1
ATOM 5794 O O . LEU A 1 733 ? -2.497 -38.125 -55.077 1.00 41.94 728 LEU A O 1
ATOM 5799 N N . GLU A 1 734 ? -4.239 -37.239 -56.196 1.00 51.61 729 GLU A N 1
ATOM 5800 C CA . GLU A 1 734 ? -4.046 -35.908 -55.626 1.00 53.49 729 GLU A CA 1
ATOM 5801 C C . GLU A 1 734 ? -4.270 -35.920 -54.110 1.00 53.40 729 GLU A C 1
ATOM 5802 O O . GLU A 1 734 ? -3.530 -35.279 -53.352 1.00 39.77 729 GLU A O 1
ATOM 5808 N N . ILE A 1 735 ? -5.266 -36.679 -53.652 1.00 51.91 730 ILE A N 1
ATOM 5809 C CA . ILE A 1 735 ? -5.564 -36.739 -52.227 1.00 49.13 730 ILE A CA 1
ATOM 5810 C C . ILE A 1 735 ? -4.479 -37.505 -51.479 1.00 46.12 730 ILE A C 1
ATOM 5811 O O . ILE A 1 735 ? -4.066 -37.100 -50.384 1.00 35.47 730 ILE A O 1
ATOM 5816 N N . LYS A 1 736 ? -3.978 -38.606 -52.070 1.00 44.22 731 LYS A N 1
ATOM 5817 C CA . LYS A 1 736 ? -2.892 -39.352 -51.442 1.00 45.07 731 LYS A CA 1
ATOM 5818 C C . LYS A 1 736 ? -1.613 -38.527 -51.380 1.00 48.24 731 LYS A C 1
ATOM 5819 O O . LYS A 1 736 ? -0.912 -38.543 -50.360 1.00 41.74 731 LYS A O 1
ATOM 5825 N N . SER A 1 737 ? -1.292 -37.800 -52.456 1.00 46.99 732 SER A N 1
ATOM 5826 C CA . SER A 1 737 ? -0.095 -36.962 -52.443 1.00 44.49 732 SER A CA 1
ATOM 5827 C C . SER A 1 737 ? -0.223 -35.832 -51.427 1.00 44.74 732 SER A C 1
ATOM 5828 O O . SER A 1 737 ? 0.754 -35.474 -50.757 1.00 35.48 732 SER A O 1
ATOM 5831 N N . SER A 1 738 ? -1.421 -35.251 -51.311 1.00 46.58 733 SER A N 1
ATOM 5832 C CA . SER A 1 738 ? -1.631 -34.144 -50.378 1.00 44.73 733 SER A CA 1
ATOM 5833 C C . SER A 1 738 ? -1.529 -34.616 -48.937 1.00 44.81 733 SER A C 1
ATOM 5834 O O . SER A 1 738 ? -0.953 -33.927 -48.089 1.00 31.67 733 SER A O 1
ATOM 5837 N N . ILE A 1 739 ? -2.119 -35.773 -48.633 1.00 50.92 734 ILE A N 1
ATOM 5838 C CA . ILE A 1 739 ? -1.993 -36.338 -47.293 1.00 44.91 734 ILE A CA 1
ATOM 5839 C C . ILE A 1 739 ? -0.525 -36.556 -46.964 1.00 40.65 734 ILE A C 1
ATOM 5840 O O . ILE A 1 739 ? -0.051 -36.194 -45.883 1.00 33.05 734 ILE A O 1
ATOM 5845 N N . GLU A 1 740 ? 0.221 -37.117 -47.917 1.00 49.00 735 GLU A N 1
ATOM 5846 C CA . GLU A 1 740 ? 1.637 -37.400 -47.708 1.00 45.90 735 GLU A CA 1
ATOM 5847 C C . GLU A 1 740 ? 2.415 -36.121 -47.429 1.00 43.76 735 GLU A C 1
ATOM 5848 O O . GLU A 1 740 ? 3.050 -35.980 -46.380 1.00 38.64 735 GLU A O 1
ATOM 5854 N N . ASP A 1 741 ? 2.362 -35.170 -48.367 1.00 47.18 736 ASP A N 1
ATOM 5855 C CA . ASP A 1 741 ? 3.099 -33.920 -48.217 1.00 50.91 736 ASP A CA 1
ATOM 5856 C C . ASP A 1 741 ? 2.763 -33.221 -46.897 1.00 49.89 736 ASP A C 1
ATOM 5857 O O . ASP A 1 741 ? 3.662 -32.764 -46.180 1.00 40.38 736 ASP A O 1
ATOM 5862 N N . CYS A 1 742 ? 1.477 -33.142 -46.546 1.00 49.08 737 CYS A N 1
ATOM 5863 C CA . CYS A 1 742 ? 1.121 -32.381 -45.350 1.00 50.26 737 CYS A CA 1
ATOM 5864 C C . CYS A 1 742 ? 1.539 -33.127 -44.078 1.00 42.29 737 CYS A C 1
ATOM 5865 O O . CYS A 1 742 ? 2.063 -32.518 -43.141 1.00 32.45 737 CYS A O 1
ATOM 5868 N N . VAL A 1 743 ? 1.383 -34.453 -44.052 1.00 47.29 738 VAL A N 1
ATOM 5869 C CA . VAL A 1 743 ? 1.732 -35.225 -42.856 1.00 47.00 738 VAL A CA 1
ATOM 5870 C C . VAL A 1 743 ? 3.245 -35.310 -42.669 1.00 42.49 738 VAL A C 1
ATOM 5871 O O . VAL A 1 743 ? 3.743 -35.200 -41.546 1.00 29.39 738 VAL A O 1
ATOM 5875 N N . VAL A 1 744 ? 3.997 -35.519 -43.758 1.00 48.38 739 VAL A N 1
ATOM 5876 C CA . VAL A 1 744 ? 5.453 -35.668 -43.665 1.00 42.98 739 VAL A CA 1
ATOM 5877 C C . VAL A 1 744 ? 6.106 -34.359 -43.232 1.00 48.06 739 VAL A C 1
ATOM 5878 O O . VAL A 1 744 ? 7.073 -34.354 -42.457 1.00 47.71 739 VAL A O 1
ATOM 5882 N N . ALA A 1 745 ? 5.586 -33.228 -43.716 1.00 49.50 740 ALA A N 1
ATOM 5883 C CA . ALA A 1 745 ? 6.078 -31.931 -43.266 1.00 40.96 740 ALA A CA 1
ATOM 5884 C C . ALA A 1 745 ? 5.969 -31.797 -41.749 1.00 43.34 740 ALA A C 1
ATOM 5885 O O . ALA A 1 745 ? 6.880 -31.273 -41.099 1.00 35.74 740 ALA A O 1
ATOM 5887 N N . LEU A 1 746 ? 4.868 -32.292 -41.170 1.00 48.21 741 LEU A N 1
ATOM 5888 C CA . LEU A 1 746 ? 4.663 -32.217 -39.725 1.00 41.98 741 LEU A CA 1
ATOM 5889 C C . LEU A 1 746 ? 5.612 -33.157 -38.984 1.00 43.38 741 LEU A C 1
ATOM 5890 O O . LEU A 1 746 ? 6.241 -32.764 -37.996 1.00 42.10 741 LEU A O 1
ATOM 5895 N N . LEU A 1 747 ? 5.730 -34.404 -39.461 1.00 49.41 742 LEU A N 1
ATOM 5896 C CA . LEU A 1 747 ? 6.590 -35.402 -38.824 1.00 46.04 742 LEU A CA 1
ATOM 5897 C C . LEU A 1 747 ? 8.048 -34.961 -38.788 1.00 41.26 742 LEU A C 1
ATOM 5898 O O . LEU A 1 747 ? 8.737 -35.151 -37.781 1.00 31.64 742 LEU A O 1
ATOM 5903 N N . ASN A 1 748 ? 8.541 -34.389 -39.892 1.00 51.04 743 ASN A N 1
ATOM 5904 C CA . ASN A 1 748 ? 9.892 -33.843 -39.946 1.00 45.47 743 ASN A CA 1
ATOM 5905 C C . ASN A 1 748 ? 10.056 -32.601 -39.081 1.00 42.14 743 ASN A C 1
ATOM 5906 O O . ASN A 1 748 ? 11.186 -32.176 -38.836 1.00 32.52 743 ASN A O 1
ATOM 5911 N N . SER A 1 749 ? 8.961 -32.002 -38.638 1.00 50.94 744 SER A N 1
ATOM 5912 C CA . SER A 1 749 ? 9.011 -30.832 -37.779 1.00 48.50 744 SER A CA 1
ATOM 5913 C C . SER A 1 749 ? 8.988 -31.200 -36.300 1.00 47.41 744 SER A C 1
ATOM 5914 O O . SER A 1 749 ? 9.272 -30.342 -35.460 1.00 37.13 744 SER A O 1
ATOM 5917 N N . LEU A 1 750 ? 8.626 -32.441 -35.971 1.00 50.58 745 LEU A N 1
ATOM 5918 C CA . LEU A 1 750 ? 8.820 -32.970 -34.630 1.00 53.39 745 LEU A CA 1
ATOM 5919 C C . LEU A 1 750 ? 10.313 -33.268 -34.447 1.00 52.13 745 LEU A C 1
ATOM 5920 O O . LEU A 1 750 ? 10.840 -33.128 -33.347 1.00 60.49 745 LEU A O 1
ATOM 5925 N N . THR B 2 2 ? -40.052 -8.090 -54.228 1.00 59.67 2 THR B N 1
ATOM 5926 C CA . THR B 2 2 ? -38.944 -7.296 -53.709 1.00 51.28 2 THR B CA 1
ATOM 5927 C C . THR B 2 2 ? -39.465 -6.053 -53.001 1.00 41.23 2 THR B C 1
ATOM 5928 O O . THR B 2 2 ? -40.503 -5.480 -53.366 1.00 29.41 2 THR B O 1
ATOM 5932 N N . SER B 2 3 ? -38.765 -5.681 -51.943 1.00 49.02 3 SER B N 1
ATOM 5933 C CA . SER B 2 3 ? -38.912 -4.377 -51.327 1.00 46.61 3 SER B CA 1
ATOM 5934 C C . SER B 2 3 ? -37.539 -3.718 -51.307 1.00 46.41 3 SER B C 1
ATOM 5935 O O . SER B 2 3 ? -36.505 -4.390 -51.360 1.00 33.94 3 SER B O 1
ATOM 5938 N N . ILE B 2 4 ? -37.522 -2.393 -51.258 1.00 44.85 4 ILE B N 1
ATOM 5939 C CA . ILE B 2 4 ? -36.281 -1.639 -51.306 1.00 41.13 4 ILE B CA 1
ATOM 5940 C C . ILE B 2 4 ? -36.064 -0.966 -49.961 1.00 42.44 4 ILE B C 1
ATOM 5941 O O . ILE B 2 4 ? -36.988 -0.357 -49.400 1.00 22.83 4 ILE B O 1
ATOM 5946 N N . LYS B 2 5 ? -34.844 -1.095 -49.440 1.00 41.30 5 LYS B N 1
ATOM 5947 C CA . LYS B 2 5 ? -34.439 -0.565 -48.149 1.00 37.83 5 LYS B CA 1
ATOM 5948 C C . LYS B 2 5 ? -33.101 0.158 -48.265 1.00 39.35 5 LYS B C 1
ATOM 5949 O O . LYS B 2 5 ? -32.273 -0.162 -49.127 1.00 24.11 5 LYS B O 1
ATOM 5955 N N . PRO B 2 6 ? -32.865 1.136 -47.395 1.00 40.74 6 PRO B N 1
ATOM 5956 C CA . PRO B 2 6 ? -31.562 1.784 -47.370 1.00 35.80 6 PRO B CA 1
ATOM 5957 C C . PRO B 2 6 ? -30.494 0.804 -46.939 1.00 40.95 6 PRO B C 1
ATOM 5958 O O . PRO B 2 6 ? -30.702 -0.028 -46.048 1.00 23.85 6 PRO B O 1
ATOM 5962 N N . PHE B 2 7 ? -29.339 0.933 -47.579 1.00 37.63 7 PHE B N 1
ATOM 5963 C CA . PHE B 2 7 ? -28.196 0.108 -47.270 1.00 37.72 7 PHE B CA 1
ATOM 5964 C C . PHE B 2 7 ? -27.512 0.639 -46.016 1.00 39.76 7 PHE B C 1
ATOM 5965 O O . PHE B 2 7 ? -27.425 1.855 -45.796 1.00 28.27 7 PHE B O 1
ATOM 5973 N N . GLN B 2 8 ? -27.056 -0.286 -45.182 1.00 43.65 8 GLN B N 1
ATOM 5974 C CA . GLN B 2 8 ? -26.308 0.032 -43.982 1.00 39.71 8 GLN B CA 1
ATOM 5975 C C . GLN B 2 8 ? -25.038 -0.803 -43.980 1.00 43.78 8 GLN B C 1
ATOM 5976 O O . GLN B 2 8 ? -25.011 -1.921 -44.499 1.00 30.68 8 GLN B O 1
ATOM 5982 N N . MET B 2 9 ? -23.995 -0.236 -43.367 1.00 47.40 9 MET B N 1
ATOM 5983 C CA . MET B 2 9 ? -22.666 -0.834 -43.338 1.00 38.33 9 MET B CA 1
ATOM 5984 C C . MET B 2 9 ? -22.678 -2.305 -42.937 1.00 41.62 9 MET B C 1
ATOM 5985 O O . MET B 2 9 ? -21.935 -3.117 -43.502 1.00 27.74 9 MET B O 1
ATOM 5990 N N . GLU B 2 10 ? -23.480 -2.665 -41.927 1.00 44.41 10 GLU B N 1
ATOM 5991 C CA . GLU B 2 10 ? -23.445 -4.039 -41.429 1.00 37.72 10 GLU B CA 1
ATOM 5992 C C . GLU B 2 10 ? -24.033 -5.043 -42.414 1.00 34.28 10 GLU B C 1
ATOM 5993 O O . GLU B 2 10 ? -23.766 -6.246 -42.273 1.00 27.21 10 GLU B O 1
ATOM 5999 N N . ASP B 2 11 ? -24.791 -4.577 -43.421 1.00 39.34 11 ASP B N 1
ATOM 6000 C CA . ASP B 2 11 ? -25.207 -5.443 -44.524 1.00 34.62 11 ASP B CA 1
ATOM 6001 C C . ASP B 2 11 ? -24.007 -6.118 -45.179 1.00 35.31 11 ASP B C 1
ATOM 6002 O O . ASP B 2 11 ? -24.141 -7.195 -45.770 1.00 22.31 11 ASP B O 1
ATOM 6007 N N . LEU B 2 12 ? -22.831 -5.486 -45.112 1.00 39.08 12 LEU B N 1
ATOM 6008 C CA . LEU B 2 12 ? -21.637 -6.084 -45.712 1.00 40.00 12 LEU B CA 1
ATOM 6009 C C . LEU B 2 12 ? -21.346 -7.473 -45.153 1.00 39.72 12 LEU B C 1
ATOM 6010 O O . LEU B 2 12 ? -20.717 -8.296 -45.826 1.00 25.90 12 LEU B O 1
ATOM 6015 N N . PHE B 2 13 ? -21.770 -7.745 -43.916 1.00 46.68 13 PHE B N 1
ATOM 6016 C CA . PHE B 2 13 ? -21.496 -9.034 -43.292 1.00 47.30 13 PHE B CA 1
ATOM 6017 C C . PHE B 2 13 ? -22.381 -10.148 -43.844 1.00 48.23 13 PHE B C 1
ATOM 6018 O O . PHE B 2 13 ? -22.085 -11.329 -43.617 1.00 35.80 13 PHE B O 1
ATOM 6026 N N . GLU B 2 14 ? -23.457 -9.804 -44.559 1.00 48.36 14 GLU B N 1
ATOM 6027 C CA . GLU B 2 14 ? -24.465 -10.778 -44.968 1.00 48.45 14 GLU B CA 1
ATOM 6028 C C . GLU B 2 14 ? -24.645 -10.818 -46.481 1.00 40.28 14 GLU B C 1
ATOM 6029 O O . GLU B 2 14 ? -25.641 -11.352 -46.974 1.00 33.45 14 GLU B O 1
ATOM 6035 N N . LEU B 2 15 ? -23.674 -10.281 -47.214 1.00 45.99 15 LEU B N 1
ATOM 6036 C CA . LEU B 2 15 ? -23.739 -10.050 -48.647 1.00 44.76 15 LEU B CA 1
ATOM 6037 C C . LEU B 2 15 ? -23.003 -11.103 -49.468 1.00 37.16 15 LEU B C 1
ATOM 6038 O O . LEU B 2 15 ? -22.913 -10.961 -50.690 1.00 22.80 15 LEU B O 1
ATOM 6043 N N . ASN B 2 16 ? -22.411 -12.111 -48.838 1.00 41.37 16 ASN B N 1
ATOM 6044 C CA . ASN B 2 16 ? -21.616 -13.056 -49.619 1.00 42.58 16 ASN B CA 1
ATOM 6045 C C . ASN B 2 16 ? -22.419 -13.786 -50.700 1.00 39.71 16 ASN B C 1
ATOM 6046 O O . ASN B 2 16 ? -21.856 -14.016 -51.784 1.00 29.95 16 ASN B O 1
ATOM 6051 N N . PRO B 2 17 ? -23.701 -14.136 -50.510 1.00 41.70 17 PRO B N 1
ATOM 6052 C CA . PRO B 2 17 ? -24.447 -14.754 -51.622 1.00 41.92 17 PRO B CA 1
ATOM 6053 C C . PRO B 2 17 ? -24.437 -13.901 -52.881 1.00 44.79 17 PRO B C 1
ATOM 6054 O O . PRO B 2 17 ? -24.408 -14.425 -54.004 1.00 27.24 17 PRO B O 1
ATOM 6058 N N . VAL B 2 18 ? -24.421 -12.583 -52.710 1.00 50.76 18 VAL B N 1
ATOM 6059 C CA . VAL B 2 18 ? -24.321 -11.672 -53.838 1.00 45.80 18 VAL B CA 1
ATOM 6060 C C . VAL B 2 18 ? -22.860 -11.435 -54.223 1.00 40.36 18 VAL B C 1
ATOM 6061 O O . VAL B 2 18 ? -22.487 -11.556 -55.395 1.00 21.66 18 VAL B O 1
ATOM 6065 N N . ASN B 2 19 ? -22.011 -11.104 -53.252 1.00 43.75 19 ASN B N 1
ATOM 6066 C CA . ASN B 2 19 ? -20.658 -10.636 -53.555 1.00 42.46 19 ASN B CA 1
ATOM 6067 C C . ASN B 2 19 ? -19.653 -11.761 -53.777 1.00 40.66 19 ASN B C 1
ATOM 6068 O O . ASN B 2 19 ? -18.476 -11.471 -54.023 1.00 31.24 19 ASN B O 1
ATOM 6073 N N . LEU B 2 20 ? -20.083 -13.024 -53.713 1.00 49.25 20 LEU B N 1
ATOM 6074 C CA . LEU B 2 20 ? -19.247 -14.129 -54.160 1.00 45.07 20 LEU B CA 1
ATOM 6075 C C . LEU B 2 20 ? -19.439 -14.427 -55.638 1.00 45.94 20 LEU B C 1
ATOM 6076 O O . LEU B 2 20 ? -18.709 -15.266 -56.183 1.00 31.04 20 LEU B O 1
ATOM 6081 N N . ASP B 2 21 ? -20.409 -13.770 -56.275 1.00 51.84 21 ASP B N 1
ATOM 6082 C CA . ASP B 2 21 ? -20.550 -13.809 -57.724 1.00 45.83 21 ASP B CA 1
ATOM 6083 C C . ASP B 2 21 ? -19.245 -13.359 -58.374 1.00 39.68 21 ASP B C 1
ATOM 6084 O O . ASP B 2 21 ? -18.632 -12.384 -57.913 1.00 25.93 21 ASP B O 1
ATOM 6089 N N . PRO B 2 22 ? -18.816 -14.014 -59.458 1.00 48.11 22 PRO B N 1
ATOM 6090 C CA . PRO B 2 22 ? -17.479 -13.765 -60.020 1.00 39.63 22 PRO B CA 1
ATOM 6091 C C . PRO B 2 22 ? -17.339 -12.462 -60.790 1.00 41.70 22 PRO B C 1
ATOM 6092 O O . PRO B 2 22 ? -16.232 -12.159 -61.250 1.00 34.03 22 PRO B O 1
ATOM 6096 N N . LEU B 2 23 ? -18.420 -11.697 -60.968 1.00 48.12 23 LEU B N 1
ATOM 6097 C CA . LEU B 2 23 ? -18.361 -10.389 -61.613 1.00 49.09 23 LEU B CA 1
ATOM 6098 C C . LEU B 2 23 ? -18.648 -9.267 -60.630 1.00 52.46 23 LEU B C 1
ATOM 6099 O O . LEU B 2 23 ? -18.728 -8.100 -61.032 1.00 39.82 23 LEU B O 1
ATOM 6104 N N . THR B 2 24 ? -18.790 -9.597 -59.347 1.00 49.41 24 THR B N 1
ATOM 6105 C CA . THR B 2 24 ? -19.210 -8.656 -58.323 1.00 48.17 24 THR B CA 1
ATOM 6106 C C . THR B 2 24 ? -18.035 -8.419 -57.388 1.00 37.66 24 THR B C 1
ATOM 6107 O O . THR B 2 24 ? -17.672 -9.295 -56.592 1.00 23.06 24 THR B O 1
ATOM 6111 N N . GLU B 2 25 ? -17.444 -7.238 -57.496 1.00 47.88 25 GLU B N 1
ATOM 6112 C CA . GLU B 2 25 ? -16.293 -6.890 -56.683 1.00 54.56 25 GLU B CA 1
ATOM 6113 C C . GLU B 2 25 ? -16.717 -6.728 -55.232 1.00 46.35 25 GLU B C 1
ATOM 6114 O O . GLU B 2 25 ? -17.841 -6.313 -54.930 1.00 30.12 25 GLU B O 1
ATOM 6120 N N . ASN B 2 26 ? -15.808 -7.036 -54.322 1.00 48.27 26 ASN B N 1
ATOM 6121 C CA . ASN B 2 26 ? -16.020 -6.673 -52.929 1.00 47.54 26 ASN B CA 1
ATOM 6122 C C . ASN B 2 26 ? -15.001 -5.597 -52.597 1.00 46.36 26 ASN B C 1
ATOM 6123 O O . ASN B 2 26 ? -13.798 -5.868 -52.521 1.00 34.84 26 ASN B O 1
ATOM 6128 N N . PHE B 2 27 ? -15.492 -4.372 -52.438 1.00 51.24 27 PHE B N 1
ATOM 6129 C CA . PHE B 2 27 ? -14.645 -3.200 -52.314 1.00 38.67 27 PHE B CA 1
ATOM 6130 C C . PHE B 2 27 ? -14.115 -3.060 -50.891 1.00 32.28 27 PHE B C 1
ATOM 6131 O O . PHE B 2 27 ? -14.522 -3.766 -49.962 1.00 22.36 27 PHE B O 1
ATOM 6139 N N . ASN B 2 28 ? -13.189 -2.115 -50.736 1.00 40.12 28 ASN B N 1
ATOM 6140 C CA . ASN B 2 28 ? -12.739 -1.709 -49.416 1.00 40.10 28 ASN B CA 1
ATOM 6141 C C . ASN B 2 28 ? -13.897 -1.133 -48.609 1.00 33.31 28 ASN B C 1
ATOM 6142 O O . ASN B 2 28 ? -14.839 -0.536 -49.147 1.00 22.56 28 ASN B O 1
ATOM 6147 N N . VAL B 2 29 ? -13.803 -1.326 -47.295 1.00 41.50 29 VAL B N 1
ATOM 6148 C CA . VAL B 2 29 ? -14.661 -0.639 -46.330 1.00 44.77 29 VAL B CA 1
ATOM 6149 C C . VAL B 2 29 ? -14.802 0.846 -46.669 1.00 44.00 29 VAL B C 1
ATOM 6150 O O . VAL B 2 29 ? -15.905 1.410 -46.629 1.00 30.63 29 VAL B O 1
ATOM 6154 N N . SER B 2 30 ? -13.690 1.492 -47.035 1.00 42.80 30 SER B N 1
ATOM 6155 C CA . SER B 2 30 ? -13.701 2.937 -47.242 1.00 40.81 30 SER B CA 1
ATOM 6156 C C . SER B 2 30 ? -14.541 3.337 -48.450 1.00 38.42 30 SER B C 1
ATOM 6157 O O . SER B 2 30 ? -15.136 4.419 -48.465 1.00 29.56 30 SER B O 1
ATOM 6160 N N . PHE B 2 31 ? -14.587 2.487 -49.468 1.00 43.13 31 PHE B N 1
ATOM 6161 C CA . PHE B 2 31 ? -15.339 2.795 -50.678 1.00 42.87 31 PHE B CA 1
ATOM 6162 C C . PHE B 2 31 ? -16.847 2.720 -50.420 1.00 33.85 31 PHE B C 1
ATOM 6163 O O . PHE B 2 31 ? -17.598 3.636 -50.773 1.00 26.46 31 PHE B O 1
ATOM 6171 N N . TYR B 2 32 ? -17.301 1.625 -49.806 1.00 34.60 32 TYR B N 1
ATOM 6172 C CA . TYR B 2 32 ? -18.697 1.513 -49.389 1.00 42.56 32 TYR B CA 1
ATOM 6173 C C . TYR B 2 32 ? -19.106 2.661 -48.485 1.00 41.21 32 TYR B C 1
ATOM 6174 O O . TYR B 2 32 ? -20.164 3.270 -48.675 1.00 22.94 32 TYR B O 1
ATOM 6183 N N . SER B 2 33 ? -18.296 2.934 -47.462 1.00 43.33 33 SER B N 1
ATOM 6184 C CA . SER B 2 33 ? -18.653 3.957 -46.486 1.00 43.12 33 SER B CA 1
ATOM 6185 C C . SER B 2 33 ? -18.662 5.349 -47.117 1.00 40.37 33 SER B C 1
ATOM 6186 O O . SER B 2 33 ? -19.449 6.212 -46.708 1.00 30.04 33 SER B O 1
ATOM 6189 N N . GLN B 2 34 ? -17.790 5.577 -48.100 1.00 45.82 34 GLN B N 1
ATOM 6190 C CA . GLN B 2 34 ? -17.770 6.842 -48.832 1.00 44.59 34 GLN B CA 1
ATOM 6191 C C . GLN B 2 34 ? -19.090 7.092 -49.549 1.00 39.68 34 GLN B C 1
ATOM 6192 O O . GLN B 2 34 ? -19.605 8.214 -49.546 1.00 30.98 34 GLN B O 1
ATOM 6198 N N . TYR B 2 35 ? -19.634 6.064 -50.206 1.00 40.37 35 TYR B N 1
ATOM 6199 C CA . TYR B 2 35 ? -20.925 6.224 -50.864 1.00 44.35 35 TYR B CA 1
ATOM 6200 C C . TYR B 2 35 ? -22.031 6.478 -49.852 1.00 36.86 35 TYR B C 1
ATOM 6201 O O . TYR B 2 35 ? -22.916 7.307 -50.089 1.00 23.44 35 TYR B O 1
ATOM 6210 N N . LEU B 2 36 ? -21.984 5.790 -48.706 1.00 34.38 36 LEU B N 1
ATOM 6211 C CA . LEU B 2 36 ? -22.962 6.052 -47.656 1.00 41.41 36 LEU B CA 1
ATOM 6212 C C . LEU B 2 36 ? -22.794 7.439 -47.060 1.00 41.98 36 LEU B C 1
ATOM 6213 O O . LEU B 2 36 ? -23.768 8.015 -46.567 1.00 26.51 36 LEU B O 1
ATOM 6218 N N . ILE B 2 37 ? -21.577 7.995 -47.099 1.00 42.69 37 ILE B N 1
ATOM 6219 C CA . ILE B 2 37 ? -21.352 9.312 -46.512 1.00 39.26 37 ILE B CA 1
ATOM 6220 C C . ILE B 2 37 ? -21.804 10.407 -47.471 1.00 38.68 37 ILE B C 1
ATOM 6221 O O . ILE B 2 37 ? -22.517 11.338 -47.074 1.00 29.35 37 ILE B O 1
ATOM 6226 N N . GLU B 2 38 ? -21.439 10.283 -48.756 1.00 40.68 38 GLU B N 1
ATOM 6227 C CA . GLU B 2 38 ? -21.635 11.353 -49.732 1.00 43.65 38 GLU B CA 1
ATOM 6228 C C . GLU B 2 38 ? -22.975 11.270 -50.460 1.00 41.59 38 GLU B C 1
ATOM 6229 O O . GLU B 2 38 ? -23.625 12.300 -50.668 1.00 28.72 38 GLU B O 1
ATOM 6235 N N . TRP B 2 39 ? -23.428 10.073 -50.830 1.00 40.65 39 TRP B N 1
ATOM 6236 C CA . TRP B 2 39 ? -24.711 9.892 -51.511 1.00 36.29 39 TRP B CA 1
ATOM 6237 C C . TRP B 2 39 ? -25.488 8.783 -50.815 1.00 32.21 39 TRP B C 1
ATOM 6238 O O . TRP B 2 39 ? -25.747 7.724 -51.399 1.00 26.56 39 TRP B O 1
ATOM 6249 N N . PRO B 2 40 ? -25.904 9.013 -49.564 1.00 41.44 40 PRO B N 1
ATOM 6250 C CA . PRO B 2 40 ? -26.540 7.925 -48.793 1.00 29.12 40 PRO B CA 1
ATOM 6251 C C . PRO B 2 40 ? -27.841 7.410 -49.384 1.00 37.62 40 PRO B C 1
ATOM 6252 O O . PRO B 2 40 ? -28.169 6.231 -49.183 1.00 28.81 40 PRO B O 1
ATOM 6256 N N . GLN B 2 41 ? -28.605 8.256 -50.089 1.00 46.12 41 GLN B N 1
ATOM 6257 C CA . GLN B 2 41 ? -29.859 7.798 -50.686 1.00 46.59 41 GLN B CA 1
ATOM 6258 C C . GLN B 2 41 ? -29.658 6.952 -51.944 1.00 42.06 41 GLN B C 1
ATOM 6259 O O . GLN B 2 41 ? -30.609 6.300 -52.394 1.00 24.51 41 GLN B O 1
ATOM 6265 N N . LEU B 2 42 ? -28.457 6.964 -52.526 1.00 43.86 42 LEU B N 1
ATOM 6266 C CA . LEU B 2 42 ? -28.167 6.293 -53.787 1.00 40.13 42 LEU B CA 1
ATOM 6267 C C . LEU B 2 42 ? -27.491 4.951 -53.553 1.00 36.48 42 LEU B C 1
ATOM 6268 O O . LEU B 2 42 ? -26.896 4.374 -54.469 1.00 34.49 42 LEU B O 1
ATOM 6273 N N . PHE B 2 43 ? -27.584 4.448 -52.333 1.00 42.81 43 PHE B N 1
ATOM 6274 C CA . PHE B 2 43 ? -27.026 3.159 -51.944 1.00 39.56 43 PHE B CA 1
ATOM 6275 C C . PHE B 2 43 ? -28.168 2.456 -51.209 1.00 37.14 43 PHE B C 1
ATOM 6276 O O . PHE B 2 43 ? -28.408 2.666 -50.011 1.00 23.91 43 PHE B O 1
ATOM 6284 N N . TYR B 2 44 ? -28.901 1.647 -51.958 1.00 38.54 44 TYR B N 1
ATOM 6285 C CA . TYR B 2 44 ? -30.051 0.938 -51.432 1.00 39.52 44 TYR B CA 1
ATOM 6286 C C . TYR B 2 44 ? -30.014 -0.499 -51.925 1.00 40.00 44 TYR B C 1
ATOM 6287 O O . TYR B 2 44 ? -29.337 -0.842 -52.901 1.00 24.78 44 TYR B O 1
ATOM 6296 N N . LYS B 2 45 ? -30.775 -1.328 -51.229 1.00 36.60 45 LYS B N 1
ATOM 6297 C CA . LYS B 2 45 ? -30.768 -2.756 -51.436 1.00 40.62 45 LYS B CA 1
ATOM 6298 C C . LYS B 2 45 ? -32.186 -3.239 -51.695 1.00 40.98 45 LYS B C 1
ATOM 6299 O O . LYS B 2 45 ? -33.174 -2.642 -51.243 1.00 25.00 45 LYS B O 1
ATOM 6305 N N . SER B 2 46 ? -32.266 -4.322 -52.454 1.00 39.10 46 SER B N 1
ATOM 6306 C CA . SER B 2 46 ? -33.504 -5.058 -52.603 1.00 33.73 46 SER B CA 1
ATOM 6307 C C . SER B 2 46 ? -33.518 -6.171 -51.572 1.00 34.04 46 SER B C 1
ATOM 6308 O O . SER B 2 46 ? -32.469 -6.681 -51.168 1.00 24.89 46 SER B O 1
ATOM 6311 N N . VAL B 2 47 ? -34.727 -6.544 -51.161 1.00 37.30 47 VAL B N 1
ATOM 6312 C CA . VAL B 2 47 ? -34.963 -7.455 -50.048 1.00 38.57 47 VAL B CA 1
ATOM 6313 C C . VAL B 2 47 ? -36.200 -8.278 -50.384 1.00 39.95 47 VAL B C 1
ATOM 6314 O O . VAL B 2 47 ? -37.127 -7.789 -51.036 1.00 28.92 47 VAL B O 1
ATOM 6318 N N . GLU B 2 48 ? -36.198 -9.539 -49.967 1.00 48.18 48 GLU B N 1
ATOM 6319 C CA . GLU B 2 48 ? -37.244 -10.471 -50.352 1.00 44.05 48 GLU B CA 1
ATOM 6320 C C . GLU B 2 48 ? -37.889 -11.132 -49.140 1.00 45.04 48 GLU B C 1
ATOM 6321 O O . GLU B 2 48 ? -37.245 -11.392 -48.121 1.00 40.90 48 GLU B O 1
ATOM 6327 N N . THR B 2 49 ? -39.175 -11.402 -49.286 1.00 50.49 49 THR B N 1
ATOM 6328 C CA . THR B 2 49 ? -39.865 -12.357 -48.438 1.00 61.25 49 THR B CA 1
ATOM 6329 C C . THR B 2 49 ? -39.711 -13.865 -48.578 1.00 61.97 49 THR B C 1
ATOM 6330 O O . THR B 2 49 ? -39.696 -14.384 -49.701 1.00 58.75 49 THR B O 1
ATOM 6334 N N . PRO B 2 50 ? -39.431 -14.533 -47.435 1.00 63.85 50 PRO B N 1
ATOM 6335 C CA . PRO B 2 50 ? -39.859 -14.098 -46.095 1.00 62.53 50 PRO B CA 1
ATOM 6336 C C . PRO B 2 50 ? -38.827 -13.651 -45.004 1.00 60.21 50 PRO B C 1
ATOM 6337 O O . PRO B 2 50 ? -39.309 -13.293 -43.929 1.00 57.67 50 PRO B O 1
ATOM 6341 N N . ASN B 2 51 ? -37.508 -13.658 -45.223 1.00 69.01 51 ASN B N 1
ATOM 6342 C CA . ASN B 2 51 ? -36.565 -13.264 -44.179 1.00 71.50 51 ASN B CA 1
ATOM 6343 C C . ASN B 2 51 ? -35.840 -11.920 -44.269 1.00 70.09 51 ASN B C 1
ATOM 6344 O O . ASN B 2 51 ? -35.079 -11.581 -43.355 1.00 63.51 51 ASN B O 1
ATOM 6349 N N . GLY B 2 52 ? -36.082 -11.129 -45.311 1.00 66.95 52 GLY B N 1
ATOM 6350 C CA . GLY B 2 52 ? -35.407 -9.855 -45.448 1.00 57.79 52 GLY B CA 1
ATOM 6351 C C . GLY B 2 52 ? -33.998 -9.951 -45.976 1.00 54.16 52 GLY B C 1
ATOM 6352 O O . GLY B 2 52 ? -33.215 -9.011 -45.803 1.00 45.51 52 GLY B O 1
ATOM 6353 N N . GLN B 2 53 ? -33.656 -11.069 -46.610 1.00 55.79 53 GLN B N 1
ATOM 6354 C CA . GLN B 2 53 ? -32.329 -11.255 -47.177 1.00 56.64 53 GLN B CA 1
ATOM 6355 C C . GLN B 2 53 ? -32.150 -10.330 -48.367 1.00 42.99 53 GLN B C 1
ATOM 6356 O O . GLN B 2 53 ? -33.069 -10.141 -49.166 1.00 32.35 53 GLN B O 1
ATOM 6362 N N . ALA B 2 54 ? -30.961 -9.746 -48.474 1.00 42.62 54 ALA B N 1
ATOM 6363 C CA . ALA B 2 54 ? -30.659 -8.861 -49.586 1.00 45.07 54 ALA B CA 1
ATOM 6364 C C . ALA B 2 54 ? -30.583 -9.669 -50.877 1.00 41.71 54 ALA B C 1
ATOM 6365 O O . ALA B 2 54 ? -29.793 -10.613 -50.987 1.00 29.87 54 ALA B O 1
ATOM 6367 N N . SER B 2 55 ? -31.427 -9.309 -51.841 1.00 41.05 55 SER B N 1
ATOM 6368 C CA . SER B 2 55 ? -31.439 -9.925 -53.156 1.00 40.19 55 SER B CA 1
ATOM 6369 C C . SER B 2 55 ? -30.603 -9.152 -54.174 1.00 42.83 55 SER B C 1
ATOM 6370 O O . SER B 2 55 ? -30.331 -9.679 -55.260 1.00 36.16 55 SER B O 1
ATOM 6373 N N . GLY B 2 56 ? -30.198 -7.926 -53.844 1.00 42.54 56 GLY B N 1
ATOM 6374 C CA . GLY B 2 56 ? -29.362 -7.118 -54.711 1.00 37.34 56 GLY B CA 1
ATOM 6375 C C . GLY B 2 56 ? -29.176 -5.740 -54.115 1.00 39.88 56 GLY B C 1
ATOM 6376 O O . GLY B 2 56 ? -29.777 -5.393 -53.096 1.00 24.45 56 GLY B O 1
ATOM 6377 N N . TYR B 2 57 ? -28.326 -4.947 -54.771 1.00 40.96 57 TYR B N 1
ATOM 6378 C CA . TYR B 2 57 ? -28.144 -3.571 -54.338 1.00 42.80 57 TYR B CA 1
ATOM 6379 C C . TYR B 2 57 ? -27.696 -2.698 -55.501 1.00 38.17 57 TYR B C 1
ATOM 6380 O O . TYR B 2 57 ? -27.237 -3.182 -56.539 1.00 23.28 57 TYR B O 1
ATOM 6389 N N . MET B 2 58 ? -27.881 -1.389 -55.295 1.00 38.63 58 MET B N 1
ATOM 6390 C CA . MET B 2 58 ? -27.449 -0.327 -56.189 1.00 36.25 58 MET B CA 1
ATOM 6391 C C . MET B 2 58 ? -26.548 0.634 -55.421 1.00 33.99 58 MET B C 1
ATOM 6392 O O . MET B 2 58 ? -26.888 1.058 -54.311 1.00 19.87 58 MET B O 1
ATOM 6397 N N . MET B 2 59 ? -25.376 0.925 -55.993 1.00 42.02 59 MET B N 1
ATOM 6398 C CA . MET B 2 59 ? -24.494 1.987 -55.534 1.00 39.68 59 MET B CA 1
ATOM 6399 C C . MET B 2 59 ? -24.390 2.971 -56.680 1.00 38.94 59 MET B C 1
ATOM 6400 O O . MET B 2 59 ? -23.928 2.612 -57.767 1.00 23.61 59 MET B O 1
ATOM 6405 N N . ALA B 2 60 ? -24.849 4.193 -56.451 1.00 45.79 60 ALA B N 1
ATOM 6406 C CA . ALA B 2 60 ? -24.741 5.251 -57.433 1.00 44.60 60 ALA B CA 1
ATOM 6407 C C . ALA B 2 60 ? -24.250 6.518 -56.737 1.00 41.29 60 ALA B C 1
ATOM 6408 O O . ALA B 2 60 ? -24.196 6.602 -55.507 1.00 25.62 60 ALA B O 1
ATOM 6410 N N . LYS B 2 61 ? -23.903 7.517 -57.543 1.00 42.84 61 LYS B N 1
ATOM 6411 C CA . LYS B 2 61 ? -23.418 8.786 -57.019 1.00 40.25 61 LYS B CA 1
ATOM 6412 C C . LYS B 2 61 ? -23.832 9.901 -57.967 1.00 36.74 61 LYS B C 1
ATOM 6413 O O . LYS B 2 61 ? -24.313 9.652 -59.078 1.00 26.25 61 LYS B O 1
ATOM 6419 N N . THR B 2 62 ? -23.643 11.143 -57.513 1.00 41.52 62 THR B N 1
ATOM 6420 C CA . THR B 2 62 ? -23.760 12.312 -58.378 1.00 49.04 62 THR B CA 1
ATOM 6421 C C . THR B 2 62 ? -22.408 13.003 -58.482 1.00 44.94 62 THR B C 1
ATOM 6422 O O . THR B 2 62 ? -21.577 12.913 -57.579 1.00 38.31 62 THR B O 1
ATOM 6426 N N . GLU B 2 63 ? -22.211 13.707 -59.594 1.00 50.23 63 GLU B N 1
ATOM 6427 C CA . GLU B 2 63 ? -20.903 14.189 -60.011 1.00 46.18 63 GLU B CA 1
ATOM 6428 C C . GLU B 2 63 ? -21.126 15.430 -60.847 1.00 53.04 63 GLU B C 1
ATOM 6429 O O . GLU B 2 63 ? -22.039 15.463 -61.674 1.00 46.36 63 GLU B O 1
ATOM 6435 N N . GLY B 2 64 ? -20.303 16.454 -60.607 1.00 77.39 64 GLY B N 1
ATOM 6436 C CA . GLY B 2 64 ? -20.491 17.775 -61.186 1.00 82.60 64 GLY B CA 1
ATOM 6437 C C . GLY B 2 64 ? -19.430 18.112 -62.217 1.00 89.89 64 GLY B C 1
ATOM 6438 O O . GLY B 2 64 ? -18.267 17.727 -62.082 1.00 89.88 64 GLY B O 1
ATOM 6439 N N . GLN B 2 65 ? -19.840 18.856 -63.245 1.00 106.74 65 GLN B N 1
ATOM 6440 C CA . GLN B 2 65 ? -18.974 19.216 -64.362 1.00 114.86 65 GLN B CA 1
ATOM 6441 C C . GLN B 2 65 ? -19.340 20.611 -64.856 1.00 109.06 65 GLN B C 1
ATOM 6442 O O . GLN B 2 65 ? -20.448 21.103 -64.623 1.00 102.88 65 GLN B O 1
ATOM 6448 N N . LEU B 2 66 ? -18.397 21.222 -65.576 1.00 104.82 66 LEU B N 1
ATOM 6449 C CA . LEU B 2 66 ? -18.477 22.598 -66.103 1.00 104.45 66 LEU B CA 1
ATOM 6450 C C . LEU B 2 66 ? -19.240 23.583 -65.211 1.00 103.81 66 LEU B C 1
ATOM 6451 O O . LEU B 2 66 ? -19.437 24.744 -65.575 1.00 101.94 66 LEU B O 1
ATOM 6456 N N . LYS B 2 68 ? -18.832 23.663 -61.457 1.00 102.54 68 LYS B N 1
ATOM 6457 C CA . LYS B 2 68 ? -19.710 22.501 -61.583 1.00 101.41 68 LYS B CA 1
ATOM 6458 C C . LYS B 2 68 ? -21.171 22.924 -61.763 1.00 105.05 68 LYS B C 1
ATOM 6459 O O . LYS B 2 68 ? -22.026 22.603 -60.936 1.00 102.04 68 LYS B O 1
ATOM 6465 N N . LYS B 2 69 ? -21.444 23.644 -62.855 1.00 109.49 69 LYS B N 1
ATOM 6466 C CA . LYS B 2 69 ? -22.761 24.194 -63.161 1.00 108.56 69 LYS B CA 1
ATOM 6467 C C . LYS B 2 69 ? -23.725 23.167 -63.751 1.00 104.73 69 LYS B C 1
ATOM 6468 O O . LYS B 2 69 ? -24.836 23.541 -64.142 1.00 102.34 69 LYS B O 1
ATOM 6474 N N . GLU B 2 70 ? -23.333 21.896 -63.807 1.00 103.90 70 GLU B N 1
ATOM 6475 C CA . GLU B 2 70 ? -24.067 20.881 -64.560 1.00 98.65 70 GLU B CA 1
ATOM 6476 C C . GLU B 2 70 ? -23.727 19.507 -63.995 1.00 93.43 70 GLU B C 1
ATOM 6477 O O . GLU B 2 70 ? -22.567 19.083 -64.041 1.00 95.10 70 GLU B O 1
ATOM 6483 N N . TRP B 2 71 ? -24.736 18.814 -63.471 1.00 82.66 71 TRP B N 1
ATOM 6484 C CA . TRP B 2 71 ? -24.561 17.601 -62.688 1.00 66.70 71 TRP B CA 1
ATOM 6485 C C . TRP B 2 71 ? -25.217 16.416 -63.384 1.00 52.90 71 TRP B C 1
ATOM 6486 O O . TRP B 2 71 ? -26.160 16.568 -64.165 1.00 50.00 71 TRP B O 1
ATOM 6497 N N . HIS B 2 72 ? -24.705 15.226 -63.069 1.00 51.97 72 HIS B N 1
ATOM 6498 C CA . HIS B 2 72 ? -25.275 13.976 -63.545 1.00 51.04 72 HIS B CA 1
ATOM 6499 C C . HIS B 2 72 ? -25.087 12.909 -62.477 1.00 49.12 72 HIS B C 1
ATOM 6500 O O . HIS B 2 72 ? -24.229 13.028 -61.599 1.00 40.21 72 HIS B O 1
ATOM 6507 N N . THR B 2 73 ? -25.903 11.859 -62.558 1.00 51.12 73 THR B N 1
ATOM 6508 C CA . THR B 2 73 ? -25.745 10.706 -61.686 1.00 48.66 73 THR B CA 1
ATOM 6509 C C . THR B 2 73 ? -24.985 9.608 -62.419 1.00 44.22 73 THR B C 1
ATOM 6510 O O . THR B 2 73 ? -25.013 9.508 -63.651 1.00 33.71 73 THR B O 1
ATOM 6514 N N . HIS B 2 74 ? -24.290 8.789 -61.635 1.00 42.47 74 HIS B N 1
ATOM 6515 C CA . HIS B 2 74 ? -23.446 7.730 -62.156 1.00 43.55 74 HIS B CA 1
ATOM 6516 C C . HIS B 2 74 ? -23.740 6.453 -61.390 1.00 43.07 74 HIS B C 1
ATOM 6517 O O . HIS B 2 74 ? -23.786 6.465 -60.155 1.00 31.17 74 HIS B O 1
ATOM 6524 N N . ILE B 2 75 ? -23.959 5.365 -62.127 1.00 48.76 75 ILE B N 1
ATOM 6525 C CA . ILE B 2 75 ? -24.104 4.038 -61.536 1.00 42.77 75 ILE B CA 1
ATOM 6526 C C . ILE B 2 75 ? -22.717 3.412 -61.413 1.00 35.11 75 ILE B C 1
ATOM 6527 O O . ILE B 2 75 ? -22.003 3.283 -62.413 1.00 26.63 75 ILE B O 1
ATOM 6532 N N . THR B 2 76 ? -22.328 3.024 -60.196 1.00 42.30 76 THR B N 1
ATOM 6533 C CA . THR B 2 76 ? -21.070 2.307 -60.014 1.00 44.97 76 THR B CA 1
ATOM 6534 C C . THR B 2 76 ? -21.250 0.805 -59.863 1.00 39.49 76 THR B C 1
ATOM 6535 O O . THR B 2 76 ? -20.419 0.044 -60.357 1.00 29.77 76 THR B O 1
ATOM 6539 N N . ALA B 2 77 ? -22.326 0.358 -59.220 1.00 47.48 77 ALA B N 1
ATOM 6540 C CA . ALA B 2 77 ? -22.530 -1.076 -59.030 1.00 41.41 77 ALA B CA 1
ATOM 6541 C C . ALA B 2 77 ? -24.014 -1.425 -58.930 1.00 36.58 77 ALA B C 1
ATOM 6542 O O . ALA B 2 77 ? -24.752 -0.830 -58.134 1.00 30.33 77 ALA B O 1
ATOM 6544 N N . VAL B 2 78 ? -24.427 -2.403 -59.735 1.00 40.46 78 VAL B N 1
ATOM 6545 C CA . VAL B 2 78 ? -25.694 -3.108 -59.607 1.00 43.87 78 VAL B CA 1
ATOM 6546 C C . VAL B 2 78 ? -25.396 -4.599 -59.642 1.00 40.67 78 VAL B C 1
ATOM 6547 O O . VAL B 2 78 ? -24.679 -5.064 -60.534 1.00 28.89 78 VAL B O 1
ATOM 6551 N N . THR B 2 79 ? -25.952 -5.347 -58.688 1.00 43.20 79 THR B N 1
ATOM 6552 C CA . THR B 2 79 ? -25.860 -6.798 -58.682 1.00 44.05 79 THR B CA 1
ATOM 6553 C C . THR B 2 79 ? -27.134 -7.371 -58.097 1.00 40.99 79 THR B C 1
ATOM 6554 O O . THR B 2 79 ? -27.795 -6.752 -57.262 1.00 29.02 79 THR B O 1
ATOM 6558 N N . VAL B 2 80 ? -27.439 -8.586 -58.524 1.00 46.55 80 VAL B N 1
ATOM 6559 C CA . VAL B 2 80 ? -28.631 -9.303 -58.117 1.00 39.54 80 VAL B CA 1
ATOM 6560 C C . VAL B 2 80 ? -28.220 -10.722 -57.770 1.00 38.43 80 VAL B C 1
ATOM 6561 O O . VAL B 2 80 ? -27.487 -11.364 -58.530 1.00 28.50 80 VAL B O 1
ATOM 6565 N N . LEU B 2 81 ? -28.658 -11.189 -56.602 1.00 36.26 81 LEU B N 1
ATOM 6566 C CA . LEU B 2 81 ? -28.493 -12.586 -56.212 1.00 42.56 81 LEU B CA 1
ATOM 6567 C C . LEU B 2 81 ? -29.043 -13.524 -57.288 1.00 42.79 81 LEU B C 1
ATOM 6568 O O . LEU B 2 81 ? -30.102 -13.271 -57.867 1.00 30.94 81 LEU B O 1
ATOM 6573 N N . ASP B 2 82 ? -28.305 -14.621 -57.544 1.00 47.93 82 ASP B N 1
ATOM 6574 C CA . ASP B 2 82 ? -28.649 -15.565 -58.616 1.00 41.84 82 ASP B CA 1
ATOM 6575 C C . ASP B 2 82 ? -30.090 -16.073 -58.524 1.00 34.11 82 ASP B C 1
ATOM 6576 O O . ASP B 2 82 ? -30.757 -16.250 -59.548 1.00 31.15 82 ASP B O 1
ATOM 6581 N N . GLN B 2 83 ? -30.586 -16.324 -57.303 1.00 43.16 83 GLN B N 1
ATOM 6582 C CA . GLN B 2 83 ? -31.938 -16.861 -57.147 1.00 45.50 83 GLN B CA 1
ATOM 6583 C C . GLN B 2 83 ? -32.990 -15.903 -57.685 1.00 43.03 83 GLN B C 1
ATOM 6584 O O . GLN B 2 83 ? -34.081 -16.335 -58.074 1.00 31.78 83 GLN B O 1
ATOM 6590 N N . TYR B 2 84 ? -32.682 -14.603 -57.725 1.00 41.34 84 TYR B N 1
ATOM 6591 C CA . TYR B 2 84 ? -33.668 -13.577 -58.060 1.00 41.86 84 TYR B CA 1
ATOM 6592 C C . TYR B 2 84 ? -33.340 -12.855 -59.369 1.00 38.04 84 TYR B C 1
ATOM 6593 O O . TYR B 2 84 ? -33.705 -11.695 -59.556 1.00 28.83 84 TYR B O 1
ATOM 6602 N N . ARG B 2 85 ? -32.700 -13.553 -60.299 1.00 46.66 85 ARG B N 1
ATOM 6603 C CA . ARG B 2 85 ? -32.361 -13.034 -61.611 1.00 43.61 85 ARG B CA 1
ATOM 6604 C C . ARG B 2 85 ? -33.462 -13.352 -62.628 1.00 44.95 85 ARG B C 1
ATOM 6605 O O . ARG B 2 85 ? -34.288 -14.242 -62.423 1.00 31.73 85 ARG B O 1
ATOM 6613 N N . ARG B 2 86 ? -33.459 -12.586 -63.735 1.00 45.18 86 ARG B N 1
ATOM 6614 C CA . ARG B 2 86 ? -34.387 -12.735 -64.874 1.00 46.82 86 ARG B CA 1
ATOM 6615 C C . ARG B 2 86 ? -35.839 -12.441 -64.506 1.00 44.23 86 ARG B C 1
ATOM 6616 O O . ARG B 2 86 ? -36.757 -12.968 -65.139 1.00 33.49 86 ARG B O 1
ATOM 6624 N N . ILE B 2 87 ? -36.061 -11.588 -63.503 1.00 47.18 87 ILE B N 1
ATOM 6625 C CA . ILE B 2 87 ? -37.406 -11.139 -63.149 1.00 48.97 87 ILE B CA 1
ATOM 6626 C C . ILE B 2 87 ? -37.429 -9.616 -63.042 1.00 46.78 87 ILE B C 1
ATOM 6627 O O . ILE B 2 87 ? -38.335 -9.047 -62.423 1.00 32.68 87 ILE B O 1
ATOM 6632 N N . GLY B 2 88 ? -36.434 -8.950 -63.639 1.00 43.89 88 GLY B N 1
ATOM 6633 C CA . GLY B 2 88 ? -36.429 -7.494 -63.715 1.00 40.50 88 GLY B CA 1
ATOM 6634 C C . GLY B 2 88 ? -35.951 -6.770 -62.474 1.00 40.50 88 GLY B C 1
ATOM 6635 O O . GLY B 2 88 ? -36.181 -5.564 -62.341 1.00 30.93 88 GLY B O 1
ATOM 6636 N N . LEU B 2 89 ? -35.293 -7.470 -61.553 1.00 38.40 89 LEU B N 1
ATOM 6637 C CA . LEU B 2 89 ? -34.857 -6.828 -60.321 1.00 40.74 89 LEU B CA 1
ATOM 6638 C C . LEU B 2 89 ? -33.738 -5.819 -60.586 1.00 49.90 89 LEU B C 1
ATOM 6639 O O . LEU B 2 89 ? -33.760 -4.700 -60.051 1.00 35.92 89 LEU B O 1
ATOM 6644 N N . ALA B 2 90 ? -32.754 -6.196 -61.410 1.00 53.68 90 ALA B N 1
ATOM 6645 C CA . ALA B 2 90 ? -31.711 -5.250 -61.794 1.00 49.89 90 ALA B CA 1
ATOM 6646 C C . ALA B 2 90 ? -32.310 -4.035 -62.494 1.00 48.28 90 ALA B C 1
ATOM 6647 O O . ALA B 2 90 ? -31.955 -2.888 -62.190 1.00 25.61 90 ALA B O 1
ATOM 6649 N N . SER B 2 91 ? -33.237 -4.272 -63.426 1.00 51.43 91 SER B N 1
ATOM 6650 C CA . SER B 2 91 ? -33.902 -3.162 -64.098 1.00 50.58 91 SER B CA 1
ATOM 6651 C C . SER B 2 91 ? -34.655 -2.275 -63.102 1.00 47.16 91 SER B C 1
ATOM 6652 O O . SER B 2 91 ? -34.678 -1.047 -63.251 1.00 42.43 91 SER B O 1
ATOM 6655 N N . LYS B 2 92 ? -35.253 -2.875 -62.064 1.00 43.22 92 LYS B N 1
ATOM 6656 C CA . LYS B 2 92 ? -35.979 -2.088 -61.067 1.00 43.77 92 LYS B CA 1
ATOM 6657 C C . LYS B 2 92 ? -35.034 -1.221 -60.239 1.00 38.45 92 LYS B C 1
ATOM 6658 O O . LYS B 2 92 ? -35.324 -0.046 -59.987 1.00 28.43 92 LYS B O 1
ATOM 6664 N N . LEU B 2 93 ? -33.905 -1.791 -59.805 1.00 42.83 93 LEU B N 1
ATOM 6665 C CA . LEU B 2 93 ? -32.906 -1.038 -59.045 1.00 41.75 93 LEU B CA 1
ATOM 6666 C C . LEU B 2 93 ? -32.383 0.164 -59.834 1.00 45.84 93 LEU B C 1
ATOM 6667 O O . LEU B 2 93 ? -32.198 1.254 -59.272 1.00 33.83 93 LEU B O 1
ATOM 6672 N N . CYS B 2 94 ? -32.143 -0.020 -61.139 1.00 45.55 94 CYS B N 1
ATOM 6673 C CA . CYS B 2 94 ? -31.692 1.086 -61.979 1.00 45.11 94 CYS B CA 1
ATOM 6674 C C . CYS B 2 94 ? -32.804 2.124 -62.174 1.00 43.29 94 CYS B C 1
ATOM 6675 O O . CYS B 2 94 ? -32.553 3.336 -62.113 1.00 30.01 94 CYS B O 1
ATOM 6678 N N . LEU B 2 95 ? -34.050 1.666 -62.355 1.00 48.15 95 LEU B N 1
ATOM 6679 C CA . LEU B 2 95 ? -35.170 2.580 -62.579 1.00 42.72 95 LEU B CA 1
ATOM 6680 C C . LEU B 2 95 ? -35.558 3.367 -61.319 1.00 41.70 95 LEU B C 1
ATOM 6681 O O . LEU B 2 95 ? -36.032 4.501 -61.422 1.00 33.75 95 LEU B O 1
ATOM 6686 N N . GLU B 2 96 ? -35.354 2.790 -60.132 1.00 43.53 96 GLU B N 1
ATOM 6687 C CA . GLU B 2 96 ? -35.647 3.483 -58.876 1.00 44.27 96 GLU B CA 1
ATOM 6688 C C . GLU B 2 96 ? -34.817 4.762 -58.703 1.00 44.36 96 GLU B C 1
ATOM 6689 O O . GLU B 2 96 ? -35.247 5.689 -58.008 1.00 27.73 96 GLU B O 1
ATOM 6695 N N . LEU B 2 97 ? -33.618 4.819 -59.301 1.00 47.49 97 LEU B N 1
ATOM 6696 C CA . LEU B 2 97 ? -32.824 6.047 -59.275 1.00 45.03 97 LEU B CA 1
ATOM 6697 C C . LEU B 2 97 ? -33.625 7.233 -59.800 1.00 41.90 97 LEU B C 1
ATOM 6698 O O . LEU B 2 97 ? -33.564 8.334 -59.242 1.00 34.50 97 LEU B O 1
ATOM 6703 N N . GLU B 2 98 ? -34.398 7.016 -60.865 1.00 42.51 98 GLU B N 1
ATOM 6704 C CA . GLU B 2 98 ? -35.136 8.082 -61.520 1.00 41.69 98 GLU B CA 1
ATOM 6705 C C . GLU B 2 98 ? -36.264 8.625 -60.651 1.00 45.93 98 GLU B C 1
ATOM 6706 O O . GLU B 2 98 ? -36.817 9.679 -60.979 1.00 39.44 98 GLU B O 1
ATOM 6712 N N . ASN B 2 99 ? -36.609 7.928 -59.554 1.00 49.77 99 ASN B N 1
ATOM 6713 C CA . ASN B 2 99 ? -37.582 8.387 -58.563 1.00 47.58 99 ASN B CA 1
ATOM 6714 C C . ASN B 2 99 ? -36.990 9.294 -57.490 1.00 47.52 99 ASN B C 1
ATOM 6715 O O . ASN B 2 99 ? -37.745 10.005 -56.813 1.00 39.31 99 ASN B O 1
ATOM 6720 N N . LEU B 2 100 ? -35.673 9.263 -57.299 1.00 51.65 100 LEU B N 1
ATOM 6721 C CA . LEU B 2 100 ? -35.024 10.044 -56.255 1.00 51.54 100 LEU B CA 1
ATOM 6722 C C . LEU B 2 100 ? -34.819 11.482 -56.721 1.00 45.42 100 LEU B C 1
ATOM 6723 O O . LEU B 2 100 ? -34.364 11.721 -57.846 1.00 36.95 100 LEU B O 1
ATOM 6728 N N . THR B 2 101 ? -35.187 12.440 -55.865 1.00 52.52 101 THR B N 1
ATOM 6729 C CA . THR B 2 101 ? -35.216 13.837 -56.297 1.00 61.74 101 THR B CA 1
ATOM 6730 C C . THR B 2 101 ? -33.813 14.372 -56.525 1.00 51.44 101 THR B C 1
ATOM 6731 O O . THR B 2 101 ? -33.608 15.255 -57.367 1.00 49.85 101 THR B O 1
ATOM 6735 N N . GLN B 2 102 ? -32.850 13.850 -55.773 1.00 44.52 102 GLN B N 1
ATOM 6736 C CA . GLN B 2 102 ? -31.446 14.167 -55.982 1.00 45.50 102 GLN B CA 1
ATOM 6737 C C . GLN B 2 102 ? -30.997 13.777 -57.392 1.00 45.66 102 GLN B C 1
ATOM 6738 O O . GLN B 2 102 ? -30.236 14.513 -58.034 1.00 30.07 102 GLN B O 1
ATOM 6744 N N . VAL B 2 103 ? -31.497 12.642 -57.905 1.00 44.02 103 VAL B N 1
ATOM 6745 C CA . VAL B 2 103 ? -31.195 12.208 -59.271 1.00 39.48 103 VAL B CA 1
ATOM 6746 C C . VAL B 2 103 ? -31.962 13.039 -60.292 1.00 44.97 103 VAL B C 1
ATOM 6747 O O . VAL B 2 103 ? -31.415 13.430 -61.328 1.00 34.3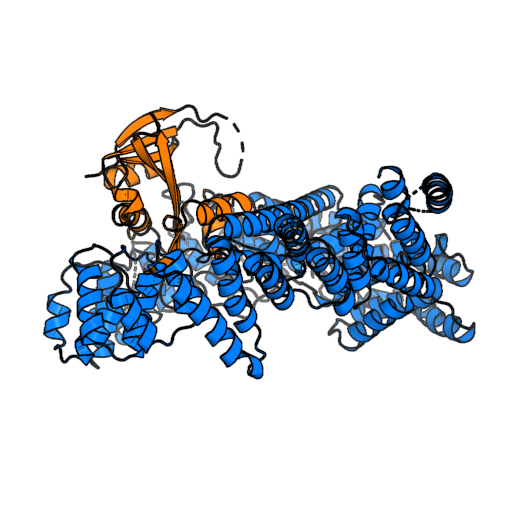1 103 VAL B O 1
ATOM 6751 N N . LYS B 2 104 ? -33.251 13.299 -60.027 1.00 53.48 104 LYS B N 1
ATOM 6752 C CA . LYS B 2 104 ? -34.076 14.063 -60.962 1.00 48.43 104 LYS B CA 1
ATOM 6753 C C . LYS B 2 104 ? -33.510 15.453 -61.213 1.00 47.84 104 LYS B C 1
ATOM 6754 O O . LYS B 2 104 ? -33.761 16.045 -62.269 1.00 44.19 104 LYS B O 1
ATOM 6760 N N . ASP B 2 105 ? -32.779 15.997 -60.243 1.00 51.76 105 ASP B N 1
ATOM 6761 C CA . ASP B 2 105 ? -32.161 17.307 -60.356 1.00 55.91 105 ASP B CA 1
ATOM 6762 C C . ASP B 2 105 ? -30.879 17.277 -61.164 1.00 59.32 105 ASP B C 1
ATOM 6763 O O . ASP B 2 105 ? -30.293 18.340 -61.395 1.00 51.47 105 ASP B O 1
ATOM 6768 N N . THR B 2 106 ? -30.411 16.095 -61.559 1.00 55.44 106 THR B N 1
ATOM 6769 C CA . THR B 2 106 ? -29.284 16.013 -62.469 1.00 46.49 106 THR B CA 1
ATOM 6770 C C . THR B 2 106 ? -29.798 15.874 -63.895 1.00 45.30 106 THR B C 1
ATOM 6771 O O . THR B 2 106 ? -30.993 15.727 -64.142 1.00 39.97 106 THR B O 1
ATOM 6775 N N . LEU B 2 107 ? -28.868 15.957 -64.842 1.00 46.11 107 LEU B N 1
ATOM 6776 C CA . LEU B 2 107 ? -29.210 16.057 -66.250 1.00 47.10 107 LEU B CA 1
ATOM 6777 C C . LEU B 2 107 ? -29.401 14.688 -66.891 1.00 49.83 107 LEU B C 1
ATOM 6778 O O . LEU B 2 107 ? -30.302 14.508 -67.723 1.00 40.37 107 LEU B O 1
ATOM 6783 N N . PHE B 2 108 ? -28.554 13.726 -66.529 1.00 51.38 108 PHE B N 1
ATOM 6784 C CA . PHE B 2 108 ? -28.621 12.385 -67.086 1.00 49.51 108 PHE B CA 1
ATOM 6785 C C . PHE B 2 108 ? -28.041 11.408 -66.083 1.00 43.35 108 PHE B C 1
ATOM 6786 O O . PHE B 2 108 ? -27.431 11.799 -65.085 1.00 27.35 108 PHE B O 1
ATOM 6794 N N . ILE B 2 109 ? -28.243 10.122 -66.370 1.00 51.16 109 ILE B N 1
ATOM 6795 C CA . ILE B 2 109 ? -27.580 9.030 -65.670 1.00 44.24 109 ILE B CA 1
ATOM 6796 C C . ILE B 2 109 ? -26.623 8.370 -66.654 1.00 41.09 109 ILE B C 1
ATOM 6797 O O . ILE B 2 109 ? -26.992 8.096 -67.802 1.00 26.91 109 ILE B O 1
ATOM 6802 N N . ASP B 2 110 ? -25.384 8.157 -66.221 1.00 44.88 110 ASP B N 1
ATOM 6803 C CA . ASP B 2 110 ? -24.410 7.436 -67.022 1.00 40.82 110 ASP B CA 1
ATOM 6804 C C . ASP B 2 110 ? -23.869 6.244 -66.231 1.00 45.18 110 ASP B C 1
ATOM 6805 O O . ASP B 2 110 ? -24.169 6.058 -65.043 1.00 24.69 110 ASP B O 1
ATOM 6810 N N . LEU B 2 111 ? -23.044 5.451 -66.912 1.00 46.30 111 LEU B N 1
ATOM 6811 C CA . LEU B 2 111 ? -22.519 4.197 -66.402 1.00 39.95 111 LEU B CA 1
ATOM 6812 C C . LEU B 2 111 ? -21.484 3.696 -67.389 1.00 41.52 111 LEU B C 1
ATOM 6813 O O . LEU B 2 111 ? -21.470 4.086 -68.560 1.00 26.41 111 LEU B O 1
ATOM 6818 N N . PHE B 2 112 ? -20.651 2.787 -66.911 1.00 45.48 112 PHE B N 1
ATOM 6819 C CA . PHE B 2 112 ? -19.643 2.139 -67.731 1.00 40.57 112 PHE B CA 1
ATOM 6820 C C . PHE B 2 112 ? -19.998 0.673 -67.870 1.00 40.79 112 PHE B C 1
ATOM 6821 O O . PHE B 2 112 ? -20.253 -0.001 -66.870 1.00 36.04 112 PHE B O 1
ATOM 6829 N N . VAL B 2 113 ? -20.014 0.191 -69.110 1.00 46.43 113 VAL B N 1
ATOM 6830 C CA . VAL B 2 113 ? -20.125 -1.227 -69.429 1.00 50.00 113 VAL B CA 1
ATOM 6831 C C . VAL B 2 113 ? -18.929 -1.598 -70.293 1.00 47.00 113 VAL B C 1
ATOM 6832 O O . VAL B 2 113 ? -18.585 -0.870 -71.233 1.00 42.55 113 VAL B O 1
ATOM 6836 N N . LYS B 2 114 ? -18.284 -2.713 -69.968 1.00 47.34 114 LYS B N 1
ATOM 6837 C CA . LYS B 2 114 ? -17.168 -3.160 -70.787 1.00 51.83 114 LYS B CA 1
ATOM 6838 C C . LYS B 2 114 ? -17.657 -3.478 -72.194 1.00 50.75 114 LYS B C 1
ATOM 6839 O O . LYS B 2 114 ? -18.791 -3.916 -72.397 1.00 41.93 114 LYS B O 1
ATOM 6845 N N . VAL B 2 115 ? -16.784 -3.225 -73.172 1.00 58.43 115 VAL B N 1
ATOM 6846 C CA . VAL B 2 115 ? -17.110 -3.390 -74.590 1.00 54.20 115 VAL B CA 1
ATOM 6847 C C . VAL B 2 115 ? -17.502 -4.832 -74.910 1.00 54.47 115 VAL B C 1
ATOM 6848 O O . VAL B 2 115 ? -18.289 -5.085 -75.833 1.00 48.42 115 VAL B O 1
ATOM 6852 N N . THR B 2 116 ? -16.984 -5.793 -74.144 1.00 53.08 116 THR B N 1
ATOM 6853 C CA . THR B 2 116 ? -17.268 -7.207 -74.336 1.00 54.70 116 THR B CA 1
ATOM 6854 C C . THR B 2 116 ? -18.542 -7.652 -73.639 1.00 48.20 116 THR B C 1
ATOM 6855 O O . THR B 2 116 ? -18.966 -8.797 -73.814 1.00 44.46 116 THR B O 1
ATOM 6859 N N . ASN B 2 117 ? -19.156 -6.773 -72.859 1.00 45.93 117 ASN B N 1
ATOM 6860 C CA . ASN B 2 117 ? -20.333 -7.124 -72.073 1.00 48.26 117 ASN B CA 1
ATOM 6861 C C . ASN B 2 117 ? -21.592 -6.744 -72.851 1.00 48.11 117 ASN B C 1
ATOM 6862 O O . ASN B 2 117 ? -22.291 -5.771 -72.553 1.00 42.26 117 ASN B O 1
ATOM 6867 N N . THR B 2 118 ? -21.851 -7.541 -73.889 1.00 50.50 118 THR B N 1
ATOM 6868 C CA . THR B 2 118 ? -23.029 -7.339 -74.724 1.00 56.05 118 THR B CA 1
ATOM 6869 C C . THR B 2 118 ? -24.314 -7.515 -73.919 1.00 55.74 118 THR B C 1
ATOM 6870 O O . THR B 2 118 ? -25.340 -6.889 -74.216 1.00 47.79 118 THR B O 1
ATOM 6874 N N . LEU B 2 119 ? -24.259 -8.351 -72.889 1.00 60.31 119 LEU B N 1
ATOM 6875 C CA . LEU B 2 119 ? -25.377 -8.523 -71.971 1.00 57.54 119 LEU B CA 1
ATOM 6876 C C . LEU B 2 119 ? -25.745 -7.211 -71.287 1.00 49.58 119 LEU B C 1
ATOM 6877 O O . LEU B 2 119 ? -26.912 -6.805 -71.264 1.00 37.32 119 LEU B O 1
ATOM 6882 N N . GLY B 2 120 ? -24.754 -6.557 -70.684 1.00 51.10 120 GLY B N 1
ATOM 6883 C CA . GLY B 2 120 ? -25.042 -5.381 -69.886 1.00 52.78 120 GLY B CA 1
ATOM 6884 C C . GLY B 2 120 ? -25.539 -4.234 -70.735 1.00 51.68 120 GLY B C 1
ATOM 6885 O O . GLY B 2 120 ? -26.416 -3.476 -70.317 1.00 52.08 120 GLY B O 1
ATOM 6886 N N . ARG B 2 121 ? -25.004 -4.111 -71.950 1.00 50.49 121 ARG B N 1
ATOM 6887 C CA . ARG B 2 121 ? -25.396 -3.016 -72.830 1.00 49.34 121 ARG B CA 1
ATOM 6888 C C . ARG B 2 121 ? -26.869 -3.119 -73.185 1.00 47.87 121 ARG B C 1
ATOM 6889 O O . ARG B 2 121 ? -27.614 -2.136 -73.108 1.00 41.06 121 ARG B O 1
ATOM 6897 N N . ILE B 2 122 ? -27.309 -4.328 -73.529 1.00 52.14 122 ILE B N 1
ATOM 6898 C CA . ILE B 2 122 ? -28.700 -4.566 -73.902 1.00 52.20 122 ILE B CA 1
ATOM 6899 C C . ILE B 2 122 ? -29.623 -4.297 -72.721 1.00 47.00 122 ILE B C 1
ATOM 6900 O O . ILE B 2 122 ? -30.690 -3.684 -72.866 1.00 45.10 122 ILE B O 1
ATOM 6905 N N . LEU B 2 123 ? -29.232 -4.775 -71.540 1.00 45.23 123 LEU B N 1
ATOM 6906 C CA . LEU B 2 123 ? -29.951 -4.477 -70.311 1.00 46.34 123 LEU B CA 1
ATOM 6907 C C . LEU B 2 123 ? -30.200 -2.981 -70.179 1.00 47.54 123 LEU B C 1
ATOM 6908 O O . LEU B 2 123 ? -31.343 -2.536 -70.025 1.00 42.98 123 LEU B O 1
ATOM 6913 N N . TYR B 2 124 ? -29.132 -2.187 -70.251 1.00 48.99 124 TYR B N 1
ATOM 6914 C CA . TYR B 2 124 ? -29.284 -0.744 -70.132 1.00 45.57 124 TYR B CA 1
ATOM 6915 C C . TYR B 2 124 ? -29.973 -0.136 -71.353 1.00 48.37 124 TYR B C 1
ATOM 6916 O O . TYR B 2 124 ? -30.710 0.850 -71.217 1.00 36.27 124 TYR B O 1
ATOM 6925 N N . GLU B 2 125 ? -29.758 -0.705 -72.546 1.00 40.69 125 GLU B N 1
ATOM 6926 C CA . GLU B 2 125 ? -30.486 -0.228 -73.708 1.00 43.83 125 GLU B CA 1
ATOM 6927 C C . GLU B 2 125 ? -31.986 -0.409 -73.524 1.00 52.65 125 GLU B C 1
ATOM 6928 O O . GLU B 2 125 ? -32.773 0.469 -73.898 1.00 48.04 125 GLU B O 1
ATOM 6934 N N . LYS B 2 126 ? -32.402 -1.538 -72.940 1.00 53.30 126 LYS B N 1
ATOM 6935 C CA . LYS B 2 126 ? -33.818 -1.753 -72.695 1.00 50.91 126 LYS B CA 1
ATOM 6936 C C . LYS B 2 126 ? -34.372 -0.745 -71.696 1.00 53.26 126 LYS B C 1
ATOM 6937 O O . LYS B 2 126 ? -35.577 -0.475 -71.700 1.00 40.46 126 LYS B O 1
ATOM 6943 N N . LEU B 2 127 ? -33.514 -0.168 -70.860 1.00 49.01 127 LEU B N 1
ATOM 6944 C CA . LEU B 2 127 ? -33.904 0.844 -69.885 1.00 53.07 127 LEU B CA 1
ATOM 6945 C C . LEU B 2 127 ? -33.881 2.263 -70.443 1.00 48.91 127 LEU B C 1
ATOM 6946 O O . LEU B 2 127 ? -34.182 3.203 -69.702 1.00 41.17 127 LEU B O 1
ATOM 6951 N N . GLY B 2 128 ? -33.529 2.443 -71.718 1.00 47.42 128 GLY B N 1
ATOM 6952 C CA . GLY B 2 128 ? -33.452 3.756 -72.326 1.00 46.43 128 GLY B CA 1
ATOM 6953 C C . GLY B 2 128 ? -32.058 4.345 -72.444 1.00 46.70 128 GLY B C 1
ATOM 6954 O O . GLY B 2 128 ? -31.924 5.459 -72.971 1.00 34.73 128 GLY B O 1
ATOM 6955 N N . TYR B 2 129 ? -31.020 3.654 -71.965 1.00 48.60 129 TYR B N 1
ATOM 6956 C CA . TYR B 2 129 ? -29.664 4.161 -72.105 1.00 48.09 129 TYR B CA 1
ATOM 6957 C C . TYR B 2 129 ? -29.175 3.921 -73.524 1.00 44.92 129 TYR B C 1
ATOM 6958 O O . TYR B 2 129 ? -29.594 2.971 -74.187 1.00 35.24 129 TYR B O 1
ATOM 6967 N N . SER B 2 130 ? -28.271 4.791 -73.986 1.00 50.67 130 SER B N 1
ATOM 6968 C CA . SER B 2 130 ? -27.612 4.604 -75.276 1.00 51.32 130 SER B CA 1
ATOM 6969 C C . SER B 2 130 ? -26.116 4.857 -75.132 1.00 47.37 130 SER B C 1
ATOM 6970 O O . SER B 2 130 ? -25.678 5.645 -74.289 1.00 34.86 130 SER B O 1
ATOM 6973 N N . VAL B 2 131 ? -25.336 4.157 -75.956 1.00 51.31 131 VAL B N 1
ATOM 6974 C CA . VAL B 2 131 ? -23.888 4.317 -75.928 1.00 48.74 131 VAL B CA 1
ATOM 6975 C C . VAL B 2 131 ? -23.532 5.730 -76.349 1.00 48.27 131 VAL B C 1
ATOM 6976 O O . VAL B 2 131 ? -23.853 6.162 -77.463 1.00 39.21 131 VAL B O 1
ATOM 6980 N N . PHE B 2 132 ? -22.843 6.447 -75.465 1.00 48.89 132 PHE B N 1
ATOM 6981 C CA . PHE B 2 132 ? -22.396 7.814 -75.698 1.00 46.59 132 PHE B CA 1
ATOM 6982 C C . PHE B 2 132 ? -20.958 7.885 -76.204 1.00 42.76 132 PHE B C 1
ATOM 6983 O O . PHE B 2 132 ? -20.668 8.650 -77.127 1.00 33.03 132 PHE B O 1
ATOM 6991 N N . ARG B 2 133 ? -20.050 7.087 -75.648 1.00 48.14 133 ARG B N 1
ATOM 6992 C CA . ARG B 2 133 ? -18.640 7.250 -75.971 1.00 48.76 133 ARG B CA 1
ATOM 6993 C C . ARG B 2 133 ? -17.849 6.048 -75.464 1.00 44.80 133 ARG B C 1
ATOM 6994 O O . ARG B 2 133 ? -18.098 5.549 -74.363 1.00 38.57 133 ARG B O 1
ATOM 7002 N N . ARG B 2 134 ? -16.894 5.598 -76.278 1.00 52.68 134 ARG B N 1
ATOM 7003 C CA . ARG B 2 134 ? -15.954 4.569 -75.864 1.00 51.44 134 ARG B CA 1
ATOM 7004 C C . ARG B 2 134 ? -14.832 5.202 -75.050 1.00 52.14 134 ARG B C 1
ATOM 7005 O O . ARG B 2 134 ? -14.333 6.280 -75.389 1.00 40.36 134 ARG B O 1
ATOM 7013 N N . VAL B 2 135 ? -14.444 4.523 -73.962 1.00 57.13 135 VAL B N 1
ATOM 7014 C CA . VAL B 2 135 ? -13.421 5.005 -73.037 1.00 54.52 135 VAL B CA 1
ATOM 7015 C C . VAL B 2 135 ? -12.416 3.899 -72.708 1.00 55.35 135 VAL B C 1
ATOM 7016 O O . VAL B 2 135 ? -12.746 2.707 -72.680 1.00 39.39 135 VAL B O 1
ATOM 7020 N N . VAL B 2 136 ? -11.200 4.334 -72.359 1.00 69.49 136 VAL B N 1
ATOM 7021 C CA . VAL B 2 136 ? -9.992 3.501 -72.435 1.00 81.16 136 VAL B CA 1
ATOM 7022 C C . VAL B 2 136 ? -10.037 2.330 -71.453 1.00 84.59 136 VAL B C 1
ATOM 7023 O O . VAL B 2 136 ? -9.791 1.177 -71.831 1.00 83.82 136 VAL B O 1
ATOM 7027 N N . GLY B 2 137 ? -10.274 2.610 -70.175 1.00 84.35 137 GLY B N 1
ATOM 7028 C CA . GLY B 2 137 ? -10.177 1.574 -69.164 1.00 88.29 137 GLY B CA 1
ATOM 7029 C C . GLY B 2 137 ? -8.997 1.732 -68.219 1.00 98.14 137 GLY B C 1
ATOM 7030 O O . GLY B 2 137 ? -9.167 1.670 -66.997 1.00 99.67 137 GLY B O 1
ATOM 7031 N N . TYR B 2 138 ? -7.797 1.927 -68.762 1.00 101.98 138 TYR B N 1
ATOM 7032 C CA . TYR B 2 138 ? -6.603 2.136 -67.935 1.00 102.46 138 TYR B CA 1
ATOM 7033 C C . TYR B 2 138 ? -5.569 3.000 -68.658 1.00 102.04 138 TYR B C 1
ATOM 7034 O O . TYR B 2 138 ? -5.141 4.039 -68.150 1.00 97.93 138 TYR B O 1
ATOM 7043 N N . ASN B 2 148 ? -9.960 -6.482 -59.887 1.00 86.19 148 ASN B N 1
ATOM 7044 C CA . ASN B 2 148 ? -9.468 -7.811 -59.535 1.00 86.92 148 ASN B CA 1
ATOM 7045 C C . ASN B 2 148 ? -10.296 -8.923 -60.217 1.00 86.62 148 ASN B C 1
ATOM 7046 O O . ASN B 2 148 ? -9.756 -9.748 -60.961 1.00 88.81 148 ASN B O 1
ATOM 7051 N N . LYS B 2 149 ? -11.607 -8.946 -59.955 1.00 75.74 149 LYS B N 1
ATOM 7052 C CA . LYS B 2 149 ? -12.482 -9.875 -60.663 1.00 66.78 149 LYS B CA 1
ATOM 7053 C C . LYS B 2 149 ? -12.672 -9.458 -62.114 1.00 66.36 149 LYS B C 1
ATOM 7054 O O . LYS B 2 149 ? -12.821 -10.316 -62.993 1.00 64.05 149 LYS B O 1
ATOM 7060 N N . ILE B 2 150 ? -12.674 -8.156 -62.385 1.00 63.08 150 ILE B N 1
ATOM 7061 C CA . ILE B 2 150 ? -12.836 -7.633 -63.734 1.00 59.66 150 ILE B CA 1
ATOM 7062 C C . ILE B 2 150 ? -11.530 -6.984 -64.166 1.00 62.02 150 ILE B C 1
ATOM 7063 O O . ILE B 2 150 ? -10.889 -6.278 -63.382 1.00 60.18 150 ILE B O 1
ATOM 7068 N N . ASP B 2 151 ? -11.124 -7.258 -65.408 1.00 68.50 151 ASP B N 1
ATOM 7069 C CA . ASP B 2 151 ? -9.994 -6.584 -66.057 1.00 69.83 151 ASP B CA 1
ATOM 7070 C C . ASP B 2 151 ? -10.409 -5.152 -66.388 1.00 67.38 151 ASP B C 1
ATOM 7071 O O . ASP B 2 151 ? -11.144 -4.914 -67.350 1.00 58.63 151 ASP B O 1
ATOM 7076 N N . ASP B 2 152 ? -9.947 -4.185 -65.591 1.00 75.00 152 ASP B N 1
ATOM 7077 C CA . ASP B 2 152 ? -10.320 -2.789 -65.822 1.00 81.12 152 ASP B CA 1
ATOM 7078 C C . ASP B 2 152 ? -9.589 -2.159 -67.004 1.00 73.22 152 ASP B C 1
ATOM 7079 O O . ASP B 2 152 ? -9.962 -1.055 -67.417 1.00 70.12 152 ASP B O 1
ATOM 7084 N N . SER B 2 153 ? -8.568 -2.829 -67.547 1.00 69.10 153 SER B N 1
ATOM 7085 C CA . SER B 2 153 ? -7.863 -2.390 -68.745 1.00 67.22 153 SER B CA 1
ATOM 7086 C C . SER B 2 153 ? -8.676 -2.567 -70.025 1.00 71.47 153 SER B C 1
ATOM 7087 O O . SER B 2 153 ? -8.294 -2.011 -71.061 1.00 71.80 153 SER B O 1
ATOM 7090 N N . VAL B 2 154 ? -9.779 -3.319 -69.984 1.00 70.40 154 VAL B N 1
ATOM 7091 C CA . VAL B 2 154 ? -10.640 -3.448 -71.155 1.00 64.06 154 VAL B CA 1
ATOM 7092 C C . VAL B 2 154 ? -11.438 -2.167 -71.355 1.00 59.70 154 VAL B C 1
ATOM 7093 O O . VAL B 2 154 ? -11.963 -1.575 -70.399 1.00 50.47 154 VAL B O 1
ATOM 7097 N N . ASP B 2 155 ? -11.527 -1.731 -72.611 1.00 61.51 155 ASP B N 1
ATOM 7098 C CA . ASP B 2 155 ? -12.301 -0.550 -72.958 1.00 60.73 155 ASP B CA 1
ATOM 7099 C C . ASP B 2 155 ? -13.736 -0.677 -72.458 1.00 55.59 155 ASP B C 1
ATOM 7100 O O . ASP B 2 155 ? -14.271 -1.778 -72.286 1.00 36.19 155 ASP B O 1
ATOM 7105 N N . ALA B 2 156 ? -14.371 0.469 -72.242 1.00 57.19 156 ALA B N 1
ATOM 7106 C CA . ALA B 2 156 ? -15.754 0.498 -71.806 1.00 54.65 156 ALA B CA 1
ATOM 7107 C C . ALA B 2 156 ? -16.572 1.431 -72.688 1.00 48.26 156 ALA B C 1
ATOM 7108 O O . ALA B 2 156 ? -16.044 2.297 -73.396 1.00 36.82 156 ALA B O 1
ATOM 7110 N N . PHE B 2 157 ? -17.881 1.216 -72.646 1.00 52.71 157 PHE B N 1
ATOM 7111 C CA . PHE B 2 157 ? -18.848 2.156 -73.183 1.00 50.66 157 PHE B CA 1
ATOM 7112 C C . PHE B 2 157 ? -19.420 2.962 -72.023 1.00 47.22 157 PHE B C 1
ATOM 7113 O O . PHE B 2 157 ? -19.968 2.386 -71.077 1.00 36.64 157 PHE B O 1
ATOM 7121 N N . ASP B 2 158 ? -19.263 4.281 -72.082 1.00 53.15 158 ASP B N 1
ATOM 7122 C CA . ASP B 2 158 ? -20.106 5.163 -71.291 1.00 44.98 158 ASP B CA 1
ATOM 7123 C C . ASP B 2 158 ? -21.470 5.228 -71.951 1.00 44.64 158 ASP B C 1
ATOM 7124 O O . ASP B 2 158 ? -21.579 5.613 -73.121 1.00 30.56 158 ASP B O 1
ATOM 7129 N N . MET B 2 159 ? -22.500 4.824 -71.210 1.00 54.92 159 MET B N 1
ATOM 7130 C CA . MET B 2 159 ? -23.880 4.833 -71.665 1.00 46.94 159 MET B CA 1
ATOM 7131 C C . MET B 2 159 ? -24.644 5.878 -70.868 1.00 46.87 159 MET B C 1
ATOM 7132 O O . MET B 2 159 ? -24.454 6.009 -69.655 1.00 29.80 159 MET B O 1
ATOM 7137 N N . ARG B 2 160 ? -25.509 6.620 -71.551 1.00 49.10 160 ARG B N 1
ATOM 7138 C CA . ARG B 2 160 ? -26.247 7.699 -70.924 1.00 46.79 160 ARG B CA 1
ATOM 7139 C C . ARG B 2 160 ? -27.742 7.556 -71.160 1.00 45.18 160 ARG B C 1
ATOM 7140 O O . ARG B 2 160 ? -28.184 7.041 -72.191 1.00 31.03 160 ARG B O 1
ATOM 7148 N N . LYS B 2 161 ? -28.514 8.018 -70.170 1.00 47.67 161 LYS B N 1
ATOM 7149 C CA . LYS B 2 161 ? -29.959 8.192 -70.288 1.00 45.15 161 LYS B CA 1
ATOM 7150 C C . LYS B 2 161 ? -30.315 9.605 -69.846 1.00 45.27 161 LYS B C 1
ATOM 7151 O O . LYS B 2 161 ? -30.205 9.935 -68.659 1.00 35.04 161 LYS B O 1
ATOM 7157 N N . LEU B 2 162 ? -30.736 10.434 -70.798 1.00 53.47 162 LEU B N 1
ATOM 7158 C CA . LEU B 2 162 ? -31.206 11.771 -70.465 1.00 53.31 162 LEU B CA 1
ATOM 7159 C C . LEU B 2 162 ? -32.435 11.694 -69.579 1.00 48.67 162 LEU B C 1
ATOM 7160 O O . LEU B 2 162 ? -33.315 10.853 -69.775 1.00 41.63 162 LEU B O 1
ATOM 7165 N N . LEU B 2 163 ? -32.485 12.580 -68.611 1.00 50.87 163 LEU B N 1
ATOM 7166 C CA . LEU B 2 163 ? -33.529 12.784 -67.636 1.00 53.06 163 LEU B CA 1
ATOM 7167 C C . LEU B 2 163 ? -34.451 13.923 -68.061 1.00 51.45 163 LEU B C 1
ATOM 7168 O O . LEU B 2 163 ? -34.031 14.855 -68.754 1.00 41.13 163 LEU B O 1
ATOM 7173 N N . PRO B 2 164 ? -35.721 13.880 -67.635 1.00 60.40 164 PRO B N 1
ATOM 7174 C CA . PRO B 2 164 ? -36.664 14.995 -67.828 1.00 63.05 164 PRO B CA 1
ATOM 7175 C C . PRO B 2 164 ? -36.172 16.308 -67.206 1.00 63.89 164 PRO B C 1
ATOM 7176 O O . PRO B 2 164 ? -36.419 17.375 -67.776 1.00 77.14 164 PRO B O 1
#

Organism: Candida albicans (strain WO-1) (NCBI:txid294748)

Foldseek 3Di:
DVLLVDPVVDHVVSLVVLVVVPVVHDLQSQLSNLVNVVVVPHPVSVVSLVVSLVVLPLDQVSLCVSLVVCVVVVNNVSSLSSLVSNCVVPVVCLQVSLVSQCLSCLLPPPLVSQLVSLVSCVVSDPDPLSLLSNLLSLLVVCVPDPVVCNVVSLVSSLVSLVVPPPDDDQLSVVSNVSSDALVVLLVVVVPDPDDHDPVSLVSNLVSCVVVVVLVVLLVVLCCCVVPVVPLDLVSLLSNLVSCVSVPHDLCNSVVVLDDPDLSSLLVNLVSCVVVVHDNAPSLVSNCVVDLLPLCNQVSPVVDDYDPVVLVPLPDDDRLSNVLSNCVSVVPQPQVVSCVVPVADDDDQLDADSSVLNVVSNLQVQFDLDLLSLLLSLQVLVVSCVRRVQPVLSLLVNLLSCLFFQLLVPNVVSVVVNVQDQCSLQAAVLSNVLHFLDPVVLVVLVVSLVSLVVLLVVLSVVLVVCSVPSPSVCNVVSSVVNVLSSQALSNLSSLLSNCLSCLLPVNCVVVVVSLVVCVVPVVSLLDDHHYNYDPPPSQVSHDDDDHRDNDDFSLVSSLSSLLSNLLPDDPASVVSLVSLVVCLVPRPDDPLVNLLSLLSSLLSCLQRHDDDVVSNCVSLVSLVVQLACVNNVVQQDPSLRGSSNLVSLSSVLSSLSSLVVSCVVGPDPSSVVSVVSNVCVLVVVVVVVSLVVVLVVLVPDDDDRPDDGDSPVSSVSSSVSSCVRVNSSSVSD/DDKAFDDLCLLVQCCLWCVPLVHDDDDSCVVVVQCVQPRVQWMFDADPDPRRTQKIWRKHKDADPVVAIAIETDDIIGRPVPPPPCPSVVSVVVLLVDVVHLPHFKYKYKDFPPPPVVQVSVVVSQKDFDDKAQQPPSDRSRGIITIIIHTHD

Nearest PDB structures (foldseek):
  5k04-assembly1_A  TM=1.001E+00  e=5.391E-84  Candida albicans WO-1
  5k18-assembly1_A  TM=9.840E-01  e=1.363E-71  Candida albicans WO-1
  5k18-assembly2_C  TM=9.918E-01  e=6.809E-71  Candida albicans WO-1
  8bjq-assembly1_D  TM=8.262E-01  e=1.002E-17  Saccharomyces cerevisiae
  6v9i-assembly1_C  TM=1.331E-01  e=4.408E+00  Streptococcus sp. 'group G'

Sequence (885 aa):
EIIDFIDQGNTYAQSLITKKLAKSPLFYHVLQNEIHLKSGQRELAIKKNLELLNRYPNDPLTIEKLSDFFSKMEMEKESSLVYENAIKKYPVSTETLCLSWFDNSIEKYDFKVFNRIFMYLNKNGKSRLHTLWYAFSFHLLLQEGETDKASLYNSLGKKLMEGLQPFENTQEIYVYTLFLSSKEIEQVLSGVTLPLDLELKLLYMKAMKENASFEALHAYTEKLLFKEKFDDFDTWKLWILSGKEIGKSFEELDQKLTLPTRNISLLKIELDILYSRNIETSVENYYQKFNTKLCCYADLSQYELPTSFIGSLKNEENLITVVNNRKFVNQTDNWDVYERFSTKEGAEYDSNPVNELTLRTIVSDLDSSPQNTIKNIVLLKHLLEQDKYNYKLKLWLMKLYSQLNTNDLIFPIYNGLKIRMTQHETLNYYLTTTNPSKINLDAWVDIYRFYLTSKQEIKESIIQGFDNGVFNKLEGFINFSKRMQNSISLNFTVAKILQISTILGTDGYLNYFIHYLKTNEALIVSDYTDNRDFKSEWNGLEKIDCIDVPVNDVATKLKLLVYSIVFEDQDASRLLKVFNKITSNAKFSVFDNLLYKLYFNLLKITKTKLNPQETQSLYNYLQKNLKTDKLKILIPENLLSGELTQNLTNLVEFIKIVKLLAKRHPSSYMNQLVNLVKPFGKEFKNLKLVQRQHEIIDSMDFEPPISVDISQTKLEIKSSIEDCVVALLNSLTSIKPFQMEDLFELNPVNLDPLTENFNVSFYSQYLIEWPQLFYKSVETPNGQASGYMMAKTEGQLKKEWHTHITAVTVLDQYRRIGLASKLCLELENLTQVKDTLFIDLFVKVTNTLGRILYEKLGYSVFRRVVGYNKIDDSVDAFDMRKLLP

B-factor: mean 53.97, std 22.07, range [8.41, 151.45]

Radius of gyration: 31.56 Å; Cα contacts (8 Å, |Δi|>4): 1168; chains: 2; bounding box: 83×79×72 Å

Solvent-accessible surface area: 39673 Å² total; per-residue (Å²): 115,90,59,22,72,70,31,83,62,79,87,88,81,13,58,62,41,21,66,66,41,41,88,92,85,95,40,41,60,34,1,30,36,17,21,37,66,42,76,54,71,41,75,40,3,46,147,67,8,62,91,11,6,99,175,100,11,90,54,62,103,5,0,44,57,1,14,71,28,3,27,128,79,166,34,116,173,38,16,6,78,0,3,29,27,1,3,176,122,60,70,150,36,2,89,94,10,0,62,23,10,5,43,80,16,2,56,110,37,41,9,84,21,0,19,80,0,0,55,46,1,30,150,73,24,214,29,76,52,16,20,8,5,32,0,0,0,4,17,2,8,45,101,96,50,81,113,119,72,34,92,90,22,42,56,50,0,54,117,32,0,68,65,19,97,118,32,112,62,20,20,6,4,28,0,16,8,42,6,21,57,28,139,64,16,28,132,38,6,64,58,37,138,62,93,31,4,27,42,0,53,37,42,22,3,123,2,1,96,110,25,64,26,37,118,41,0,13,67,30,0,52,84,2,15,78,174,62,162,12,49,0,3,49,1,12,71,28,1,3,47,0,0,88,98,45,64,72,48,28,94,82,3,44,136,97,9,104,112,83,47,19,6,7,3,2,0,49,0,38,1,11,82,43,43,110,117,93,38,50,95,9,0,75,54,0,33,128,91,20,17,61,57,20,0,0,55,34,0,0,48,55,23,161,37,32,126,65,19,44,30,92,109,176,177,101,168,60,28,38,2,8,0,0,39,36,6,27,48,100,70,50,105,0,40,74,0,16,105,124,46,41,76,33,139,75,40,121,75,50,43,14,32,1,6,10,0,0,0,27,11,2,6,63,58,23,88,76,46,29,64,12,1,0,41,1,0,6,2,0,51,50,3,23,124,81,3,103,62,7,12,4,0,28,1,0,8,1,7,0,6,2,43,3,0,0,7,55,32,0,15,86,26,2,86,40,9,82,15,69,30,3,3,17,0,1,2,0,9,2,0,15,10,5,28,17,35,98,141,13,0,53,28,0,6,85,5,10,126,6,14,75,47,3,122,104,31,4,42,77,3,0,32,68,0,1,81,92,13,5,2,12,5,0,43,7,0,2,45,0,11,65,71,16,58,9,0,9,3,11,0,35,0,0,8,14,0,0,19,0,1,21,10,47,74,38,97,72,56,19,117,105,4,18,113,33,1,66,88,33,39,80,42,0,50,51,129,37,50,78,10,33,14,73,151,2,4,15,18,33,22,132,114,77,152,28,17,102,12,43,54,55,54,52,10,9,26,0,15,0,0,0,2,2,0,1,37,22,106,131,76,3,44,118,1,5,149,34,0,72,150,33,35,79,100,8,195,32,64,115,5,15,76,21,0,1,94,0,0,36,2,0,0,58,11,14,27,32,207,40,71,95,128,78,16,82,67,32,17,70,78,0,60,136,18,1,98,16,105,105,0,89,90,1,34,20,185,54,10,0,15,4,86,0,2,50,19,0,14,22,0,0,0,0,2,62,2,0,54,39,0,11,161,102,56,103,25,97,50,0,80,60,0,35,88,33,0,137,51,1,8,149,62,0,96,97,48,122,2,12,95,103,0,33,117,64,0,79,83,20,117,39,168,43,58,12,104,35,90,26,70,114,6,52,106,54,0,37,50,4,0,76,84,6,0,58,56,3,11,97,30,22,13,3,0,42,23,0,50,0,45,19,7,8,119,2,2,13,2,1,2,16,26,81,7,33,6,51,38,0,41,64,1,2,70,6,0,13,93,28,24,63,0,1,5,30,0,16,7,21,86,135,37,66,13,0,0,2,0,0,0,40,14,70,8,101,139,160,190,54,100,16,0,16,8,44,18,33,23,12,1,32,11,14,69,195,34,42,5,25,29,34,0,2,77,13,0,37,33,24,69,58,0,114,123,11,87,13,0,11,2,116,8,43,38,108,64,90,116,7,90,85,57,24,71,168,19,49,6,70,52,104,156,133,51,108,38,226,112,28,60,90,90,63,50,46,6,28,11,0,66,38,149,21,177